Protein AF-0000000071791065 (afdb_homodimer)

InterPro domains:
  IPR002213 UDP-glucuronosyl/UDP-glucosyltransferase [PF00201] (3-484)
  IPR002213 UDP-glucuronosyl/UDP-glucosyltransferase [cd03784] (1-417)
  IPR035595 UDP-glycosyltransferase family, conserved site [PS00375] (321-364)
  IPR050271 UDP-glycosyltransferase [PTHR48043] (1-468)

Secondary structure (DSSP, 8-state):
-HHHHHHHHHTT---EEEEE-S-GGGTT----SS--EEEEEPPPHHHHHHHHHHHHHHHTTTT----HHHHHHHHHHHHHHHHHHHHHHHT-HHHHHHHHHH--S-EEEETTSSHHHHHHHHTT-S-EEEEESSSPPHHHHHHHTPPP-TTTS--TT-SS-S---HHHHHHHHHHHHHHHHHHHHHHHHHHHHHHHHH-TTSPPHHHHHHH-SEEEES--TTTSPP--B-TTEEE-TTTT----GGG-PPPHHHHHHHTSSSEEEEE--TTTS-GGGS-HHHHHHHHHHHHH-TTEEEEEE--STT--TTTT-TTEEEES---HHHHHH-TT--EEEE---HHHHHHHHHHT--EEE---STTHHHHHHHHHTTTSEEE--GGGGG-HHHHHHHHHHHHH-HHHHHHHHHHHHHHHT-SS-HHHHHHHHHHHHHHH---GGG--GGGGS-HHHHTTHHHHHHHHHHHHHHHHHHHHHHHHHHHHHHHHHH-/-HHHHHHHHHTT---EEEEE-S-GGGTT--S-SS--EEEEEPPPHHHHHHHHHHHHHHHTTTT----HHHHHHHHHHHHHHHHHHHHHHHT-HHHHHHHHHH--S-EEEETTSSHHHHHHHHTT-S-EEEEESSSPPHHHHHHHTPPP-TTTS--TT-SS-S---HHHHHHHHHHHHHHHHHHHHHHHHHHHHHHHHH-TTSPPHHHHHHH-SEEEES--TTTSPP--B-TTEEE-TTTT----GGG-PPPHHHHHHHTSSSEEEEE--TTTS-GGGS-HHHHHHHHHHHHH-TTEEEEEE--STT--TTTT-TTEEEES---HHHHHHSTT--EEEE---HHHHHHHHHHT--EEE---STTHHHHHHHHHTTTSEEE--GGGGG-HHHHHHHHHHHHH-HHHHHHHHHHHHHHHT-SS-HHHHHHHHHHHHHHH---GGG--GGGGS-HHHHTTHHHHHHHHHHHHHHHHHHHHHHHHHHHHHHHHHH-

Nearest PDB structures (foldseek):
  8wrk-assembly1_A  TM=6.556E-01  e=9.168E-13  Catharanthus roseus
  2o6l-assembly1_B  TM=8.664E-01  e=7.268E-10  Homo sapiens
  7cjx-assembly2_B  TM=8.505E-01  e=5.147E-09  Homo sapiens
  6llw-assembly1_A  TM=6.327E-01  e=4.400E-10  Fagopyrum esculentum
  6llw-assembly2_B  TM=6.056E-01  e=2.409E-10  Fagopyrum esculentum

Structure (mmCIF, N/CA/C/O backbone):
data_AF-0000000071791065-model_v1
#
loop_
_entity.id
_entity.type
_entity.pdbx_description
1 polymer UDP-glucuronosyltransferase
#
loop_
_atom_site.group_PDB
_atom_site.id
_atom_site.type_symbol
_atom_site.label_atom_id
_atom_site.label_alt_id
_atom_site.label_comp_id
_atom_site.label_asym_id
_atom_site.label_entity_id
_atom_site.label_seq_id
_atom_site.pdbx_PDB_ins_code
_atom_site.Cartn_x
_atom_site.Cartn_y
_atom_site.Cartn_z
_atom_site.occupancy
_atom_site.B_iso_or_equiv
_atom_site.auth_seq_id
_atom_site.auth_comp_id
_atom_site.auth_asym_id
_atom_site.auth_atom_id
_atom_site.pdbx_PDB_model_num
ATOM 1 N N . MET A 1 1 ? 12.648 -10.297 -15.711 1 89.94 1 MET A N 1
ATOM 2 C CA . MET A 1 1 ? 13.688 -9.289 -15.906 1 89.94 1 MET A CA 1
ATOM 3 C C . MET A 1 1 ? 13.828 -8.93 -17.375 1 89.94 1 MET A C 1
ATOM 5 O O . MET A 1 1 ? 14.062 -7.773 -17.719 1 89.94 1 MET A O 1
ATOM 9 N N . GLY A 1 2 ? 13.672 -9.977 -18.266 1 91.19 2 GLY A N 1
ATOM 10 C CA . GLY A 1 2 ? 13.75 -9.664 -19.672 1 91.19 2 GLY A CA 1
ATOM 11 C C . GLY A 1 2 ? 12.664 -8.711 -20.141 1 91.19 2 GLY A C 1
ATOM 12 O O . GLY A 1 2 ? 12.938 -7.754 -20.859 1 91.19 2 GLY A O 1
ATOM 13 N N . VAL A 1 3 ? 11.461 -8.906 -19.719 1 92 3 VAL A N 1
ATOM 14 C CA . VAL A 1 3 ? 10.328 -8.055 -20.078 1 92 3 VAL A CA 1
ATOM 15 C C . VAL A 1 3 ? 10.523 -6.66 -19.5 1 92 3 VAL A C 1
ATOM 17 O O . VAL A 1 3 ? 10.227 -5.66 -20.156 1 92 3 VAL A O 1
ATOM 20 N N . ILE A 1 4 ? 11.023 -6.543 -18.297 1 95.38 4 ILE A N 1
ATOM 21 C CA . ILE A 1 4 ? 11.312 -5.262 -17.656 1 95.38 4 ILE A CA 1
ATOM 22 C C . ILE A 1 4 ? 12.32 -4.488 -18.516 1 95.38 4 ILE A C 1
ATOM 24 O O . ILE A 1 4 ? 12.117 -3.311 -18.812 1 95.38 4 ILE A O 1
ATOM 28 N N . ALA A 1 5 ? 13.422 -5.211 -18.938 1 96.69 5 ALA A N 1
ATOM 29 C CA . ALA A 1 5 ? 14.445 -4.59 -19.766 1 96.69 5 ALA A CA 1
ATOM 30 C C . ALA A 1 5 ? 13.859 -4.078 -21.078 1 96.69 5 ALA A C 1
ATOM 32 O O . ALA A 1 5 ? 14.125 -2.945 -21.484 1 96.69 5 ALA A O 1
ATOM 33 N N . ASP A 1 6 ? 13.023 -4.84 -21.656 1 96.44 6 ASP A N 1
ATOM 34 C CA . ASP A 1 6 ? 12.453 -4.492 -22.953 1 96.44 6 ASP A CA 1
ATOM 35 C C . ASP A 1 6 ? 11.5 -3.301 -22.844 1 96.44 6 ASP A C 1
ATOM 37 O O . ASP A 1 6 ? 11.508 -2.412 -23.688 1 96.44 6 ASP A O 1
ATOM 41 N N . ILE A 1 7 ? 10.695 -3.295 -21.812 1 96.5 7 ILE A N 1
ATOM 42 C CA . ILE A 1 7 ? 9.742 -2.205 -21.609 1 96.5 7 ILE A CA 1
ATOM 43 C C . ILE A 1 7 ? 10.492 -0.894 -21.406 1 96.5 7 ILE A C 1
ATOM 45 O O . ILE A 1 7 ? 10.133 0.136 -21.984 1 96.5 7 ILE A O 1
ATOM 49 N N . LEU A 1 8 ? 11.523 -0.875 -20.594 1 98.12 8 LEU A N 1
ATOM 50 C CA . LEU A 1 8 ? 12.312 0.326 -20.344 1 98.12 8 LEU A CA 1
ATOM 51 C C . LEU A 1 8 ? 13.039 0.767 -21.609 1 98.12 8 LEU A C 1
ATOM 53 O O . LEU A 1 8 ? 13.172 1.965 -21.875 1 98.12 8 LEU A O 1
ATOM 57 N N . THR A 1 9 ? 13.531 -0.242 -22.406 1 98.12 9 THR A N 1
ATOM 58 C CA . THR A 1 9 ? 14.156 0.065 -23.688 1 98.12 9 THR A CA 1
ATOM 59 C C . THR A 1 9 ? 13.164 0.737 -24.641 1 98.12 9 THR A C 1
ATOM 61 O O . THR A 1 9 ? 13.484 1.746 -25.266 1 98.12 9 THR A O 1
ATOM 64 N N . GLU A 1 10 ? 12 0.172 -24.734 1 96.94 10 GLU A N 1
ATOM 65 C CA . GLU A 1 10 ? 10.945 0.72 -25.594 1 96.94 10 GLU A CA 1
ATOM 66 C C . GLU A 1 10 ? 10.562 2.131 -25.156 1 96.94 10 GLU A C 1
ATOM 68 O O . GLU A 1 10 ? 10.211 2.967 -25.984 1 96.94 10 GLU A O 1
ATOM 73 N N . ALA A 1 11 ? 10.625 2.416 -23.906 1 97.5 11 ALA A N 1
ATOM 74 C CA . ALA A 1 11 ? 10.281 3.725 -23.359 1 97.5 11 ALA A CA 1
ATOM 75 C C . ALA A 1 11 ? 11.375 4.746 -23.625 1 97.5 11 ALA A C 1
ATOM 77 O O . ALA A 1 11 ? 11.258 5.914 -23.25 1 97.5 11 ALA A O 1
ATOM 78 N N . GLY A 1 12 ? 12.5 4.359 -24.172 1 97.75 12 GLY A N 1
ATOM 79 C CA . GLY A 1 12 ? 13.516 5.289 -24.625 1 97.75 12 GLY A CA 1
ATOM 80 C C . GLY A 1 12 ? 14.734 5.34 -23.719 1 97.75 12 GLY A C 1
ATOM 81 O O . GLY A 1 12 ? 15.625 6.168 -23.906 1 97.75 12 GLY A O 1
ATOM 82 N N . HIS A 1 13 ? 14.828 4.434 -22.781 1 98.12 13 HIS A N 1
ATOM 83 C CA . HIS A 1 13 ? 15.953 4.441 -21.859 1 98.12 13 HIS A CA 1
ATOM 84 C C . HIS A 1 13 ? 17.125 3.641 -22.406 1 98.12 13 HIS A C 1
ATOM 86 O O . HIS A 1 13 ? 16.938 2.762 -23.25 1 98.12 13 HIS A O 1
ATOM 92 N N . ASP A 1 14 ? 18.375 3.982 -21.984 1 98.12 14 ASP A N 1
ATOM 93 C CA . ASP A 1 14 ? 19.578 3.205 -22.266 1 98.12 14 ASP A CA 1
ATOM 94 C C . ASP A 1 14 ? 19.734 2.061 -21.266 1 98.12 14 ASP A C 1
ATOM 96 O O . ASP A 1 14 ? 20.172 2.271 -20.141 1 98.12 14 ASP A O 1
ATOM 100 N N . VAL A 1 15 ? 19.406 0.822 -21.734 1 98.19 15 VAL A N 1
ATOM 101 C CA . VAL A 1 15 ? 19.297 -0.313 -20.828 1 98.19 15 VAL A CA 1
ATOM 102 C C . VAL A 1 15 ? 20.422 -1.305 -21.094 1 98.19 15 VAL A C 1
ATOM 104 O O . VAL A 1 15 ? 20.656 -1.682 -22.25 1 98.19 15 VAL A O 1
ATOM 107 N N . THR A 1 16 ? 21.156 -1.709 -20.078 1 97.94 16 THR A N 1
ATOM 108 C CA . THR A 1 16 ? 22.141 -2.787 -20.109 1 97.94 16 THR A CA 1
ATOM 109 C C . THR A 1 16 ? 21.703 -3.949 -19.234 1 97.94 16 THR A C 1
ATOM 111 O O . THR A 1 16 ? 21.312 -3.748 -18.078 1 97.94 16 THR A O 1
ATOM 114 N N . VAL A 1 17 ? 21.734 -5.172 -19.812 1 96.5 17 VAL A N 1
ATOM 115 C CA . VAL A 1 17 ? 21.359 -6.371 -19.062 1 96.5 17 VAL A CA 1
ATOM 116 C C . VAL A 1 17 ? 22.609 -7.191 -18.75 1 96.5 17 VAL A C 1
ATOM 118 O O . VAL A 1 17 ? 23.359 -7.574 -19.641 1 96.5 17 VAL A O 1
ATOM 121 N N . LEU A 1 18 ? 22.875 -7.332 -17.469 1 95.94 18 LEU A N 1
ATOM 122 C CA . LEU A 1 18 ? 23.875 -8.297 -17.031 1 95.94 18 LEU A CA 1
ATOM 123 C C . LEU A 1 18 ? 23.234 -9.664 -16.781 1 95.94 18 LEU A C 1
ATOM 125 O O . LEU A 1 18 ? 22.359 -9.797 -15.93 1 95.94 18 LEU A O 1
ATOM 129 N N . MET A 1 19 ? 23.719 -10.664 -17.531 1 92.62 19 MET A N 1
ATOM 130 C CA . MET A 1 19 ? 23.078 -11.977 -17.5 1 92.62 19 MET A CA 1
ATOM 131 C C . MET A 1 19 ? 24.078 -13.07 -17.172 1 92.62 19 MET A C 1
ATOM 133 O O . MET A 1 19 ? 24.656 -13.695 -18.062 1 92.62 19 MET A O 1
ATOM 137 N N . PRO A 1 20 ? 24.234 -13.32 -15.867 1 89.56 20 PRO A N 1
ATOM 138 C CA . PRO A 1 20 ? 25.031 -14.5 -15.508 1 89.56 20 PRO A CA 1
ATOM 139 C C . PRO A 1 20 ? 24.391 -15.805 -15.969 1 89.56 20 PRO A C 1
ATOM 141 O O . PRO A 1 20 ? 23.203 -16.031 -15.719 1 89.56 20 PRO A O 1
ATOM 144 N N . LEU A 1 21 ? 25.125 -16.625 -16.609 1 86.06 21 LEU A N 1
ATOM 145 C CA . LEU A 1 21 ? 24.609 -17.906 -17.078 1 86.06 21 LEU A CA 1
ATOM 146 C C . LEU A 1 21 ? 24.688 -18.953 -15.984 1 86.06 21 LEU A C 1
ATOM 148 O O . LEU A 1 21 ? 25.781 -19.312 -15.531 1 86.06 21 LEU A O 1
ATOM 152 N N . MET A 1 22 ? 23.594 -19.266 -15.469 1 82.25 22 MET A N 1
ATOM 153 C CA . MET A 1 22 ? 23.547 -20.281 -14.414 1 82.25 22 MET A CA 1
ATOM 154 C C . MET A 1 22 ? 23.234 -21.656 -14.984 1 82.25 22 MET A C 1
ATOM 156 O O . MET A 1 22 ? 23.797 -22.656 -14.555 1 82.25 22 MET A O 1
ATOM 160 N N . ASP A 1 23 ? 22.297 -21.641 -15.883 1 76.75 23 ASP A N 1
ATOM 161 C CA . ASP A 1 23 ? 21.859 -22.859 -16.562 1 76.75 23 ASP A CA 1
ATOM 162 C C . ASP A 1 23 ? 22.078 -22.766 -18.062 1 76.75 23 ASP A C 1
ATOM 164 O O . ASP A 1 23 ? 21.359 -22.016 -18.75 1 76.75 23 ASP A O 1
ATOM 168 N N . MET A 1 24 ? 22.938 -23.531 -18.547 1 73.5 24 MET A N 1
ATOM 169 C CA . MET A 1 24 ? 23.328 -23.453 -19.953 1 73.5 24 MET A CA 1
ATOM 170 C C . MET A 1 24 ? 22.188 -23.906 -20.859 1 73.5 24 MET A C 1
ATOM 172 O O . MET A 1 24 ? 22.109 -23.484 -22.016 1 73.5 24 MET A O 1
ATOM 176 N N . ASP A 1 25 ? 21.266 -24.625 -20.281 1 68 25 ASP A N 1
ATOM 177 C CA . ASP A 1 25 ? 20.125 -25.109 -21.078 1 68 25 ASP A CA 1
ATOM 178 C C . ASP A 1 25 ? 19.109 -24 -21.297 1 68 25 ASP A C 1
ATOM 180 O O . ASP A 1 25 ? 18.25 -24.109 -22.172 1 68 25 ASP A O 1
ATOM 184 N N . GLU A 1 26 ? 19.297 -22.906 -20.516 1 69.31 26 GLU A N 1
ATOM 185 C CA . GLU A 1 26 ? 18.281 -21.859 -20.562 1 69.31 26 GLU A CA 1
ATOM 186 C C . GLU A 1 26 ? 18.844 -20.562 -21.141 1 69.31 26 GLU A C 1
ATOM 188 O O . GLU A 1 26 ? 18.234 -19.516 -21.031 1 69.31 26 GLU A O 1
ATOM 193 N N . VAL A 1 27 ? 19.969 -20.672 -21.719 1 68.75 27 VAL A N 1
ATOM 194 C CA . VAL A 1 27 ? 20.688 -19.484 -22.188 1 68.75 27 VAL A CA 1
ATOM 195 C C . VAL A 1 27 ? 19.828 -18.75 -23.234 1 68.75 27 VAL A C 1
ATOM 197 O O . VAL A 1 27 ? 19.828 -17.516 -23.281 1 68.75 27 VAL A O 1
ATOM 200 N N . ASN A 1 28 ? 19.062 -19.391 -23.953 1 64.56 28 ASN A N 1
ATOM 201 C CA . ASN A 1 28 ? 18.312 -18.766 -25.047 1 64.56 28 ASN A CA 1
ATOM 202 C C . ASN A 1 28 ? 16.875 -18.469 -24.625 1 64.56 28 ASN A C 1
ATOM 204 O O . ASN A 1 28 ? 16.062 -18.047 -25.453 1 64.56 28 ASN A O 1
ATOM 208 N N . ARG A 1 29 ? 16.625 -18.578 -23.406 1 67.69 29 ARG A N 1
ATOM 209 C CA . ARG A 1 29 ? 15.258 -18.375 -22.938 1 67.69 29 ARG A CA 1
ATOM 210 C C . ARG A 1 29 ? 15.18 -17.141 -22.031 1 67.69 29 ARG A C 1
ATOM 212 O O . ARG A 1 29 ? 14.781 -17.234 -20.875 1 67.69 29 ARG A O 1
ATOM 219 N N . THR A 1 30 ? 15.602 -16.016 -22.391 1 65.81 30 THR A N 1
ATOM 220 C CA . THR A 1 30 ? 15.75 -14.836 -21.547 1 65.81 30 THR A CA 1
ATOM 221 C C . THR A 1 30 ? 14.516 -13.945 -21.641 1 65.81 30 THR A C 1
ATOM 223 O O . THR A 1 30 ? 14.305 -13.086 -20.781 1 65.81 30 THR A O 1
ATOM 226 N N . GLY A 1 31 ? 13.625 -14.117 -22.359 1 73.44 31 GLY A N 1
ATOM 227 C CA . GLY A 1 31 ? 12.461 -13.273 -22.578 1 73.44 31 GLY A CA 1
ATOM 228 C C . GLY A 1 31 ? 12.812 -11.922 -23.156 1 73.44 31 GLY A C 1
ATOM 229 O O . GLY A 1 31 ? 11.93 -11.109 -23.453 1 73.44 31 GLY A O 1
ATOM 230 N N . VAL A 1 32 ? 14.172 -11.648 -23.375 1 84.88 32 VAL A N 1
ATOM 231 C CA . VAL A 1 32 ? 14.602 -10.367 -23.922 1 84.88 32 VAL A CA 1
ATOM 232 C C . VAL A 1 32 ? 14.422 -10.367 -25.438 1 84.88 32 VAL A C 1
ATOM 234 O O . VAL A 1 32 ? 14.883 -11.281 -26.125 1 84.88 32 VAL A O 1
ATOM 237 N N . LYS A 1 33 ? 13.781 -9.312 -25.938 1 86.06 33 LYS A N 1
ATOM 238 C CA . LYS A 1 33 ? 13.492 -9.266 -27.359 1 86.06 33 LYS A CA 1
ATOM 239 C C . LYS A 1 33 ? 14.016 -7.969 -27.984 1 86.06 33 LYS A C 1
ATOM 241 O O . LYS A 1 33 ? 14.453 -7.957 -29.141 1 86.06 33 LYS A O 1
ATOM 246 N N . LEU A 1 34 ? 13.992 -6.906 -27.188 1 90.94 34 LEU A N 1
ATOM 247 C CA . LEU A 1 34 ? 14.242 -5.582 -27.75 1 90.94 34 LEU A CA 1
ATOM 248 C C . LEU A 1 34 ? 15.594 -5.047 -27.281 1 90.94 34 LEU A C 1
ATOM 250 O O . LEU A 1 34 ? 16.297 -4.371 -28.031 1 90.94 34 LEU A O 1
ATOM 254 N N . THR A 1 35 ? 15.953 -5.348 -26.047 1 93.56 35 THR A N 1
ATOM 255 C CA . THR A 1 35 ? 17.188 -4.836 -25.469 1 93.56 35 THR A CA 1
ATOM 256 C C . THR A 1 35 ? 18.406 -5.488 -26.125 1 93.56 35 THR A C 1
ATOM 258 O O . THR A 1 35 ? 18.484 -6.715 -26.219 1 93.56 35 THR A O 1
ATOM 261 N N . THR A 1 36 ? 19.359 -4.668 -26.5 1 93.5 36 THR A N 1
ATOM 262 C CA . THR A 1 36 ? 20.469 -5.199 -27.297 1 93.5 36 THR A CA 1
ATOM 263 C C . THR A 1 36 ? 21.75 -5.262 -26.469 1 93.5 36 THR A C 1
ATOM 265 O O . THR A 1 36 ? 22.625 -6.082 -26.75 1 93.5 36 THR A O 1
ATOM 268 N N . LYS A 1 37 ? 21.922 -4.348 -25.578 1 95.62 37 LYS A N 1
ATOM 269 C CA . LYS A 1 37 ? 23.125 -4.355 -24.75 1 95.62 37 LYS A CA 1
ATOM 270 C C . LYS A 1 37 ? 23.031 -5.434 -23.672 1 95.62 37 LYS A C 1
ATOM 272 O O . LYS A 1 37 ? 22.641 -5.156 -22.531 1 95.62 37 LYS A O 1
ATOM 277 N N . ILE A 1 38 ? 23.438 -6.633 -24.047 1 94.56 38 ILE A N 1
ATOM 278 C CA . ILE A 1 38 ? 23.406 -7.77 -23.125 1 94.56 38 ILE A CA 1
ATOM 279 C C . ILE A 1 38 ? 24.828 -8.258 -22.859 1 94.56 38 ILE A C 1
ATOM 281 O O . ILE A 1 38 ? 25.562 -8.57 -23.781 1 94.56 38 ILE A O 1
ATOM 285 N N . ILE A 1 39 ? 25.188 -8.258 -21.625 1 95.06 39 ILE A N 1
ATOM 286 C CA . ILE A 1 39 ? 26.469 -8.797 -21.188 1 95.06 39 ILE A CA 1
ATOM 287 C C . ILE A 1 39 ? 26.266 -10.172 -20.562 1 95.06 39 ILE A C 1
ATOM 289 O O . ILE A 1 39 ? 25.797 -10.281 -19.438 1 95.06 39 ILE A O 1
ATOM 293 N N . ARG A 1 40 ? 26.672 -11.211 -21.266 1 92.75 40 ARG A N 1
ATOM 294 C CA . ARG A 1 40 ? 26.594 -12.57 -20.75 1 92.75 40 ARG A CA 1
ATOM 295 C C . ARG A 1 40 ? 27.875 -12.977 -20.047 1 92.75 40 ARG A C 1
ATOM 297 O O . ARG A 1 40 ? 28.969 -12.695 -20.547 1 92.75 40 ARG A O 1
ATOM 304 N N . THR A 1 41 ? 27.734 -13.453 -18.891 1 92.62 41 THR A N 1
ATOM 305 C CA . THR A 1 41 ? 28.906 -13.938 -18.172 1 92.62 41 THR A CA 1
ATOM 306 C C . THR A 1 41 ? 28.875 -15.461 -18.047 1 92.62 41 THR A C 1
ATOM 308 O O . THR A 1 41 ? 27.797 -16.047 -17.891 1 92.62 41 THR A O 1
ATOM 311 N N . PRO A 1 42 ? 30.016 -16.062 -18.094 1 89.69 42 PRO A N 1
ATOM 312 C CA . PRO A 1 42 ? 30.062 -17.531 -18.094 1 89.69 42 PRO A CA 1
ATOM 313 C C . PRO A 1 42 ? 29.672 -18.125 -16.75 1 89.69 42 PRO A C 1
ATOM 315 O O . PRO A 1 42 ? 29.781 -17.469 -15.719 1 89.69 42 PRO A O 1
ATOM 318 N N . GLN A 1 43 ? 29.25 -19.297 -16.906 1 91 43 GLN A N 1
ATOM 319 C CA . GLN A 1 43 ? 28.938 -20.094 -15.711 1 91 43 GLN A CA 1
ATOM 320 C C . GLN A 1 43 ? 30.219 -20.5 -14.977 1 91 43 GLN A C 1
ATOM 322 O O . GLN A 1 43 ? 31.172 -20.969 -15.586 1 91 43 GLN A O 1
ATOM 327 N N . ASP A 1 44 ? 30.219 -20.219 -13.641 1 92.12 44 ASP A N 1
ATOM 328 C CA . ASP A 1 44 ? 31.328 -20.719 -12.844 1 92.12 44 ASP A CA 1
ATOM 329 C C . ASP A 1 44 ? 31.406 -22.234 -12.875 1 92.12 44 ASP A C 1
ATOM 331 O O . ASP A 1 44 ? 30.375 -22.922 -12.805 1 92.12 44 ASP A O 1
ATOM 335 N N . PRO A 1 45 ? 32.625 -22.812 -12.984 1 88.88 45 PRO A N 1
ATOM 336 C CA . PRO A 1 45 ? 32.781 -24.266 -13.039 1 88.88 45 PRO A CA 1
ATOM 337 C C . PRO A 1 45 ? 32.156 -24.969 -11.828 1 88.88 45 PRO A C 1
ATOM 339 O O . PRO A 1 45 ? 31.641 -26.078 -11.953 1 88.88 45 PRO A O 1
ATOM 342 N N . ARG A 1 46 ? 32.312 -24.453 -10.719 1 90.38 46 ARG A N 1
ATOM 343 C CA . ARG A 1 46 ? 31.719 -25.047 -9.523 1 90.38 46 ARG A CA 1
ATOM 344 C C . ARG A 1 46 ? 30.203 -25.188 -9.656 1 90.38 46 ARG A C 1
ATOM 346 O O . ARG A 1 46 ? 29.609 -26.125 -9.141 1 90.38 46 ARG A O 1
ATOM 353 N N . VAL A 1 47 ? 29.5 -24.125 -10.344 1 88.81 47 VAL A N 1
ATOM 354 C CA . VAL A 1 47 ? 28.062 -24.078 -10.547 1 88.81 47 VAL A CA 1
ATOM 355 C C . VAL A 1 47 ? 27.641 -25.172 -11.523 1 88.81 47 VAL A C 1
ATOM 357 O O . VAL A 1 47 ? 26.609 -25.828 -11.336 1 88.81 47 VAL A O 1
ATOM 360 N N . GLU A 1 48 ? 28.406 -25.438 -12.508 1 83.19 48 GLU A N 1
ATOM 361 C CA . GLU A 1 48 ? 28.125 -26.469 -13.492 1 83.19 48 GLU A CA 1
ATOM 362 C C . GLU A 1 48 ? 28.016 -27.844 -12.82 1 83.19 48 GLU A C 1
ATOM 364 O O . GLU A 1 48 ? 27.172 -28.656 -13.188 1 83.19 48 GLU A O 1
ATOM 369 N N . GLU A 1 49 ? 28.859 -28.109 -11.953 1 79.38 49 GLU A N 1
ATOM 370 C CA . GLU A 1 49 ? 28.875 -29.375 -11.242 1 79.38 49 GLU A CA 1
ATOM 371 C C . GLU A 1 49 ? 27.609 -29.562 -10.422 1 79.38 49 GLU A C 1
ATOM 373 O O . GLU A 1 49 ? 27.016 -30.656 -10.406 1 79.38 49 GLU A O 1
ATOM 378 N N . TRP A 1 50 ? 27.188 -28.484 -9.797 1 78.94 50 TRP A N 1
ATOM 379 C CA . TRP A 1 50 ? 26 -28.562 -8.953 1 78.94 50 TRP A CA 1
ATOM 380 C C . TRP A 1 50 ? 24.734 -28.734 -9.789 1 78.94 50 TRP A C 1
ATOM 382 O O . TRP A 1 50 ? 23.781 -29.391 -9.359 1 78.94 50 TRP A O 1
ATOM 392 N N . MET A 1 51 ? 24.641 -28.172 -10.961 1 76.31 51 MET A N 1
ATOM 393 C CA . MET A 1 51 ? 23.453 -28.156 -11.812 1 76.31 51 MET A CA 1
ATOM 394 C C . MET A 1 51 ? 23.219 -29.531 -12.438 1 76.31 51 MET A C 1
ATOM 396 O O . MET A 1 51 ? 22.094 -29.859 -12.82 1 76.31 51 MET A O 1
ATOM 400 N N . LYS A 1 52 ? 24.219 -30.359 -12.539 1 69.88 52 LYS A N 1
ATOM 401 C CA . LYS A 1 52 ? 24.047 -31.719 -13.039 1 69.88 52 LYS A CA 1
ATOM 402 C C . LYS A 1 52 ? 23.078 -32.5 -12.172 1 69.88 52 LYS A C 1
ATOM 404 O O . LYS A 1 52 ? 22.312 -33.344 -12.68 1 69.88 52 LYS A O 1
ATOM 409 N N . TYR A 1 53 ? 22.938 -32.125 -11.008 1 67.94 53 TYR A N 1
ATOM 410 C CA . TYR A 1 53 ? 22.031 -32.812 -10.086 1 67.94 53 TYR A CA 1
ATOM 411 C C . TYR A 1 53 ? 20.594 -32.312 -10.281 1 67.94 53 TYR A C 1
ATOM 413 O O . TYR A 1 53 ? 19.641 -33.062 -10.055 1 67.94 53 TYR A O 1
ATOM 421 N N . LYS A 1 54 ? 20.422 -31.203 -10.781 1 66.88 54 LYS A N 1
ATOM 422 C CA . LYS A 1 54 ? 19.109 -30.594 -10.992 1 66.88 54 LYS A CA 1
ATOM 423 C C . LYS A 1 54 ? 18.266 -31.406 -11.977 1 66.88 54 LYS A C 1
ATOM 425 O O . LYS A 1 54 ? 17.094 -31.641 -11.742 1 66.88 54 LYS A O 1
ATOM 430 N N . SER A 1 55 ? 18.797 -31.859 -13.008 1 62.19 55 SER A N 1
ATOM 431 C CA . SER A 1 55 ? 18.078 -32.594 -14.047 1 62.19 55 SER A CA 1
ATOM 432 C C . SER A 1 55 ? 17.453 -33.875 -13.492 1 62.19 55 SER A C 1
ATOM 434 O O . SER A 1 55 ? 16.328 -34.219 -13.852 1 62.19 55 SER A O 1
ATOM 436 N N . SER A 1 56 ? 18.203 -34.438 -12.625 1 64.88 56 SER A N 1
ATOM 437 C CA . SER A 1 56 ? 17.688 -35.688 -12.023 1 64.88 56 SER A CA 1
ATOM 438 C C . SER A 1 56 ? 16.484 -35.375 -11.133 1 64.88 56 SER A C 1
ATOM 440 O O . SER A 1 56 ? 15.492 -36.125 -11.156 1 64.88 56 SER A O 1
ATOM 442 N N . TRP A 1 57 ? 16.531 -34.312 -10.531 1 67.31 57 TRP A N 1
ATOM 443 C CA . TRP A 1 57 ? 15.445 -33.938 -9.625 1 67.31 57 TRP A CA 1
ATOM 444 C C . TRP A 1 57 ? 14.18 -33.594 -10.406 1 67.31 57 TRP A C 1
ATOM 446 O O . TRP A 1 57 ? 13.086 -34.031 -10.062 1 67.31 57 TRP A O 1
ATOM 456 N N . LEU A 1 58 ? 14.305 -32.938 -11.461 1 66.12 58 LEU A N 1
ATOM 457 C CA . LEU A 1 58 ? 13.172 -32.469 -12.258 1 66.12 58 LEU A CA 1
ATOM 458 C C . LEU A 1 58 ? 12.422 -33.656 -12.859 1 66.12 58 LEU A C 1
ATOM 460 O O . LEU A 1 58 ? 11.195 -33.625 -12.969 1 66.12 58 LEU A O 1
ATOM 464 N N . SER A 1 59 ? 13.156 -34.688 -13.109 1 64.44 59 SER A N 1
ATOM 465 C CA . SER A 1 59 ? 12.531 -35.844 -13.727 1 64.44 59 SER A CA 1
ATOM 466 C C . SER A 1 59 ? 11.703 -36.625 -12.719 1 64.44 59 SER A C 1
ATOM 468 O O . SER A 1 59 ? 10.812 -37.406 -13.094 1 64.44 59 SER A O 1
ATOM 470 N N . HIS A 1 60 ? 11.945 -36.312 -11.453 1 67.88 60 HIS A N 1
ATOM 471 C CA . HIS A 1 60 ? 11.242 -37.125 -10.453 1 67.88 60 HIS A CA 1
ATOM 472 C C . HIS A 1 60 ? 10.188 -36.281 -9.727 1 67.88 60 HIS A C 1
ATOM 474 O O . HIS A 1 60 ? 9.633 -36.719 -8.711 1 67.88 60 HIS A O 1
ATOM 480 N N . MET A 1 61 ? 9.906 -35.188 -10.281 1 71.62 61 MET A N 1
ATOM 481 C CA . MET A 1 61 ? 9.008 -34.25 -9.609 1 71.62 61 MET A CA 1
ATOM 482 C C . MET A 1 61 ? 7.617 -34.875 -9.453 1 71.62 61 MET A C 1
ATOM 484 O O . MET A 1 61 ? 6.938 -34.625 -8.453 1 71.62 61 MET A O 1
ATOM 488 N N . TRP A 1 62 ? 7.199 -35.688 -10.398 1 75.62 62 TRP A N 1
ATOM 489 C CA . TRP A 1 62 ? 5.867 -36.312 -10.359 1 75.62 62 TRP A CA 1
ATOM 490 C C . TRP A 1 62 ? 5.766 -37.312 -9.234 1 75.62 62 TRP A C 1
ATOM 492 O O . TRP A 1 62 ? 4.672 -37.594 -8.734 1 75.62 62 TRP A O 1
ATOM 502 N N . THR A 1 63 ? 6.965 -37.844 -8.938 1 69.25 63 THR A N 1
ATOM 503 C CA . THR A 1 63 ? 6.895 -38.969 -8.008 1 69.25 63 THR A CA 1
ATOM 504 C C . THR A 1 63 ? 7.586 -38.625 -6.691 1 69.25 63 THR A C 1
ATOM 506 O O . THR A 1 63 ? 7.449 -39.344 -5.707 1 69.25 63 THR A O 1
ATOM 509 N N . MET A 1 64 ? 8.328 -37.656 -6.824 1 61.75 64 MET A N 1
ATOM 510 C CA . MET A 1 64 ? 9.219 -37.438 -5.691 1 61.75 64 MET A CA 1
ATOM 511 C C . MET A 1 64 ? 8.516 -36.656 -4.582 1 61.75 64 MET A C 1
ATOM 513 O O . MET A 1 64 ? 7.844 -35.656 -4.848 1 61.75 64 MET A O 1
ATOM 517 N N . GLN A 1 65 ? 8.398 -37.312 -3.465 1 62.88 65 GLN A N 1
ATOM 518 C CA . GLN A 1 65 ? 8.25 -36.594 -2.195 1 62.88 65 GLN A CA 1
ATOM 519 C C . GLN A 1 65 ? 9.609 -36.406 -1.518 1 62.88 65 GLN A C 1
ATOM 521 O O . GLN A 1 65 ? 10.094 -37.312 -0.824 1 62.88 65 GLN A O 1
ATOM 526 N N . PRO A 1 66 ? 10.188 -35.25 -1.98 1 62.19 66 PRO A N 1
ATOM 527 C CA . PRO A 1 66 ? 11.562 -35.156 -1.47 1 62.19 66 PRO A CA 1
ATOM 528 C C . PRO A 1 66 ? 11.633 -35.281 0.052 1 62.19 66 PRO A C 1
ATOM 530 O O . PRO A 1 66 ? 10.727 -34.812 0.749 1 62.19 66 PRO A O 1
ATOM 533 N N . SER A 1 67 ? 12.617 -36.094 0.52 1 68.12 67 SER A N 1
ATOM 534 C CA . SER A 1 67 ? 12.938 -36.125 1.945 1 68.12 67 SER A CA 1
ATOM 535 C C . SER A 1 67 ? 13.453 -34.75 2.408 1 68.12 67 SER A C 1
ATOM 537 O O . SER A 1 67 ? 13.891 -33.938 1.594 1 68.12 67 SER A O 1
ATOM 539 N N . VAL A 1 68 ? 13.281 -34.469 3.604 1 74.56 68 VAL A N 1
ATOM 540 C CA . VAL A 1 68 ? 13.781 -33.25 4.211 1 74.56 68 VAL A CA 1
ATOM 541 C C . VAL A 1 68 ? 15.281 -33.094 3.941 1 74.56 68 VAL A C 1
ATOM 543 O O . VAL A 1 68 ? 15.766 -32 3.656 1 74.56 68 VAL A O 1
ATOM 546 N N . PHE A 1 69 ? 15.93 -34.219 3.953 1 76.19 69 PHE A N 1
ATOM 547 C CA . PHE A 1 69 ? 17.359 -34.219 3.729 1 76.19 69 PHE A CA 1
ATOM 548 C C . PHE A 1 69 ? 17.688 -33.812 2.295 1 76.19 69 PHE A C 1
ATOM 550 O O . PHE A 1 69 ? 18.609 -33.031 2.059 1 76.19 69 PHE A O 1
ATOM 557 N N . ALA A 1 70 ? 16.984 -34.312 1.379 1 74.31 70 ALA A N 1
ATOM 558 C CA . ALA A 1 70 ? 17.188 -33.969 -0.026 1 74.31 70 ALA A CA 1
ATOM 559 C C . ALA A 1 70 ? 16.906 -32.5 -0.27 1 74.31 70 ALA A C 1
ATOM 561 O O . ALA A 1 70 ? 17.625 -31.844 -1.026 1 74.31 70 ALA A O 1
ATOM 562 N N . LEU A 1 71 ? 15.938 -32.062 0.4 1 75.88 71 LEU A N 1
ATOM 563 C CA . LEU A 1 71 ? 15.586 -30.656 0.267 1 75.88 71 LEU A CA 1
ATOM 564 C C . LEU A 1 71 ? 16.672 -29.766 0.854 1 75.88 71 LEU A C 1
ATOM 566 O O . LEU A 1 71 ? 17.016 -28.734 0.275 1 75.88 71 LEU A O 1
ATOM 570 N N . MET A 1 72 ? 17.188 -30.203 1.936 1 82.06 72 MET A N 1
ATOM 571 C CA . MET A 1 72 ? 18.25 -29.438 2.578 1 82.06 72 MET A CA 1
ATOM 572 C C . MET A 1 72 ? 19.5 -29.406 1.711 1 82.06 72 MET A C 1
ATOM 574 O O . MET A 1 72 ? 20.172 -28.391 1.607 1 82.06 72 MET A O 1
ATOM 578 N N . LYS A 1 73 ? 19.828 -30.531 1.12 1 81.81 73 LYS A N 1
ATOM 579 C CA . LYS A 1 73 ? 20.984 -30.609 0.242 1 81.81 73 LYS A CA 1
ATOM 580 C C . LYS A 1 73 ? 20.797 -29.734 -0.991 1 81.81 73 LYS A C 1
ATOM 582 O O . LYS A 1 73 ? 21.75 -29.078 -1.441 1 81.81 73 LYS A O 1
ATOM 587 N N . MET A 1 74 ? 19.703 -29.797 -1.49 1 80.38 74 MET A N 1
ATOM 588 C CA . MET A 1 74 ? 19.391 -28.938 -2.631 1 80.38 74 MET A CA 1
ATOM 589 C C . MET A 1 74 ? 19.531 -27.469 -2.266 1 80.38 74 MET A C 1
ATOM 591 O O . MET A 1 74 ? 20.094 -26.688 -3.037 1 80.38 74 MET A O 1
ATOM 595 N N . ALA A 1 75 ? 19.016 -27.156 -1.129 1 84.88 75 ALA A N 1
ATOM 596 C CA . ALA A 1 75 ? 19.109 -25.781 -0.647 1 84.88 75 ALA A CA 1
ATOM 597 C C . ALA A 1 75 ? 20.562 -25.359 -0.487 1 84.88 75 ALA A C 1
ATOM 599 O O . ALA A 1 75 ? 20.938 -24.234 -0.862 1 84.88 75 ALA A O 1
ATOM 600 N N . GLN A 1 76 ? 21.328 -26.203 0.061 1 88.12 76 GLN A N 1
ATOM 601 C CA . GLN A 1 76 ? 22.75 -25.922 0.254 1 88.12 76 GLN A CA 1
ATOM 602 C C . GLN A 1 76 ? 23.469 -25.75 -1.084 1 88.12 76 GLN A C 1
ATOM 604 O O . GLN A 1 76 ? 24.297 -24.859 -1.247 1 88.12 76 GLN A O 1
ATOM 609 N N . ASN A 1 77 ? 23.188 -26.672 -1.998 1 87.19 77 ASN A N 1
ATOM 610 C CA . ASN A 1 77 ? 23.781 -26.578 -3.324 1 87.19 77 ASN A CA 1
ATOM 611 C C . ASN A 1 77 ? 23.453 -25.266 -4.008 1 87.19 77 ASN A C 1
ATOM 613 O O . ASN A 1 77 ? 24.312 -24.656 -4.652 1 87.19 77 ASN A O 1
ATOM 617 N N . MET A 1 78 ? 22.266 -24.922 -3.883 1 88.19 78 MET A N 1
ATOM 618 C CA . MET A 1 78 ? 21.828 -23.656 -4.473 1 88.19 78 MET A CA 1
ATOM 619 C C . MET A 1 78 ? 22.578 -22.484 -3.846 1 88.19 78 MET A C 1
ATOM 621 O O . MET A 1 78 ? 23.047 -21.578 -4.551 1 88.19 78 MET A O 1
ATOM 625 N N . THR A 1 79 ? 22.625 -22.469 -2.514 1 93 79 THR A N 1
ATOM 626 C CA . THR A 1 79 ? 23.344 -21.438 -1.784 1 93 79 THR A CA 1
ATOM 627 C C . THR A 1 79 ? 24.781 -21.328 -2.256 1 93 79 THR A C 1
ATOM 629 O O . THR A 1 79 ? 25.281 -20.234 -2.537 1 93 79 THR A O 1
ATOM 632 N N . ASP A 1 80 ? 25.406 -22.5 -2.385 1 93.12 80 ASP A N 1
ATOM 633 C CA . ASP A 1 80 ? 26.812 -22.547 -2.816 1 93.12 80 ASP A CA 1
ATOM 634 C C . ASP A 1 80 ? 26.953 -22.062 -4.258 1 93.12 80 ASP A C 1
ATOM 636 O O . ASP A 1 80 ? 27.922 -21.375 -4.594 1 93.12 80 ASP A O 1
ATOM 640 N N . ALA A 1 81 ? 26.031 -22.453 -5.074 1 92 81 ALA A N 1
ATOM 641 C CA . ALA A 1 81 ? 26.062 -22.047 -6.477 1 92 81 ALA A CA 1
ATOM 642 C C . ALA A 1 81 ? 25.969 -20.531 -6.625 1 92 81 ALA A C 1
ATOM 644 O O . ALA A 1 81 ? 26.719 -19.938 -7.383 1 92 81 ALA A O 1
ATOM 645 N N . PHE A 1 82 ? 25.062 -19.938 -5.883 1 94.44 82 PHE A N 1
ATOM 646 C CA . PHE A 1 82 ? 24.875 -18.484 -5.973 1 94.44 82 PHE A CA 1
ATOM 647 C C . PHE A 1 82 ? 26.094 -17.75 -5.441 1 94.44 82 PHE A C 1
ATOM 649 O O . PHE A 1 82 ? 26.516 -16.734 -6.016 1 94.44 82 PHE A O 1
ATOM 656 N N . ALA A 1 83 ? 26.641 -18.25 -4.363 1 96.12 83 ALA A N 1
ATOM 657 C CA . ALA A 1 83 ? 27.844 -17.641 -3.799 1 96.12 83 ALA A CA 1
ATOM 658 C C . ALA A 1 83 ? 29.016 -17.719 -4.773 1 96.12 83 ALA A C 1
ATOM 660 O O . ALA A 1 83 ? 29.734 -16.734 -4.957 1 96.12 83 ALA A O 1
ATOM 661 N N . ALA A 1 84 ? 29.172 -18.875 -5.383 1 95.75 84 ALA A N 1
ATOM 662 C CA . ALA A 1 84 ? 30.281 -19.078 -6.324 1 95.75 84 ALA A CA 1
ATOM 663 C C . ALA A 1 84 ? 30.125 -18.172 -7.543 1 95.75 84 ALA A C 1
ATOM 665 O O . ALA A 1 84 ? 31.094 -17.578 -8 1 95.75 84 ALA A O 1
ATOM 666 N N . GLN A 1 85 ? 28.938 -18.156 -8.07 1 95.69 85 GLN A N 1
ATOM 667 C CA . GLN A 1 85 ? 28.688 -17.297 -9.227 1 95.69 85 GLN A CA 1
ATOM 668 C C . GLN A 1 85 ? 28.906 -15.828 -8.891 1 95.69 85 GLN A C 1
ATOM 670 O O . GLN A 1 85 ? 29.453 -15.07 -9.703 1 95.69 85 GLN A O 1
ATOM 675 N N . CYS A 1 86 ? 28.453 -15.406 -7.719 1 97.19 86 CYS A N 1
ATOM 676 C CA . CYS A 1 86 ? 28.672 -14.031 -7.262 1 97.19 86 CYS A CA 1
ATOM 677 C C . CYS A 1 86 ? 30.156 -13.719 -7.184 1 97.19 86 CYS A C 1
ATOM 679 O O . CYS A 1 86 ? 30.594 -12.656 -7.645 1 97.19 86 CYS A O 1
ATOM 681 N N . GLU A 1 87 ? 30.906 -14.625 -6.609 1 97.69 87 GLU A N 1
ATOM 682 C CA . GLU A 1 87 ? 32.344 -14.453 -6.512 1 97.69 87 GLU A CA 1
ATOM 683 C C . GLU A 1 87 ? 32.969 -14.273 -7.891 1 97.69 87 GLU A C 1
ATOM 685 O O . GLU A 1 87 ? 33.812 -13.383 -8.086 1 97.69 87 GLU A O 1
ATOM 690 N N . ALA A 1 88 ? 32.562 -15.102 -8.805 1 96.56 88 ALA A N 1
ATOM 691 C CA . ALA A 1 88 ? 33.094 -15.031 -10.164 1 96.56 88 ALA A CA 1
ATOM 692 C C . ALA A 1 88 ? 32.812 -13.672 -10.797 1 96.56 88 ALA A C 1
ATOM 694 O O . ALA A 1 88 ? 33.656 -13.117 -11.508 1 96.56 88 ALA A O 1
ATOM 695 N N . LEU A 1 89 ? 31.656 -13.141 -10.578 1 96.88 89 LEU A N 1
ATOM 696 C CA . LEU A 1 89 ? 31.266 -11.867 -11.164 1 96.88 89 LEU A CA 1
ATOM 697 C C . LEU A 1 89 ? 32.094 -10.719 -10.586 1 96.88 89 LEU A C 1
ATOM 699 O O . LEU A 1 89 ? 32.656 -9.922 -11.328 1 96.88 89 LEU A O 1
ATOM 703 N N . ILE A 1 90 ? 32.219 -10.602 -9.258 1 97.62 90 ILE A N 1
ATOM 704 C CA . ILE A 1 90 ? 32.75 -9.414 -8.617 1 97.62 90 ILE A CA 1
ATOM 705 C C . ILE A 1 90 ? 34.281 -9.453 -8.688 1 97.62 90 ILE A C 1
ATOM 707 O O . ILE A 1 90 ? 34.969 -8.438 -8.484 1 97.62 90 ILE A O 1
ATOM 711 N N . THR A 1 91 ? 34.875 -10.641 -8.945 1 97.06 91 THR A N 1
ATOM 712 C CA . THR A 1 91 ? 36.312 -10.734 -9.047 1 97.06 91 THR A CA 1
ATOM 713 C C . THR A 1 91 ? 36.781 -10.531 -10.492 1 97.06 91 THR A C 1
ATOM 715 O O . THR A 1 91 ? 37.969 -10.477 -10.766 1 97.06 91 THR A O 1
ATOM 718 N N . ASP A 1 92 ? 35.844 -10.508 -11.414 1 97 92 ASP A N 1
ATOM 719 C CA . ASP A 1 92 ? 36.156 -10.094 -12.781 1 97 92 ASP A CA 1
ATOM 720 C C . ASP A 1 92 ? 36.344 -8.586 -12.875 1 97 92 ASP A C 1
ATOM 722 O O . ASP A 1 92 ? 35.406 -7.867 -13.234 1 97 92 ASP A O 1
ATOM 726 N N . ASP A 1 93 ? 37.531 -8.125 -12.734 1 96.88 93 ASP A N 1
ATOM 727 C CA . ASP A 1 93 ? 37.812 -6.699 -12.625 1 96.88 93 ASP A CA 1
ATOM 728 C C . ASP A 1 93 ? 37.469 -5.977 -13.938 1 96.88 93 ASP A C 1
ATOM 730 O O . ASP A 1 93 ? 37.062 -4.82 -13.922 1 96.88 93 ASP A O 1
ATOM 734 N N . ALA A 1 94 ? 37.719 -6.652 -15.008 1 97.19 94 ALA A N 1
ATOM 735 C CA . ALA A 1 94 ? 37.406 -6.047 -16.297 1 97.19 94 ALA A CA 1
ATOM 736 C C . ALA A 1 94 ? 35.906 -5.793 -16.438 1 97.19 94 ALA A C 1
ATOM 738 O O . ALA A 1 94 ? 35.5 -4.727 -16.906 1 97.19 94 ALA A O 1
ATOM 739 N N . LEU A 1 95 ? 35.125 -6.738 -16.094 1 97.19 95 LEU A N 1
ATOM 740 C CA . LEU A 1 95 ? 33.688 -6.602 -16.125 1 97.19 95 LEU A CA 1
ATOM 741 C C . LEU A 1 95 ? 33.219 -5.477 -15.211 1 97.19 95 LEU A C 1
ATOM 743 O O . LEU A 1 95 ? 32.438 -4.625 -15.617 1 97.19 95 LEU A O 1
ATOM 747 N N . MET A 1 96 ? 33.719 -5.465 -13.992 1 97.69 96 MET A N 1
ATOM 748 C CA . MET A 1 96 ? 33.312 -4.477 -13.008 1 97.69 96 MET A CA 1
ATOM 749 C C . MET A 1 96 ? 33.688 -3.066 -13.453 1 97.69 96 MET A C 1
ATOM 751 O O . MET A 1 96 ? 32.906 -2.125 -13.25 1 97.69 96 MET A O 1
ATOM 755 N N . LYS A 1 97 ? 34.844 -2.934 -14.062 1 97.75 97 LYS A N 1
ATOM 756 C CA . LYS A 1 97 ? 35.25 -1.635 -14.586 1 97.75 97 LYS A CA 1
ATOM 757 C C . LYS A 1 97 ? 34.344 -1.179 -15.719 1 97.75 97 LYS A C 1
ATOM 759 O O . LYS A 1 97 ? 33.938 -0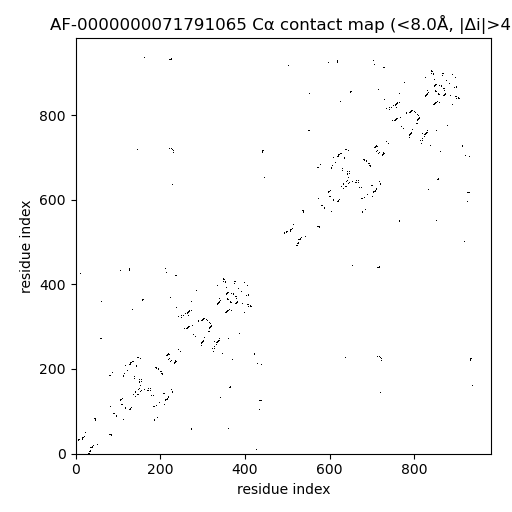.013 -15.773 1 97.75 97 LYS A O 1
ATOM 764 N N . LYS A 1 98 ? 34.031 -2.113 -16.578 1 97.44 98 LYS A N 1
ATOM 765 C CA . LYS A 1 98 ? 33.125 -1.815 -17.688 1 97.44 98 LYS A CA 1
ATOM 766 C C . LYS A 1 98 ? 31.797 -1.314 -17.172 1 97.44 98 LYS A C 1
ATOM 768 O O . LYS A 1 98 ? 31.25 -0.34 -17.688 1 97.44 98 LYS A O 1
ATOM 773 N N . LEU A 1 99 ? 31.25 -1.944 -16.172 1 97.94 99 LEU A N 1
ATOM 774 C CA . LEU A 1 99 ? 29.984 -1.559 -15.578 1 97.94 99 LEU A CA 1
ATOM 775 C C . LEU A 1 99 ? 30.078 -0.2 -14.891 1 97.94 99 LEU A C 1
ATOM 777 O O . LEU A 1 99 ? 29.188 0.632 -15.008 1 97.94 99 LEU A O 1
ATOM 781 N N . ALA A 1 100 ? 31.156 0.045 -14.203 1 97.81 100 ALA A N 1
ATOM 782 C CA . ALA A 1 100 ? 31.359 1.312 -13.508 1 97.81 100 ALA A CA 1
ATOM 783 C C . ALA A 1 100 ? 31.438 2.475 -14.5 1 97.81 100 ALA A C 1
ATOM 785 O O . ALA A 1 100 ? 30.938 3.566 -14.211 1 97.81 100 ALA A O 1
ATOM 786 N N . ASP A 1 101 ? 32 2.264 -15.602 1 97.38 101 ASP A N 1
ATOM 787 C CA . ASP A 1 101 ? 32.25 3.303 -16.594 1 97.38 101 ASP A CA 1
ATOM 788 C C . ASP A 1 101 ? 30.938 3.754 -17.25 1 97.38 101 ASP A C 1
ATOM 790 O O . ASP A 1 101 ? 30.859 4.852 -17.797 1 97.38 101 ASP A O 1
ATOM 794 N N . GLU A 1 102 ? 29.891 2.934 -17.156 1 96.75 102 GLU A N 1
ATOM 795 C CA . GLU A 1 102 ? 28.609 3.264 -17.781 1 96.75 102 GLU A CA 1
ATOM 796 C C . GLU A 1 102 ? 27.906 4.383 -17.016 1 96.75 102 GLU A C 1
ATOM 798 O O . GLU A 1 102 ? 27.078 5.102 -17.594 1 96.75 102 GLU A O 1
ATOM 803 N N . LYS A 1 103 ? 28.141 4.48 -15.703 1 97.56 103 LYS A N 1
ATOM 804 C CA . LYS A 1 103 ? 27.547 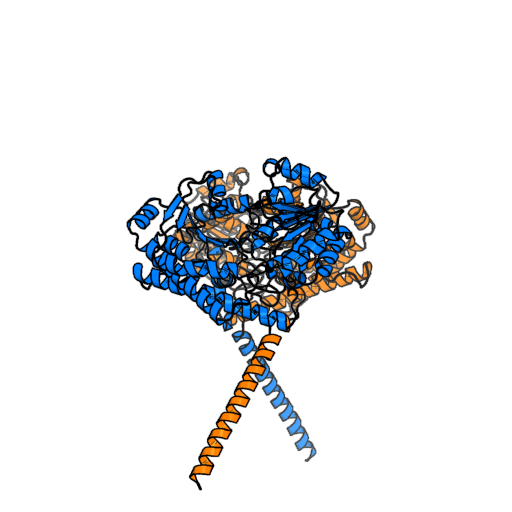5.496 -14.844 1 97.56 103 LYS A CA 1
ATOM 805 C C . LYS A 1 103 ? 26.031 5.41 -14.859 1 97.56 103 LYS A C 1
ATOM 807 O O . LYS A 1 103 ? 25.344 6.406 -15.117 1 97.56 103 LYS A O 1
ATOM 812 N N . PHE A 1 104 ? 25.5 4.277 -14.484 1 98.31 104 PHE A N 1
ATOM 813 C CA . PHE A 1 104 ? 24.062 4.012 -14.461 1 98.31 104 PHE A CA 1
ATOM 814 C C . PHE A 1 104 ? 23.359 4.922 -13.461 1 98.31 104 PHE A C 1
ATOM 816 O O . PHE A 1 104 ? 23.922 5.25 -12.414 1 98.31 104 PHE A O 1
ATOM 823 N N . ASP A 1 105 ? 22.125 5.359 -13.805 1 98.19 105 ASP A N 1
ATOM 824 C CA . ASP A 1 105 ? 21.312 6.137 -12.883 1 98.19 105 ASP A CA 1
ATOM 825 C C . ASP A 1 105 ? 20.594 5.227 -11.891 1 98.19 105 ASP A C 1
ATOM 827 O O . ASP A 1 105 ? 20.328 5.629 -10.758 1 98.19 105 ASP A O 1
ATOM 831 N N . VAL A 1 106 ? 20.234 4.059 -12.375 1 98.31 106 VAL A N 1
ATOM 832 C CA . VAL A 1 106 ? 19.484 3.119 -11.547 1 98.31 106 VAL A CA 1
ATOM 833 C C . VAL A 1 106 ? 19.891 1.688 -11.891 1 98.31 106 VAL A C 1
ATOM 835 O O . VAL A 1 106 ? 20.188 1.377 -13.047 1 98.31 106 VAL A O 1
ATOM 838 N N . GLY A 1 107 ? 20.031 0.854 -10.852 1 98.56 107 GLY A N 1
ATOM 839 C CA . GLY A 1 107 ? 20.203 -0.582 -11.008 1 98.56 107 GLY A CA 1
ATOM 840 C C . GLY A 1 107 ? 19 -1.377 -10.555 1 98.56 107 GLY A C 1
ATOM 841 O O . GLY A 1 107 ? 18.406 -1.077 -9.516 1 98.56 107 GLY A O 1
ATOM 842 N N . ILE A 1 108 ? 18.578 -2.348 -11.352 1 98.5 108 ILE A N 1
ATOM 843 C CA . ILE A 1 108 ? 17.469 -3.232 -11.008 1 98.5 108 ILE A CA 1
ATOM 844 C C . ILE A 1 108 ? 17.969 -4.664 -10.867 1 98.5 108 ILE A C 1
ATOM 846 O O . ILE A 1 108 ? 18.656 -5.18 -11.758 1 98.5 108 ILE A O 1
ATOM 850 N N . ALA A 1 109 ? 17.703 -5.266 -9.727 1 97.81 109 ALA A N 1
ATOM 851 C CA . ALA A 1 109 ? 18.203 -6.621 -9.492 1 97.81 109 ALA A CA 1
ATOM 852 C C . ALA A 1 109 ? 17.125 -7.484 -8.82 1 97.81 109 ALA A C 1
ATOM 854 O O . ALA A 1 109 ? 16.297 -6.977 -8.062 1 97.81 109 ALA A O 1
ATOM 855 N N . GLU A 1 110 ? 17.172 -8.734 -9.117 1 94.69 110 GLU A N 1
ATOM 856 C CA . GLU A 1 110 ? 16.234 -9.68 -8.5 1 94.69 110 GLU A CA 1
ATOM 857 C C . GLU A 1 110 ? 16.672 -10.031 -7.078 1 94.69 110 GLU A C 1
ATOM 859 O O . GLU A 1 110 ? 17.844 -10.305 -6.832 1 94.69 110 GLU A O 1
ATOM 864 N N . ALA A 1 111 ? 15.727 -10.062 -6.195 1 94.31 111 ALA A N 1
ATOM 865 C CA . ALA A 1 111 ? 16.016 -10.305 -4.785 1 94.31 111 ALA A CA 1
ATOM 866 C C . ALA A 1 111 ? 15.953 -11.789 -4.461 1 94.31 111 ALA A C 1
ATOM 868 O O . ALA A 1 111 ? 15.891 -12.18 -3.291 1 94.31 111 ALA A O 1
ATOM 869 N N . PHE A 1 112 ? 15.969 -12.641 -5.43 1 91.5 112 PHE A N 1
ATOM 870 C CA . PHE A 1 112 ? 16.156 -14.062 -5.211 1 91.5 112 PHE A CA 1
ATOM 871 C C . PHE A 1 112 ? 17.578 -14.367 -4.766 1 91.5 112 PHE A C 1
ATOM 873 O O . PHE A 1 112 ? 17.828 -15.336 -4.043 1 91.5 112 PHE A O 1
ATOM 880 N N . SER A 1 113 ? 18.453 -13.602 -5.195 1 93.94 113 SER A N 1
ATOM 881 C CA . SER A 1 113 ? 19.844 -13.492 -4.789 1 93.94 113 SER A CA 1
ATOM 882 C C . SER A 1 113 ? 20.234 -12.047 -4.492 1 93.94 113 SER A C 1
ATOM 884 O O . SER A 1 113 ? 19.672 -11.117 -5.074 1 93.94 113 SER A O 1
ATOM 886 N N . ILE A 1 114 ? 21.188 -11.914 -3.553 1 97.56 114 ILE A N 1
ATOM 887 C CA . ILE A 1 114 ? 21.469 -10.555 -3.104 1 97.56 114 ILE A CA 1
ATOM 888 C C . ILE A 1 114 ? 22.672 -10.008 -3.863 1 97.56 114 ILE A C 1
ATOM 890 O O . ILE A 1 114 ? 23.016 -8.828 -3.74 1 97.56 114 ILE A O 1
ATOM 894 N N . CYS A 1 115 ? 23.281 -10.852 -4.723 1 97.75 115 CYS A N 1
ATOM 895 C CA . CYS A 1 115 ? 24.5 -10.477 -5.418 1 97.75 115 CYS A CA 1
ATOM 896 C C . CYS A 1 115 ? 24.281 -9.258 -6.305 1 97.75 115 CYS A C 1
ATOM 898 O O . CYS A 1 115 ? 25.109 -8.344 -6.34 1 97.75 115 CYS A O 1
ATOM 900 N N . GLY A 1 116 ? 23.156 -9.242 -7.062 1 97.94 116 GLY A N 1
ATOM 901 C CA . GLY A 1 116 ? 22.859 -8.109 -7.922 1 97.94 116 GLY A CA 1
ATOM 902 C C . GLY A 1 116 ? 22.812 -6.789 -7.172 1 97.94 116 GLY A C 1
ATOM 903 O O . GLY A 1 116 ? 23.406 -5.801 -7.605 1 97.94 116 GLY A O 1
ATOM 904 N N . LEU A 1 117 ? 22.125 -6.711 -6.031 1 98.5 117 LEU A N 1
ATOM 905 C CA . LEU A 1 117 ? 22.062 -5.508 -5.211 1 98.5 117 LEU A CA 1
ATOM 906 C C . LEU A 1 117 ? 23.438 -5.156 -4.648 1 98.5 117 LEU A C 1
ATOM 908 O O . LEU A 1 117 ? 23.766 -3.98 -4.488 1 98.5 117 LEU A O 1
ATOM 912 N N . GLY A 1 118 ? 24.188 -6.223 -4.324 1 98.62 118 GLY A N 1
ATOM 913 C CA . GLY A 1 118 ? 25.562 -5.996 -3.891 1 98.62 118 GLY A CA 1
ATOM 914 C C . GLY A 1 118 ? 26.406 -5.301 -4.941 1 98.62 118 GLY A C 1
ATOM 915 O O . GLY A 1 118 ? 27.156 -4.375 -4.625 1 98.62 118 GLY A O 1
ATOM 916 N N . ILE A 1 119 ? 26.297 -5.754 -6.152 1 98.5 119 ILE A N 1
ATOM 917 C CA . ILE A 1 119 ? 27.047 -5.168 -7.254 1 98.5 119 ILE A CA 1
ATOM 918 C C . ILE A 1 119 ? 26.625 -3.711 -7.449 1 98.5 119 ILE A C 1
ATOM 920 O O . ILE A 1 119 ? 27.469 -2.834 -7.641 1 98.5 119 ILE A O 1
ATOM 924 N N . ILE A 1 120 ? 25.328 -3.453 -7.402 1 98.56 120 ILE A N 1
ATOM 925 C CA . ILE A 1 120 ? 24.797 -2.096 -7.523 1 98.56 120 ILE A CA 1
ATOM 926 C C . ILE A 1 120 ? 25.422 -1.205 -6.453 1 98.56 120 ILE A C 1
ATOM 928 O O . ILE A 1 120 ? 25.844 -0.079 -6.738 1 98.56 120 ILE A O 1
ATOM 932 N N . GLU A 1 121 ? 25.484 -1.682 -5.23 1 98.31 121 GLU A N 1
ATOM 933 C CA . GLU A 1 121 ? 26.094 -0.955 -4.121 1 98.31 121 GLU A CA 1
ATOM 934 C C . GLU A 1 121 ? 27.578 -0.736 -4.363 1 98.31 121 GLU A C 1
ATOM 936 O O . GLU A 1 121 ? 28.094 0.362 -4.145 1 98.31 121 GLU A O 1
ATOM 941 N N . ALA A 1 122 ? 28.297 -1.793 -4.789 1 98.19 122 ALA A N 1
ATOM 942 C CA . ALA A 1 122 ? 29.734 -1.729 -5.02 1 98.19 122 ALA A CA 1
ATOM 943 C C . ALA A 1 122 ? 30.078 -0.705 -6.102 1 98.19 122 ALA A C 1
ATOM 945 O O . ALA A 1 122 ? 31.109 -0.031 -6.023 1 98.19 122 ALA A O 1
ATOM 946 N N . LEU A 1 123 ? 29.234 -0.586 -7.098 1 98.12 123 LEU A N 1
ATOM 947 C CA . LEU A 1 123 ? 29.453 0.322 -8.219 1 98.12 123 LEU A CA 1
ATOM 948 C C . LEU A 1 123 ? 29 1.735 -7.871 1 98.12 123 LEU A C 1
ATOM 950 O O . LEU A 1 123 ? 29.172 2.66 -8.672 1 98.12 123 LEU A O 1
ATOM 954 N N . LYS A 1 124 ? 28.344 1.909 -6.742 1 97.31 124 LYS A N 1
ATOM 955 C CA . LYS A 1 124 ? 27.859 3.193 -6.246 1 97.31 124 LYS A CA 1
ATOM 956 C C . LYS A 1 124 ? 26.812 3.783 -7.184 1 97.31 124 LYS A C 1
ATOM 958 O O . LYS A 1 124 ? 26.828 4.98 -7.473 1 97.31 124 LYS A O 1
ATOM 963 N N . ILE A 1 125 ? 26.047 2.875 -7.727 1 98.25 125 ILE A N 1
ATOM 964 C CA . ILE A 1 125 ? 24.891 3.352 -8.492 1 98.25 125 ILE A CA 1
ATOM 965 C C . ILE A 1 125 ? 23.922 4.082 -7.57 1 98.25 125 ILE A C 1
ATOM 967 O O . ILE A 1 125 ? 23.562 3.57 -6.508 1 98.25 125 ILE A O 1
ATOM 971 N N . PRO A 1 126 ? 23.438 5.293 -7.941 1 97.31 126 PRO A N 1
ATOM 972 C CA . PRO A 1 126 ? 22.719 6.184 -7.027 1 97.31 126 PRO A CA 1
ATOM 973 C C . PRO A 1 126 ? 21.406 5.582 -6.531 1 97.31 126 PRO A C 1
ATOM 975 O O . PRO A 1 126 ? 20.922 5.949 -5.461 1 97.31 126 PRO A O 1
ATOM 978 N N . SER A 1 127 ? 20.844 4.711 -7.371 1 97.94 127 SER A N 1
ATOM 979 C CA . SER A 1 127 ? 19.547 4.152 -7.027 1 97.94 127 SER A CA 1
ATOM 980 C C . SER A 1 127 ? 19.469 2.666 -7.367 1 97.94 127 SER A C 1
ATOM 982 O O . SER A 1 127 ? 20.109 2.213 -8.32 1 97.94 127 SER A O 1
ATOM 984 N N . SER A 1 128 ? 18.75 1.947 -6.5 1 98.5 128 SER A N 1
ATOM 985 C CA . SER A 1 128 ? 18.531 0.525 -6.746 1 98.5 128 SER A CA 1
ATOM 986 C C . SER A 1 128 ? 17.047 0.168 -6.633 1 98.5 128 SER A C 1
ATOM 988 O O . SER A 1 128 ? 16.312 0.815 -5.895 1 98.5 128 SER A O 1
ATOM 990 N N . ILE A 1 129 ? 16.625 -0.778 -7.383 1 98.69 129 ILE A N 1
ATOM 991 C CA . ILE A 1 129 ? 15.289 -1.356 -7.316 1 98.69 129 ILE A CA 1
ATOM 992 C C . ILE A 1 129 ? 15.391 -2.875 -7.195 1 98.69 129 ILE A C 1
ATOM 994 O O . ILE A 1 129 ? 16.094 -3.521 -7.973 1 98.69 129 ILE A O 1
ATOM 998 N N . ALA A 1 130 ? 14.82 -3.379 -6.137 1 98.31 130 ALA A N 1
ATOM 999 C CA . ALA A 1 130 ? 14.734 -4.828 -5.984 1 98.31 130 ALA A CA 1
ATOM 1000 C C . ALA A 1 130 ? 13.477 -5.379 -6.66 1 98.31 130 ALA A C 1
ATOM 1002 O O . ALA A 1 130 ? 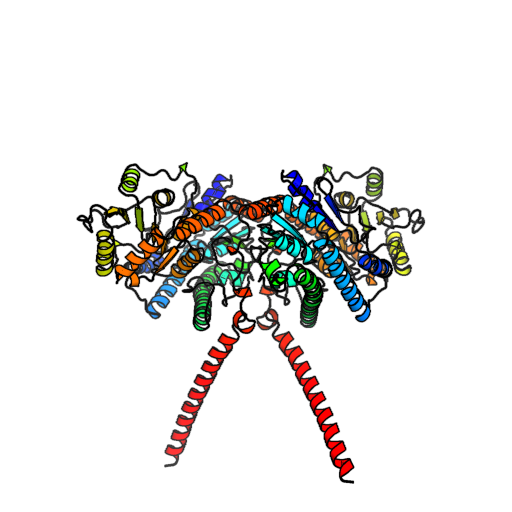12.414 -4.766 -6.598 1 98.31 130 ALA A O 1
ATOM 1003 N N . THR A 1 131 ? 13.672 -6.488 -7.344 1 96.44 131 THR A N 1
ATOM 1004 C CA . THR A 1 131 ? 12.523 -7.137 -7.965 1 96.44 131 THR A CA 1
ATOM 1005 C C . THR A 1 131 ? 12.461 -8.609 -7.582 1 96.44 131 THR A C 1
ATOM 1007 O O . THR A 1 131 ? 13.438 -9.172 -7.082 1 96.44 131 THR A O 1
ATOM 1010 N N . PHE A 1 132 ? 11.297 -9.117 -7.723 1 90.56 132 PHE A N 1
ATOM 1011 C CA . PHE A 1 132 ? 11.141 -10.555 -7.562 1 90.56 132 PHE A CA 1
ATOM 1012 C C . PHE A 1 132 ? 10.055 -11.086 -8.5 1 90.56 132 PHE A C 1
ATOM 1014 O O . PHE A 1 132 ? 8.945 -10.562 -8.531 1 90.56 132 PHE A O 1
ATOM 1021 N N . SER A 1 133 ? 10.398 -12.125 -9.234 1 86.81 133 SER A N 1
ATOM 1022 C CA . SER A 1 133 ? 9.508 -12.656 -10.258 1 86.81 133 SER A CA 1
ATOM 1023 C C . SER A 1 133 ? 8.414 -13.523 -9.641 1 86.81 133 SER A C 1
ATOM 1025 O O . SER A 1 133 ? 7.426 -13.844 -10.305 1 86.81 133 SER A O 1
ATOM 1027 N N . GLY A 1 134 ? 8.57 -13.938 -8.453 1 86.5 134 GLY A N 1
ATOM 1028 C CA . GLY A 1 134 ? 7.531 -14.68 -7.754 1 86.5 134 GLY A CA 1
ATOM 1029 C C . GLY A 1 134 ? 6.656 -13.805 -6.879 1 86.5 134 GLY A C 1
ATOM 1030 O O . GLY A 1 134 ? 6.57 -12.594 -7.094 1 86.5 134 GLY A O 1
ATOM 1031 N N . VAL A 1 135 ? 5.941 -14.508 -6.043 1 85.12 135 VAL A N 1
ATOM 1032 C CA . VAL A 1 135 ? 5.121 -13.766 -5.094 1 85.12 135 VAL A CA 1
ATOM 1033 C C . VAL A 1 135 ? 6.016 -13.062 -4.078 1 85.12 135 VAL A C 1
ATOM 1035 O O . VAL A 1 135 ? 7.105 -13.547 -3.76 1 85.12 135 VAL A O 1
ATOM 1038 N N . HIS A 1 136 ? 5.59 -11.938 -3.627 1 86.5 136 HIS A N 1
ATOM 1039 C CA . HIS A 1 136 ? 6.355 -11.102 -2.711 1 86.5 136 HIS A CA 1
ATOM 1040 C C . HIS A 1 136 ? 6.91 -11.922 -1.551 1 86.5 136 HIS A C 1
ATOM 1042 O O . HIS A 1 136 ? 6.156 -12.594 -0.846 1 86.5 136 HIS A O 1
ATOM 1048 N N . MET A 1 137 ? 8.219 -11.93 -1.338 1 91.56 137 MET A N 1
ATOM 1049 C CA . MET A 1 137 ? 8.898 -12.773 -0.361 1 91.56 137 MET A CA 1
ATOM 1050 C C . MET A 1 137 ? 8.859 -12.141 1.026 1 91.56 137 MET A C 1
ATOM 1052 O O . MET A 1 137 ? 9.078 -10.938 1.17 1 91.56 137 MET A O 1
ATOM 1056 N N . ASP A 1 138 ? 8.734 -13 2.008 1 93.62 138 ASP A N 1
ATOM 1057 C CA . ASP A 1 138 ? 8.625 -12.523 3.385 1 93.62 138 ASP A CA 1
ATOM 1058 C C . ASP A 1 138 ? 9.945 -11.922 3.865 1 93.62 138 ASP A C 1
ATOM 1060 O O . ASP A 1 138 ? 9.945 -10.969 4.652 1 93.62 138 ASP A O 1
ATOM 1064 N N . ILE A 1 139 ? 11.055 -12.484 3.379 1 95.31 139 ILE A N 1
ATOM 1065 C CA . ILE A 1 139 ? 12.352 -11.984 3.818 1 95.31 139 ILE A CA 1
ATOM 1066 C C . ILE A 1 139 ? 12.555 -10.562 3.291 1 95.31 139 ILE A C 1
ATOM 1068 O O . ILE A 1 139 ? 13.172 -9.734 3.959 1 95.31 139 ILE A O 1
ATOM 1072 N N . VAL A 1 140 ? 12.062 -10.305 2.098 1 96.19 140 VAL A N 1
ATOM 1073 C CA . VAL A 1 140 ? 12.117 -8.953 1.552 1 96.19 140 VAL A CA 1
ATOM 1074 C C . VAL A 1 140 ? 11.211 -8.031 2.369 1 96.19 140 VAL A C 1
ATOM 1076 O O . VAL A 1 140 ? 11.617 -6.938 2.762 1 96.19 140 VAL A O 1
ATOM 1079 N N . SER A 1 141 ? 9.984 -8.516 2.684 1 95.69 141 SER A N 1
ATOM 1080 C CA . SER A 1 141 ? 9.07 -7.758 3.527 1 95.69 141 SER A CA 1
ATOM 1081 C C . SER A 1 141 ? 9.727 -7.375 4.852 1 95.69 141 SER A C 1
ATOM 1083 O O . SER A 1 141 ? 9.695 -6.211 5.254 1 95.69 141 SER A O 1
ATOM 1085 N N . LYS A 1 142 ? 10.281 -8.344 5.441 1 95.62 142 LYS A N 1
ATOM 1086 C CA . LYS A 1 142 ? 10.938 -8.117 6.727 1 95.62 142 LYS A CA 1
ATOM 1087 C C . LYS A 1 142 ? 12.047 -7.074 6.605 1 95.62 142 LYS A C 1
ATOM 1089 O O . LYS A 1 142 ? 12.156 -6.18 7.445 1 95.62 142 LYS A O 1
ATOM 1094 N N . SER A 1 143 ? 12.82 -7.184 5.578 1 96.88 143 SER A N 1
ATOM 1095 C CA . SER A 1 143 ? 13.984 -6.32 5.406 1 96.88 143 SER A CA 1
ATOM 1096 C C . SER A 1 143 ? 13.57 -4.875 5.156 1 96.88 143 SER A C 1
ATOM 1098 O O . SER A 1 143 ? 14.258 -3.943 5.582 1 96.88 143 SER A O 1
ATOM 1100 N N . ILE A 1 144 ? 12.477 -4.66 4.5 1 97.12 144 ILE A N 1
ATOM 1101 C CA . ILE A 1 144 ? 12.086 -3.289 4.176 1 97.12 144 ILE A CA 1
ATOM 1102 C C . ILE A 1 144 ? 11.094 -2.775 5.215 1 97.12 144 ILE A C 1
ATOM 1104 O O . ILE A 1 144 ? 10.602 -1.649 5.109 1 97.12 144 ILE A O 1
ATOM 1108 N N . GLY A 1 145 ? 10.727 -3.588 6.141 1 95.88 145 GLY A N 1
ATOM 1109 C CA . GLY A 1 145 ? 9.875 -3.17 7.246 1 95.88 145 GLY A CA 1
ATOM 1110 C C . GLY A 1 145 ? 8.398 -3.393 6.984 1 95.88 145 GLY A C 1
ATOM 1111 O O . GLY A 1 145 ? 7.547 -2.809 7.66 1 95.88 145 GLY A O 1
ATOM 1112 N N . GLU A 1 146 ? 8.031 -4.137 6.016 1 95.5 146 GLU A N 1
ATOM 1113 C CA . GLU A 1 146 ? 6.648 -4.512 5.738 1 95.5 146 GLU A CA 1
ATOM 1114 C C . GLU A 1 146 ? 6.168 -5.602 6.691 1 95.5 146 GLU A C 1
ATOM 1116 O O . GLU A 1 146 ? 6.883 -6.578 6.93 1 95.5 146 GLU A O 1
ATOM 1121 N N . PRO A 1 147 ? 4.965 -5.426 7.211 1 94.19 147 PRO A N 1
ATOM 1122 C CA . PRO A 1 147 ? 4.492 -6.441 8.156 1 94.19 147 PRO A CA 1
ATOM 1123 C C . PRO A 1 147 ? 4.281 -7.805 7.504 1 94.19 147 PRO A C 1
ATOM 1125 O O . PRO A 1 147 ? 3.807 -7.883 6.367 1 94.19 147 PRO A O 1
ATOM 1128 N N . ILE A 1 148 ? 4.68 -8.836 8.211 1 94.25 148 ILE A N 1
ATOM 1129 C CA . ILE A 1 148 ? 4.379 -10.219 7.871 1 94.25 148 ILE A CA 1
ATOM 1130 C C . ILE A 1 148 ? 3.225 -10.727 8.734 1 94.25 148 ILE A C 1
ATOM 1132 O O . ILE A 1 148 ? 3.289 -10.672 9.961 1 94.25 148 ILE A O 1
ATOM 1136 N N . VAL A 1 149 ? 2.135 -11.164 8.125 1 95.31 149 VAL A N 1
ATOM 1137 C CA . VAL A 1 149 ? 0.94 -11.57 8.852 1 95.31 149 VAL A CA 1
ATOM 1138 C C . VAL A 1 149 ? 0.563 -13 8.469 1 95.31 149 VAL A C 1
ATOM 1140 O O . VAL A 1 149 ? -0.382 -13.219 7.707 1 95.31 149 VAL A O 1
ATOM 1143 N N . PRO A 1 150 ? 1.107 -13.898 9.117 1 96.12 150 PRO A N 1
ATOM 1144 C CA . PRO A 1 150 ? 0.923 -15.305 8.734 1 96.12 150 PRO A CA 1
ATOM 1145 C C . PRO A 1 150 ? -0.478 -15.82 9.055 1 96.12 150 PRO A C 1
ATOM 1147 O O . PRO A 1 150 ? -0.843 -16.922 8.633 1 96.12 150 PRO A O 1
ATOM 1150 N N . SER A 1 151 ? -1.23 -15.078 9.836 1 97.12 151 SER A N 1
ATOM 1151 C CA . SER A 1 151 ? -2.539 -15.555 10.266 1 97.12 151 SER A CA 1
ATOM 1152 C C . SER A 1 151 ? -3.514 -15.641 9.102 1 97.12 151 SER A C 1
ATOM 1154 O O . SER A 1 151 ? -4.484 -16.391 9.148 1 97.12 151 SER A O 1
ATOM 1156 N N . TYR A 1 152 ? -3.281 -14.828 8.039 1 97.12 152 TYR A N 1
ATOM 1157 C CA . TYR A 1 152 ? -4.258 -14.883 6.953 1 97.12 152 TYR A CA 1
ATOM 1158 C C . TYR A 1 152 ? -3.582 -14.688 5.602 1 97.12 152 TYR A C 1
ATOM 1160 O O . TYR A 1 152 ? -4.223 -14.812 4.555 1 97.12 152 TYR A O 1
ATOM 1168 N N . VAL A 1 153 ? -2.311 -14.344 5.59 1 97.06 153 VAL A N 1
ATOM 1169 C CA . VAL A 1 153 ? -1.577 -14.195 4.336 1 97.06 153 VAL A CA 1
ATOM 1170 C C . VAL A 1 153 ? -0.762 -15.461 4.07 1 97.06 153 VAL A C 1
ATOM 1172 O O . VAL A 1 153 ? 0.166 -15.781 4.816 1 97.06 153 VAL A O 1
ATOM 1175 N N . PRO A 1 154 ? -1.072 -16.109 2.998 1 96.31 154 PRO A N 1
ATOM 1176 C CA . PRO A 1 154 ? -0.295 -17.312 2.686 1 96.31 154 PRO A CA 1
ATOM 1177 C C . PRO A 1 154 ? 1.146 -17 2.293 1 96.31 154 PRO A C 1
ATOM 1179 O O . PRO A 1 154 ? 1.391 -16.062 1.526 1 96.31 154 PRO A O 1
ATOM 1182 N N . GLY A 1 155 ? 2.02 -17.75 2.875 1 93.62 155 GLY A N 1
ATOM 1183 C CA . GLY A 1 155 ? 3.416 -17.625 2.486 1 93.62 155 GLY A CA 1
ATOM 1184 C C . GLY A 1 155 ? 3.691 -18.125 1.079 1 93.62 155 GLY A C 1
ATOM 1185 O O . GLY A 1 155 ? 2.768 -18.516 0.362 1 93.62 155 GLY A O 1
ATOM 1186 N N . HIS A 1 156 ? 4.879 -18.062 0.664 1 88.44 156 HIS A N 1
ATOM 1187 C CA . HIS A 1 156 ? 5.27 -18.359 -0.71 1 88.44 156 HIS A CA 1
ATOM 1188 C C . HIS A 1 156 ? 5.008 -19.812 -1.063 1 88.44 156 HIS A C 1
ATOM 1190 O O . HIS A 1 156 ? 4.723 -20.141 -2.221 1 88.44 156 HIS A O 1
ATOM 1196 N N . MET A 1 157 ? 5.078 -20.703 -0.116 1 88.06 157 MET A N 1
ATOM 1197 C CA . MET A 1 157 ? 4.867 -22.125 -0.366 1 88.06 157 MET A CA 1
ATOM 1198 C C . MET A 1 157 ? 3.664 -22.641 0.417 1 88.06 157 MET A C 1
ATOM 1200 O O . MET A 1 157 ? 3.652 -23.797 0.855 1 88.06 157 MET A O 1
ATOM 1204 N N . ALA A 1 158 ? 2.809 -21.719 0.637 1 91 158 ALA A N 1
ATOM 1205 C CA . ALA A 1 158 ? 1.642 -22.094 1.432 1 91 158 ALA A CA 1
ATOM 1206 C C . ALA A 1 158 ? 0.772 -23.109 0.691 1 91 158 ALA A C 1
ATOM 1208 O O . ALA A 1 158 ? 0.632 -23.031 -0.533 1 91 158 ALA A O 1
ATOM 1209 N N . THR A 1 159 ? 0.167 -24 1.449 1 88.94 159 THR A N 1
ATOM 1210 C CA . THR A 1 159 ? -0.69 -25.016 0.867 1 88.94 159 THR A CA 1
ATOM 1211 C C . THR A 1 159 ? -2.16 -24.625 0.976 1 88.94 159 THR A C 1
ATOM 1213 O O . THR A 1 159 ? -3.025 -25.25 0.37 1 88.94 159 THR A O 1
ATOM 1216 N N . LYS A 1 160 ? -2.393 -23.625 1.769 1 92.69 160 LYS A N 1
ATOM 1217 C CA . LYS A 1 160 ? -3.756 -23.141 1.943 1 92.69 160 LYS A CA 1
ATOM 1218 C C . LYS A 1 160 ? -3.857 -21.656 1.597 1 92.69 160 LYS A C 1
ATOM 1220 O O . LYS A 1 160 ? -2.844 -20.953 1.519 1 92.69 160 LYS A O 1
ATOM 1225 N N . GLY A 1 161 ? -5.09 -21.25 1.326 1 94.94 161 GLY A N 1
ATOM 1226 C CA . GLY A 1 161 ? -5.359 -19.844 1.066 1 94.94 161 GLY A CA 1
ATOM 1227 C C . GLY A 1 161 ? -5.434 -19 2.33 1 94.94 161 GLY A C 1
ATOM 1228 O O . GLY A 1 161 ? -4.738 -19.281 3.307 1 94.94 161 GLY A O 1
ATOM 1229 N N . ASP A 1 162 ? -6.184 -17.984 2.295 1 96.25 162 ASP A N 1
ATOM 1230 C CA . ASP A 1 162 ? -6.223 -17 3.379 1 96.25 162 ASP A CA 1
ATOM 1231 C C . ASP A 1 162 ? -7.188 -17.438 4.48 1 96.25 162 ASP A C 1
ATOM 1233 O O . ASP A 1 162 ? -7.254 -16.812 5.535 1 96.25 162 ASP A O 1
ATOM 1237 N N . ARG A 1 163 ? -7.969 -18.438 4.227 1 96.25 163 ARG A N 1
ATOM 1238 C CA . ARG A 1 163 ? -8.828 -19.016 5.258 1 96.25 163 ARG A CA 1
ATOM 1239 C C . ARG A 1 163 ? -8.172 -20.234 5.891 1 96.25 163 ARG A C 1
ATOM 1241 O O . ARG A 1 163 ? -8.211 -21.328 5.324 1 96.25 163 ARG A O 1
ATOM 1248 N N . MET A 1 164 ? -7.645 -20.047 7.031 1 97 164 MET A N 1
ATOM 1249 C CA . MET A 1 164 ? -6.805 -21.078 7.645 1 97 164 MET A CA 1
ATOM 1250 C C . MET A 1 164 ? -7.336 -21.469 9.016 1 97 164 MET A C 1
ATOM 1252 O O . MET A 1 164 ? -7.734 -20.594 9.805 1 97 164 MET A O 1
ATOM 1256 N N . ASN A 1 165 ? -7.363 -22.734 9.289 1 96.06 165 ASN A N 1
ATOM 1257 C CA . ASN A 1 165 ? -7.609 -23.203 10.656 1 96.06 165 ASN A CA 1
ATOM 1258 C C . ASN A 1 165 ? -6.324 -23.203 11.477 1 96.06 165 ASN A C 1
ATOM 1260 O O . ASN A 1 165 ? -5.293 -22.703 11.031 1 96.06 165 ASN A O 1
ATOM 1264 N N . LEU A 1 166 ? -6.371 -23.719 12.688 1 96.06 166 LEU A N 1
ATOM 1265 C CA . LEU A 1 166 ? -5.242 -23.656 13.609 1 96.06 166 LEU A CA 1
ATOM 1266 C C . LEU A 1 166 ? -4.02 -24.359 13.016 1 96.06 166 LEU A C 1
ATOM 1268 O O . LEU A 1 166 ? -2.922 -23.797 13.008 1 96.06 166 LEU A O 1
ATOM 1272 N N . ILE A 1 167 ? -4.191 -25.531 12.492 1 95.62 167 ILE A N 1
ATOM 1273 C CA . ILE A 1 167 ? -3.096 -26.312 11.938 1 95.62 167 ILE A CA 1
ATOM 1274 C C . ILE A 1 167 ? -2.562 -25.641 10.672 1 95.62 167 ILE A C 1
ATOM 1276 O O . ILE A 1 167 ? -1.35 -25.594 10.453 1 95.62 167 ILE A O 1
ATOM 1280 N N . ASP A 1 168 ? -3.475 -25.109 9.82 1 96.25 168 ASP A N 1
ATOM 1281 C CA . ASP A 1 168 ? -3.076 -24.391 8.609 1 96.25 168 ASP A CA 1
ATOM 1282 C C . ASP A 1 168 ? -2.18 -23.203 8.938 1 96.25 168 ASP A C 1
ATOM 1284 O O . ASP A 1 168 ? -1.173 -22.969 8.266 1 96.25 168 ASP A O 1
ATOM 1288 N N . ARG A 1 169 ? -2.588 -22.438 9.945 1 97.06 169 ARG A N 1
ATOM 1289 C CA . ARG A 1 169 ? -1.807 -21.281 10.352 1 97.06 169 ARG A CA 1
ATOM 1290 C C . ARG A 1 169 ? -0.431 -21.688 10.867 1 97.06 169 ARG A C 1
ATOM 1292 O O . ARG A 1 169 ? 0.567 -21.016 10.586 1 97.06 169 ARG A O 1
ATOM 1299 N N . LEU A 1 170 ? -0.423 -22.766 11.695 1 95.69 170 LEU A N 1
ATOM 1300 C CA . LEU A 1 170 ? 0.855 -23.281 12.18 1 95.69 170 LEU A CA 1
ATOM 1301 C C . LEU A 1 170 ? 1.773 -23.641 11.016 1 95.69 170 LEU A C 1
ATOM 1303 O O . LEU A 1 170 ? 2.959 -23.297 11.031 1 95.69 170 LEU A O 1
ATOM 1307 N N . MET A 1 171 ? 1.245 -24.344 9.984 1 95 171 MET A N 1
ATOM 1308 C CA . MET A 1 171 ? 2.021 -24.734 8.812 1 95 171 MET A CA 1
ATOM 1309 C C . MET A 1 171 ? 2.475 -23.5 8.023 1 95 171 MET A C 1
ATOM 1311 O O . MET A 1 171 ? 3.582 -23.484 7.488 1 95 171 MET A O 1
ATOM 1315 N N . ASN A 1 172 ? 1.59 -22.5 7.977 1 96.25 172 ASN A N 1
ATOM 1316 C CA . ASN A 1 172 ? 1.948 -21.266 7.281 1 96.25 172 ASN A CA 1
ATOM 1317 C C . ASN A 1 172 ? 3.104 -20.547 7.977 1 96.25 172 ASN A C 1
ATOM 1319 O O . ASN A 1 172 ? 4.012 -20.047 7.312 1 96.25 172 ASN A O 1
ATOM 1323 N N . VAL A 1 173 ? 3.07 -20.516 9.273 1 95.5 173 VAL A N 1
ATOM 1324 C CA . VAL A 1 173 ? 4.16 -19.922 10.047 1 95.5 173 VAL A CA 1
ATOM 1325 C C . VAL A 1 173 ? 5.453 -20.688 9.789 1 95.5 173 VAL A C 1
ATOM 1327 O O . VAL A 1 173 ? 6.504 -20.078 9.555 1 95.5 173 VAL A O 1
ATOM 1330 N N . ALA A 1 174 ? 5.352 -22 9.828 1 92.94 174 ALA A N 1
ATOM 1331 C CA . ALA A 1 174 ? 6.523 -22.828 9.57 1 92.94 174 ALA A CA 1
ATOM 1332 C C . ALA A 1 174 ? 7.102 -22.562 8.188 1 92.94 174 ALA A C 1
ATOM 1334 O O . ALA A 1 174 ? 8.32 -22.469 8.023 1 92.94 174 ALA A O 1
ATOM 1335 N N . ASP A 1 175 ? 6.223 -22.453 7.215 1 91.62 175 ASP A N 1
ATOM 1336 C CA . ASP A 1 175 ? 6.633 -22.141 5.848 1 91.62 175 ASP A CA 1
ATOM 1337 C C . ASP A 1 175 ? 7.383 -20.812 5.789 1 91.62 175 ASP A C 1
ATOM 1339 O O . ASP A 1 175 ? 8.438 -20.703 5.152 1 91.62 175 ASP A O 1
ATOM 1343 N N . MET A 1 176 ? 6.867 -19.844 6.418 1 93.44 176 MET A N 1
ATOM 1344 C CA . MET A 1 176 ? 7.457 -18.516 6.391 1 93.44 176 MET A CA 1
ATOM 1345 C C . MET A 1 176 ? 8.812 -18.5 7.09 1 93.44 176 MET A C 1
ATOM 1347 O O . MET A 1 176 ? 9.758 -17.875 6.609 1 93.44 176 MET A O 1
ATOM 1351 N N . VAL A 1 177 ? 8.898 -19.188 8.195 1 93 177 VAL A N 1
ATOM 1352 C CA . VAL A 1 177 ? 10.141 -19.25 8.961 1 93 177 VAL A CA 1
ATOM 1353 C C . VAL A 1 177 ? 11.203 -19.984 8.156 1 93 177 VAL A C 1
ATOM 1355 O O . VAL A 1 177 ? 12.344 -19.516 8.047 1 93 177 VAL A O 1
ATOM 1358 N N . LEU A 1 178 ? 10.867 -21.094 7.586 1 90.5 178 LEU A N 1
ATOM 1359 C CA . LEU A 1 178 ? 11.805 -21.891 6.805 1 90.5 178 LEU A CA 1
ATOM 1360 C C . LEU A 1 178 ? 12.227 -21.156 5.543 1 90.5 178 LEU A C 1
ATOM 1362 O O . LEU A 1 178 ? 13.391 -21.234 5.133 1 90.5 178 LEU A O 1
ATOM 1366 N N . GLY A 1 179 ? 11.234 -20.5 4.914 1 90 179 GLY A N 1
ATOM 1367 C CA . GLY A 1 179 ? 11.578 -19.688 3.754 1 90 179 GLY A CA 1
ATOM 1368 C C . GLY A 1 179 ? 12.562 -18.578 4.07 1 90 179 GLY A C 1
ATOM 1369 O O . GLY A 1 179 ? 13.523 -18.359 3.328 1 90 179 GLY A O 1
ATOM 1370 N N . GLN A 1 180 ? 12.328 -17.938 5.125 1 92.94 180 GLN A N 1
ATOM 1371 C CA . GLN A 1 180 ? 13.227 -16.859 5.547 1 92.94 180 GLN A CA 1
ATOM 1372 C C . GLN A 1 180 ? 14.617 -17.406 5.855 1 92.94 180 GLN A C 1
ATOM 1374 O O . GLN A 1 180 ? 15.625 -16.766 5.559 1 92.94 180 GLN A O 1
ATOM 1379 N N . LYS A 1 181 ? 14.664 -18.562 6.496 1 92.06 181 LYS A N 1
ATOM 1380 C CA . LYS A 1 181 ? 15.953 -19.172 6.805 1 92.06 181 LYS A CA 1
ATOM 1381 C C . LYS A 1 181 ? 16.703 -19.547 5.531 1 92.06 181 LYS A C 1
ATOM 1383 O O . LYS A 1 181 ? 17.891 -19.266 5.395 1 92.06 181 LYS A O 1
ATOM 1388 N N . PHE A 1 182 ? 16.047 -20.156 4.609 1 90.88 182 PHE A N 1
ATOM 1389 C CA . PHE A 1 182 ? 16.656 -20.594 3.357 1 90.88 182 PHE A CA 1
ATOM 1390 C C . PHE A 1 182 ? 17.219 -19.406 2.594 1 90.88 182 PHE A C 1
ATOM 1392 O O . PHE A 1 182 ? 18.406 -19.391 2.268 1 90.88 182 PHE A O 1
ATOM 1399 N N . PHE A 1 183 ? 16.422 -18.422 2.307 1 92.88 183 PHE A N 1
ATOM 1400 C CA . PHE A 1 183 ? 16.875 -17.266 1.548 1 92.88 183 PHE A CA 1
ATOM 1401 C C . PHE A 1 183 ? 17.875 -16.453 2.359 1 92.88 183 PHE A C 1
ATOM 1403 O O . PHE A 1 183 ? 18.828 -15.898 1.806 1 92.88 183 PHE A O 1
ATOM 1410 N N . GLY A 1 184 ? 17.609 -16.375 3.66 1 95.38 184 GLY A N 1
ATOM 1411 C CA . GLY A 1 184 ? 18.562 -15.703 4.527 1 95.38 184 GLY A CA 1
ATOM 1412 C C . GLY A 1 184 ? 19.969 -16.297 4.453 1 95.38 184 GLY A C 1
ATOM 1413 O O . GLY A 1 184 ? 20.953 -15.562 4.348 1 95.38 184 GLY A O 1
ATOM 1414 N N . ASP A 1 185 ? 20.078 -17.641 4.457 1 95.44 185 ASP A N 1
ATOM 1415 C CA . ASP A 1 185 ? 21.359 -18.312 4.359 1 95.44 185 ASP A CA 1
ATOM 1416 C C . ASP A 1 185 ? 22.047 -18.016 3.023 1 95.44 185 ASP A C 1
ATOM 1418 O O . ASP A 1 185 ? 23.25 -17.797 2.975 1 95.44 185 ASP A O 1
ATOM 1422 N N . THR A 1 186 ? 21.281 -18.016 1.997 1 95.75 186 THR A N 1
ATOM 1423 C CA . THR A 1 186 ? 21.828 -17.703 0.678 1 95.75 186 THR A CA 1
ATOM 1424 C C . THR A 1 186 ? 22.375 -16.281 0.644 1 95.75 186 THR A C 1
ATOM 1426 O O . THR A 1 186 ? 23.484 -16.047 0.164 1 95.75 186 THR A O 1
ATOM 1429 N N . PHE A 1 187 ? 21.594 -15.328 1.184 1 97.88 187 PHE A N 1
ATOM 1430 C CA . PHE A 1 187 ? 22 -13.938 1.205 1 97.88 187 PHE A CA 1
ATOM 1431 C C . PHE A 1 187 ? 23.281 -13.758 2.035 1 97.88 187 PHE A C 1
ATOM 1433 O O . PHE A 1 187 ? 24.188 -13.023 1.642 1 97.88 187 PHE A O 1
ATOM 1440 N N . ILE A 1 188 ? 23.312 -14.445 3.15 1 98 188 ILE A N 1
ATOM 1441 C CA . ILE A 1 188 ? 24.453 -14.328 4.059 1 98 188 ILE A CA 1
ATOM 1442 C C . ILE A 1 188 ? 25.719 -14.812 3.367 1 98 188 ILE A C 1
ATOM 1444 O O . ILE A 1 188 ? 26.781 -14.172 3.459 1 98 188 ILE A O 1
ATOM 1448 N N . GLU A 1 189 ? 25.641 -15.938 2.678 1 98 189 GLU A N 1
ATOM 1449 C CA . GLU A 1 189 ? 26.812 -16.469 1.982 1 98 189 GLU A CA 1
ATOM 1450 C C . GLU A 1 189 ? 27.281 -15.531 0.88 1 98 189 GLU A C 1
ATOM 1452 O O . GLU A 1 189 ? 28.484 -15.367 0.667 1 98 189 GLU A O 1
ATOM 1457 N N . GLU A 1 190 ? 26.375 -14.945 0.176 1 98.31 190 GLU A N 1
ATOM 1458 C CA . G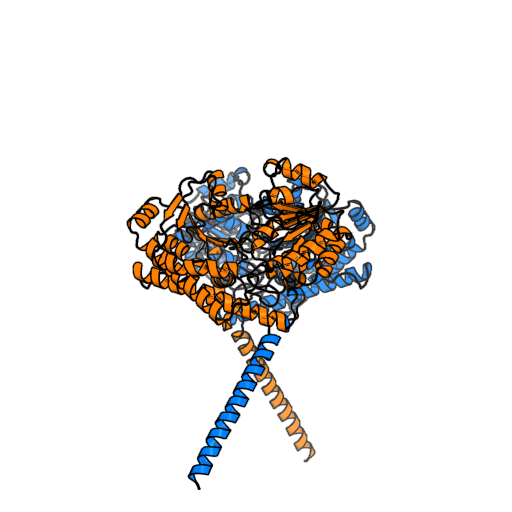LU A 1 190 ? 26.734 -13.977 -0.857 1 98.31 190 GLU A CA 1
ATOM 1459 C C . GLU A 1 190 ? 27.359 -12.727 -0.249 1 98.31 190 GLU A C 1
ATOM 1461 O O . GLU A 1 190 ? 28.297 -12.156 -0.814 1 98.31 190 GLU A O 1
ATOM 1466 N N . ILE A 1 191 ? 26.844 -12.266 0.921 1 98.62 191 ILE A N 1
ATOM 1467 C CA . ILE A 1 191 ? 27.406 -11.102 1.607 1 98.62 191 ILE A CA 1
ATOM 1468 C C . ILE A 1 191 ? 28.844 -11.398 2.043 1 98.62 191 ILE A C 1
ATOM 1470 O O . ILE A 1 191 ? 29.703 -10.516 2 1 98.62 191 ILE A O 1
ATOM 1474 N N . LYS A 1 192 ? 29.094 -12.648 2.486 1 98.44 192 LYS A N 1
ATOM 1475 C CA . LYS A 1 192 ? 30.453 -13.031 2.838 1 98.44 192 LYS A CA 1
ATOM 1476 C C . LYS A 1 192 ? 31.406 -12.828 1.657 1 98.44 192 LYS A C 1
ATOM 1478 O O . LYS A 1 192 ? 32.5 -12.32 1.823 1 98.44 192 LYS A O 1
ATOM 1483 N N . VAL A 1 193 ? 30.953 -13.266 0.513 1 98.12 193 VAL A N 1
ATOM 1484 C CA . VAL A 1 193 ? 31.734 -13.125 -0.712 1 98.12 193 VAL A CA 1
ATOM 1485 C C . VAL A 1 193 ? 31.984 -11.648 -0.999 1 98.12 193 VAL A C 1
ATOM 1487 O O . VAL A 1 193 ? 33.094 -11.242 -1.324 1 98.12 193 VAL A O 1
ATOM 1490 N N . LEU A 1 194 ? 30.984 -10.82 -0.869 1 98.62 194 LEU A N 1
ATOM 1491 C CA . LEU A 1 194 ? 31.078 -9.383 -1.105 1 98.62 194 LEU A CA 1
ATOM 1492 C C . LEU A 1 194 ? 32 -8.734 -0.095 1 98.62 194 LEU A C 1
ATOM 1494 O O . LEU A 1 194 ? 32.844 -7.891 -0.461 1 98.62 194 LEU A O 1
ATOM 1498 N N . ARG A 1 195 ? 31.906 -9.117 1.141 1 98.5 195 ARG A N 1
ATOM 1499 C CA . ARG A 1 195 ? 32.75 -8.555 2.195 1 98.5 195 ARG A CA 1
ATOM 1500 C C . ARG A 1 195 ? 34.188 -8.977 2.025 1 98.5 195 ARG A C 1
ATOM 1502 O O . ARG A 1 195 ? 35.125 -8.227 2.373 1 98.5 195 ARG A O 1
ATOM 1509 N N . ALA A 1 196 ? 34.438 -10.188 1.499 1 98.25 196 ALA A N 1
ATOM 1510 C CA . ALA A 1 196 ? 35.812 -10.633 1.216 1 98.25 196 ALA A CA 1
ATOM 1511 C C . ALA A 1 196 ? 36.5 -9.703 0.214 1 98.25 196 ALA A C 1
ATOM 1513 O O . ALA A 1 196 ? 37.688 -9.461 0.312 1 98.25 196 ALA A O 1
ATOM 1514 N N . LYS A 1 197 ? 35.75 -9.219 -0.717 1 97.94 197 LYS A N 1
ATOM 1515 C CA . LYS A 1 197 ? 36.344 -8.375 -1.758 1 97.94 197 LYS A CA 1
ATOM 1516 C C . LYS A 1 197 ? 36.312 -6.902 -1.347 1 97.94 197 LYS A C 1
ATOM 1518 O O . LYS A 1 197 ? 37.281 -6.18 -1.544 1 97.94 197 LYS A O 1
ATOM 1523 N N . TYR A 1 198 ? 35.281 -6.406 -0.741 1 97.75 198 TYR A N 1
ATOM 1524 C CA . TYR A 1 198 ? 35.062 -4.973 -0.58 1 97.75 198 TYR A CA 1
ATOM 1525 C C . TYR A 1 198 ? 35.219 -4.559 0.878 1 97.75 198 TYR A C 1
ATOM 1527 O O . TYR A 1 198 ? 35.125 -3.375 1.209 1 97.75 198 TYR A O 1
ATOM 1535 N N . GLY A 1 199 ? 35.375 -5.488 1.769 1 97.81 199 GLY A N 1
ATOM 1536 C CA . GLY A 1 199 ? 35.656 -5.168 3.162 1 97.81 199 GLY A CA 1
ATOM 1537 C C . GLY A 1 199 ? 34.531 -5.562 4.094 1 97.81 199 GLY A C 1
ATOM 1538 O O . GLY A 1 199 ? 33.375 -5.672 3.67 1 97.81 199 GLY A O 1
ATOM 1539 N N . GLN A 1 200 ? 34.844 -5.676 5.32 1 97.12 200 GLN A N 1
ATOM 1540 C CA . GLN A 1 200 ? 33.938 -6.18 6.344 1 97.12 200 GLN A CA 1
ATOM 1541 C C . GLN A 1 200 ? 32.812 -5.176 6.633 1 97.12 200 GLN A C 1
ATOM 1543 O O . GLN A 1 200 ? 31.797 -5.531 7.215 1 97.12 200 GLN A O 1
ATOM 1548 N N . ARG A 1 201 ? 33 -3.957 6.223 1 97 201 ARG A N 1
ATOM 1549 C CA . ARG A 1 201 ? 32 -2.924 6.492 1 97 201 ARG A CA 1
ATOM 1550 C C . ARG A 1 201 ? 30.953 -2.871 5.387 1 97 201 ARG A C 1
ATOM 1552 O O . ARG A 1 201 ? 30.016 -2.062 5.445 1 97 201 ARG A O 1
ATOM 1559 N N . PHE A 1 202 ? 31.109 -3.746 4.395 1 98.19 202 PHE A N 1
ATOM 1560 C CA . PHE A 1 202 ? 30.109 -3.822 3.348 1 98.19 202 PHE A CA 1
ATOM 1561 C C . PHE A 1 202 ? 28.734 -4.125 3.939 1 98.19 202 PHE A C 1
ATOM 1563 O O . PHE A 1 202 ? 28.609 -4.941 4.855 1 98.19 202 PHE A O 1
ATOM 1570 N N . LYS A 1 203 ? 27.703 -3.506 3.447 1 97.94 203 LYS A N 1
ATOM 1571 C CA . LYS A 1 203 ? 26.344 -3.576 3.963 1 97.94 203 LYS A CA 1
ATOM 1572 C C . LYS A 1 203 ? 25.844 -5.02 4.004 1 97.94 203 LYS A C 1
ATOM 1574 O O . LYS A 1 203 ? 26.234 -5.84 3.168 1 97.94 203 LYS A O 1
ATOM 1579 N N . ASP A 1 204 ? 25.031 -5.359 4.961 1 98 204 ASP A N 1
ATOM 1580 C CA . ASP A 1 204 ? 24.359 -6.652 4.977 1 98 204 ASP A CA 1
ATOM 1581 C C . ASP A 1 204 ? 23.141 -6.648 4.051 1 98 204 ASP A C 1
ATOM 1583 O O . ASP A 1 204 ? 22.781 -5.609 3.486 1 98 204 ASP A O 1
ATOM 1587 N N . TYR A 1 205 ? 22.516 -7.867 3.859 1 98.12 205 TYR A N 1
ATOM 1588 C CA . TYR A 1 205 ? 21.438 -7.977 2.885 1 98.12 205 TYR A CA 1
ATOM 1589 C C . TYR A 1 205 ? 20.219 -7.176 3.33 1 98.12 205 TYR A C 1
ATOM 1591 O O . TYR A 1 205 ? 19.469 -6.641 2.498 1 98.12 205 TYR A O 1
ATOM 1599 N N . GLU A 1 206 ? 19.953 -7.047 4.633 1 97.69 206 GLU A N 1
ATOM 1600 C CA . GLU A 1 206 ? 18.828 -6.277 5.141 1 97.69 206 GLU A CA 1
ATOM 1601 C C . GLU A 1 206 ? 18.953 -4.801 4.77 1 97.69 206 GLU A C 1
ATOM 1603 O O . GLU A 1 206 ? 17.969 -4.172 4.355 1 97.69 206 GLU A O 1
ATOM 1608 N N . GLU A 1 207 ? 20.125 -4.316 4.926 1 97.5 207 GLU A N 1
ATOM 1609 C CA . GLU A 1 207 ? 20.359 -2.914 4.598 1 97.5 207 GLU A CA 1
ATOM 1610 C C . GLU A 1 207 ? 20.281 -2.676 3.094 1 97.5 207 GLU A C 1
ATOM 1612 O O . GLU A 1 207 ? 19.766 -1.65 2.646 1 97.5 207 GLU A O 1
ATOM 1617 N N . LEU A 1 208 ? 20.875 -3.613 2.277 1 98.38 208 LEU A N 1
ATOM 1618 C CA . LEU A 1 208 ? 20.812 -3.486 0.825 1 98.38 208 LEU A CA 1
ATOM 1619 C C . LEU A 1 208 ? 19.359 -3.424 0.348 1 98.38 208 LEU A C 1
ATOM 1621 O O . LEU A 1 208 ? 19.016 -2.598 -0.502 1 98.38 208 LEU A O 1
ATOM 1625 N N . LEU A 1 209 ? 18.547 -4.281 0.904 1 98.06 209 LEU A N 1
ATOM 1626 C CA . LEU A 1 209 ? 17.125 -4.312 0.53 1 98.06 209 LEU A CA 1
ATOM 1627 C C . LEU A 1 209 ? 16.406 -3.061 1.024 1 98.06 209 LEU A C 1
ATOM 1629 O O . LEU A 1 209 ? 15.617 -2.465 0.291 1 98.06 209 LEU A O 1
ATOM 1633 N N . ALA A 1 210 ? 16.688 -2.623 2.232 1 97.31 210 ALA A N 1
ATOM 1634 C CA . ALA A 1 210 ? 16.062 -1.438 2.807 1 97.31 210 ALA A CA 1
ATOM 1635 C C . ALA A 1 210 ? 16.422 -0.183 2.02 1 97.31 210 ALA A C 1
ATOM 1637 O O . ALA A 1 210 ? 15.625 0.744 1.902 1 97.31 210 ALA A O 1
ATOM 1638 N N . ASP A 1 211 ? 17.594 -0.187 1.465 1 96.88 211 ASP A N 1
ATOM 1639 C CA . ASP A 1 211 ? 18.109 0.979 0.752 1 96.88 211 ASP A CA 1
ATOM 1640 C C . ASP A 1 211 ? 17.5 1.08 -0.645 1 96.88 211 ASP A C 1
ATOM 1642 O O . ASP A 1 211 ? 17.609 2.117 -1.304 1 96.88 211 ASP A O 1
ATOM 1646 N N . ALA A 1 212 ? 16.906 -0.037 -1.114 1 98.19 212 ALA A N 1
ATOM 1647 C CA . ALA A 1 212 ? 16.281 0.025 -2.43 1 98.19 212 ALA A CA 1
ATOM 1648 C C . ALA A 1 212 ? 15.195 1.104 -2.473 1 98.19 212 ALA A C 1
ATOM 1650 O O . ALA A 1 212 ? 14.438 1.271 -1.515 1 98.19 212 ALA A O 1
ATOM 1651 N N . SER A 1 213 ? 15.172 1.848 -3.596 1 98.38 213 SER A N 1
ATOM 1652 C CA . SER A 1 213 ? 14.148 2.875 -3.771 1 98.38 213 SER A CA 1
ATOM 1653 C C . SER A 1 213 ? 12.758 2.266 -3.83 1 98.38 213 SER A C 1
ATOM 1655 O O . SER A 1 213 ? 11.82 2.777 -3.213 1 98.38 213 SER A O 1
ATOM 1657 N N . TYR A 1 214 ? 12.664 1.227 -4.57 1 98.31 214 TYR A N 1
ATOM 1658 C CA . TYR A 1 214 ? 11.406 0.498 -4.695 1 98.31 214 TYR A CA 1
ATOM 1659 C C . TYR A 1 214 ? 11.648 -1.006 -4.727 1 98.31 214 TYR A C 1
ATOM 1661 O O . TYR A 1 214 ? 12.773 -1.456 -4.98 1 98.31 214 TYR A O 1
ATOM 1669 N N . VAL A 1 215 ? 10.641 -1.706 -4.359 1 97.88 215 VAL A N 1
ATOM 1670 C CA . VAL A 1 215 ? 10.562 -3.152 -4.535 1 97.88 215 VAL A CA 1
ATOM 1671 C C . VAL A 1 215 ? 9.43 -3.492 -5.5 1 97.88 215 VAL A C 1
ATOM 1673 O O . VAL A 1 215 ? 8.25 -3.289 -5.188 1 97.88 215 VAL A O 1
ATOM 1676 N N . PHE A 1 216 ? 9.828 -4.004 -6.688 1 97.31 216 PHE A N 1
ATOM 1677 C CA . PHE A 1 216 ? 8.836 -4.434 -7.664 1 97.31 216 PHE A CA 1
ATOM 1678 C C . PHE A 1 216 ? 8.422 -5.879 -7.418 1 97.31 216 PHE A C 1
ATOM 1680 O O . PHE A 1 216 ? 9.266 -6.773 -7.363 1 97.31 216 PHE A O 1
ATOM 1687 N N . THR A 1 217 ? 7.172 -6.059 -7.246 1 94.5 217 THR A N 1
ATOM 1688 C CA . THR A 1 217 ? 6.684 -7.414 -7.027 1 94.5 217 THR A CA 1
ATOM 1689 C C . THR A 1 217 ? 5.82 -7.875 -8.195 1 94.5 217 THR A C 1
ATOM 1691 O O . THR A 1 217 ? 5.199 -7.059 -8.875 1 94.5 217 THR A O 1
ATOM 1694 N N . ASN A 1 218 ? 5.844 -9.156 -8.406 1 93.38 218 ASN A N 1
ATOM 1695 C CA . ASN A 1 218 ? 5.027 -9.75 -9.461 1 93.38 218 ASN A CA 1
ATOM 1696 C C . ASN A 1 218 ? 3.607 -10.031 -8.984 1 93.38 218 ASN A C 1
ATOM 1698 O O . ASN A 1 218 ? 2.824 -10.672 -9.688 1 93.38 218 ASN A O 1
ATOM 1702 N N . SER A 1 219 ? 3.264 -9.562 -7.844 1 92.44 219 SER A N 1
ATOM 1703 C CA . SER A 1 219 ? 1.915 -9.703 -7.305 1 92.44 219 SER A CA 1
ATOM 1704 C C . SER A 1 219 ? 0.974 -8.656 -7.895 1 92.44 219 SER A C 1
ATOM 1706 O O . SER A 1 219 ? 1.383 -7.523 -8.156 1 92.44 219 SER A O 1
ATOM 1708 N N . ASN A 1 220 ? -0.198 -9.094 -8.18 1 94.94 220 ASN A N 1
ATOM 1709 C CA . ASN A 1 220 ? -1.262 -8.188 -8.609 1 94.94 220 ASN A CA 1
ATOM 1710 C C . ASN A 1 220 ? -2.314 -8.008 -7.52 1 94.94 220 ASN A C 1
ATOM 1712 O O . ASN A 1 220 ? -2.918 -8.984 -7.066 1 94.94 220 ASN A O 1
ATOM 1716 N N . PRO A 1 221 ? -2.576 -6.754 -7.176 1 94.94 221 PRO A N 1
ATOM 1717 C CA . PRO A 1 221 ? -3.486 -6.512 -6.051 1 94.94 221 PRO A CA 1
ATOM 1718 C C . PRO A 1 221 ? -4.879 -7.09 -6.285 1 94.94 221 PRO A C 1
ATOM 1720 O O . PRO A 1 221 ? -5.574 -7.441 -5.332 1 94.94 221 PRO A O 1
ATOM 1723 N N . TYR A 1 222 ? -5.367 -7.23 -7.48 1 97.06 222 TYR A N 1
ATOM 1724 C CA . TYR A 1 222 ? -6.719 -7.684 -7.777 1 97.06 222 TYR A CA 1
ATOM 1725 C C . TYR A 1 222 ? -6.758 -9.195 -7.965 1 97.06 222 TYR A C 1
ATOM 1727 O O . TYR A 1 222 ? -7.836 -9.781 -8.117 1 97.06 222 TYR A O 1
ATOM 1735 N N . LEU A 1 223 ? -5.609 -9.797 -7.969 1 96.56 223 LEU A N 1
ATOM 1736 C CA . LEU A 1 223 ? -5.52 -11.242 -8.141 1 96.56 223 LEU A CA 1
ATOM 1737 C C . LEU A 1 223 ? -5.016 -11.914 -6.871 1 96.56 223 LEU A C 1
ATOM 1739 O O . LEU A 1 223 ? -5.594 -12.906 -6.414 1 96.56 223 LEU A O 1
ATOM 1743 N N . ASP A 1 224 ? -3.998 -11.375 -6.281 1 95.94 224 ASP A N 1
ATOM 1744 C CA . ASP A 1 224 ? -3.332 -11.992 -5.137 1 95.94 224 ASP A CA 1
ATOM 1745 C C . ASP A 1 224 ? -4.082 -11.688 -3.84 1 95.94 224 ASP A C 1
ATOM 1747 O O . ASP A 1 224 ? -5.051 -10.93 -3.84 1 95.94 224 ASP A O 1
ATOM 1751 N N . TYR A 1 225 ? -3.656 -12.398 -2.744 1 96.12 225 TYR A N 1
ATOM 1752 C CA . TYR A 1 225 ? -4.23 -12.172 -1.425 1 96.12 225 TYR A CA 1
ATOM 1753 C C . TYR A 1 225 ? -3.865 -10.781 -0.906 1 96.12 225 TYR A C 1
ATOM 1755 O O . TYR A 1 225 ? -2.709 -10.367 -1.001 1 96.12 225 TYR A O 1
ATOM 1763 N N . PRO A 1 226 ? -4.93 -10.07 -0.423 1 95.88 226 PRO A N 1
ATOM 1764 C CA . PRO A 1 226 ? -4.586 -8.781 0.173 1 95.88 226 PRO A CA 1
ATOM 1765 C C . PRO A 1 226 ? -3.621 -8.914 1.35 1 95.88 226 PRO A C 1
ATOM 1767 O O . PRO A 1 226 ? -3.775 -9.812 2.182 1 95.88 226 PRO A O 1
ATOM 1770 N N . ARG A 1 227 ? -2.643 -8.102 1.354 1 94.94 227 ARG A N 1
ATOM 1771 C CA . ARG A 1 227 ? -1.656 -8.094 2.43 1 94.94 227 ARG A CA 1
ATOM 1772 C C . ARG A 1 227 ? -1.199 -6.668 2.734 1 94.94 227 ARG A C 1
ATOM 1774 O O . ARG A 1 227 ? -1.237 -5.797 1.861 1 94.94 227 ARG A O 1
ATOM 1781 N N . PRO A 1 228 ? -0.799 -6.438 3.969 1 95.19 228 PRO A N 1
ATOM 1782 C CA . PRO A 1 228 ? -0.245 -5.117 4.27 1 95.19 228 PRO A CA 1
ATOM 1783 C C . PRO A 1 228 ? 1.051 -4.836 3.512 1 95.19 228 PRO A C 1
ATOM 1785 O O . PRO A 1 228 ? 1.919 -5.707 3.422 1 95.19 228 PRO A O 1
ATOM 1788 N N . MET A 1 229 ? 1.13 -3.705 2.965 1 96 229 MET A N 1
ATOM 1789 C CA . MET A 1 229 ? 2.316 -3.316 2.209 1 96 229 MET A CA 1
ATOM 1790 C C . MET A 1 229 ? 2.711 -1.875 2.518 1 96 229 MET A C 1
ATOM 1792 O O . MET A 1 229 ? 1.971 -1.156 3.191 1 96 229 MET A O 1
ATOM 1796 N N . LEU A 1 230 ? 3.885 -1.497 2.121 1 96.94 230 LEU A N 1
ATOM 1797 C CA . LEU A 1 230 ? 4.348 -0.113 2.131 1 96.94 230 LEU A CA 1
ATOM 1798 C C . LEU A 1 230 ? 4.34 0.471 0.723 1 96.94 230 LEU A C 1
ATOM 1800 O O . LEU A 1 230 ? 4.328 -0.271 -0.262 1 96.94 230 LEU A O 1
ATOM 1804 N N . HIS A 1 231 ? 4.336 1.76 0.66 1 96.38 231 HIS A N 1
ATOM 1805 C CA . HIS A 1 231 ? 4.348 2.424 -0.639 1 96.38 231 HIS A CA 1
ATOM 1806 C C . HIS A 1 231 ? 5.648 2.154 -1.385 1 96.38 231 HIS A C 1
ATOM 1808 O O . HIS A 1 231 ? 5.742 2.396 -2.59 1 96.38 231 HIS A O 1
ATOM 1814 N N . LYS A 1 232 ? 6.617 1.622 -0.659 1 96.88 232 LYS A N 1
ATOM 1815 C CA . LYS A 1 232 ? 7.887 1.228 -1.259 1 96.88 232 LYS A CA 1
ATOM 1816 C C . LYS A 1 232 ? 7.703 0.06 -2.223 1 96.88 232 LYS A C 1
ATOM 1818 O O . LYS A 1 232 ? 8.484 -0.11 -3.158 1 96.88 232 LYS A O 1
ATOM 1823 N N . THR A 1 233 ? 6.734 -0.772 -2.035 1 97 233 THR A N 1
ATOM 1824 C CA . THR A 1 233 ? 6.461 -1.945 -2.857 1 97 233 THR A CA 1
ATOM 1825 C C . THR A 1 233 ? 5.484 -1.603 -3.98 1 97 233 THR A C 1
ATOM 1827 O O . THR A 1 233 ? 4.387 -1.102 -3.725 1 97 233 THR A O 1
ATOM 1830 N N . VAL A 1 234 ? 5.879 -1.842 -5.223 1 96.94 234 VAL A N 1
ATOM 1831 C CA . VAL A 1 234 ? 5.086 -1.529 -6.41 1 96.94 234 VAL A CA 1
ATOM 1832 C C . VAL A 1 234 ? 4.664 -2.82 -7.105 1 96.94 234 VAL A C 1
ATOM 1834 O O . VAL A 1 234 ? 5.512 -3.635 -7.48 1 96.94 234 VAL A O 1
ATOM 1837 N N . PRO A 1 235 ? 3.389 -3.059 -7.234 1 95.62 235 PRO A N 1
ATOM 1838 C CA . PRO A 1 235 ? 2.91 -4.301 -7.844 1 95.62 235 PRO A CA 1
ATOM 1839 C C . PRO A 1 235 ? 2.965 -4.27 -9.367 1 95.62 235 PRO A C 1
ATOM 1841 O O . PRO A 1 235 ? 2.281 -3.457 -10 1 95.62 235 PRO A O 1
ATOM 1844 N N . LEU A 1 236 ? 3.682 -5.195 -9.969 1 95.56 236 LEU A N 1
ATOM 1845 C CA . LEU A 1 236 ? 3.836 -5.258 -11.422 1 95.56 236 LEU A CA 1
ATOM 1846 C C . LEU A 1 236 ? 3.229 -6.539 -11.977 1 95.56 236 LEU A C 1
ATOM 1848 O O . LEU A 1 236 ? 3.586 -6.973 -13.078 1 95.56 236 LEU A O 1
ATOM 1852 N N . GLY A 1 237 ? 2.391 -7.148 -11.148 1 93.12 237 GLY A N 1
ATOM 1853 C CA . GLY A 1 237 ? 1.791 -8.398 -11.594 1 93.12 237 GLY A CA 1
ATOM 1854 C C . GLY A 1 237 ? 1.091 -8.289 -12.93 1 93.12 237 GLY A C 1
ATOM 1855 O O . GLY A 1 237 ? 0.286 -7.379 -13.141 1 93.12 237 GLY A O 1
ATOM 1856 N N . GLY A 1 238 ? 1.399 -9.258 -13.875 1 91.5 238 GLY A N 1
ATOM 1857 C CA . GLY A 1 238 ? 0.762 -9.289 -15.18 1 91.5 238 GLY A CA 1
ATOM 1858 C C . GLY A 1 238 ? 1.562 -8.578 -16.25 1 91.5 238 GLY A C 1
ATOM 1859 O O . GLY A 1 238 ? 1.161 -8.547 -17.422 1 91.5 238 GLY A O 1
ATOM 1860 N N . ILE A 1 239 ? 2.736 -8.086 -15.883 1 91.5 239 ILE A N 1
ATOM 1861 C CA . ILE A 1 239 ? 3.523 -7.273 -16.812 1 91.5 239 ILE A CA 1
ATOM 1862 C C . ILE A 1 239 ? 4 -8.133 -17.969 1 91.5 239 ILE A C 1
ATOM 1864 O O . ILE A 1 239 ? 4.266 -7.621 -19.062 1 91.5 239 ILE A O 1
ATOM 1868 N N . THR A 1 240 ? 4.078 -9.453 -17.812 1 87.62 240 THR A N 1
ATOM 1869 C CA . THR A 1 240 ? 4.59 -10.352 -18.828 1 87.62 240 THR A CA 1
ATOM 1870 C C . THR A 1 240 ? 3.459 -10.844 -19.734 1 87.62 240 THR A C 1
ATOM 1872 O O . THR A 1 240 ? 3.705 -11.516 -20.734 1 87.62 240 THR A O 1
ATOM 1875 N N . VAL A 1 241 ? 2.188 -10.586 -19.312 1 86.75 241 VAL A N 1
ATOM 1876 C CA . VAL A 1 241 ? 1.052 -11.133 -20.047 1 86.75 241 VAL A CA 1
ATOM 1877 C C . VAL A 1 241 ? 0.748 -10.25 -21.266 1 86.75 241 VAL A C 1
ATOM 1879 O O . VAL A 1 241 ? 0.592 -9.031 -21.141 1 86.75 241 VAL A O 1
ATOM 1882 N N . HIS A 1 242 ? 0.734 -10.75 -22.422 1 78.25 242 HIS A N 1
ATOM 1883 C CA . HIS A 1 242 ? 0.378 -10.055 -23.641 1 78.25 242 HIS A CA 1
ATOM 1884 C C . HIS A 1 242 ? -1.106 -10.211 -23.953 1 78.25 242 HIS A C 1
ATOM 1886 O O . HIS A 1 242 ? -1.575 -11.312 -24.219 1 78.25 242 HIS A O 1
ATOM 1892 N N . ILE A 1 243 ? -1.822 -9.062 -23.859 1 75.31 243 ILE A N 1
ATOM 1893 C CA . ILE A 1 243 ? -3.264 -9.148 -24.062 1 75.31 243 ILE A CA 1
ATOM 1894 C C . ILE A 1 243 ? -3.623 -8.625 -25.453 1 75.31 243 ILE A C 1
ATOM 1896 O O . ILE A 1 243 ? -4.777 -8.727 -25.875 1 75.31 243 ILE A O 1
ATOM 1900 N N . ASP A 1 244 ? -2.664 -8.219 -26.172 1 74.5 244 ASP A N 1
ATOM 1901 C CA . ASP A 1 244 ? -2.932 -7.688 -27.5 1 74.5 244 ASP A CA 1
ATOM 1902 C C . ASP A 1 244 ? -3.412 -8.789 -28.453 1 74.5 244 ASP A C 1
ATOM 1904 O O . ASP A 1 244 ? -2.691 -9.75 -28.703 1 74.5 244 ASP A O 1
ATOM 1908 N N . PRO A 1 245 ? -4.609 -8.547 -28.922 1 69.56 245 PRO A N 1
ATOM 1909 C CA . PRO A 1 245 ? -5.164 -9.555 -29.828 1 69.56 245 PRO A CA 1
ATOM 1910 C C . PRO A 1 245 ? -4.285 -9.805 -31.047 1 69.56 245 PRO A C 1
ATOM 1912 O O . PRO A 1 245 ? -4.234 -10.922 -31.562 1 69.56 245 PRO A O 1
ATOM 1915 N N . MET A 1 246 ? -3.633 -8.766 -31.438 1 68.19 246 MET A N 1
ATOM 1916 C CA . MET A 1 246 ? -2.812 -8.906 -32.656 1 68.19 246 MET A CA 1
ATOM 1917 C C . MET A 1 246 ? -1.637 -9.844 -32.375 1 68.19 246 MET A C 1
ATOM 1919 O O . MET A 1 246 ? -1.103 -10.445 -33.312 1 68.19 246 MET A O 1
ATOM 1923 N N . LYS A 1 247 ? -1.398 -10.031 -31.172 1 72.25 247 LYS A N 1
ATOM 1924 C CA . LYS A 1 247 ? -0.269 -10.891 -30.812 1 72.25 247 LYS A CA 1
ATOM 1925 C C . LYS A 1 247 ? -0.733 -12.305 -30.5 1 72.25 247 LYS A C 1
ATOM 1927 O O . LYS A 1 247 ? 0.085 -13.219 -30.375 1 72.25 247 LYS A O 1
ATOM 1932 N N . ASN A 1 248 ? -2.031 -12.414 -30.453 1 78.44 248 ASN A N 1
ATOM 1933 C CA . ASN A 1 248 ? -2.582 -13.719 -30.094 1 78.44 248 ASN A CA 1
ATOM 1934 C C . ASN A 1 248 ? -3.309 -14.359 -31.281 1 78.44 248 ASN A C 1
ATOM 1936 O O . ASN A 1 248 ? -4.371 -14.961 -31.094 1 78.44 248 ASN A O 1
ATOM 1940 N N . VAL A 1 249 ? -2.627 -14.328 -32.438 1 84.06 249 VAL A N 1
ATOM 1941 C CA . VAL A 1 249 ? -3.227 -14.938 -33.625 1 84.06 249 VAL A CA 1
ATOM 1942 C C . VAL A 1 249 ? -3.002 -16.453 -33.594 1 84.06 249 VAL A C 1
ATOM 1944 O O . VAL A 1 249 ? -1.876 -16.906 -33.406 1 84.06 249 VAL A O 1
ATOM 1947 N N . LEU A 1 250 ? -4.09 -17.156 -33.781 1 89.75 250 LEU A N 1
ATOM 1948 C CA . LEU A 1 250 ? -4.043 -18.609 -33.719 1 89.75 250 LEU A CA 1
ATOM 1949 C C . LEU A 1 250 ? -3.658 -19.188 -35.094 1 89.75 250 LEU A C 1
ATOM 1951 O O . LEU A 1 250 ? -4.328 -18.922 -36.094 1 89.75 250 LEU A O 1
ATOM 1955 N N . PRO A 1 251 ? -2.57 -19.938 -35.188 1 91.31 251 PRO A N 1
ATOM 1956 C CA . PRO A 1 251 ? -2.266 -20.641 -36.406 1 91.31 251 PRO A CA 1
ATOM 1957 C C . PRO A 1 251 ? -3.408 -21.547 -36.875 1 91.31 251 PRO A C 1
ATOM 1959 O O . PRO A 1 251 ? -4.207 -22 -36.062 1 91.31 251 PRO A O 1
ATOM 1962 N N . LYS A 1 252 ? -3.441 -21.844 -38.156 1 93.81 252 LYS A N 1
ATOM 1963 C CA . LYS A 1 252 ? -4.535 -22.562 -38.812 1 93.81 252 LYS A CA 1
ATOM 1964 C C . LYS A 1 252 ? -4.75 -23.938 -38.156 1 93.81 252 LYS A C 1
ATOM 1966 O O . LYS A 1 252 ? -5.891 -24.344 -37.938 1 93.81 252 LYS A O 1
ATOM 1971 N N . LYS A 1 253 ? -3.711 -24.547 -37.875 1 95.06 253 LYS A N 1
ATOM 1972 C CA . LYS A 1 253 ? -3.797 -25.875 -37.25 1 95.06 253 LYS A CA 1
ATOM 1973 C C . LYS A 1 253 ? -4.66 -25.844 -36 1 95.06 253 LYS A C 1
ATOM 1975 O O . LYS A 1 253 ? -5.562 -26.656 -35.812 1 95.06 253 LYS A O 1
ATOM 1980 N N . TRP A 1 254 ? -4.398 -24.953 -35.219 1 96.38 254 TRP A N 1
ATOM 1981 C CA . TRP A 1 254 ? -5.098 -24.844 -33.938 1 96.38 254 TRP A CA 1
ATOM 1982 C C . TRP A 1 254 ? -6.512 -24.312 -34.156 1 96.38 254 TRP A C 1
ATOM 1984 O O . TRP A 1 254 ? -7.434 -24.703 -33.406 1 96.38 254 TRP A O 1
ATOM 1994 N N . ASP A 1 255 ? -6.656 -23.406 -35.094 1 96 255 ASP A N 1
ATOM 1995 C CA . ASP A 1 255 ? -7.988 -22.922 -35.438 1 96 255 ASP A CA 1
ATOM 1996 C C . ASP A 1 255 ? -8.906 -24.078 -35.844 1 96 255 ASP A C 1
ATOM 1998 O O . ASP A 1 255 ? -10.047 -24.156 -35.375 1 96 255 ASP A O 1
ATOM 2002 N N . ASP A 1 256 ? -8.375 -24.969 -36.625 1 97 256 ASP A N 1
ATOM 2003 C CA . ASP A 1 256 ? -9.141 -26.141 -37.094 1 97 256 ASP A CA 1
ATOM 2004 C C . ASP A 1 256 ? -9.508 -27.047 -35.906 1 97 256 ASP A C 1
ATOM 2006 O O . ASP A 1 256 ? -10.641 -27.516 -35.844 1 97 256 ASP A O 1
ATOM 2010 N N . ILE A 1 257 ? -8.594 -27.203 -35.062 1 97.38 257 ILE A N 1
ATOM 2011 C CA . ILE A 1 257 ? -8.805 -28.078 -33.906 1 97.38 257 ILE A CA 1
ATOM 2012 C C . ILE A 1 257 ? -9.898 -27.5 -33 1 97.38 257 ILE A C 1
ATOM 2014 O O . ILE A 1 257 ? -10.766 -28.234 -32.531 1 97.38 257 ILE A O 1
ATOM 2018 N N . LEU A 1 258 ? -9.898 -26.219 -32.781 1 97.25 258 LEU A N 1
ATOM 2019 C CA . LEU A 1 258 ? -10.852 -25.562 -31.906 1 97.25 258 LEU A CA 1
ATOM 2020 C C . LEU A 1 258 ? -12.258 -25.609 -32.5 1 97.25 258 LEU A C 1
ATOM 2022 O O . LEU A 1 258 ? -13.242 -25.422 -31.781 1 97.25 258 LEU A O 1
ATOM 2026 N N . ASN A 1 259 ? -12.383 -25.906 -33.812 1 96.81 259 ASN A N 1
ATOM 2027 C CA . ASN A 1 259 ? -13.68 -25.938 -34.469 1 96.81 259 ASN A CA 1
ATOM 2028 C C . ASN A 1 259 ? -14.266 -27.344 -34.469 1 96.81 259 ASN A C 1
ATOM 2030 O O . ASN A 1 259 ? -15.406 -27.547 -34.875 1 96.81 259 ASN A O 1
ATOM 2034 N N . GLU A 1 260 ? -13.547 -28.281 -33.969 1 97.38 260 GLU A N 1
ATOM 2035 C CA . GLU A 1 260 ? -13.945 -29.672 -34.094 1 97.38 260 GLU A CA 1
ATOM 2036 C C . GLU A 1 260 ? -15.164 -29.969 -33.219 1 97.38 260 GLU A C 1
ATOM 2038 O O . GLU A 1 260 ? -16.031 -30.75 -33.625 1 97.38 260 GLU A O 1
ATOM 2043 N N . ARG A 1 261 ? -15.227 -29.438 -32.062 1 97.38 261 ARG A N 1
ATOM 2044 C CA . ARG A 1 261 ? -16.281 -29.703 -31.094 1 97.38 261 ARG A CA 1
ATOM 2045 C C . ARG A 1 261 ? -16.672 -28.438 -30.344 1 97.38 261 ARG A C 1
ATOM 2047 O O . ARG A 1 261 ? -15.992 -27.422 -30.453 1 97.38 261 ARG A O 1
ATOM 2054 N N . ASN A 1 262 ? -17.688 -28.562 -29.562 1 94.31 262 ASN A N 1
ATOM 2055 C CA . ASN A 1 262 ? -18.219 -27.375 -28.891 1 94.31 262 ASN A CA 1
ATOM 2056 C C . ASN A 1 262 ? -17.438 -27.062 -27.609 1 94.31 262 ASN A C 1
ATOM 2058 O O . ASN A 1 262 ? -17.453 -25.938 -27.125 1 94.31 262 ASN A O 1
ATOM 2062 N N . THR A 1 263 ? -16.891 -28.094 -27.047 1 96.69 263 THR A N 1
ATOM 2063 C CA . THR A 1 263 ? -16.078 -27.906 -25.844 1 96.69 263 THR A CA 1
ATOM 2064 C C . THR A 1 263 ? -14.625 -28.328 -26.109 1 96.69 263 THR A C 1
ATOM 2066 O O . THR A 1 263 ? -14.383 -29.328 -26.781 1 96.69 263 THR A O 1
ATOM 2069 N N . THR A 1 264 ? -13.727 -27.547 -25.703 1 98.19 264 THR A N 1
ATOM 2070 C CA . THR A 1 264 ? -12.305 -27.828 -25.875 1 98.19 264 THR A CA 1
ATOM 2071 C C . THR A 1 264 ? -11.547 -27.625 -24.562 1 98.19 264 THR A C 1
ATOM 2073 O O . THR A 1 264 ? -11.75 -26.625 -23.875 1 98.19 264 THR A O 1
ATOM 2076 N N . VAL A 1 265 ? -10.719 -28.578 -24.25 1 98.56 265 VAL A N 1
ATOM 2077 C CA . VAL A 1 265 ? -9.883 -28.547 -23.047 1 98.56 265 VAL A CA 1
ATOM 2078 C C . VAL A 1 265 ? -8.406 -28.547 -23.438 1 98.56 265 VAL A C 1
ATOM 2080 O O . VAL A 1 265 ? -7.973 -29.375 -24.25 1 98.56 265 VAL A O 1
ATOM 2083 N N . PHE A 1 266 ? -7.707 -27.578 -22.953 1 98.06 266 PHE A N 1
ATOM 2084 C CA . PHE A 1 266 ? -6.262 -27.531 -23.141 1 98.06 266 PHE A CA 1
ATOM 2085 C C . PHE A 1 266 ? -5.543 -28.078 -21.906 1 98.06 266 PHE A C 1
ATOM 2087 O O . PHE A 1 266 ? -5.773 -27.594 -20.797 1 98.06 266 PHE A O 1
ATOM 2094 N N . VAL A 1 267 ? -4.715 -29.094 -22.078 1 97.31 267 VAL A N 1
ATOM 2095 C CA . VAL A 1 267 ? -3.99 -29.75 -20.984 1 97.31 267 VAL A CA 1
ATOM 2096 C C . VAL A 1 267 ? -2.492 -29.484 -21.141 1 97.31 267 VAL A C 1
ATOM 2098 O O . VAL A 1 267 ? -1.87 -29.922 -22.109 1 97.31 267 VAL A O 1
ATOM 2101 N N . SER A 1 268 ? -1.975 -28.75 -20.203 1 95.38 268 SER A N 1
ATOM 2102 C CA . SER A 1 268 ? -0.542 -28.484 -20.188 1 95.38 268 SER A CA 1
ATOM 2103 C C . SER A 1 268 ? -0.022 -28.344 -18.75 1 95.38 268 SER A C 1
ATOM 2105 O O . SER A 1 268 ? -0.598 -27.609 -17.953 1 95.38 268 SER A O 1
ATOM 2107 N N . PHE A 1 269 ? 1.026 -28.984 -18.391 1 90.06 269 PHE A N 1
ATOM 2108 C CA . PHE A 1 269 ? 1.589 -28.922 -17.047 1 90.06 269 PHE A CA 1
ATOM 2109 C C . PHE A 1 269 ? 2.92 -28.188 -17.047 1 90.06 269 PHE A C 1
ATOM 2111 O O . PHE A 1 269 ? 3.789 -28.453 -16.219 1 90.06 269 PHE A O 1
ATOM 2118 N N . GLY A 1 270 ? 3.107 -27.297 -18 1 80.31 270 GLY A N 1
ATOM 2119 C CA . GLY A 1 270 ? 4.242 -26.391 -18.016 1 80.31 270 GLY A CA 1
ATOM 2120 C C . GLY A 1 270 ? 5.5 -27.016 -18.594 1 80.31 270 GLY A C 1
ATOM 2121 O O . GLY A 1 270 ? 5.445 -28.109 -19.172 1 80.31 270 GLY A O 1
ATOM 2122 N N . SER A 1 271 ? 6.598 -26.281 -18.453 1 71 271 SER A N 1
ATOM 2123 C CA . SER A 1 271 ? 7.859 -26.703 -19.062 1 71 271 SER A CA 1
ATOM 2124 C C . SER A 1 271 ? 8.672 -27.562 -18.109 1 71 271 SER A C 1
ATOM 2126 O O . SER A 1 271 ? 9.539 -28.328 -18.531 1 71 271 SER A O 1
ATOM 2128 N N . VAL A 1 272 ? 8.312 -27.375 -16.859 1 72.06 272 VAL A N 1
ATOM 2129 C CA . VAL A 1 272 ? 9.125 -28.078 -15.859 1 72.06 272 VAL A CA 1
ATOM 2130 C C . VAL A 1 272 ? 8.516 -29.469 -15.586 1 72.06 272 VAL A C 1
ATOM 2132 O O . VAL A 1 272 ? 9.18 -30.484 -15.773 1 72.0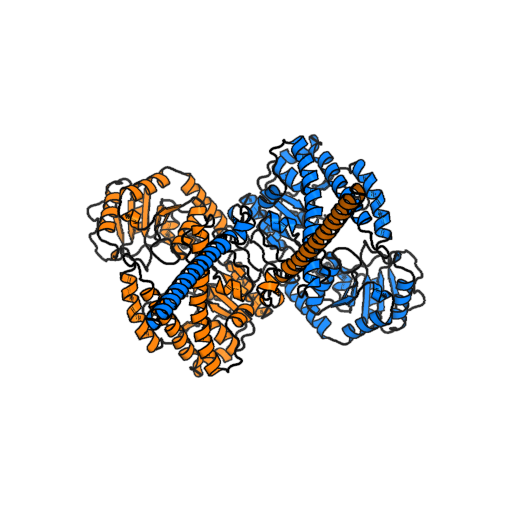6 272 VAL A O 1
ATOM 2135 N N . ALA A 1 273 ? 7.258 -29.469 -15.25 1 77.25 273 ALA A N 1
ATOM 2136 C CA . ALA A 1 273 ? 6.562 -30.75 -15.062 1 77.25 273 ALA A CA 1
ATOM 2137 C C . ALA A 1 273 ? 6.027 -31.281 -16.391 1 77.25 273 ALA A C 1
ATOM 2139 O O . ALA A 1 273 ? 4.82 -31.234 -16.641 1 77.25 273 ALA A O 1
ATOM 2140 N N . LYS A 1 274 ? 6.914 -31.938 -17.062 1 84.5 274 LYS A N 1
ATOM 2141 C CA . LYS A 1 274 ? 6.543 -32.438 -18.375 1 84.5 274 LYS A CA 1
ATOM 2142 C C . LYS A 1 274 ? 5.59 -33.625 -18.25 1 84.5 274 LYS A C 1
ATOM 2144 O O . LYS A 1 274 ? 5.762 -34.5 -17.391 1 84.5 274 LYS A O 1
ATOM 2149 N N . SER A 1 275 ? 4.621 -33.625 -19.141 1 89.44 275 SER A N 1
ATOM 2150 C CA . SER A 1 275 ? 3.621 -34.688 -19.141 1 89.44 275 SER A CA 1
ATOM 2151 C C . SER A 1 275 ? 4.25 -36.031 -19.438 1 89.44 275 SER A C 1
ATOM 2153 O O . SER A 1 275 ? 3.789 -37.062 -18.938 1 89.44 275 SER A O 1
ATOM 2155 N N . MET A 1 276 ? 5.316 -36 -20.219 1 88 276 MET A N 1
ATOM 2156 C CA . MET A 1 276 ? 5.93 -37.281 -20.625 1 88 276 MET A CA 1
ATOM 2157 C C . MET A 1 276 ? 6.496 -38.031 -19.406 1 88 276 MET A C 1
ATOM 2159 O O . MET A 1 276 ? 6.688 -39.219 -19.453 1 88 276 MET A O 1
ATOM 2163 N N . TYR A 1 277 ? 6.789 -37.25 -18.359 1 86.44 277 TYR A N 1
ATOM 2164 C CA . TYR A 1 277 ? 7.367 -37.875 -17.172 1 86.44 277 TYR A CA 1
ATOM 2165 C C . TYR A 1 277 ? 6.285 -38.281 -16.188 1 86.44 277 TYR A C 1
ATOM 2167 O O . TYR A 1 277 ? 6.574 -38.844 -15.133 1 86.44 277 TYR A O 1
ATOM 2175 N N . MET A 1 278 ? 5.047 -38 -16.531 1 89.44 278 MET A N 1
ATOM 2176 C CA . MET A 1 278 ? 3.924 -38.438 -15.688 1 89.44 278 MET A CA 1
ATOM 2177 C C . MET A 1 278 ? 3.883 -39.938 -15.555 1 89.44 278 MET A C 1
ATOM 2179 O O . MET A 1 278 ? 4.129 -40.656 -16.531 1 89.44 278 MET A O 1
ATOM 2183 N N . PRO A 1 279 ? 3.52 -40.375 -14.344 1 90 279 PRO A N 1
ATOM 2184 C CA . PRO A 1 279 ? 3.332 -41.812 -14.211 1 90 279 PRO A CA 1
ATOM 2185 C C . PRO A 1 279 ? 2.354 -42.375 -15.234 1 90 279 PRO A C 1
ATOM 2187 O O . PRO A 1 279 ? 1.354 -41.75 -15.562 1 90 279 PRO A O 1
ATOM 2190 N N . ASP A 1 280 ? 2.596 -43.594 -15.602 1 92.62 280 ASP A N 1
ATOM 2191 C CA . ASP A 1 280 ? 1.782 -44.25 -16.625 1 92.62 280 ASP A CA 1
ATOM 2192 C C . ASP A 1 280 ? 0.322 -44.344 -16.203 1 92.62 280 ASP A C 1
ATOM 2194 O O . ASP A 1 280 ? -0.586 -44.188 -17.016 1 92.62 280 ASP A O 1
ATOM 2198 N N . GLU A 1 281 ? 0.193 -44.594 -14.961 1 94.25 281 GLU A N 1
ATOM 2199 C CA . GLU A 1 281 ? -1.166 -44.688 -14.438 1 94.25 281 GLU A CA 1
ATOM 2200 C C . GLU A 1 281 ? -1.922 -43.375 -14.625 1 94.25 281 GLU A C 1
ATOM 2202 O O . GLU A 1 281 ? -3.102 -43.375 -14.977 1 94.25 281 GLU A O 1
ATOM 2207 N N . TYR A 1 282 ? -1.254 -42.312 -14.375 1 94.38 282 TYR A N 1
ATOM 2208 C CA . TYR A 1 282 ? -1.866 -41 -14.539 1 94.38 282 TYR A CA 1
ATOM 2209 C C . TYR A 1 282 ? -2.225 -40.719 -16 1 94.38 282 TYR A C 1
ATOM 2211 O O . TYR A 1 282 ? -3.318 -40.25 -16.297 1 94.38 282 TYR A O 1
ATOM 2219 N N . LYS A 1 283 ? -1.338 -41.062 -16.906 1 95.06 283 LYS A N 1
ATOM 2220 C CA . LYS A 1 283 ? -1.574 -40.875 -18.328 1 95.06 283 LYS A CA 1
ATOM 2221 C C . LYS A 1 283 ? -2.783 -41.688 -18.797 1 95.06 283 LYS A C 1
ATOM 2223 O O . LYS A 1 283 ? -3.643 -41.188 -19.516 1 95.06 283 LYS A O 1
ATOM 2228 N N . LYS A 1 284 ? -2.752 -42.906 -18.344 1 95.81 284 LYS A N 1
ATOM 2229 C CA . LYS A 1 284 ? -3.846 -43.812 -18.703 1 95.81 284 LYS A CA 1
ATOM 2230 C C . LYS A 1 284 ? -5.188 -43.281 -18.219 1 95.81 284 LYS A C 1
ATOM 2232 O O . LYS A 1 284 ? -6.184 -43.344 -18.953 1 95.81 284 LYS A O 1
ATOM 2237 N N . ASN A 1 285 ? -5.152 -42.812 -17.047 1 96.69 285 ASN A N 1
ATOM 2238 C CA . ASN A 1 285 ? -6.395 -42.312 -16.453 1 96.69 285 ASN A CA 1
ATOM 2239 C C . ASN A 1 285 ? -6.867 -41.031 -17.156 1 96.69 285 ASN A C 1
ATOM 2241 O O . ASN A 1 285 ? -8.07 -40.844 -17.312 1 96.69 285 ASN A O 1
ATOM 2245 N N . LEU A 1 286 ? -5.996 -40.188 -17.562 1 96.94 286 LEU A N 1
ATOM 2246 C CA . LEU A 1 286 ? -6.371 -39 -18.359 1 96.94 286 LEU A CA 1
ATOM 2247 C C . LEU A 1 286 ? -7.016 -39.438 -19.672 1 96.94 286 LEU A C 1
ATOM 2249 O O . LEU A 1 286 ? -8.039 -38.875 -20.078 1 96.94 286 LEU A O 1
ATOM 2253 N N . LEU A 1 287 ? -6.422 -40.438 -20.234 1 97.31 287 LEU A N 1
ATOM 2254 C CA . LEU A 1 287 ? -6.953 -40.938 -21.516 1 97.31 287 LEU A CA 1
ATOM 2255 C C . LEU A 1 287 ? -8.344 -41.531 -21.328 1 97.31 287 LEU A C 1
ATOM 2257 O O . LEU A 1 287 ? -9.203 -41.406 -22.203 1 97.31 287 LEU A O 1
ATOM 2261 N N . LYS A 1 288 ? -8.484 -42.156 -20.219 1 97.75 288 LYS A N 1
ATOM 2262 C CA . LYS A 1 288 ? -9.812 -42.688 -19.906 1 97.75 288 LYS A CA 1
ATOM 2263 C C . LYS A 1 288 ? -10.844 -41.562 -19.812 1 97.75 288 LYS A C 1
ATOM 2265 O O . LYS A 1 288 ? -11.977 -41.719 -20.266 1 97.75 288 LYS A O 1
ATOM 2270 N N . VAL A 1 289 ? -10.469 -40.469 -19.188 1 98.19 289 VAL A N 1
ATOM 2271 C CA . VAL A 1 289 ? -11.344 -39.312 -19.094 1 98.19 289 VAL A CA 1
ATOM 2272 C C . VAL A 1 289 ? -11.656 -38.812 -20.5 1 98.19 289 VAL A C 1
ATOM 2274 O O . VAL A 1 289 ? -12.82 -38.562 -20.828 1 98.19 289 VAL A O 1
ATOM 2277 N N . PHE A 1 290 ? -10.641 -38.688 -21.375 1 98.31 290 PHE A N 1
ATOM 2278 C CA . PHE A 1 290 ? -10.82 -38.188 -22.734 1 98.31 290 PHE A CA 1
ATOM 2279 C C . PHE A 1 290 ? -11.773 -39.094 -23.516 1 98.31 290 PHE A C 1
ATOM 2281 O O . PHE A 1 290 ? -12.648 -38.594 -24.234 1 98.31 290 PHE A O 1
ATOM 2288 N N . GLU A 1 291 ? -11.562 -40.312 -23.328 1 97.81 291 GLU A N 1
ATOM 2289 C CA . GLU A 1 291 ? -12.383 -41.312 -24.016 1 97.81 291 GLU A CA 1
ATOM 2290 C C . GLU A 1 291 ? -13.844 -41.219 -23.594 1 97.81 291 GLU A C 1
ATOM 2292 O O . GLU A 1 291 ? -14.75 -41.375 -24.406 1 97.81 291 GLU A O 1
ATOM 2297 N N . SER A 1 292 ? -14.023 -40.969 -22.406 1 97.69 292 SER A N 1
ATOM 2298 C CA . SER A 1 292 ? -15.367 -40.938 -21.844 1 97.69 292 SER A CA 1
ATOM 2299 C C . SER A 1 292 ? -16.109 -39.656 -22.234 1 97.69 292 SER A C 1
ATOM 2301 O O . SER A 1 292 ? -17.312 -39.531 -22 1 97.69 292 SER A O 1
ATOM 2303 N N . MET A 1 293 ? -15.422 -38.688 -22.906 1 97.81 293 MET A N 1
ATOM 2304 C CA . MET A 1 293 ? -16.031 -37.438 -23.297 1 97.81 293 MET A CA 1
ATOM 2305 C C . MET A 1 293 ? -15.797 -37.156 -24.781 1 97.81 293 MET A C 1
ATOM 2307 O O . MET A 1 293 ? -15.172 -36.156 -25.141 1 97.81 293 MET A O 1
ATOM 2311 N N . PRO A 1 294 ? -16.406 -37.938 -25.594 1 96.88 294 PRO A N 1
ATOM 2312 C CA . PRO A 1 294 ? -16.141 -37.844 -27.031 1 96.88 294 PRO A CA 1
ATOM 2313 C C . PRO A 1 294 ? -16.594 -36.5 -27.625 1 96.88 294 PRO A C 1
ATOM 2315 O O . PRO A 1 294 ? -16.156 -36.125 -28.719 1 96.88 294 PRO A O 1
ATOM 2318 N N . GLU A 1 295 ? -17.438 -35.812 -26.953 1 97.12 295 GLU A N 1
ATOM 2319 C CA . GLU A 1 295 ? -17.953 -34.531 -27.469 1 97.12 295 GLU A CA 1
ATOM 2320 C C . GLU A 1 295 ? -17.016 -33.375 -27.125 1 97.12 295 GLU A C 1
ATOM 2322 O O . GLU A 1 295 ? -17.297 -32.219 -27.469 1 97.12 295 GLU A O 1
ATOM 2327 N N . THR A 1 296 ? -15.922 -33.656 -26.469 1 98.25 296 THR A N 1
ATOM 2328 C CA . THR A 1 296 ? -14.953 -32.656 -26.062 1 98.25 296 THR A CA 1
ATOM 2329 C C . THR A 1 296 ? -13.617 -32.875 -26.766 1 98.25 296 THR A C 1
ATOM 2331 O O . THR A 1 296 ? -13.125 -34 -26.844 1 98.25 296 THR A O 1
ATOM 2334 N N . THR A 1 297 ? -13.094 -31.812 -27.312 1 98.56 297 THR A N 1
ATOM 2335 C CA . THR A 1 297 ? -11.742 -31.859 -27.859 1 98.56 297 THR A CA 1
ATOM 2336 C C . THR A 1 297 ? -10.703 -31.656 -26.766 1 98.56 297 THR A C 1
ATOM 2338 O O . THR A 1 297 ? -10.82 -30.734 -25.953 1 98.56 297 THR A O 1
ATOM 2341 N N . PHE A 1 298 ? -9.734 -32.531 -26.734 1 98.44 298 PHE A N 1
ATOM 2342 C CA . PHE A 1 298 ? -8.641 -32.375 -25.781 1 98.44 298 PHE A CA 1
ATOM 2343 C C . PHE A 1 298 ? -7.328 -32.094 -26.516 1 98.44 298 PHE A C 1
ATOM 2345 O O . PHE A 1 298 ? -6.883 -32.875 -27.344 1 98.44 298 PHE A O 1
ATOM 2352 N N . ILE A 1 299 ? -6.797 -30.938 -26.234 1 97.94 299 ILE A N 1
ATOM 2353 C CA . ILE A 1 299 ? -5.438 -30.609 -26.656 1 97.94 299 ILE A CA 1
ATOM 2354 C C . ILE A 1 299 ? -4.469 -30.875 -25.5 1 97.94 299 ILE A C 1
ATOM 2356 O O . ILE A 1 299 ? -4.543 -30.234 -24.453 1 97.94 299 ILE A O 1
ATOM 2360 N N . TRP A 1 300 ? -3.59 -31.812 -25.688 1 97.38 300 TRP A N 1
ATOM 2361 C CA . TRP A 1 300 ? -2.689 -32.219 -24.609 1 97.38 300 TRP A CA 1
ATOM 2362 C C . TRP A 1 300 ? -1.233 -32 -25.016 1 97.38 300 TRP A C 1
ATOM 2364 O O . TRP A 1 300 ? -0.727 -32.688 -25.906 1 97.38 300 TRP A O 1
ATOM 2374 N N . LYS A 1 301 ? -0.59 -30.984 -24.391 1 96.06 301 LYS A N 1
ATOM 2375 C CA . LYS A 1 301 ? 0.845 -30.812 -24.594 1 96.06 301 LYS A CA 1
ATOM 2376 C C . LYS A 1 301 ? 1.627 -31.984 -24.031 1 96.06 301 LYS A C 1
ATOM 2378 O O . LYS A 1 301 ? 1.71 -32.156 -22.812 1 96.06 301 LYS A O 1
ATOM 2383 N N . TYR A 1 302 ? 2.176 -32.75 -24.859 1 94.06 302 TYR A N 1
ATOM 2384 C CA . TYR A 1 302 ? 2.932 -33.969 -24.547 1 94.06 302 TYR A CA 1
ATOM 2385 C C . TYR A 1 302 ? 4.305 -33.938 -25.203 1 94.06 302 TYR A C 1
ATOM 2387 O O . TYR A 1 302 ? 4.418 -34.031 -26.422 1 94.06 302 TYR A O 1
ATOM 2395 N N . GLU A 1 303 ? 5.395 -33.875 -24.469 1 89.75 303 GLU A N 1
ATOM 2396 C CA . GLU A 1 303 ? 6.727 -33.469 -24.938 1 89.75 303 GLU A CA 1
ATOM 2397 C C . GLU A 1 303 ? 7.457 -34.656 -25.562 1 89.75 303 GLU A C 1
ATOM 2399 O O . GLU A 1 303 ? 8.688 -34.656 -25.641 1 89.75 303 GLU A O 1
ATOM 2404 N N . GLU A 1 304 ? 6.754 -35.656 -25.969 1 90.38 304 GLU A N 1
ATOM 2405 C CA . GLU A 1 304 ? 7.336 -36.75 -26.734 1 90.38 304 GLU A CA 1
ATOM 2406 C C . GLU A 1 304 ? 6.926 -36.688 -28.203 1 90.38 304 GLU A C 1
ATOM 2408 O O . GLU A 1 304 ? 5.77 -36.938 -28.547 1 90.38 304 GLU A O 1
ATOM 2413 N N . GLU A 1 305 ? 7.945 -36.375 -28.953 1 90.19 305 GLU A N 1
ATOM 2414 C CA . GLU A 1 305 ? 7.684 -36.25 -30.391 1 90.19 305 GLU A CA 1
ATOM 2415 C C . GLU A 1 305 ? 7.195 -37.562 -30.984 1 90.19 305 GLU A C 1
ATOM 2417 O O . GLU A 1 305 ? 7.777 -38.625 -30.719 1 90.19 305 GLU A O 1
ATOM 2422 N N . GLY A 1 306 ? 6.164 -37.531 -31.734 1 89.06 306 GLY A N 1
ATOM 2423 C CA . GLY A 1 306 ? 5.668 -38.688 -32.469 1 89.06 306 GLY A CA 1
ATOM 2424 C C . GLY A 1 306 ? 4.945 -39.688 -31.578 1 89.06 306 GLY A C 1
ATOM 2425 O O . GLY A 1 306 ? 4.672 -40.812 -32 1 89.06 306 GLY A O 1
ATOM 2426 N N . SER A 1 307 ? 4.676 -39.25 -30.406 1 92 307 SER A N 1
ATOM 2427 C CA . SER A 1 307 ? 4.004 -40.156 -29.5 1 92 307 SER A CA 1
ATOM 2428 C C . SER A 1 307 ? 2.676 -40.625 -30.078 1 92 307 SER A C 1
ATOM 2430 O O . SER A 1 307 ? 1.95 -39.875 -30.703 1 92 307 SER A O 1
ATOM 2432 N N . LYS A 1 308 ? 2.359 -41.906 -29.797 1 91.88 308 LYS A N 1
ATOM 2433 C CA . LYS A 1 308 ? 1.093 -42.469 -30.234 1 91.88 308 LYS A CA 1
ATOM 2434 C C . LYS A 1 308 ? 0.098 -42.562 -29.078 1 91.88 308 LYS A C 1
ATOM 2436 O O . LYS A 1 308 ? -0.951 -43.188 -29.219 1 91.88 308 LYS A O 1
ATOM 2441 N N . LEU A 1 309 ? 0.536 -41.969 -28.078 1 91.62 309 LEU A N 1
ATOM 2442 C CA . LEU A 1 309 ? -0.347 -41.938 -26.906 1 91.62 309 LEU A CA 1
ATOM 2443 C C . LEU A 1 309 ? -1.706 -41.344 -27.266 1 91.62 309 LEU A C 1
ATOM 2445 O O . LEU A 1 309 ? -1.785 -40.219 -27.766 1 91.62 309 LEU A O 1
ATOM 2449 N N . GLY A 1 310 ? -2.811 -42.156 -27.141 1 90.88 310 GLY A N 1
ATOM 2450 C CA . GLY A 1 310 ? -4.16 -41.688 -27.391 1 90.88 310 GLY A CA 1
ATOM 2451 C C . GLY A 1 310 ? -4.504 -41.625 -28.859 1 90.88 310 GLY A C 1
ATOM 2452 O O . GLY A 1 310 ? -5.516 -41 -29.25 1 90.88 310 GLY A O 1
ATOM 2453 N N . ALA A 1 311 ? -3.721 -42.062 -29.703 1 92.19 311 ALA A N 1
ATOM 2454 C CA . ALA A 1 311 ? -3.926 -42 -31.141 1 92.19 311 ALA A CA 1
ATOM 2455 C C . ALA A 1 311 ? -5.258 -42.625 -31.547 1 92.19 311 ALA A C 1
ATOM 2457 O O . ALA A 1 311 ? -5.848 -42.25 -32.562 1 92.19 311 ALA A O 1
ATOM 2458 N N . HIS A 1 312 ? -5.758 -43.531 -30.797 1 94 312 HIS A N 1
ATOM 2459 C CA . HIS A 1 312 ? -7.008 -44.219 -31.094 1 94 312 HIS A CA 1
ATOM 2460 C C . HIS A 1 312 ? -8.211 -43.312 -30.797 1 94 312 HIS A C 1
ATOM 2462 O O . HIS A 1 312 ? -9.336 -43.656 -31.188 1 94 312 HIS A O 1
ATOM 2468 N N . LEU A 1 313 ? -8.008 -42.25 -30.109 1 96.62 313 LEU A N 1
ATOM 2469 C CA . LEU A 1 313 ? -9.086 -41.344 -29.766 1 96.62 313 LEU A CA 1
ATOM 2470 C C . LEU A 1 313 ? -9.148 -40.188 -30.766 1 96.62 313 LEU A C 1
ATOM 2472 O O . LEU A 1 313 ? -8.18 -39.438 -30.906 1 96.62 313 LEU A O 1
ATOM 2476 N N . LYS A 1 314 ? -10.219 -39.906 -31.344 1 96.19 314 LYS A N 1
ATOM 2477 C CA . LYS A 1 314 ? -10.391 -38.875 -32.375 1 96.19 314 LYS A CA 1
ATOM 2478 C C . LYS A 1 314 ? -10.43 -37.469 -31.766 1 96.19 314 LYS A C 1
ATOM 2480 O O . LYS A 1 314 ? -10.188 -36.5 -32.469 1 96.19 314 LYS A O 1
ATOM 2485 N N . ASN A 1 315 ? -10.758 -37.438 -30.516 1 98.12 315 ASN A N 1
ATOM 2486 C CA . ASN A 1 315 ? -10.93 -36.125 -29.906 1 98.12 315 ASN A CA 1
ATOM 2487 C C . ASN A 1 315 ? -9.688 -35.688 -29.141 1 98.12 315 ASN A C 1
ATOM 2489 O O . ASN A 1 315 ? -9.734 -34.781 -28.328 1 98.12 315 ASN A O 1
ATOM 2493 N N . VAL A 1 316 ? -8.547 -36.406 -29.281 1 97.94 316 VAL A N 1
ATOM 2494 C CA . VAL A 1 316 ? -7.32 -36.062 -28.562 1 97.94 316 VAL A CA 1
ATOM 2495 C C . VAL A 1 316 ? -6.25 -35.625 -29.562 1 97.94 316 VAL A C 1
ATOM 2497 O O . VAL A 1 316 ? -5.973 -36.312 -30.547 1 97.94 316 VAL A O 1
ATOM 2500 N N . HIS A 1 317 ? -5.723 -34.5 -29.312 1 96.69 317 HIS A N 1
ATOM 2501 C CA . HIS A 1 317 ? -4.621 -33.938 -30.109 1 96.69 317 HIS A CA 1
ATOM 2502 C C . HIS A 1 317 ? -3.379 -33.75 -29.25 1 96.69 317 HIS A C 1
ATOM 2504 O O . HIS A 1 317 ? -3.375 -32.875 -28.359 1 96.69 317 HIS A O 1
ATOM 2510 N N . LEU A 1 318 ? -2.332 -34.438 -29.531 1 95.94 318 LEU A N 1
ATOM 2511 C CA . LEU A 1 318 ? -1.062 -34.281 -28.828 1 95.94 318 LEU A CA 1
ATOM 2512 C C . LEU A 1 318 ? -0.133 -33.344 -29.594 1 95.94 318 LEU A C 1
ATOM 2514 O O . LEU A 1 318 ? -0.134 -33.344 -30.828 1 95.94 318 LEU A O 1
ATOM 2518 N N . SER A 1 319 ? 0.563 -32.594 -28.859 1 93.94 319 SER A N 1
ATOM 2519 C CA . SER A 1 319 ? 1.595 -31.734 -29.438 1 93.94 319 SER A CA 1
ATOM 2520 C C . SER A 1 319 ? 2.707 -31.453 -28.438 1 93.94 319 SER A C 1
ATOM 2522 O O . SER A 1 319 ? 2.455 -31.359 -27.234 1 93.94 319 SER A O 1
ATOM 2524 N N . THR A 1 320 ? 3.945 -31.312 -28.969 1 93.56 320 THR A N 1
ATOM 2525 C CA . THR A 1 320 ? 5.078 -31.016 -28.094 1 93.56 320 THR A CA 1
ATOM 2526 C C . THR A 1 320 ? 5.117 -29.531 -27.75 1 93.56 320 THR A C 1
ATOM 2528 O O . THR A 1 320 ? 5.816 -29.141 -26.812 1 93.56 320 THR A O 1
ATOM 2531 N N . TRP A 1 321 ? 4.441 -28.812 -28.516 1 90.75 321 TRP A N 1
ATOM 2532 C CA . TRP A 1 321 ? 4.348 -27.375 -28.297 1 90.75 321 TRP A CA 1
ATOM 2533 C C . TRP A 1 321 ? 2.953 -26.875 -28.641 1 90.75 321 TRP A C 1
ATOM 2535 O O . TRP A 1 321 ? 2.283 -27.422 -29.531 1 90.75 321 TRP A O 1
ATOM 2545 N N . ALA A 1 322 ? 2.439 -25.891 -27.953 1 92.06 322 ALA A N 1
ATOM 2546 C CA . ALA A 1 322 ? 1.178 -25.219 -28.25 1 92.06 322 ALA A CA 1
ATOM 2547 C C . ALA A 1 322 ? 1.277 -23.719 -27.969 1 92.06 322 ALA A C 1
ATOM 2549 O O . ALA A 1 322 ? 2 -23.297 -27.062 1 92.06 322 ALA A O 1
ATOM 2550 N N . PRO A 1 323 ? 0.645 -22.906 -28.75 1 91.44 323 PRO A N 1
ATOM 2551 C CA . PRO A 1 323 ? 0.573 -21.469 -28.453 1 91.44 323 PRO A CA 1
ATOM 2552 C C . PRO A 1 323 ? -0.37 -21.156 -27.297 1 91.44 323 PRO A C 1
ATOM 2554 O O . PRO A 1 323 ? -1.48 -20.672 -27.516 1 91.44 323 PRO A O 1
ATOM 2557 N N . GLN A 1 324 ? 0.09 -21.359 -26.141 1 90.75 324 GLN A N 1
ATOM 2558 C CA . GLN A 1 324 ? -0.726 -21.297 -24.922 1 90.75 324 GLN A CA 1
ATOM 2559 C C . GLN A 1 324 ? -1.501 -20 -24.844 1 90.75 324 GLN A C 1
ATOM 2561 O O . GLN A 1 324 ? -2.719 -20 -24.641 1 90.75 324 GLN A O 1
ATOM 2566 N N . ASN A 1 325 ? -0.856 -18.859 -24.984 1 89.5 325 ASN A N 1
ATOM 2567 C CA . ASN A 1 325 ? -1.522 -17.562 -24.859 1 89.5 325 ASN A CA 1
ATOM 2568 C C . ASN A 1 325 ? -2.631 -17.391 -25.891 1 89.5 325 ASN A C 1
ATOM 2570 O O . ASN A 1 325 ? -3.721 -16.922 -25.578 1 89.5 325 ASN A O 1
ATOM 2574 N N . ALA A 1 326 ? -2.289 -17.797 -27.078 1 91.31 326 ALA A N 1
ATOM 2575 C CA . ALA A 1 326 ? -3.281 -17.688 -28.141 1 91.31 326 ALA A CA 1
ATOM 2576 C C . ALA A 1 326 ? -4.473 -18.609 -27.891 1 91.31 326 ALA A C 1
ATOM 2578 O O . ALA A 1 326 ? -5.617 -18.234 -28.141 1 91.31 326 ALA A O 1
ATOM 2579 N N . LEU A 1 327 ? -4.211 -19.766 -27.453 1 93.94 327 LEU A N 1
ATOM 2580 C CA . LEU A 1 327 ? -5.281 -20.703 -27.125 1 93.94 327 LEU A CA 1
ATOM 2581 C C . LEU A 1 327 ? -6.141 -20.156 -25.984 1 93.94 327 LEU A C 1
ATOM 2583 O O . LEU A 1 327 ? -7.371 -20.172 -26.078 1 93.94 327 LEU A O 1
ATOM 2587 N N . LEU A 1 328 ? -5.477 -19.641 -25 1 93.31 328 LEU A N 1
ATOM 2588 C CA . LEU A 1 328 ? -6.188 -19.109 -23.844 1 93.31 328 LEU A CA 1
ATOM 2589 C C . LEU A 1 328 ? -7.027 -17.891 -24.219 1 93.31 328 LEU A C 1
ATOM 2591 O O . LEU A 1 328 ? -8.078 -17.641 -23.625 1 93.31 328 LEU A O 1
ATOM 2595 N N . ALA A 1 329 ? -6.562 -17.172 -25.172 1 91.94 329 ALA A N 1
ATOM 2596 C CA . ALA A 1 329 ? -7.25 -15.953 -25.578 1 91.94 329 ALA A CA 1
ATOM 2597 C C . ALA A 1 329 ? -8.461 -16.266 -26.453 1 91.94 329 ALA A C 1
ATOM 2599 O O . ALA A 1 329 ? -9.312 -15.406 -26.688 1 91.94 329 ALA A O 1
ATOM 2600 N N . ASP A 1 330 ? -8.555 -17.469 -26.984 1 93.88 330 ASP A N 1
ATOM 2601 C CA . ASP A 1 330 ? -9.625 -17.828 -27.906 1 93.88 330 ASP A CA 1
ATOM 2602 C C . ASP A 1 330 ? -10.906 -18.188 -27.156 1 93.88 330 ASP A C 1
ATOM 2604 O O . ASP A 1 330 ? -10.891 -19.016 -26.25 1 93.88 330 ASP A O 1
ATOM 2608 N N . PRO A 1 331 ? -12 -17.594 -27.578 1 92.62 331 PRO A N 1
ATOM 2609 C CA . PRO A 1 331 ? -13.25 -17.844 -26.859 1 92.62 331 PRO A CA 1
ATOM 2610 C C . PRO A 1 331 ? -13.727 -19.281 -26.984 1 92.62 331 PRO A C 1
ATOM 2612 O O . PRO A 1 331 ? -14.555 -19.734 -26.188 1 92.62 331 PRO A O 1
ATOM 2615 N N . ARG A 1 332 ? -13.266 -20.062 -27.906 1 95.81 332 ARG A N 1
ATOM 2616 C CA . ARG A 1 332 ? -13.711 -21.438 -28.109 1 95.81 332 ARG A CA 1
ATOM 2617 C C . ARG A 1 332 ? -13.055 -22.391 -27.125 1 95.81 332 ARG A C 1
ATOM 2619 O O . ARG A 1 332 ? -13.492 -23.531 -26.969 1 95.81 332 ARG A O 1
ATOM 2626 N N . LEU A 1 333 ? -11.891 -21.906 -26.469 1 96.88 333 LEU A N 1
ATOM 2627 C CA . LEU A 1 333 ? -11.32 -22.719 -25.391 1 96.88 333 LEU A CA 1
ATOM 2628 C C . LEU A 1 333 ? -12.188 -22.656 -24.141 1 96.88 333 LEU A C 1
ATOM 2630 O O . LEU A 1 333 ? -12.5 -21.578 -23.641 1 96.88 333 LEU A O 1
ATOM 2634 N N . THR A 1 334 ? -12.484 -23.844 -23.609 1 97.25 334 THR A N 1
ATOM 2635 C CA . THR A 1 334 ? -13.445 -23.906 -22.516 1 97.25 334 THR A CA 1
ATOM 2636 C C . THR A 1 334 ? -12.734 -23.969 -21.156 1 97.25 334 THR A C 1
ATOM 2638 O O . THR A 1 334 ? -13.148 -23.312 -20.203 1 97.25 334 THR A O 1
ATOM 2641 N N . VAL A 1 335 ? -11.758 -24.797 -21.094 1 98 335 VAL A N 1
ATOM 2642 C CA . VAL A 1 335 ? -11.094 -25.031 -19.812 1 98 335 VAL A CA 1
ATOM 2643 C C . VAL A 1 335 ? -9.602 -25.266 -20.031 1 98 335 VAL A C 1
ATOM 2645 O O . VAL A 1 335 ? -9.203 -25.844 -21.062 1 98 335 VAL A O 1
ATOM 2648 N N . PHE A 1 336 ? -8.812 -24.797 -19.172 1 98.06 336 PHE A N 1
ATOM 2649 C CA . PHE A 1 336 ? -7.379 -25.078 -19.141 1 98.06 336 PHE A CA 1
ATOM 2650 C C . PHE A 1 336 ? -7.02 -25.953 -17.953 1 98.06 336 PHE A C 1
ATOM 2652 O O . PHE A 1 336 ? -7.293 -25.594 -16.797 1 98.06 336 PHE A O 1
ATOM 2659 N N . ILE A 1 337 ? -6.445 -27.094 -18.156 1 97.25 337 ILE A N 1
ATOM 2660 C CA . ILE A 1 337 ? -5.879 -27.938 -17.109 1 97.25 337 ILE A CA 1
ATOM 2661 C C . ILE A 1 337 ? -4.379 -27.688 -16.984 1 97.25 337 ILE A C 1
ATOM 2663 O O . ILE A 1 337 ? -3.631 -27.875 -17.953 1 97.25 337 ILE A O 1
ATOM 2667 N N . THR A 1 338 ? -3.936 -27.234 -15.836 1 95.81 338 THR A N 1
ATOM 2668 C CA . THR A 1 338 ? -2.537 -26.844 -15.68 1 95.81 338 THR A CA 1
ATOM 2669 C C . THR A 1 338 ? -2.061 -27.109 -14.25 1 95.81 338 THR A C 1
ATOM 2671 O O . THR A 1 338 ? -2.863 -27.406 -13.367 1 95.81 338 THR A O 1
ATOM 2674 N N . HIS A 1 339 ? -0.784 -27.141 -14.078 1 93.56 339 HIS A N 1
ATOM 2675 C CA . HIS A 1 339 ? -0.212 -27.344 -12.75 1 93.56 339 HIS A CA 1
ATOM 2676 C C . HIS A 1 339 ? -0.309 -26.078 -11.906 1 93.56 339 HIS A C 1
ATOM 2678 O O . HIS A 1 339 ? -0.132 -26.141 -10.688 1 93.56 339 HIS A O 1
ATOM 2684 N N . GLY A 1 340 ? -0.535 -24.922 -12.523 1 92.31 340 GLY A N 1
ATOM 2685 C CA . GLY A 1 340 ? -0.803 -23.719 -11.75 1 92.31 340 GLY A CA 1
ATOM 2686 C C . GLY A 1 340 ? 0.455 -22.953 -11.375 1 92.31 340 GLY A C 1
ATOM 2687 O O . GLY A 1 340 ? 0.545 -22.391 -10.281 1 92.31 340 GLY A O 1
ATOM 2688 N N . GLY A 1 341 ? 1.484 -22.953 -12.227 1 90.44 341 GLY A N 1
ATOM 2689 C CA . GLY A 1 341 ? 2.607 -22.047 -12.031 1 90.44 341 GLY A CA 1
ATOM 2690 C C . GLY A 1 341 ? 2.205 -20.594 -12.031 1 90.44 341 GLY A C 1
ATOM 2691 O O . GLY A 1 341 ? 1.12 -20.234 -12.508 1 90.44 341 GLY A O 1
ATOM 2692 N N . LEU A 1 342 ? 3.016 -19.75 -11.492 1 88.75 342 LEU A N 1
ATOM 2693 C CA . LEU A 1 342 ? 2.674 -18.328 -11.383 1 88.75 342 LEU A CA 1
ATOM 2694 C C . LEU A 1 342 ? 2.439 -17.719 -12.758 1 88.75 342 LEU A C 1
ATOM 2696 O O . LEU A 1 342 ? 1.505 -16.938 -12.945 1 88.75 342 LEU A O 1
ATOM 2700 N N . GLY A 1 343 ? 3.295 -18.062 -13.719 1 87.5 343 GLY A N 1
ATOM 2701 C CA . GLY A 1 343 ? 3.107 -17.578 -15.078 1 87.5 343 GLY A CA 1
ATOM 2702 C C . GLY A 1 343 ? 1.781 -17.984 -15.688 1 87.5 343 GLY A C 1
ATOM 2703 O O . GLY A 1 343 ? 1.044 -17.156 -16.203 1 87.5 343 GLY A O 1
ATOM 2704 N N . SER A 1 344 ? 1.468 -19.266 -15.562 1 89.56 344 SER A N 1
ATOM 2705 C CA . SER A 1 344 ? 0.234 -19.797 -16.141 1 89.56 344 SER A CA 1
ATOM 2706 C C . SER A 1 344 ? -0.992 -19.219 -15.438 1 89.56 344 SER A C 1
ATOM 2708 O O . SER A 1 344 ? -1.984 -18.891 -16.094 1 89.56 344 SER A O 1
ATOM 2710 N N . THR A 1 345 ? -0.913 -19.156 -14.148 1 92.88 345 THR A N 1
ATOM 2711 C CA . THR A 1 345 ? -2.055 -18.641 -13.406 1 92.88 345 THR A CA 1
ATOM 2712 C C . THR A 1 345 ? -2.293 -17.172 -13.727 1 92.88 345 THR A C 1
ATOM 2714 O O . THR A 1 345 ? -3.439 -16.719 -13.812 1 92.88 345 THR A O 1
ATOM 2717 N N . THR A 1 346 ? -1.231 -16.422 -13.852 1 93.06 346 THR A N 1
ATOM 2718 C CA . THR A 1 346 ? -1.355 -15.016 -14.203 1 93.06 346 THR A CA 1
ATOM 2719 C C . THR A 1 346 ? -1.947 -14.859 -15.602 1 93.06 346 THR A C 1
ATOM 2721 O O . THR A 1 346 ? -2.832 -14.031 -15.82 1 93.06 346 THR A O 1
ATOM 2724 N N . GLU A 1 347 ? -1.467 -15.672 -16.531 1 91.69 347 GLU A N 1
ATOM 2725 C CA . GLU A 1 347 ? -2 -15.656 -17.891 1 91.69 347 GLU A CA 1
ATOM 2726 C C . GLU A 1 347 ? -3.479 -16.031 -17.906 1 91.69 347 GLU A C 1
ATOM 2728 O O . GLU A 1 347 ? -4.289 -15.359 -18.547 1 91.69 347 GLU A O 1
ATOM 2733 N N . LEU A 1 348 ? -3.721 -17.094 -17.234 1 93.44 348 LEU A N 1
ATOM 2734 C CA . LEU A 1 348 ? -5.094 -17.578 -17.125 1 93.44 348 LEU A CA 1
ATOM 2735 C C . LEU A 1 348 ? -6.008 -16.484 -16.562 1 93.44 348 LEU A C 1
ATOM 2737 O O . LEU A 1 348 ? -7.117 -16.281 -17.062 1 93.44 348 LEU A O 1
ATOM 2741 N N . ALA A 1 349 ? -5.574 -15.836 -15.555 1 96.19 349 ALA A N 1
ATOM 2742 C CA . ALA A 1 349 ? -6.367 -14.789 -14.914 1 96.19 349 ALA A CA 1
ATOM 2743 C C . ALA A 1 349 ? -6.625 -13.625 -15.875 1 96.19 349 ALA A C 1
ATOM 2745 O O . ALA A 1 349 ? -7.742 -13.117 -15.961 1 96.19 349 ALA A O 1
ATOM 2746 N N . HIS A 1 350 ? -5.652 -13.234 -16.609 1 95.38 350 HIS A N 1
ATOM 2747 C CA . HIS A 1 350 ? -5.754 -12.094 -17.516 1 95.38 350 HIS A CA 1
ATOM 2748 C C . HIS A 1 350 ? -6.59 -12.445 -18.75 1 95.38 350 HIS A C 1
ATOM 2750 O O . HIS A 1 350 ? -7.207 -11.57 -19.359 1 95.38 350 HIS A O 1
ATOM 2756 N N . LEU A 1 351 ? -6.574 -13.688 -19.094 1 94.44 351 LEU A N 1
ATOM 2757 C CA . LEU A 1 351 ? -7.234 -14.07 -20.344 1 94.44 351 LEU A CA 1
ATOM 2758 C C . LEU A 1 351 ? -8.641 -14.602 -20.062 1 94.44 351 LEU A C 1
ATOM 2760 O O . LEU A 1 351 ? -9.422 -14.805 -21 1 94.44 351 LEU A O 1
ATOM 2764 N N . GLY A 1 352 ? -9.023 -14.852 -18.844 1 95.69 352 GLY A N 1
ATOM 2765 C CA . GLY A 1 352 ? -10.391 -15.062 -18.406 1 95.69 352 GLY A CA 1
ATOM 2766 C C . GLY A 1 352 ? -10.914 -16.453 -18.75 1 95.69 352 GLY A C 1
ATOM 2767 O O . GLY A 1 352 ? -12.047 -16.594 -19.219 1 95.69 352 GLY A O 1
ATOM 2768 N N . LYS A 1 353 ? -10.109 -17.453 -18.531 1 95.56 353 LYS A N 1
ATOM 2769 C CA . LYS A 1 353 ? -10.508 -18.828 -18.812 1 95.56 353 LYS A CA 1
ATOM 2770 C C . LYS A 1 353 ? -10.641 -19.641 -17.516 1 95.56 353 LYS A C 1
ATOM 2772 O O . LYS A 1 353 ? -9.828 -19.5 -16.609 1 95.56 353 LYS A O 1
ATOM 2777 N N . PRO A 1 354 ? -11.719 -20.422 -17.438 1 97.75 354 PRO A N 1
ATOM 2778 C CA . PRO A 1 354 ? -11.773 -21.359 -16.312 1 97.75 354 PRO A CA 1
ATOM 2779 C C . PRO A 1 354 ? -10.625 -22.375 -16.328 1 97.75 354 PRO A C 1
ATOM 2781 O O . PRO A 1 354 ? -10.023 -22.609 -17.391 1 97.75 354 PRO A O 1
ATOM 2784 N N . ALA A 1 355 ? -10.359 -22.938 -15.141 1 98.38 355 ALA A N 1
ATOM 2785 C CA . ALA A 1 355 ? -9.219 -23.844 -15.117 1 98.38 355 ALA A CA 1
ATOM 2786 C C . ALA A 1 355 ? -9.398 -24.938 -14.055 1 98.38 355 ALA A C 1
ATOM 2788 O O . ALA A 1 355 ? -10.148 -24.75 -13.094 1 98.38 355 ALA A O 1
ATOM 2789 N N . ILE A 1 356 ? -8.883 -26.047 -14.305 1 98.25 356 ILE A N 1
ATOM 2790 C CA . ILE A 1 356 ? -8.586 -27.062 -13.305 1 98.25 356 ILE A CA 1
ATOM 2791 C C . ILE A 1 356 ? -7.09 -27.062 -12.984 1 98.25 356 ILE A C 1
ATOM 2793 O O . ILE A 1 356 ? -6.262 -27.312 -13.859 1 98.25 356 ILE A O 1
ATOM 2797 N N . LEU A 1 357 ? -6.805 -26.734 -11.75 1 97.31 357 LEU A N 1
ATOM 2798 C CA . LEU A 1 357 ? -5.414 -26.594 -11.336 1 97.31 357 LEU A CA 1
ATOM 2799 C C . LEU A 1 357 ? -4.957 -27.797 -10.523 1 97.31 357 LEU A C 1
ATOM 2801 O O . LEU A 1 357 ? -5.59 -28.172 -9.531 1 97.31 357 LEU A O 1
ATOM 2805 N N . MET A 1 358 ? -3.881 -28.391 -10.969 1 95.12 358 MET A N 1
ATOM 2806 C CA . MET A 1 358 ? -3.299 -29.547 -10.289 1 95.12 358 MET A CA 1
ATOM 2807 C C . MET A 1 358 ? -1.831 -29.297 -9.953 1 95.12 358 MET A C 1
ATOM 2809 O O . MET A 1 358 ? -0.941 -29.781 -10.648 1 95.12 358 MET A O 1
ATOM 2813 N N . PRO A 1 359 ? -1.636 -28.609 -8.805 1 93.12 359 PRO A N 1
ATOM 2814 C CA . PRO A 1 359 ? -0.253 -28.297 -8.43 1 93.12 359 PRO A CA 1
ATOM 2815 C C . PRO A 1 359 ? 0.592 -29.562 -8.227 1 93.12 359 PRO A C 1
ATOM 2817 O O . PRO A 1 359 ? 0.098 -30.562 -7.703 1 93.12 359 PRO A O 1
ATOM 2820 N N . ILE A 1 360 ? 1.849 -29.438 -8.617 1 87.75 360 ILE A N 1
ATOM 2821 C CA . ILE A 1 360 ? 2.746 -30.578 -8.547 1 87.75 360 ILE A CA 1
ATOM 2822 C C . ILE A 1 360 ? 3.857 -30.312 -7.539 1 87.75 360 ILE A C 1
ATOM 2824 O O . ILE A 1 360 ? 4.266 -31.203 -6.797 1 87.75 360 ILE A O 1
ATOM 2828 N N . PHE A 1 361 ? 4.375 -29.078 -7.508 1 80.69 361 PHE A N 1
ATOM 2829 C CA . PHE A 1 361 ? 5.477 -28.781 -6.598 1 80.69 361 PHE A CA 1
ATOM 2830 C C . PHE A 1 361 ? 5.535 -27.297 -6.285 1 80.69 361 PHE A C 1
ATOM 2832 O O . PHE A 1 361 ? 4.836 -26.5 -6.914 1 80.69 361 PHE A O 1
ATOM 2839 N N . ALA A 1 362 ? 6.266 -26.953 -5.227 1 80.88 362 ALA A N 1
ATOM 2840 C CA . ALA A 1 362 ? 6.699 -25.609 -4.867 1 80.88 362 ALA A CA 1
ATOM 2841 C C . ALA A 1 362 ? 5.504 -24.688 -4.621 1 80.88 362 ALA A C 1
ATOM 2843 O O . ALA A 1 362 ? 4.648 -24.984 -3.785 1 80.88 362 ALA A O 1
ATOM 2844 N N . ASP A 1 363 ? 5.496 -23.5 -5.34 1 87.94 363 ASP A N 1
ATOM 2845 C CA . ASP A 1 363 ? 4.539 -22.453 -5.039 1 87.94 363 ASP A CA 1
ATOM 2846 C C . ASP A 1 363 ? 3.229 -22.672 -5.793 1 87.94 363 ASP A C 1
ATOM 2848 O O . ASP A 1 363 ? 2.303 -21.859 -5.684 1 87.94 363 ASP A O 1
ATOM 2852 N N . GLN A 1 364 ? 3.104 -23.781 -6.43 1 92 364 GLN A N 1
ATOM 2853 C CA . GLN A 1 364 ? 1.977 -23.984 -7.336 1 92 364 GLN A CA 1
ATOM 2854 C C . GLN A 1 364 ? 0.667 -24.109 -6.562 1 92 364 GLN A C 1
ATOM 2856 O O . GLN A 1 364 ? -0.376 -23.641 -7.02 1 92 364 GLN A O 1
ATOM 2861 N N . THR A 1 365 ? 0.748 -24.734 -5.395 1 93.5 365 THR A N 1
ATOM 2862 C CA . THR A 1 365 ? -0.471 -24.859 -4.605 1 93.5 365 THR A CA 1
ATOM 2863 C C . THR A 1 365 ? -0.993 -23.5 -4.18 1 93.5 365 THR A C 1
ATOM 2865 O O . THR A 1 365 ? -2.195 -23.234 -4.25 1 93.5 365 THR A O 1
ATOM 2868 N N . ARG A 1 366 ? -0.119 -22.656 -3.729 1 95.06 366 ARG A N 1
ATOM 2869 C CA . ARG A 1 366 ? -0.508 -21.297 -3.354 1 95.06 366 ARG A CA 1
ATOM 2870 C C . ARG A 1 366 ? -1.146 -20.562 -4.531 1 95.06 366 ARG A C 1
ATOM 2872 O O . ARG A 1 366 ? -2.188 -19.922 -4.375 1 95.06 366 ARG A O 1
ATOM 2879 N N . ASN A 1 367 ? -0.511 -20.672 -5.691 1 95.38 367 ASN A N 1
ATOM 2880 C CA . ASN A 1 367 ? -0.999 -20 -6.898 1 95.38 367 ASN A CA 1
ATOM 2881 C C . ASN A 1 367 ? -2.373 -20.531 -7.305 1 95.38 367 ASN A C 1
ATOM 2883 O O . ASN A 1 367 ? -3.246 -19.75 -7.699 1 95.38 367 ASN A O 1
ATOM 2887 N N . ALA A 1 368 ? -2.475 -21.828 -7.227 1 96.19 368 ALA A N 1
ATOM 2888 C CA . ALA A 1 368 ? -3.736 -22.469 -7.59 1 96.19 368 ALA A CA 1
ATOM 2889 C C . ALA A 1 368 ? -4.879 -21.984 -6.703 1 96.19 368 ALA A C 1
ATOM 2891 O O . ALA A 1 368 ? -5.941 -21.594 -7.199 1 96.19 368 ALA A O 1
ATOM 2892 N N . ASN A 1 369 ? -4.625 -21.969 -5.438 1 96.31 369 ASN A N 1
ATOM 2893 C CA . ASN A 1 369 ? -5.641 -21.5 -4.5 1 96.31 369 ASN A CA 1
ATOM 2894 C C . ASN A 1 369 ? -5.945 -20.016 -4.695 1 96.31 369 ASN A C 1
ATOM 2896 O O . ASN A 1 369 ? -7.09 -19.594 -4.535 1 96.31 369 ASN A O 1
ATOM 2900 N N . MET A 1 370 ? -4.957 -19.266 -4.977 1 95.88 370 MET A N 1
ATOM 2901 C CA . MET A 1 370 ? -5.117 -17.828 -5.238 1 95.88 370 MET A CA 1
ATOM 2902 C C . MET A 1 370 ? -6.086 -17.594 -6.395 1 95.88 370 MET A C 1
ATOM 2904 O O . MET A 1 370 ? -7.012 -16.797 -6.281 1 95.88 370 MET A O 1
ATOM 2908 N N . LEU A 1 371 ? -5.895 -18.328 -7.473 1 96.12 371 LEU A N 1
ATOM 2909 C CA . LEU A 1 371 ? -6.766 -18.156 -8.633 1 96.12 371 LEU A CA 1
ATOM 2910 C C . LEU A 1 371 ? -8.164 -18.672 -8.336 1 96.12 371 LEU A C 1
ATOM 2912 O O . LEU A 1 371 ? -9.156 -18.031 -8.68 1 96.12 371 LEU A O 1
ATOM 2916 N N . ALA A 1 372 ? -8.242 -19.812 -7.723 1 96.44 372 ALA A N 1
ATOM 2917 C CA . ALA A 1 372 ? -9.523 -20.484 -7.469 1 96.44 372 ALA A CA 1
ATOM 2918 C C . ALA A 1 372 ? -10.406 -19.641 -6.559 1 96.44 372 ALA A C 1
ATOM 2920 O O . ALA A 1 372 ? -11.633 -19.688 -6.656 1 96.44 372 ALA A O 1
ATOM 2921 N N . LYS A 1 373 ? -9.828 -18.859 -5.75 1 95.88 373 LYS A N 1
ATOM 2922 C CA . LYS A 1 373 ? -10.586 -18.031 -4.809 1 95.88 373 LYS A CA 1
ATOM 2923 C C . LYS A 1 373 ? -11.492 -17.062 -5.543 1 95.88 373 LYS A C 1
ATOM 2925 O O . LYS A 1 373 ? -12.484 -16.578 -4.984 1 95.88 373 LYS A O 1
ATOM 2930 N N . HIS A 1 374 ? -11.227 -16.781 -6.754 1 96.94 374 HIS A N 1
ATOM 2931 C CA . HIS A 1 374 ? -12 -15.82 -7.527 1 96.94 374 HIS A CA 1
ATOM 2932 C C . HIS A 1 374 ? -13.148 -16.5 -8.273 1 96.94 374 HIS A C 1
ATOM 2934 O O . HIS A 1 374 ? -13.898 -15.844 -8.992 1 96.94 374 HIS A O 1
ATOM 2940 N N . GLY A 1 375 ? -13.242 -17.812 -8.211 1 96.81 375 GLY A N 1
ATOM 2941 C CA . GLY A 1 375 ? -14.453 -18.516 -8.617 1 96.81 375 GLY A CA 1
ATOM 2942 C C . GLY A 1 375 ? -14.344 -19.141 -9.992 1 96.81 375 GLY A C 1
ATOM 2943 O O . GLY A 1 375 ? -15.281 -19.797 -10.461 1 96.81 375 GLY A O 1
ATOM 2944 N N . GLY A 1 376 ? -13.172 -18.984 -10.656 1 96.38 376 GLY A N 1
ATOM 2945 C CA . GLY A 1 376 ? -13.047 -19.484 -12.008 1 96.38 376 GLY A CA 1
ATOM 2946 C C . GLY A 1 376 ? -12.273 -20.781 -12.102 1 96.38 376 GLY A C 1
ATOM 2947 O O . GLY A 1 376 ? -12.023 -21.297 -13.195 1 96.38 376 GLY A O 1
ATOM 2948 N N . GLY A 1 377 ? -11.891 -21.359 -10.984 1 96.94 377 GLY A N 1
ATOM 2949 C CA . GLY A 1 377 ? -11.039 -22.531 -11.047 1 96.94 377 GLY A CA 1
ATOM 2950 C C . GLY A 1 377 ? -11.352 -23.562 -9.969 1 96.94 377 GLY A C 1
ATOM 2951 O O . GLY A 1 377 ? -11.984 -23.234 -8.961 1 96.94 377 GLY A O 1
ATOM 2952 N N . ILE A 1 378 ? -10.984 -24.812 -10.266 1 98.19 378 ILE A N 1
ATOM 2953 C CA . ILE A 1 378 ? -11.047 -25.922 -9.32 1 98.19 378 ILE A CA 1
ATOM 2954 C C . ILE A 1 378 ? -9.641 -26.438 -9.031 1 98.19 378 ILE A C 1
ATOM 2956 O O . ILE A 1 378 ? -8.852 -26.656 -9.953 1 98.19 378 ILE A O 1
ATOM 2960 N N . VAL A 1 379 ? -9.32 -26.578 -7.758 1 97.69 379 VAL A N 1
ATOM 2961 C CA . VAL A 1 379 ? -8.008 -27.094 -7.375 1 97.69 379 VAL A CA 1
ATOM 2962 C C . VAL A 1 379 ? -8.109 -28.562 -7 1 97.69 379 VAL A C 1
ATOM 2964 O O . VAL A 1 379 ? -8.938 -28.938 -6.168 1 97.69 379 VAL A O 1
ATOM 2967 N N . LEU A 1 380 ? -7.316 -29.359 -7.641 1 96.75 380 LEU A N 1
ATOM 2968 C CA . LEU A 1 380 ? -7.199 -30.781 -7.34 1 96.75 380 LEU A CA 1
ATOM 2969 C C . LEU A 1 380 ? -5.762 -31.141 -6.969 1 96.75 380 LEU A C 1
ATOM 2971 O O . LEU A 1 380 ? -4.816 -30.5 -7.426 1 96.75 380 LEU A O 1
ATOM 2975 N N . THR A 1 381 ? -5.652 -32.125 -6.105 1 92.19 381 THR A N 1
ATOM 2976 C CA . THR A 1 381 ? -4.312 -32.625 -5.863 1 92.19 381 THR A CA 1
ATOM 2977 C C . THR A 1 381 ? -3.844 -33.5 -7.039 1 92.19 381 THR A C 1
ATOM 2979 O O . THR A 1 381 ? -4.66 -33.969 -7.824 1 92.19 381 THR A O 1
ATOM 2982 N N . LYS A 1 382 ? -2.6 -33.625 -7.141 1 88.88 382 LYS A N 1
ATOM 2983 C CA . LYS A 1 382 ? -2.082 -34.469 -8.219 1 88.88 382 LYS A CA 1
ATOM 2984 C C . LYS A 1 382 ? -2.59 -35.906 -8.102 1 88.88 382 LYS A C 1
ATOM 2986 O O . LYS A 1 382 ? -2.691 -36.625 -9.102 1 88.88 382 LYS A O 1
ATOM 2991 N N . PHE A 1 383 ? -3.014 -36.312 -7 1 90.94 383 PHE A N 1
ATOM 2992 C CA . PHE A 1 383 ? -3.5 -37.656 -6.75 1 90.94 383 PHE A CA 1
ATOM 2993 C C . PHE A 1 383 ? -4.887 -37.844 -7.348 1 90.94 383 PHE A C 1
ATOM 2995 O O . PHE A 1 383 ? -5.355 -38.969 -7.484 1 90.94 383 PHE A O 1
ATOM 3002 N N . ALA A 1 384 ? -5.473 -36.75 -7.633 1 92.19 384 ALA A N 1
ATOM 3003 C CA . ALA A 1 384 ? -6.754 -36.875 -8.32 1 92.19 384 ALA A CA 1
ATOM 3004 C C . ALA A 1 384 ? -6.605 -37.594 -9.648 1 92.19 384 ALA A C 1
ATOM 3006 O O . ALA A 1 384 ? -7.562 -38.188 -10.148 1 92.19 384 ALA A O 1
ATOM 3007 N N . LEU A 1 385 ? -5.43 -37.625 -10.172 1 93.38 385 LEU A N 1
ATOM 3008 C CA . LEU A 1 385 ? -5.148 -38.25 -11.445 1 93.38 385 LEU A CA 1
ATOM 3009 C C . LEU A 1 385 ? -5.215 -39.781 -11.312 1 93.38 385 LEU A C 1
ATOM 3011 O O . LEU A 1 385 ? -5.27 -40.5 -12.32 1 93.38 385 LEU A O 1
ATOM 3015 N N . GLU A 1 386 ? -5.25 -40.25 -10.109 1 93.94 386 GLU A N 1
ATOM 3016 C CA . GLU A 1 386 ? -5.375 -41.688 -9.883 1 93.94 386 GLU A CA 1
ATOM 3017 C C . GLU A 1 386 ? -6.805 -42.156 -10.117 1 93.94 386 GLU A C 1
ATOM 3019 O O . GLU A 1 386 ? -7.051 -43.344 -10.281 1 93.94 386 GLU A O 1
ATOM 3024 N N . ASN A 1 387 ? -7.664 -41.25 -10.109 1 96.06 387 ASN A N 1
ATOM 3025 C CA . ASN A 1 387 ? -9.078 -41.531 -10.289 1 96.06 387 ASN A CA 1
ATOM 3026 C C . ASN A 1 387 ? -9.688 -40.719 -11.422 1 96.06 387 ASN A C 1
ATOM 3028 O O . ASN A 1 387 ? -10.094 -39.562 -11.203 1 96.06 387 ASN A O 1
ATOM 3032 N N . PRO A 1 388 ? -9.945 -41.344 -12.523 1 96.81 388 PRO A N 1
ATOM 3033 C CA . PRO A 1 388 ? -10.453 -40.625 -13.688 1 96.81 388 PRO A CA 1
ATOM 3034 C C . PRO A 1 388 ? -11.781 -39.906 -13.406 1 96.81 388 PRO A C 1
ATOM 3036 O O . PRO A 1 388 ? -12.062 -38.844 -13.969 1 96.81 388 PRO A O 1
ATOM 3039 N N . GLN A 1 389 ? -12.578 -40.406 -12.477 1 97.69 389 GLN A N 1
ATOM 3040 C CA . GLN A 1 389 ? -13.898 -39.844 -12.195 1 97.69 389 GLN A CA 1
ATOM 3041 C C . GLN A 1 389 ? -13.781 -38.469 -11.586 1 97.69 389 GLN A C 1
ATOM 3043 O O . GLN A 1 389 ? -14.625 -37.594 -11.836 1 97.69 389 GLN A O 1
ATOM 3048 N N . ILE A 1 390 ? -12.797 -38.219 -10.836 1 98 390 ILE A N 1
ATOM 3049 C CA . ILE A 1 390 ? -12.602 -36.938 -10.18 1 98 390 ILE A CA 1
ATOM 3050 C C . ILE A 1 390 ? -12.375 -35.844 -11.227 1 98 390 ILE A C 1
ATOM 3052 O O . ILE A 1 390 ? -12.969 -34.781 -11.156 1 98 390 ILE A O 1
ATOM 3056 N N . ILE A 1 391 ? -11.531 -36.156 -12.156 1 97.75 391 ILE A N 1
ATOM 3057 C CA . ILE A 1 391 ? -11.219 -35.188 -13.211 1 97.75 391 ILE A CA 1
ATOM 3058 C C . ILE A 1 391 ? -12.445 -34.969 -14.086 1 97.75 391 ILE A C 1
ATOM 3060 O O . ILE A 1 391 ? -12.758 -33.812 -14.43 1 97.75 391 ILE A O 1
ATOM 3064 N N . LYS A 1 392 ? -13.086 -36.094 -14.43 1 98.19 392 LYS A N 1
ATOM 3065 C CA . LYS A 1 392 ? -14.297 -36 -15.25 1 98.19 392 LYS A CA 1
ATOM 3066 C C . LYS A 1 392 ? -15.352 -35.156 -14.562 1 98.19 392 LYS A C 1
ATOM 3068 O O . LYS A 1 392 ? -15.977 -34.281 -15.203 1 98.19 392 LYS A O 1
ATOM 3073 N N . ASP A 1 393 ? -15.555 -35.344 -13.266 1 98.31 393 ASP A N 1
ATOM 3074 C CA . ASP A 1 393 ? -16.531 -34.562 -12.5 1 98.31 393 ASP A CA 1
ATOM 3075 C C . ASP A 1 393 ? -16.172 -33.094 -12.469 1 98.31 393 ASP A C 1
ATOM 3077 O O . ASP A 1 393 ? -17.062 -32.219 -12.555 1 98.31 393 ASP A O 1
ATOM 3081 N N . ALA A 1 394 ? -14.914 -32.781 -12.297 1 98.38 394 ALA A N 1
ATOM 3082 C CA . ALA A 1 394 ? -14.461 -31.391 -12.281 1 98.38 394 ALA A CA 1
ATOM 3083 C C . ALA A 1 394 ? -14.742 -30.719 -13.617 1 98.38 394 ALA A C 1
ATOM 3085 O O . ALA A 1 394 ? -15.219 -29.578 -13.656 1 98.38 394 ALA A O 1
ATOM 3086 N N . LEU A 1 395 ? -14.461 -31.422 -14.703 1 98.31 395 LEU A N 1
ATOM 3087 C CA . LEU A 1 395 ? -14.727 -30.875 -16.031 1 98.31 395 LEU A CA 1
ATOM 3088 C C . LEU A 1 395 ? -16.219 -30.625 -16.234 1 98.31 395 LEU A C 1
ATOM 3090 O O . LEU A 1 395 ? -16.609 -29.547 -16.672 1 98.31 395 LEU A O 1
ATOM 3094 N N . LYS A 1 396 ? -16.9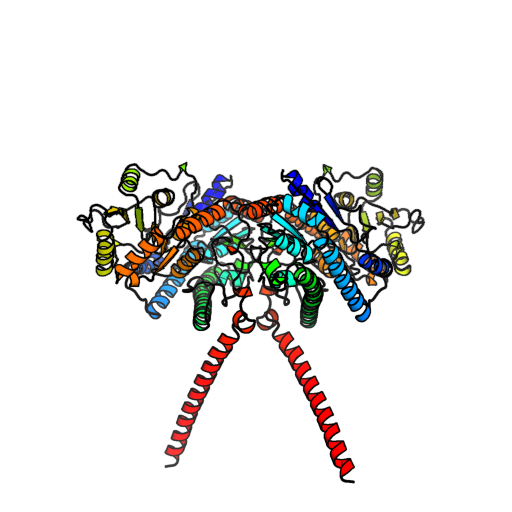84 -31.547 -15.867 1 98.06 396 LYS A N 1
ATOM 3095 C CA . LYS A 1 396 ? -18.438 -31.422 -16.016 1 98.06 396 LYS A CA 1
ATOM 3096 C C . LYS A 1 396 ? -18.969 -30.25 -15.203 1 98.06 396 LYS A C 1
ATOM 3098 O O . LYS A 1 396 ? -19.891 -29.547 -15.641 1 98.06 396 LYS A O 1
ATOM 3103 N N . LYS A 1 397 ? -18.469 -30.188 -14.039 1 98.12 397 LYS A N 1
ATOM 3104 C CA . LYS A 1 397 ? -18.891 -29.078 -13.188 1 98.12 397 LYS A CA 1
ATOM 3105 C C . LYS A 1 397 ? -18.641 -27.734 -13.867 1 98.12 397 LYS A C 1
ATOM 3107 O O . LYS A 1 397 ? -19.516 -26.875 -13.898 1 98.12 397 LYS A O 1
ATOM 3112 N N . ILE A 1 398 ? -17.469 -27.531 -14.406 1 97.94 398 ILE A N 1
ATOM 3113 C CA . ILE A 1 398 ? -17.109 -26.281 -15.062 1 97.94 398 ILE A CA 1
ATOM 3114 C C . ILE A 1 398 ? -17.969 -26.094 -16.312 1 97.94 398 ILE A C 1
ATOM 3116 O O . ILE A 1 398 ? -18.422 -24.984 -16.609 1 97.94 398 ILE A O 1
ATOM 3120 N N . PHE A 1 399 ? -18.234 -27.219 -17.031 1 97.25 399 PHE A N 1
ATOM 3121 C CA . PHE A 1 399 ? -19.031 -27.156 -18.266 1 97.25 399 PHE A CA 1
ATOM 3122 C C . PHE A 1 399 ? -20.453 -26.703 -17.953 1 97.25 399 PHE A C 1
ATOM 3124 O O . PHE A 1 399 ? -21.062 -25.969 -18.734 1 97.25 399 PHE A O 1
ATOM 3131 N N . ASN A 1 400 ? -20.938 -27.094 -16.797 1 96.88 400 ASN A N 1
ATOM 3132 C CA . ASN A 1 400 ? -22.359 -26.938 -16.547 1 96.88 400 ASN A CA 1
ATOM 3133 C C . ASN A 1 400 ? -22.641 -25.719 -15.672 1 96.88 400 ASN A C 1
ATOM 3135 O O . ASN A 1 400 ? -23.781 -25.266 -15.578 1 96.88 400 ASN A O 1
ATOM 3139 N N . ASP A 1 401 ? -21.719 -25.297 -15 1 97.69 401 ASP A N 1
ATOM 3140 C CA . ASP A 1 401 ? -21.891 -24.141 -14.125 1 97.69 401 ASP A CA 1
ATOM 3141 C C . ASP A 1 401 ? -21.281 -22.891 -14.75 1 97.69 401 ASP A C 1
ATOM 3143 O O . ASP A 1 401 ? -20.078 -22.656 -14.656 1 97.69 401 ASP A O 1
ATOM 3147 N N . LYS A 1 402 ? -22.109 -22.047 -15.195 1 97 402 LYS A N 1
ATOM 3148 C CA . LYS A 1 402 ? -21.703 -20.859 -15.945 1 97 402 LYS A CA 1
ATOM 3149 C C . LYS A 1 402 ? -20.969 -19.875 -15.039 1 97 402 LYS A C 1
ATOM 3151 O O . LYS A 1 402 ? -20.312 -18.938 -15.531 1 97 402 LYS A O 1
ATOM 3156 N N . THR A 1 403 ? -21.094 -20.016 -13.734 1 97.75 403 THR A N 1
ATOM 3157 C CA . THR A 1 403 ? -20.453 -19.078 -12.82 1 97.75 403 THR A CA 1
ATOM 3158 C C . THR A 1 403 ? -18.938 -19.141 -12.945 1 97.75 403 THR A C 1
ATOM 3160 O O . THR A 1 403 ? -18.25 -18.156 -12.711 1 97.75 403 THR A O 1
ATOM 3163 N N . PHE A 1 404 ? -18.422 -20.297 -13.352 1 97.94 404 PHE A N 1
ATOM 3164 C CA . PHE A 1 404 ? -16.984 -20.406 -13.523 1 97.94 404 PHE A CA 1
ATOM 3165 C C . PHE A 1 404 ? -16.484 -19.484 -14.625 1 97.94 404 PHE A C 1
ATOM 3167 O O . PHE A 1 404 ? -15.547 -18.719 -14.43 1 97.94 404 PHE A O 1
ATOM 3174 N N . SER A 1 405 ? -17.156 -19.562 -15.75 1 97.44 405 SER A N 1
ATOM 3175 C CA . SER A 1 405 ? -16.75 -18.734 -16.891 1 97.44 405 SER A CA 1
ATOM 3176 C C . SER A 1 405 ? -17.031 -17.25 -16.609 1 97.44 405 SER A C 1
ATOM 3178 O O . SER A 1 405 ? -16.25 -16.391 -17 1 97.44 405 SER A O 1
ATOM 3180 N N . GLN A 1 406 ? -18.125 -16.938 -15.961 1 97.69 406 GLN A N 1
ATOM 3181 C CA . GLN A 1 406 ? -18.484 -15.562 -15.648 1 97.69 406 GLN A CA 1
ATOM 3182 C C . GLN A 1 406 ? -17.484 -14.938 -14.688 1 97.69 406 GLN A C 1
ATOM 3184 O O . GLN A 1 406 ? -17.062 -13.797 -14.875 1 97.69 406 GLN A O 1
ATOM 3189 N N . ASN A 1 407 ? -17.094 -15.672 -13.688 1 97.62 407 ASN A N 1
ATOM 3190 C CA . ASN A 1 407 ? -16.109 -15.18 -12.719 1 97.62 407 ASN A CA 1
ATOM 3191 C C . ASN A 1 407 ? -14.742 -14.984 -13.359 1 97.62 407 ASN A C 1
ATOM 3193 O O . ASN A 1 407 ? -14.062 -13.992 -13.086 1 97.62 407 ASN A O 1
ATOM 3197 N N . ALA A 1 408 ? -14.359 -15.945 -14.164 1 97.88 408 ALA A N 1
ATOM 3198 C CA . ALA A 1 408 ? -13.078 -15.82 -14.859 1 97.88 408 ALA A CA 1
ATOM 3199 C C . ALA A 1 408 ? -13.047 -14.586 -15.75 1 97.88 408 ALA A C 1
ATOM 3201 O O . ALA A 1 408 ? -12.062 -13.852 -15.766 1 97.88 408 ALA A O 1
ATOM 3202 N N . LYS A 1 409 ? -14.102 -14.375 -16.422 1 97.19 409 LYS A N 1
ATOM 3203 C CA . LYS A 1 409 ? -14.195 -13.219 -17.312 1 97.19 409 LYS A CA 1
ATOM 3204 C C . LYS A 1 409 ? -14.156 -11.914 -16.531 1 97.19 409 LYS A C 1
ATOM 3206 O O . LYS A 1 409 ? -13.477 -10.961 -16.922 1 97.19 409 LYS A O 1
ATOM 3211 N N . ARG A 1 410 ? -14.906 -11.852 -15.469 1 97 410 ARG A N 1
ATOM 3212 C CA . ARG A 1 410 ? -14.922 -10.648 -14.641 1 97 410 ARG A CA 1
ATOM 3213 C C . ARG A 1 410 ? -13.523 -10.328 -14.117 1 97 410 ARG A C 1
ATOM 3215 O O . ARG A 1 410 ? -13.094 -9.18 -14.156 1 97 410 ARG A O 1
ATOM 3222 N N . LEU A 1 411 ? -12.867 -11.359 -13.625 1 97.5 411 LEU A N 1
ATOM 3223 C CA . LEU A 1 411 ? -11.508 -11.164 -13.141 1 97.5 411 LEU A CA 1
ATOM 3224 C C . LEU A 1 411 ? -10.602 -10.656 -14.25 1 97.5 411 LEU A C 1
ATOM 3226 O O . LEU A 1 411 ? -9.805 -9.742 -14.039 1 97.5 411 LEU A O 1
ATOM 3230 N N . SER A 1 412 ? -10.719 -11.258 -15.375 1 96.69 412 SER A N 1
ATOM 3231 C CA . SER A 1 412 ? -9.938 -10.836 -16.531 1 96.69 412 SER A CA 1
ATOM 3232 C C . SER A 1 412 ? -10.18 -9.367 -16.859 1 96.69 412 SER A C 1
ATOM 3234 O O . SER A 1 412 ? -9.227 -8.609 -17.078 1 96.69 412 SER A O 1
ATOM 3236 N N . GLU A 1 413 ? -11.414 -8.953 -16.891 1 96.75 413 GLU A N 1
ATOM 3237 C CA . GLU A 1 413 ? -11.75 -7.559 -17.156 1 96.75 413 GLU A CA 1
ATOM 3238 C C . GLU A 1 413 ? -11.141 -6.629 -16.109 1 96.75 413 GLU A C 1
ATOM 3240 O O . GLU A 1 413 ? -10.656 -5.547 -16.453 1 96.75 413 GLU A O 1
ATOM 3245 N N . MET A 1 414 ? -11.172 -6.98 -14.891 1 97 414 MET A N 1
ATOM 3246 C CA . MET A 1 414 ? -10.57 -6.188 -13.82 1 97 414 MET A CA 1
ATOM 3247 C C . MET A 1 414 ? -9.07 -6.027 -14.039 1 97 414 MET A C 1
ATOM 3249 O O . MET A 1 414 ? -8.539 -4.922 -13.953 1 97 414 MET A O 1
ATOM 3253 N N . LEU A 1 415 ? -8.422 -7.168 -14.352 1 96.62 415 LEU A N 1
ATOM 3254 C CA . LEU A 1 415 ? -6.969 -7.176 -14.484 1 96.62 415 LEU A CA 1
ATOM 3255 C C . LEU A 1 415 ? -6.535 -6.395 -15.727 1 96.62 415 LEU A C 1
ATOM 3257 O O . LEU A 1 415 ? -5.477 -5.766 -15.727 1 96.62 415 LEU A O 1
ATOM 3261 N N . ARG A 1 416 ? -7.367 -6.398 -16.719 1 94.69 416 ARG A N 1
ATOM 3262 C CA . ARG A 1 416 ? -7.035 -5.738 -17.984 1 94.69 416 ARG A CA 1
ATOM 3263 C C . ARG A 1 416 ? -7.383 -4.254 -17.922 1 94.69 416 ARG A C 1
ATOM 3265 O O . ARG A 1 416 ? -6.957 -3.48 -18.797 1 94.69 416 ARG A O 1
ATOM 3272 N N . ASN A 1 417 ? -8.18 -3.883 -16.953 1 95.12 417 ASN A N 1
ATOM 3273 C CA . ASN A 1 417 ? -8.633 -2.5 -16.859 1 95.12 417 ASN A CA 1
ATOM 3274 C C . ASN A 1 417 ? -8.227 -1.864 -15.531 1 95.12 417 ASN A C 1
ATOM 3276 O O . ASN A 1 417 ? -8.938 -1.021 -14.992 1 95.12 417 ASN A O 1
ATOM 3280 N N . GLN A 1 418 ? -7.121 -2.309 -15.016 1 95.94 418 GLN A N 1
ATOM 3281 C CA . GLN A 1 418 ? -6.648 -1.756 -13.758 1 95.94 418 GLN A CA 1
ATOM 3282 C C . GLN A 1 418 ? -6.48 -0.241 -13.844 1 95.94 418 GLN A C 1
ATOM 3284 O O . GLN A 1 418 ? -6.25 0.3 -14.93 1 95.94 418 GLN A O 1
ATOM 3289 N N . PRO A 1 419 ? -6.566 0.484 -12.688 1 97.19 419 PRO A N 1
ATOM 3290 C CA . PRO A 1 419 ? -6.5 1.947 -12.727 1 97.19 419 PRO A CA 1
ATOM 3291 C C . PRO A 1 419 ? -5.219 2.465 -13.375 1 97.19 419 PRO A C 1
ATOM 3293 O O . PRO A 1 419 ? -5.266 3.406 -14.172 1 97.19 419 PRO A O 1
ATOM 3296 N N . ILE A 1 420 ? -4.09 1.872 -13 1 96.56 420 ILE A N 1
ATOM 3297 C CA . ILE A 1 420 ? -2.812 2.219 -13.609 1 96.56 420 ILE A CA 1
ATOM 3298 C C . ILE A 1 420 ? -2.199 0.98 -14.258 1 96.56 420 ILE A C 1
ATOM 3300 O O . ILE A 1 420 ? -2.035 -0.054 -13.609 1 96.56 420 ILE A O 1
ATOM 3304 N N . ASN A 1 421 ? -1.885 1.123 -15.508 1 93.06 421 ASN A N 1
ATOM 3305 C CA . ASN A 1 421 ? -1.296 -0.009 -16.219 1 93.06 421 ASN A CA 1
ATOM 3306 C C . ASN A 1 421 ? 0.072 -0.376 -15.648 1 93.06 421 ASN A C 1
ATOM 3308 O O . ASN A 1 421 ? 0.828 0.5 -15.227 1 93.06 421 ASN A O 1
ATOM 3312 N N . THR A 1 422 ? 0.42 -1.641 -15.719 1 94.69 422 THR A N 1
ATOM 3313 C CA . THR A 1 422 ? 1.626 -2.154 -15.086 1 94.69 422 THR A CA 1
ATOM 3314 C C . THR A 1 422 ? 2.875 -1.598 -15.758 1 94.69 422 THR A C 1
ATOM 3316 O O . THR A 1 422 ? 3.881 -1.333 -15.094 1 94.69 422 THR A O 1
ATOM 3319 N N . GLU A 1 423 ? 2.859 -1.473 -17.062 1 95.69 423 GLU A N 1
ATOM 3320 C CA . GLU A 1 423 ? 3.992 -0.892 -17.766 1 95.69 423 GLU A CA 1
ATOM 3321 C C . GLU A 1 423 ? 4.246 0.545 -17.328 1 95.69 423 GLU A C 1
ATOM 3323 O O . GLU A 1 423 ? 5.395 0.946 -17.125 1 95.69 423 GLU A O 1
ATOM 3328 N N . GLU A 1 424 ? 3.104 1.246 -17.234 1 96.56 424 GLU A N 1
ATOM 3329 C CA . GLU A 1 424 ? 3.201 2.621 -16.75 1 96.56 424 GLU A CA 1
ATOM 3330 C C . GLU A 1 424 ? 3.822 2.68 -15.367 1 96.56 424 GLU A C 1
ATOM 3332 O O . GLU A 1 424 ? 4.656 3.545 -15.086 1 96.56 424 GLU A O 1
ATOM 3337 N N . LEU A 1 425 ? 3.408 1.794 -14.477 1 97.56 425 LEU A N 1
ATOM 3338 C CA . LEU A 1 425 ? 3.984 1.728 -13.133 1 97.56 425 LEU A CA 1
ATOM 3339 C C . LEU A 1 425 ? 5.492 1.504 -13.203 1 97.56 425 LEU A C 1
ATOM 3341 O O . LEU A 1 425 ? 6.262 2.23 -12.57 1 97.56 425 LEU A O 1
ATOM 3345 N N . LEU A 1 426 ? 5.891 0.479 -13.953 1 98.06 426 LEU A N 1
ATOM 3346 C CA . LEU A 1 426 ? 7.309 0.153 -14.086 1 98.06 426 LEU A CA 1
ATOM 3347 C C . LEU A 1 426 ? 8.109 1.371 -14.539 1 98.06 426 LEU A C 1
ATOM 3349 O O . LEU A 1 426 ? 9.109 1.727 -13.914 1 98.06 426 LEU A O 1
ATOM 3353 N N . ILE A 1 427 ? 7.664 2.049 -15.609 1 98.44 427 ILE A N 1
ATOM 3354 C CA . ILE A 1 427 ? 8.398 3.148 -16.219 1 98.44 427 ILE A CA 1
ATOM 3355 C C . ILE A 1 427 ? 8.469 4.328 -15.25 1 98.44 427 ILE A C 1
ATOM 3357 O O . ILE A 1 427 ? 9.555 4.824 -14.945 1 98.44 427 ILE A O 1
ATOM 3361 N N . ARG A 1 428 ? 7.359 4.73 -14.711 1 98.44 428 ARG A N 1
ATOM 3362 C CA . ARG A 1 428 ? 7.281 5.957 -13.922 1 98.44 428 ARG A CA 1
ATOM 3363 C C . ARG A 1 428 ? 8.016 5.805 -12.594 1 98.44 428 ARG A C 1
ATOM 3365 O O . ARG A 1 428 ? 8.688 6.734 -12.141 1 98.44 428 ARG A O 1
ATOM 3372 N N . TYR A 1 429 ? 7.891 4.668 -11.969 1 98.56 429 TYR A N 1
ATOM 3373 C CA . TYR A 1 429 ? 8.586 4.469 -10.703 1 98.56 429 TYR A CA 1
ATOM 3374 C C . TYR A 1 429 ? 10.086 4.316 -10.922 1 98.56 429 TYR A C 1
ATOM 3376 O O . TYR A 1 429 ? 10.891 4.758 -10.102 1 98.56 429 TYR A O 1
ATOM 3384 N N . SER A 1 430 ? 10.469 3.668 -12.031 1 98.69 430 SER A N 1
ATOM 3385 C CA . SER A 1 430 ? 11.883 3.594 -12.367 1 98.69 430 SER A CA 1
ATOM 3386 C C . SER A 1 430 ? 12.469 4.98 -12.625 1 98.69 430 SER A C 1
ATOM 3388 O O . SER A 1 430 ? 13.562 5.293 -12.164 1 98.69 430 SER A O 1
ATOM 3390 N N . GLU A 1 431 ? 11.75 5.816 -13.352 1 98.62 431 GLU A N 1
ATOM 3391 C CA . GLU A 1 431 ? 12.195 7.172 -13.648 1 98.62 431 GLU A CA 1
ATOM 3392 C C . GLU A 1 431 ? 12.312 8 -12.375 1 98.62 431 GLU A C 1
ATOM 3394 O O . GLU A 1 431 ? 13.25 8.789 -12.219 1 98.62 431 GLU A O 1
ATOM 3399 N N . PHE A 1 432 ? 11.328 7.828 -11.516 1 98.56 432 PHE A N 1
ATOM 3400 C CA . PHE A 1 432 ? 11.367 8.547 -10.242 1 98.56 432 PHE A CA 1
ATOM 3401 C C . PHE A 1 432 ? 12.586 8.133 -9.43 1 98.56 432 PHE A C 1
ATOM 3403 O O . PHE A 1 432 ? 13.266 8.984 -8.852 1 98.56 432 PHE A O 1
ATOM 3410 N N . ALA A 1 433 ? 12.844 6.832 -9.367 1 98.38 433 ALA A N 1
ATOM 3411 C CA . ALA A 1 433 ? 14.023 6.328 -8.672 1 98.38 433 ALA A CA 1
ATOM 3412 C C . ALA A 1 433 ? 15.305 6.867 -9.297 1 98.38 433 ALA A C 1
ATOM 3414 O O . ALA A 1 433 ? 16.25 7.215 -8.586 1 98.38 433 ALA A O 1
ATOM 3415 N N . ALA A 1 434 ? 15.352 6.914 -10.594 1 98.12 434 ALA A N 1
ATOM 3416 C CA . ALA A 1 434 ? 16.531 7.434 -11.297 1 98.12 434 ALA A CA 1
ATOM 3417 C C . ALA A 1 434 ? 16.766 8.898 -10.961 1 98.12 434 ALA A C 1
ATOM 3419 O O . ALA A 1 434 ? 17.906 9.336 -10.789 1 98.12 434 ALA A O 1
ATOM 3420 N N . LYS A 1 435 ? 15.695 9.609 -10.836 1 97.62 435 LYS A N 1
ATOM 3421 C CA . LYS A 1 435 ? 15.781 11.055 -10.625 1 97.62 435 LYS A CA 1
ATOM 3422 C C . LYS A 1 435 ? 16.156 11.383 -9.188 1 97.62 435 LYS A C 1
ATOM 3424 O O . LYS A 1 435 ? 16.953 12.289 -8.938 1 97.62 435 LYS A O 1
ATOM 3429 N N . PHE A 1 436 ? 15.625 10.656 -8.188 1 97.44 436 PHE A N 1
ATOM 3430 C CA . PHE A 1 436 ? 15.727 11.125 -6.812 1 97.44 436 PHE A CA 1
ATOM 3431 C C . PHE A 1 436 ? 16.594 10.195 -5.98 1 97.44 436 PHE A C 1
ATOM 3433 O O . PHE A 1 436 ? 16.906 10.492 -4.828 1 97.44 436 PHE A O 1
ATOM 3440 N N . GLY A 1 437 ? 17.016 9.008 -6.566 1 96.75 437 GLY A N 1
ATOM 3441 C CA . GLY A 1 437 ? 17.906 8.109 -5.855 1 96.75 437 GLY A CA 1
ATOM 3442 C C . GLY A 1 437 ? 17.219 7.352 -4.734 1 96.75 437 GLY A C 1
ATOM 3443 O O . GLY A 1 437 ? 16.094 6.875 -4.898 1 96.75 437 GLY A O 1
ATOM 3444 N N . ARG A 1 438 ? 17.922 7.172 -3.674 1 94.38 438 ARG A N 1
ATOM 3445 C CA . ARG A 1 438 ? 17.344 6.52 -2.504 1 94.38 438 ARG A CA 1
ATOM 3446 C C . ARG A 1 438 ? 16.219 7.359 -1.91 1 94.38 438 ARG A C 1
ATOM 3448 O O . ARG A 1 438 ? 16.25 8.594 -1.976 1 94.38 438 ARG A O 1
ATOM 3455 N N . LEU A 1 439 ? 15.25 6.742 -1.369 1 96.56 439 LEU A N 1
ATOM 3456 C CA . LEU A 1 439 ? 14.055 7.402 -0.857 1 96.56 439 LEU A CA 1
ATOM 3457 C C . LEU A 1 439 ? 13.844 7.082 0.62 1 96.56 439 LEU A C 1
ATOM 3459 O O . LEU A 1 439 ? 12.945 6.316 0.974 1 96.56 439 LEU A O 1
ATOM 3463 N N . PRO A 1 440 ? 14.562 7.742 1.445 1 93 440 PRO A N 1
ATOM 3464 C CA . PRO A 1 440 ? 14.391 7.488 2.877 1 93 440 PRO A CA 1
ATOM 3465 C C . PRO A 1 440 ? 12.969 7.773 3.361 1 93 440 PRO A C 1
ATOM 3467 O O . PRO A 1 440 ? 12.555 7.254 4.398 1 93 440 PRO A O 1
ATOM 3470 N N . ASN A 1 441 ? 12.164 8.531 2.582 1 93.56 441 ASN A N 1
ATOM 3471 C CA . ASN A 1 441 ? 10.773 8.859 2.891 1 93.56 441 ASN A CA 1
ATOM 3472 C C . ASN A 1 441 ? 9.914 7.602 3.014 1 93.56 441 ASN A C 1
ATOM 3474 O O . ASN A 1 441 ? 8.906 7.602 3.721 1 93.56 441 ASN A O 1
ATOM 3478 N N . LEU A 1 442 ? 10.367 6.566 2.344 1 96.56 442 LEU A N 1
ATOM 3479 C CA . LEU A 1 442 ? 9.539 5.367 2.264 1 96.56 442 LEU A CA 1
ATOM 3480 C C . LEU A 1 442 ? 10.039 4.297 3.225 1 96.56 442 LEU A C 1
ATOM 3482 O O . LEU A 1 442 ? 9.516 3.182 3.25 1 96.56 442 LEU A O 1
ATOM 3486 N N . ASP A 1 443 ? 11.125 4.621 4.02 1 95.25 443 ASP A N 1
ATOM 3487 C CA . ASP A 1 443 ? 11.711 3.678 4.969 1 95.25 443 ASP A CA 1
ATOM 3488 C C . ASP A 1 443 ? 11.07 3.814 6.344 1 95.25 443 ASP A C 1
ATOM 3490 O O . ASP A 1 443 ? 11.258 4.824 7.027 1 95.25 443 ASP A O 1
ATOM 3494 N N . PRO A 1 444 ? 10.266 2.832 6.801 1 96.69 444 PRO A N 1
ATOM 3495 C CA . PRO A 1 444 ? 9.609 2.939 8.109 1 96.69 444 PRO A CA 1
ATOM 3496 C C . PRO A 1 444 ? 10.594 2.771 9.266 1 96.69 444 PRO A C 1
ATOM 3498 O O . PRO A 1 444 ? 11.492 1.936 9.203 1 96.69 444 PRO A O 1
ATOM 3501 N N . TYR A 1 445 ? 10.391 3.549 10.328 1 96.12 445 TYR A N 1
ATOM 3502 C CA . TYR A 1 445 ? 11.281 3.459 11.477 1 96.12 445 TYR A CA 1
ATOM 3503 C C . TYR A 1 445 ? 11.102 2.131 12.203 1 96.12 445 TYR A C 1
ATOM 3505 O O . TYR A 1 445 ? 11.961 1.725 12.984 1 96.12 445 TYR A O 1
ATOM 3513 N N . GLY A 1 446 ? 10 1.481 11.953 1 95.06 446 GLY A N 1
ATOM 3514 C CA . GLY A 1 446 ? 9.711 0.2 12.578 1 95.06 446 GLY A CA 1
ATOM 3515 C C . GLY A 1 446 ? 10.812 -0.823 12.375 1 95.06 446 GLY A C 1
ATOM 3516 O O . GLY A 1 446 ? 11.016 -1.705 13.211 1 95.06 446 GLY A O 1
ATOM 3517 N N . ARG A 1 447 ? 11.57 -0.717 11.344 1 93.81 447 ARG A N 1
ATOM 3518 C CA . ARG A 1 447 ? 12.641 -1.655 11.016 1 93.81 447 ARG A CA 1
ATOM 3519 C C . ARG A 1 447 ? 13.734 -1.643 12.086 1 93.81 447 ARG A C 1
ATOM 3521 O O . ARG A 1 447 ? 14.516 -2.59 12.188 1 93.81 447 ARG A O 1
ATOM 3528 N N . HIS A 1 448 ? 13.789 -0.559 12.812 1 94.56 448 HIS A N 1
ATOM 3529 C CA . HIS A 1 448 ? 14.883 -0.375 13.766 1 94.56 448 HIS A CA 1
ATOM 3530 C C . HIS A 1 448 ? 14.453 -0.766 15.18 1 94.56 448 HIS A C 1
ATOM 3532 O O . HIS A 1 448 ? 15.258 -0.734 16.109 1 94.56 448 HIS A O 1
ATOM 3538 N N . LEU A 1 449 ? 13.266 -1.089 15.297 1 96.56 449 LEU A N 1
ATOM 3539 C CA . LEU A 1 449 ? 12.75 -1.415 16.625 1 96.56 449 LEU A CA 1
ATOM 3540 C C . LEU A 1 449 ? 13 -2.883 16.953 1 96.56 449 LEU A C 1
ATOM 3542 O O . LEU A 1 449 ? 12.977 -3.738 16.062 1 96.56 449 LEU A O 1
ATOM 3546 N N . SER A 1 450 ? 13.242 -3.141 18.203 1 95.38 450 SER A N 1
ATOM 3547 C CA . SER A 1 450 ? 13.281 -4.523 18.672 1 95.38 450 SER A CA 1
ATOM 3548 C C . SER A 1 450 ? 11.891 -5.152 18.641 1 95.38 450 SER A C 1
ATOM 3550 O O . SER A 1 450 ? 10.883 -4.445 18.547 1 95.38 450 SER A O 1
ATOM 3552 N N . PHE A 1 451 ? 11.922 -6.457 18.672 1 92.94 451 PHE A N 1
ATOM 3553 C CA . PHE A 1 451 ? 10.664 -7.191 18.719 1 92.94 451 PHE A CA 1
ATOM 3554 C C . PHE A 1 451 ? 9.797 -6.715 19.875 1 92.94 451 PHE A C 1
ATOM 3556 O O . PHE A 1 451 ? 8.586 -6.523 19.719 1 92.94 451 PHE A O 1
ATOM 3563 N N . ILE A 1 452 ? 10.359 -6.438 20.953 1 95 452 ILE A N 1
ATOM 3564 C CA . ILE A 1 452 ? 9.68 -6.023 22.188 1 95 452 ILE A CA 1
ATOM 3565 C C . ILE A 1 452 ? 9.062 -4.641 21.984 1 95 452 ILE A C 1
ATOM 3567 O O . ILE A 1 452 ? 7.906 -4.414 22.359 1 95 452 ILE A O 1
ATOM 3571 N N . GLU A 1 453 ? 9.805 -3.725 21.344 1 96.5 453 GLU A N 1
ATOM 3572 C CA . GLU A 1 453 ? 9.32 -2.367 21.094 1 96.5 453 GLU A CA 1
ATOM 3573 C C . GLU A 1 453 ? 8.25 -2.344 20.016 1 96.5 453 GLU A C 1
ATOM 3575 O O . GLU A 1 453 ? 7.242 -1.647 20.141 1 96.5 453 GLU A O 1
ATOM 3580 N N . TYR A 1 454 ? 8.531 -3.164 19.031 1 95.06 454 TYR A N 1
ATOM 3581 C CA . TYR A 1 454 ? 7.637 -3.162 17.875 1 95.06 454 TYR A CA 1
ATOM 3582 C C . TYR A 1 454 ? 6.234 -3.605 18.266 1 95.06 454 TYR A C 1
ATOM 3584 O O . TYR A 1 454 ? 5.246 -2.979 17.875 1 95.06 454 TYR A O 1
ATOM 3592 N N . PHE A 1 455 ? 6.121 -4.594 19.109 1 92.88 455 PHE A N 1
ATOM 3593 C CA . PHE A 1 455 ? 4.82 -5.145 19.469 1 92.88 455 PHE A CA 1
ATOM 3594 C C . PHE A 1 455 ? 4.359 -4.605 20.812 1 92.88 455 PHE A C 1
ATOM 3596 O O . PHE A 1 455 ? 3.41 -5.125 21.406 1 92.88 455 PHE A O 1
ATOM 3603 N N . LEU A 1 456 ? 5.02 -3.607 21.359 1 95.75 456 LEU A N 1
ATOM 3604 C CA . LEU A 1 456 ? 4.633 -2.855 22.547 1 95.75 456 LEU A CA 1
ATOM 3605 C C . LEU A 1 456 ? 4.594 -3.762 23.781 1 95.75 456 LEU A C 1
ATOM 3607 O O . LEU A 1 456 ? 3.742 -3.59 24.656 1 95.75 456 LEU A O 1
ATOM 3611 N N . ILE A 1 457 ? 5.379 -4.797 23.734 1 93.81 457 ILE A N 1
ATOM 3612 C CA . ILE A 1 457 ? 5.418 -5.715 24.875 1 93.81 457 ILE A CA 1
ATOM 3613 C C . ILE A 1 457 ? 5.918 -4.977 26.125 1 93.81 457 ILE A C 1
ATOM 3615 O O . ILE A 1 457 ? 5.434 -5.219 27.219 1 93.81 457 ILE A O 1
ATOM 3619 N N . ASP A 1 458 ? 6.91 -4.102 25.938 1 94.75 458 ASP A N 1
ATOM 3620 C CA . ASP A 1 458 ? 7.414 -3.289 27.031 1 94.75 458 ASP A CA 1
ATOM 3621 C C . ASP A 1 458 ? 6.301 -2.438 27.641 1 94.75 458 ASP A C 1
ATOM 3623 O O . ASP A 1 458 ? 6.191 -2.324 28.859 1 94.75 458 ASP A O 1
ATOM 3627 N N . ILE A 1 459 ? 5.418 -1.894 26.797 1 93.62 459 ILE A N 1
ATOM 3628 C CA . ILE A 1 459 ? 4.305 -1.077 27.266 1 93.62 459 ILE A CA 1
ATOM 3629 C C . ILE A 1 459 ? 3.311 -1.949 28.031 1 93.62 459 ILE A C 1
ATOM 3631 O O . ILE A 1 459 ? 2.826 -1.562 29.094 1 93.62 459 ILE A O 1
ATOM 3635 N N . PHE A 1 460 ? 2.992 -3.115 27.484 1 92.69 460 PHE A N 1
ATOM 3636 C CA . PHE A 1 460 ? 2.072 -4.031 28.156 1 92.69 460 PHE A CA 1
ATOM 3637 C C . PHE A 1 460 ? 2.613 -4.445 29.516 1 92.69 460 PHE A C 1
ATOM 3639 O O . PHE A 1 460 ? 1.858 -4.562 30.484 1 92.69 460 PHE A O 1
ATOM 3646 N N . LEU A 1 461 ? 3.828 -4.691 29.562 1 93.31 461 LEU A N 1
ATOM 3647 C CA . LEU A 1 461 ? 4.457 -5.094 30.828 1 93.31 461 LEU A CA 1
ATOM 3648 C C . LEU A 1 461 ? 4.387 -3.971 31.859 1 93.31 461 LEU A C 1
ATOM 3650 O O . LEU A 1 461 ? 4.078 -4.211 33.031 1 93.31 461 LEU A O 1
ATOM 3654 N N . VAL A 1 462 ? 4.656 -2.783 31.406 1 93.19 462 VAL A N 1
ATOM 3655 C CA . VAL A 1 462 ? 4.633 -1.636 32.312 1 93.19 462 VAL A CA 1
ATOM 3656 C C . VAL A 1 462 ? 3.209 -1.389 32.781 1 93.19 462 VAL A C 1
ATOM 3658 O O . VAL A 1 462 ? 2.971 -1.268 34 1 93.19 462 VAL A O 1
ATOM 3661 N N . VAL A 1 463 ? 2.285 -1.32 31.875 1 92.94 463 VAL A N 1
ATOM 3662 C CA . VAL A 1 463 ? 0.891 -1.071 32.219 1 92.94 463 VAL A CA 1
ATOM 3663 C C . VAL A 1 463 ? 0.354 -2.229 33.062 1 92.94 463 VAL A C 1
ATOM 3665 O O . VAL A 1 463 ? -0.355 -2.012 34.062 1 92.94 463 VAL A O 1
ATOM 3668 N N . GLY A 1 464 ? 0.673 -3.424 32.656 1 93.19 464 GLY A N 1
ATOM 3669 C CA . GLY A 1 464 ? 0.266 -4.59 33.438 1 93.19 464 GLY A CA 1
ATOM 3670 C C . GLY A 1 464 ? 0.786 -4.578 34.844 1 93.19 464 GLY A C 1
ATOM 3671 O O . GLY A 1 464 ? 0.051 -4.902 35.781 1 93.19 464 GLY A O 1
ATOM 3672 N N . SER A 1 465 ? 2.01 -4.219 35.031 1 93.75 465 SER A N 1
ATOM 3673 C CA . SER A 1 465 ? 2.609 -4.152 36.344 1 93.75 465 SER A CA 1
ATOM 3674 C C . SER A 1 465 ? 1.915 -3.109 37.219 1 93.75 465 SER A C 1
ATOM 3676 O O . SER A 1 465 ? 1.724 -3.32 38.406 1 93.75 465 SER A O 1
ATOM 3678 N N . ILE A 1 466 ? 1.574 -2.041 36.625 1 93.56 466 ILE A N 1
ATOM 3679 C CA . ILE A 1 466 ? 0.872 -0.988 37.344 1 93.56 466 ILE A CA 1
ATOM 3680 C C . ILE A 1 466 ? -0.507 -1.487 37.75 1 93.56 466 ILE A C 1
ATOM 3682 O O . ILE A 1 466 ? -0.929 -1.268 38.906 1 93.56 466 ILE A O 1
ATOM 3686 N N . VAL A 1 467 ? -1.11 -2.119 36.844 1 93.06 467 VAL A N 1
ATOM 3687 C CA . VAL A 1 467 ? -2.438 -2.652 37.156 1 93.06 467 VAL A CA 1
ATOM 3688 C C . VAL A 1 467 ? -2.344 -3.666 38.281 1 93.06 467 VAL A C 1
ATOM 3690 O O . VAL A 1 467 ? -3.158 -3.645 39.219 1 93.06 467 VAL A O 1
ATOM 3693 N N . VAL A 1 468 ? -1.393 -4.508 38.219 1 94.31 468 VAL A N 1
ATOM 3694 C CA . VAL A 1 468 ? -1.204 -5.527 39.25 1 94.31 468 VAL A CA 1
ATOM 3695 C C . VAL A 1 468 ? -0.892 -4.855 40.594 1 94.31 468 VAL A C 1
ATOM 3697 O O . VAL A 1 468 ? -1.407 -5.27 41.625 1 94.31 468 VAL A O 1
ATOM 3700 N N . LEU A 1 469 ? -0.087 -3.857 40.594 1 95.25 469 LEU A N 1
ATOM 3701 C CA . LEU A 1 469 ? 0.277 -3.131 41.812 1 95.25 469 LEU A CA 1
ATOM 3702 C C . LEU A 1 469 ? -0.942 -2.447 42.406 1 95.25 469 LEU A C 1
ATOM 3704 O O . LEU A 1 469 ? -1.146 -2.5 43.625 1 95.25 469 LEU A O 1
ATOM 3708 N N . VAL A 1 470 ? -1.684 -1.805 41.562 1 94.38 470 VAL A N 1
ATOM 3709 C CA . VAL A 1 470 ? -2.887 -1.125 42.031 1 94.38 470 VAL A CA 1
ATOM 3710 C C . VAL A 1 470 ? -3.865 -2.145 42.625 1 94.38 470 VAL A C 1
ATOM 3712 O O . VAL A 1 470 ? -4.469 -1.908 43.656 1 94.38 470 VAL A O 1
ATOM 3715 N N . ALA A 1 471 ? -4.027 -3.217 41.938 1 94.81 471 ALA A N 1
ATOM 3716 C CA . ALA A 1 471 ? -4.906 -4.281 42.406 1 94.81 471 ALA A CA 1
ATOM 3717 C C . ALA A 1 471 ? -4.406 -4.84 43.75 1 94.81 471 ALA A C 1
ATOM 3719 O O . ALA A 1 471 ? -5.199 -5.121 44.625 1 94.81 471 ALA A O 1
ATOM 3720 N N . PHE A 1 472 ? -3.162 -4.996 43.844 1 95.44 472 PHE A N 1
ATOM 3721 C CA . PHE A 1 472 ? -2.551 -5.5 45.062 1 95.44 472 PHE A CA 1
ATOM 3722 C C . PHE A 1 472 ? -2.787 -4.539 46.219 1 95.44 472 PHE A C 1
ATOM 3724 O O . PHE A 1 472 ? -3.15 -4.961 47.344 1 95.44 472 PHE A O 1
ATOM 3731 N N . ILE A 1 473 ? -2.588 -3.338 45.969 1 95.56 473 ILE A N 1
ATOM 3732 C CA . ILE A 1 473 ? -2.791 -2.312 46.969 1 95.56 473 ILE A CA 1
ATOM 3733 C C . ILE A 1 473 ? -4.262 -2.279 47.375 1 95.56 473 ILE A C 1
ATOM 3735 O O . ILE A 1 473 ? -4.578 -2.207 48.562 1 95.56 473 ILE A O 1
ATOM 3739 N N . ALA A 1 474 ? -5.098 -2.258 46.406 1 94.81 474 ALA A N 1
ATOM 3740 C CA . ALA A 1 474 ? -6.531 -2.289 46.688 1 94.81 474 ALA A CA 1
ATOM 3741 C C . ALA A 1 474 ? -6.902 -3.506 47.531 1 94.81 474 ALA A C 1
ATOM 3743 O O . ALA A 1 474 ? -7.691 -3.398 48.469 1 94.81 474 ALA A O 1
ATOM 3744 N N . PHE A 1 475 ? -6.348 -4.605 47.156 1 94.31 475 PHE A N 1
ATOM 3745 C CA . PHE A 1 475 ? -6.594 -5.84 47.906 1 94.31 475 PHE A CA 1
ATOM 3746 C C . PHE A 1 475 ? -6.121 -5.715 49.344 1 94.31 475 PHE A C 1
ATOM 3748 O O . PHE A 1 475 ? -6.809 -6.148 50.25 1 94.31 475 PHE A O 1
ATOM 3755 N N . LYS A 1 476 ? -5.035 -5.148 49.531 1 93.94 476 LYS A N 1
ATOM 3756 C CA . LYS A 1 476 ? -4.488 -4.957 50.875 1 93.94 476 LYS A CA 1
ATOM 3757 C C . LYS A 1 476 ? -5.352 -4.004 51.688 1 93.94 476 LYS A C 1
ATOM 3759 O O . LYS A 1 476 ? -5.551 -4.211 52.906 1 93.94 476 LYS A O 1
ATOM 3764 N N . ILE A 1 477 ? -5.832 -3.008 51.031 1 94.12 477 ILE A N 1
ATOM 3765 C CA . ILE A 1 477 ? -6.684 -2.031 51.719 1 94.12 477 ILE A CA 1
ATOM 3766 C C . ILE A 1 477 ? -8 -2.684 52.094 1 94.12 477 ILE A C 1
ATOM 3768 O O . ILE A 1 477 ? -8.469 -2.516 53.25 1 94.12 477 ILE A O 1
ATOM 3772 N N . ILE A 1 478 ? -8.57 -3.402 51.219 1 93.62 478 ILE A N 1
ATOM 3773 C CA . ILE A 1 478 ? -9.828 -4.094 51.469 1 93.62 478 ILE A CA 1
ATOM 3774 C C . ILE A 1 478 ? -9.633 -5.113 52.594 1 93.62 478 ILE A C 1
ATOM 3776 O O . ILE A 1 478 ? -10.477 -5.227 53.5 1 93.62 478 ILE A O 1
ATOM 3780 N N . ARG A 1 479 ? -8.562 -5.801 52.5 1 92.44 479 ARG A N 1
ATOM 3781 C CA . ARG A 1 479 ? -8.258 -6.797 53.531 1 92.44 479 ARG A CA 1
ATOM 3782 C C . ARG A 1 479 ? -8.078 -6.145 54.906 1 92.44 479 ARG A C 1
ATOM 3784 O O . ARG A 1 479 ? -8.523 -6.676 55.906 1 92.44 479 ARG A O 1
ATOM 3791 N N . ARG A 1 480 ? -7.477 -5.008 54.938 1 91.69 480 ARG A N 1
ATOM 3792 C CA . ARG A 1 480 ? -7.262 -4.277 56.188 1 91.69 480 ARG A CA 1
ATOM 3793 C C . ARG A 1 480 ? -8.578 -3.758 56.75 1 91.69 480 ARG A C 1
ATOM 3795 O O . ARG A 1 480 ? -8.781 -3.752 57.938 1 91.69 480 ARG A O 1
ATOM 3802 N N . CYS A 1 481 ? -9.445 -3.354 55.906 1 90.5 481 CYS A N 1
ATOM 3803 C CA . CYS A 1 481 ? -10.75 -2.855 56.312 1 90.5 481 CYS A CA 1
ATOM 3804 C C . CYS A 1 481 ? -11.609 -3.982 56.906 1 90.5 481 CYS A C 1
ATOM 3806 O O . CYS A 1 481 ? -12.328 -3.789 57.875 1 90.5 481 CYS A O 1
ATOM 3808 N N . PHE A 1 482 ? -11.508 -5.129 56.312 1 89.12 482 PHE A N 1
ATOM 3809 C CA . PHE A 1 482 ? -12.273 -6.273 56.781 1 89.12 482 PHE A CA 1
ATOM 3810 C C . PHE A 1 482 ? -11.664 -6.84 58.062 1 89.12 482 PHE A C 1
ATOM 3812 O O . PHE A 1 482 ? -12.383 -7.375 58.906 1 89.12 482 PHE A O 1
ATOM 3819 N N . THR A 1 483 ? -10.43 -6.73 58.281 1 84.25 483 THR A N 1
ATOM 3820 C CA . THR A 1 483 ? -9.797 -7.203 59.531 1 84.25 483 THR A CA 1
ATOM 3821 C C . THR A 1 483 ? -10.102 -6.262 60.688 1 84.25 483 THR A C 1
ATOM 3823 O O . THR A 1 483 ? -10.273 -6.707 61.812 1 84.25 483 THR A O 1
ATOM 3826 N N . VAL A 1 484 ? -10.266 -5.059 60.531 1 80.31 484 VAL A N 1
ATOM 3827 C CA . VAL A 1 484 ? -10.586 -4.078 61.562 1 80.31 484 VAL A CA 1
ATOM 3828 C C . VAL A 1 484 ? -12.031 -4.254 62 1 80.31 484 VAL A C 1
ATOM 3830 O O . VAL A 1 484 ? -12.328 -4.176 63.188 1 80.31 484 VAL A O 1
ATOM 3833 N N . GLU A 1 485 ? -12.906 -4.535 61.188 1 74.19 485 GLU A N 1
ATOM 3834 C CA . GLU A 1 485 ? -14.297 -4.758 61.562 1 74.19 485 GLU A CA 1
ATOM 3835 C C . GLU A 1 485 ? -14.461 -6.043 62.344 1 74.19 485 GLU A C 1
ATOM 3837 O O . GLU A 1 485 ? -15.273 -6.102 63.281 1 74.19 485 GLU A O 1
ATOM 3842 N N . ALA A 1 486 ? -13.719 -6.977 62 1 68.44 486 ALA A N 1
ATOM 3843 C CA . ALA A 1 486 ? -13.805 -8.234 62.75 1 68.44 486 ALA A CA 1
ATOM 3844 C C . ALA A 1 486 ? -13.266 -8.07 64.188 1 68.44 486 ALA A C 1
ATOM 3846 O O . ALA A 1 486 ? -13.797 -8.664 65.125 1 68.44 486 ALA A O 1
ATOM 3847 N N . LYS A 1 487 ? -12.43 -7.305 64.5 1 73.5 487 LYS A N 1
ATOM 3848 C CA . LYS A 1 487 ? -11.883 -7.059 65.875 1 73.5 487 LYS A CA 1
ATOM 3849 C C . LYS A 1 487 ? -12.805 -6.148 66.625 1 73.5 487 LYS A C 1
ATOM 3851 O O . LYS A 1 487 ? -12.945 -6.324 67.875 1 73.5 487 LYS A O 1
ATOM 3856 N N . SER A 1 488 ? -13.43 -5.258 66.062 1 73.38 488 SER A N 1
ATOM 3857 C CA . SER A 1 488 ? -14.336 -4.359 66.812 1 73.38 488 SER A CA 1
ATOM 3858 C C . SER A 1 488 ? -15.594 -5.09 67.25 1 73.38 488 SER A C 1
ATOM 3860 O O . SER A 1 488 ? -16.219 -4.695 68.25 1 73.38 488 SER A O 1
ATOM 3862 N N . LYS A 1 489 ? -15.969 -6.047 66.625 1 68.25 489 LYS A N 1
ATOM 3863 C CA . LYS A 1 489 ? -17.125 -6.816 67.062 1 68.25 489 LYS A CA 1
ATOM 3864 C C . LYS A 1 489 ? -16.766 -7.758 68.188 1 68.25 489 LYS A C 1
ATOM 3866 O O . LYS A 1 489 ? -17.656 -8.203 68.938 1 68.25 489 LYS A O 1
ATOM 3871 N N . THR A 1 490 ? -15.656 -8.109 68.312 1 68.94 490 THR A N 1
ATOM 3872 C CA . THR A 1 490 ? -15.273 -8.984 69.438 1 68.94 490 THR A CA 1
ATOM 3873 C C . THR A 1 490 ? -14.977 -8.18 70.688 1 68.94 490 THR A C 1
ATOM 3875 O O . THR A 1 490 ? -14.875 -8.742 71.75 1 68.94 490 THR A O 1
ATOM 3878 N N . ASP A 1 491 ? -14.906 -6.953 70.688 1 55.62 491 ASP A N 1
ATOM 3879 C CA . ASP A 1 491 ? -14.836 -6.172 71.938 1 55.62 491 ASP A CA 1
ATOM 3880 C C . ASP A 1 491 ? -16.234 -5.727 72.375 1 55.62 491 ASP A C 1
ATOM 3882 O O . ASP A 1 491 ? -16.516 -5.668 73.562 1 55.62 491 ASP A O 1
ATOM 3886 N N . MET B 1 1 ? -13.43 17.625 -0.428 1 90.06 1 MET B N 1
ATOM 3887 C CA . MET B 1 1 ? -14.547 17.078 -1.195 1 90.06 1 MET B CA 1
ATOM 3888 C C . MET B 1 1 ? -14.883 17.984 -2.373 1 90.06 1 MET B C 1
ATOM 3890 O O . MET B 1 1 ? -15.227 17.516 -3.455 1 90.06 1 MET B O 1
ATOM 3894 N N . GLY B 1 2 ? -14.781 19.344 -2.123 1 91.12 2 GLY B N 1
ATOM 3895 C CA . GLY B 1 2 ? -15.039 20.234 -3.238 1 91.12 2 GLY B CA 1
ATOM 3896 C C . GLY B 1 2 ? -14.07 20.047 -4.391 1 91.12 2 GLY B C 1
ATOM 3897 O O . GLY B 1 2 ? -14.484 20 -5.551 1 91.12 2 GLY B O 1
ATOM 3898 N N . VAL B 1 3 ? -12.812 19.922 -4.125 1 91.94 3 VAL B N 1
ATOM 3899 C CA . VAL B 1 3 ? -11.781 19.734 -5.141 1 91.94 3 VAL B CA 1
ATOM 3900 C C . VAL B 1 3 ? -11.992 18.391 -5.844 1 91.94 3 VAL B C 1
ATOM 3902 O O . VAL B 1 3 ? -11.836 18.281 -7.062 1 91.94 3 VAL B O 1
ATOM 3905 N N . ILE B 1 4 ? -12.352 17.344 -5.125 1 95.44 4 ILE B N 1
ATOM 3906 C CA . ILE B 1 4 ? -12.641 16.031 -5.695 1 95.44 4 ILE B CA 1
ATOM 3907 C C . ILE B 1 4 ? -13.789 16.156 -6.699 1 95.44 4 ILE B C 1
ATOM 3909 O O . ILE B 1 4 ? -13.688 15.664 -7.824 1 95.44 4 ILE B O 1
ATOM 3913 N N . ALA B 1 5 ? -14.883 16.875 -6.27 1 96.69 5 ALA B N 1
ATOM 3914 C CA . ALA B 1 5 ? -16.031 17.078 -7.141 1 96.69 5 ALA B CA 1
ATOM 3915 C C . ALA B 1 5 ? -15.633 17.797 -8.422 1 96.69 5 ALA B C 1
ATOM 3917 O O . ALA B 1 5 ? -16.016 17.391 -9.523 1 96.69 5 ALA B O 1
ATOM 3918 N N . ASP B 1 6 ? -14.82 18.781 -8.289 1 96.44 6 ASP B N 1
ATOM 3919 C CA . ASP B 1 6 ? -14.43 19.594 -9.438 1 96.44 6 ASP B CA 1
ATOM 3920 C C . ASP B 1 6 ? -13.547 18.812 -10.398 1 96.44 6 ASP B C 1
ATOM 3922 O O . ASP B 1 6 ? -13.703 18.906 -11.617 1 96.44 6 ASP B O 1
ATOM 3926 N N . ILE B 1 7 ? -12.633 18.047 -9.859 1 96.44 7 ILE B N 1
ATOM 3927 C CA . ILE B 1 7 ? -11.727 17.281 -10.703 1 96.44 7 ILE B CA 1
ATOM 3928 C C . ILE B 1 7 ? -12.516 16.234 -11.492 1 96.44 7 ILE B C 1
ATOM 3930 O O . ILE B 1 7 ? -12.289 16.062 -12.695 1 96.44 7 ILE B O 1
ATOM 3934 N N . LEU B 1 8 ? -13.445 15.547 -10.883 1 98.12 8 LEU B N 1
ATOM 3935 C CA . LEU B 1 8 ? -14.266 14.555 -11.57 1 98.12 8 LEU B CA 1
ATOM 3936 C C . LEU B 1 8 ? -15.164 15.219 -12.609 1 98.12 8 LEU B C 1
ATOM 3938 O O . LEU B 1 8 ? -15.398 14.656 -13.68 1 98.12 8 LEU B O 1
ATOM 3942 N N . THR B 1 9 ? -15.688 16.438 -12.258 1 98.12 9 THR B N 1
ATOM 3943 C CA . THR B 1 9 ? -16.484 17.203 -13.219 1 98.12 9 THR B CA 1
ATOM 3944 C C . THR B 1 9 ? -15.641 17.562 -14.445 1 98.12 9 THR B C 1
ATOM 3946 O O . THR B 1 9 ? -16.094 17.406 -15.578 1 98.12 9 THR B O 1
ATOM 3949 N N . GLU B 1 10 ? -14.461 18.062 -14.195 1 96.88 10 GLU B N 1
ATOM 3950 C CA . GLU B 1 10 ? -13.555 18.438 -15.281 1 96.88 10 GLU B CA 1
ATOM 3951 C C . GLU B 1 10 ? -13.203 17.234 -16.141 1 96.88 10 GLU B C 1
ATOM 3953 O O . GLU B 1 10 ? -12.992 17.375 -17.359 1 96.88 10 GLU B O 1
ATOM 3958 N N . ALA B 1 11 ? -13.141 16.078 -15.586 1 97.5 11 ALA B N 1
ATOM 3959 C CA . ALA B 1 11 ? -12.805 14.852 -16.297 1 97.5 11 ALA B CA 1
ATOM 3960 C C . ALA B 1 11 ? -13.992 14.359 -17.125 1 97.5 11 ALA B C 1
ATOM 3962 O O . ALA B 1 11 ? -13.891 13.336 -17.812 1 97.5 11 ALA B O 1
ATOM 3963 N N . GLY B 1 12 ? -15.141 14.969 -17.047 1 97.75 12 GLY B N 1
ATOM 3964 C CA . GLY B 1 12 ? -16.266 14.672 -17.922 1 97.75 12 GLY B CA 1
ATOM 3965 C C . GLY B 1 12 ? -17.359 13.867 -17.25 1 97.75 12 GLY B C 1
ATOM 3966 O O . GLY B 1 12 ? -18.312 13.445 -17.906 1 97.75 12 GLY B O 1
ATOM 3967 N N . HIS B 1 13 ? -17.281 13.711 -15.961 1 98.12 13 HIS B N 1
ATOM 3968 C CA . HIS B 1 13 ? -18.297 12.93 -15.258 1 98.12 13 HIS B CA 1
ATOM 3969 C C . HIS B 1 13 ? -19.469 13.797 -14.836 1 98.12 13 HIS B C 1
ATOM 3971 O O . HIS B 1 13 ? -19.328 15.016 -14.703 1 98.12 13 HIS B O 1
ATOM 3977 N N . ASP B 1 14 ? -20.672 13.188 -14.688 1 98.12 14 ASP B N 1
ATOM 3978 C CA . ASP B 1 14 ? -21.859 13.828 -14.109 1 98.12 14 ASP B CA 1
ATOM 3979 C C . ASP B 1 14 ? -21.828 13.766 -12.586 1 98.12 14 ASP B C 1
ATOM 3981 O O . ASP B 1 14 ? -22.141 12.727 -12 1 98.12 14 ASP B O 1
ATOM 3985 N N . VAL B 1 15 ? -21.5 14.93 -11.953 1 98.19 15 VAL B N 1
ATOM 3986 C CA . VAL B 1 15 ? -21.219 14.938 -10.523 1 98.19 15 VAL B CA 1
ATOM 3987 C C . VAL B 1 15 ? -22.312 15.711 -9.781 1 98.19 15 VAL B C 1
ATOM 3989 O O . VAL B 1 15 ? -22.656 16.828 -10.172 1 98.19 15 VAL B O 1
ATOM 3992 N N . THR B 1 16 ? -22.891 15.125 -8.75 1 97.94 16 THR B N 1
ATOM 3993 C CA . THR B 1 16 ? -23.797 15.773 -7.812 1 97.94 16 THR B CA 1
ATOM 3994 C C . THR B 1 16 ? -23.188 15.852 -6.418 1 97.94 16 THR B C 1
ATOM 3996 O O . THR B 1 16 ? -22.672 14.852 -5.906 1 97.94 16 THR B O 1
ATOM 3999 N N . VAL B 1 17 ? -23.219 17.062 -5.836 1 96.5 17 VAL B N 1
ATOM 4000 C CA . VAL B 1 17 ? -22.672 17.266 -4.492 1 96.5 17 VAL B CA 1
ATOM 4001 C C . VAL B 1 17 ? -23.828 17.469 -3.504 1 96.5 17 VAL B C 1
ATOM 4003 O O . VAL B 1 17 ? -24.656 18.359 -3.676 1 96.5 17 VAL B O 1
ATOM 4006 N N . LEU B 1 18 ? -23.938 16.562 -2.572 1 95.94 18 LEU B N 1
ATOM 4007 C CA . LEU B 1 18 ? -24.812 16.766 -1.427 1 95.94 18 LEU B CA 1
ATOM 4008 C C . LEU B 1 18 ? -24.062 17.469 -0.294 1 95.94 18 LEU B C 1
ATOM 4010 O O . LEU B 1 18 ? -23.094 16.938 0.234 1 95.94 18 LEU B O 1
ATOM 4014 N N . MET B 1 19 ? -24.562 18.641 0.078 1 92.69 19 MET B N 1
ATOM 4015 C CA . MET B 1 19 ? -23.844 19.484 1.031 1 92.69 19 MET B CA 1
ATOM 4016 C C . MET B 1 19 ? -24.75 19.859 2.211 1 92.69 19 MET B C 1
ATOM 4018 O O . MET B 1 19 ? -25.375 20.906 2.209 1 92.69 19 MET B O 1
ATOM 4022 N N . PRO B 1 20 ? -24.719 19 3.236 1 89.44 20 PRO B N 1
ATOM 4023 C CA . PRO B 1 20 ? -25.391 19.422 4.465 1 89.44 20 PRO B CA 1
ATOM 4024 C C . PRO B 1 20 ? -24.75 20.641 5.113 1 89.44 20 PRO B C 1
ATOM 4026 O O . PRO B 1 20 ? -23.531 20.656 5.297 1 89.44 20 PRO B O 1
ATOM 4029 N N . LEU B 1 21 ? -25.5 21.609 5.434 1 86 21 LEU B N 1
ATOM 4030 C CA . LEU B 1 21 ? -24.984 22.812 6.07 1 86 21 LEU B CA 1
ATOM 4031 C C . LEU B 1 21 ? -24.875 22.625 7.582 1 86 21 LEU B C 1
ATOM 4033 O O . LEU B 1 21 ? -25.875 22.406 8.258 1 86 21 LEU B O 1
ATOM 4037 N N . MET B 1 22 ? -23.703 22.484 8.016 1 82.06 22 MET B N 1
ATOM 4038 C CA . MET B 1 22 ? -23.469 22.312 9.445 1 82.06 22 MET B CA 1
ATOM 4039 C C . MET B 1 22 ? -23.156 23.641 10.117 1 82.06 22 MET B C 1
ATOM 4041 O O . MET B 1 22 ? -23.609 23.891 11.234 1 82.06 22 MET B O 1
ATOM 4045 N N . ASP B 1 23 ? -22.359 24.406 9.438 1 76.38 23 ASP B N 1
ATOM 4046 C CA . ASP B 1 23 ? -21.953 25.719 9.914 1 76.38 23 ASP B CA 1
ATOM 4047 C C . ASP B 1 23 ? -22.359 26.812 8.922 1 76.38 23 ASP B C 1
ATOM 4049 O O . ASP B 1 23 ? -21.781 26.922 7.84 1 76.38 23 ASP B O 1
ATOM 4053 N N . MET B 1 24 ? -23.219 27.609 9.336 1 72.94 24 MET B N 1
ATOM 4054 C CA . MET B 1 24 ? -23.797 28.625 8.453 1 72.94 24 MET B CA 1
ATOM 4055 C C . MET B 1 24 ? -22.75 29.688 8.109 1 72.94 24 MET B C 1
ATOM 4057 O O . MET B 1 24 ? -22.859 30.344 7.07 1 72.94 24 MET B O 1
ATOM 4061 N N . ASP B 1 25 ? -21.734 29.797 8.93 1 67.81 25 ASP B N 1
ATOM 4062 C CA . ASP B 1 25 ? -20.688 30.781 8.672 1 67.81 25 ASP B CA 1
ATOM 4063 C C . ASP B 1 25 ? -19.766 30.312 7.547 1 67.81 25 ASP B C 1
ATOM 4065 O O . ASP B 1 25 ? -19.031 31.125 6.977 1 67.81 25 ASP B O 1
ATOM 4069 N N . GLU B 1 26 ? -19.922 29.031 7.211 1 68.88 26 GLU B N 1
ATOM 4070 C CA . GLU B 1 26 ? -18.984 28.469 6.242 1 68.88 26 GLU B CA 1
ATOM 4071 C C . GLU B 1 26 ? -19.688 28.062 4.957 1 68.88 26 GLU B C 1
ATOM 4073 O O . GLU B 1 26 ? -19.125 27.344 4.129 1 68.88 26 GLU B O 1
ATOM 4078 N N . VAL B 1 27 ? -20.891 28.5 4.824 1 68.19 27 VAL B N 1
ATOM 4079 C CA . VAL B 1 27 ? -21.703 28.062 3.707 1 68.19 27 VAL B CA 1
ATOM 4080 C C . VAL B 1 27 ? -21.062 28.469 2.389 1 68.19 27 VAL B C 1
ATOM 4082 O O . VAL B 1 27 ? -21.125 27.734 1.403 1 68.19 27 VAL B O 1
ATOM 4085 N N . ASN B 1 28 ? -20.406 29.547 2.352 1 64.19 28 ASN B N 1
ATOM 4086 C CA . ASN B 1 28 ? -19.844 30.031 1.098 1 64.19 28 ASN B CA 1
ATOM 4087 C C . ASN B 1 28 ? -18.375 29.656 0.95 1 64.19 28 ASN B C 1
ATOM 4089 O O . ASN B 1 28 ? -17.719 30.062 -0.009 1 64.19 28 ASN B O 1
ATOM 4093 N N . ARG B 1 29 ? -17.922 28.984 1.759 1 67 29 ARG B N 1
ATOM 4094 C CA . ARG B 1 29 ? -16.516 28.578 1.719 1 67 29 ARG B CA 1
ATOM 4095 C C . ARG B 1 29 ? -16.391 27.125 1.275 1 67 29 ARG B C 1
ATOM 4097 O O . ARG B 1 29 ? -15.883 26.281 2.025 1 67 29 ARG B O 1
ATOM 4104 N N . THR B 1 30 ? -16.984 26.984 0.079 1 66.62 30 THR B N 1
ATOM 4105 C CA . THR B 1 30 ? -16.891 25.641 -0.456 1 66.62 30 THR B CA 1
ATOM 4106 C C . THR B 1 30 ? -15.719 25.516 -1.438 1 66.62 30 THR B C 1
ATOM 4108 O O . THR B 1 30 ? -15.266 26.531 -1.989 1 66.62 30 THR B O 1
ATOM 4111 N N . GLY B 1 31 ? -14.898 24.531 -1.374 1 72.88 31 GLY B N 1
ATOM 4112 C CA . GLY B 1 31 ? -13.828 24.266 -2.326 1 72.88 31 GLY B CA 1
ATOM 4113 C C . GLY B 1 31 ? -14.336 23.938 -3.715 1 72.88 31 GLY B C 1
ATOM 4114 O O . GLY B 1 31 ? -13.539 23.672 -4.625 1 72.88 31 GLY B O 1
ATOM 4115 N N . VAL B 1 32 ? -15.742 24.219 -3.916 1 84.25 32 VAL B N 1
ATOM 4116 C CA . VAL B 1 32 ? -16.297 23.828 -5.203 1 84.25 32 VAL B CA 1
ATOM 4117 C C . VAL B 1 32 ? -16.297 25.016 -6.156 1 84.25 32 VAL B C 1
ATOM 4119 O O . VAL B 1 32 ? -16.797 26.094 -5.812 1 84.25 32 VAL B O 1
ATOM 4122 N N . LYS B 1 33 ? -15.812 24.844 -7.367 1 86.06 33 LYS B N 1
ATOM 4123 C CA . LYS B 1 33 ? -15.703 25.938 -8.328 1 86.06 33 LYS B CA 1
ATOM 4124 C C . LYS B 1 33 ? -16.375 25.578 -9.656 1 86.06 33 LYS B C 1
ATOM 4126 O O . LYS B 1 33 ? -16.938 26.438 -10.32 1 86.06 33 LYS B O 1
ATOM 4131 N N . LEU B 1 34 ? -16.312 24.312 -10 1 90.94 34 LEU B N 1
ATOM 4132 C CA . LEU B 1 34 ? -16.719 23.891 -11.344 1 90.94 34 LEU B CA 1
ATOM 4133 C C . LEU B 1 34 ? -18.031 23.125 -11.305 1 90.94 34 LEU B C 1
ATOM 4135 O O . LEU B 1 34 ? -18.859 23.25 -12.203 1 90.94 34 LEU B O 1
ATOM 4139 N N . THR B 1 35 ? -18.219 22.328 -10.266 1 93.56 35 THR B N 1
ATOM 4140 C CA . THR B 1 35 ? -19.422 21.5 -10.156 1 93.56 35 THR B CA 1
ATOM 4141 C C . THR B 1 35 ? -20.656 22.344 -9.914 1 93.56 35 THR B C 1
ATOM 4143 O O . THR B 1 35 ? -20.672 23.172 -9 1 93.56 35 THR B O 1
ATOM 4146 N N . THR B 1 36 ? -21.688 22.062 -10.656 1 93.44 36 THR B N 1
ATOM 4147 C CA . THR B 1 36 ? -22.844 22.953 -10.602 1 93.44 36 THR B CA 1
ATOM 4148 C C . THR B 1 36 ? -24.016 22.297 -9.891 1 93.44 36 THR B C 1
ATOM 4150 O O . THR B 1 36 ? -24.875 22.969 -9.32 1 93.44 36 THR B O 1
ATOM 4153 N N . LYS B 1 37 ? -24.125 21.016 -10.031 1 95.62 37 LYS B N 1
ATOM 4154 C CA . LYS B 1 37 ? -25.219 20.312 -9.359 1 95.62 37 LYS B CA 1
ATOM 4155 C C . LYS B 1 37 ? -24.938 20.156 -7.863 1 95.62 37 LYS B C 1
ATOM 4157 O O . LYS B 1 37 ? -24.438 19.125 -7.422 1 95.62 37 LYS B O 1
ATOM 4162 N N . ILE B 1 38 ? -25.328 21.172 -7.117 1 94.44 38 ILE B N 1
ATOM 4163 C CA . ILE B 1 38 ? -25.109 21.188 -5.676 1 94.44 38 ILE B CA 1
ATOM 4164 C C . ILE B 1 38 ? -26.453 21.203 -4.953 1 94.44 38 ILE B C 1
ATOM 4166 O O . ILE B 1 38 ? -27.281 22.078 -5.199 1 94.44 38 ILE B O 1
ATOM 4170 N N . ILE B 1 39 ? -26.672 20.219 -4.145 1 95.06 39 ILE B N 1
ATOM 4171 C CA . ILE B 1 39 ? -27.859 20.156 -3.299 1 95.06 39 ILE B CA 1
ATOM 4172 C C . ILE B 1 39 ? -27.5 20.547 -1.868 1 95.06 39 ILE B C 1
ATOM 4174 O O . ILE B 1 39 ? -26.875 19.766 -1.144 1 95.06 39 ILE B O 1
ATOM 4178 N N . ARG B 1 40 ? -27.922 21.719 -1.446 1 92.69 40 ARG B N 1
ATOM 4179 C CA . ARG B 1 40 ? -27.703 22.188 -0.083 1 92.69 40 ARG B CA 1
ATOM 4180 C C . ARG B 1 40 ? -28.875 21.812 0.823 1 92.69 40 ARG B C 1
ATOM 4182 O O . ARG B 1 40 ? -30.031 21.953 0.435 1 92.69 40 ARG B O 1
ATOM 4189 N N . THR B 1 41 ? -28.547 21.219 1.897 1 92.56 41 THR B N 1
ATOM 4190 C CA . THR B 1 41 ? -29.594 20.891 2.865 1 92.56 41 THR B CA 1
ATOM 4191 C C . THR B 1 41 ? -29.453 21.766 4.117 1 92.56 41 THR B C 1
ATOM 4193 O O . THR B 1 41 ? -28.344 22.078 4.543 1 92.56 41 THR B O 1
ATOM 4196 N N . PRO B 1 42 ? -30.562 22.125 4.676 1 89.69 42 PRO B N 1
ATOM 4197 C CA . PRO B 1 42 ? -30.516 23.047 5.816 1 89.69 42 PRO B CA 1
ATOM 4198 C C . PRO B 1 42 ? -29.938 22.406 7.07 1 89.69 42 PRO B C 1
ATOM 4200 O O . PRO B 1 42 ? -29.969 21.172 7.215 1 89.69 42 PRO B O 1
ATOM 4203 N N . GLN B 1 43 ? -29.453 23.266 7.855 1 91 43 GLN B N 1
ATOM 4204 C CA . GLN B 1 43 ? -28.969 22.859 9.164 1 91 43 GLN B CA 1
ATOM 4205 C C . GLN B 1 43 ? -30.125 22.469 10.086 1 91 43 GLN B C 1
ATOM 4207 O O . GLN B 1 43 ? -31.109 23.188 10.188 1 91 43 GLN B O 1
ATOM 4212 N N . ASP B 1 44 ? -29.984 21.281 10.695 1 92.12 44 ASP B N 1
ATOM 4213 C CA . ASP B 1 44 ? -30.969 20.906 11.711 1 92.12 44 ASP B CA 1
ATOM 4214 C C . ASP B 1 44 ? -30.953 21.891 12.875 1 92.12 44 ASP B C 1
ATOM 4216 O O . ASP B 1 44 ? -29.891 22.328 13.32 1 92.12 44 ASP B O 1
ATOM 4220 N N . PRO B 1 45 ? -32.156 22.266 13.398 1 88.81 45 PRO B N 1
ATOM 4221 C CA . PRO B 1 45 ? -32.219 23.219 14.5 1 88.81 45 PRO B CA 1
ATOM 4222 C C . PRO B 1 45 ? -31.422 22.781 15.727 1 88.81 45 PRO B C 1
ATOM 4224 O O . PRO B 1 45 ? -30.875 23.609 16.453 1 88.81 45 PRO B O 1
ATOM 4227 N N . ARG B 1 46 ? -31.469 21.594 16.047 1 90.31 46 ARG B N 1
ATOM 4228 C CA . ARG B 1 46 ? -30.719 21.078 17.188 1 90.31 46 ARG B CA 1
ATOM 4229 C C . ARG B 1 46 ? -29.219 21.344 17.031 1 90.31 46 ARG B C 1
ATOM 4231 O O . ARG B 1 46 ? -28.516 21.594 18.016 1 90.31 46 ARG B O 1
ATOM 4238 N N . VAL B 1 47 ? -28.672 21.234 15.703 1 88.69 47 VAL B N 1
ATOM 4239 C CA . VAL B 1 47 ? -27.266 21.438 15.367 1 88.69 47 VAL B CA 1
ATOM 4240 C C . VAL B 1 47 ? -26.906 22.922 15.547 1 88.69 47 VAL B C 1
ATOM 4242 O O . VAL B 1 47 ? -25.828 23.25 16.047 1 88.69 47 VAL B O 1
ATOM 4245 N N . GLU B 1 48 ? -27.766 23.797 15.211 1 83.19 48 GLU B N 1
ATOM 4246 C CA . GLU B 1 48 ? -27.562 25.219 15.359 1 83.19 48 GLU B CA 1
ATOM 4247 C C . GLU B 1 48 ? -27.297 25.594 16.812 1 83.19 48 GLU B C 1
ATOM 4249 O O . GLU B 1 48 ? -26.453 26.453 17.109 1 83.19 48 GLU B O 1
ATOM 4254 N N . GLU B 1 49 ? -27.984 25.062 17.672 1 79.31 49 GLU B N 1
ATOM 4255 C CA . GLU B 1 49 ? -27.844 25.328 19.094 1 79.31 49 GLU B CA 1
ATOM 4256 C C . GLU B 1 49 ? -26.484 24.891 19.609 1 79.31 49 GLU B C 1
ATOM 4258 O O . GLU B 1 49 ? -25.844 25.609 20.375 1 79.31 49 GLU B O 1
ATOM 4263 N N . TRP B 1 50 ? -26.047 23.734 19.125 1 78.69 50 TRP B N 1
ATOM 4264 C CA . TRP B 1 50 ? -24.766 23.203 19.562 1 78.69 50 TRP B CA 1
ATOM 4265 C C . TRP B 1 50 ? -23.609 24.031 19.016 1 78.69 50 TRP B C 1
ATOM 4267 O O . TRP B 1 50 ? -22.578 24.172 19.672 1 78.69 50 TRP B O 1
ATOM 4277 N N . MET B 1 51 ? -23.703 24.562 17.828 1 76.12 51 MET B N 1
ATOM 4278 C CA . MET B 1 51 ? -22.625 25.281 17.141 1 76.12 51 MET B CA 1
ATOM 4279 C C . MET B 1 51 ? -22.406 26.656 17.766 1 76.12 51 MET B C 1
ATOM 4281 O O . MET B 1 51 ? -21.312 27.219 17.641 1 76.12 51 MET B O 1
ATOM 4285 N N . LYS B 1 52 ? -23.375 27.219 18.422 1 69.5 52 LYS B N 1
ATOM 4286 C CA . LYS B 1 52 ? -23.203 28.484 19.109 1 69.5 52 LYS B CA 1
ATOM 4287 C C . LYS B 1 52 ? -22.094 28.406 20.141 1 69.5 52 LYS B C 1
ATOM 4289 O O . LYS B 1 52 ? -21.359 29.375 20.359 1 69.5 52 LYS B O 1
ATOM 4294 N N . TYR B 1 53 ? -21.828 27.281 20.594 1 67.75 53 TYR B N 1
ATOM 4295 C CA . TYR B 1 53 ? -20.781 27.078 21.594 1 67.75 53 TYR B CA 1
ATOM 4296 C C . TYR B 1 53 ? -19.406 26.984 20.938 1 67.75 53 TYR B C 1
ATOM 4298 O O . TYR B 1 53 ? -18.391 27.312 21.562 1 67.75 53 TYR B O 1
ATOM 4306 N N . LYS B 1 54 ? -19.359 26.688 19.734 1 66.69 54 LYS B N 1
ATOM 4307 C CA . LYS B 1 54 ? -18.109 26.516 19 1 66.69 54 LYS B CA 1
ATOM 4308 C C . LYS B 1 54 ? -17.328 27.828 18.922 1 66.69 54 LYS B C 1
ATOM 4310 O O . LYS B 1 54 ? -16.109 27.844 19.109 1 66.69 54 LYS B O 1
ATOM 4315 N N . SER B 1 55 ? -17.938 28.891 18.688 1 61.94 55 SER B N 1
ATOM 4316 C CA . SER B 1 55 ? -17.281 30.188 18.516 1 61.94 55 SER B CA 1
ATOM 4317 C C . SER B 1 55 ? -16.516 30.578 19.766 1 61.94 55 SER B C 1
ATOM 4319 O O . SER B 1 55 ? -15.414 31.125 19.688 1 61.94 55 SER B O 1
ATOM 4321 N N . SER B 1 56 ? -17.125 30.25 20.828 1 64.62 56 SER B N 1
ATOM 4322 C CA . SER B 1 56 ? -16.469 30.578 22.094 1 64.62 56 SER B CA 1
ATOM 4323 C C . SER B 1 56 ? -15.203 29.766 22.281 1 64.62 56 SER B C 1
ATOM 4325 O O . SER B 1 56 ? -14.18 30.281 22.734 1 64.62 56 SER B O 1
ATOM 4327 N N . TRP B 1 57 ? -15.242 28.641 21.828 1 67.06 57 TRP B N 1
ATOM 4328 C CA . TRP B 1 57 ? -14.094 27.75 21.969 1 67.06 57 TRP B CA 1
ATOM 4329 C C . TRP B 1 57 ? -12.953 28.188 21.062 1 67.06 57 TRP B C 1
ATOM 4331 O O . TRP B 1 57 ? -11.797 28.234 21.484 1 67.06 57 TRP B O 1
ATOM 4341 N N . LEU B 1 58 ? -13.234 28.578 19.922 1 66.12 58 LEU B N 1
ATOM 4342 C CA . LEU B 1 58 ? -12.227 28.969 18.938 1 66.12 58 LEU B CA 1
ATOM 4343 C C . LEU B 1 58 ? -11.469 30.203 19.391 1 66.12 58 LEU B C 1
ATOM 4345 O O . LEU B 1 58 ? -10.266 30.328 19.156 1 66.12 58 LEU B O 1
ATOM 4349 N N . SER B 1 59 ? -12.156 31.016 20.109 1 64.44 59 SER B N 1
ATOM 4350 C CA . SER B 1 59 ? -11.523 32.25 20.562 1 64.44 59 SER B CA 1
ATOM 4351 C C . SER B 1 59 ? -10.539 31.984 21.688 1 64.44 59 SER B C 1
ATOM 4353 O O . SER B 1 59 ? -9.641 32.812 21.953 1 64.44 59 SER B O 1
ATOM 4355 N N . HIS B 1 60 ? -10.664 30.797 22.25 1 68 60 HIS B N 1
ATOM 4356 C CA . HIS B 1 60 ? -9.812 30.547 23.406 1 68 60 HIS B CA 1
ATOM 4357 C C . HIS B 1 60 ? -8.734 29.531 23.094 1 68 60 HIS B C 1
ATOM 4359 O O . HIS B 1 60 ? -8.031 29.047 23.984 1 68 60 HIS B O 1
ATOM 4365 N N . MET B 1 61 ? -8.578 29.281 21.859 1 72.12 61 MET B N 1
ATOM 4366 C CA . MET B 1 61 ? -7.66 28.219 21.453 1 72.12 61 MET B CA 1
ATOM 4367 C C . MET B 1 61 ? -6.227 28.562 21.844 1 72.12 61 MET B C 1
ATOM 4369 O O . MET B 1 61 ? -5.453 27.672 22.188 1 72.12 61 MET B O 1
ATOM 4373 N N . TRP B 1 62 ? -5.863 29.844 21.859 1 75.88 62 TRP B N 1
ATOM 4374 C CA . TRP B 1 62 ? -4.508 30.266 22.188 1 75.88 62 TRP B CA 1
ATOM 4375 C C . TRP B 1 62 ? -4.215 30.047 23.672 1 75.88 62 TRP B C 1
ATOM 4377 O O . TRP B 1 62 ? -3.055 29.906 24.062 1 75.88 62 TRP B O 1
ATOM 4387 N N . THR B 1 63 ? -5.348 30.062 24.391 1 69.81 63 THR B N 1
ATOM 4388 C CA . THR B 1 63 ? -5.109 30.047 25.828 1 69.81 63 THR B CA 1
ATOM 4389 C C . THR B 1 63 ? -5.668 28.766 26.453 1 69.81 63 THR B C 1
ATOM 4391 O O . THR B 1 63 ? -5.402 28.484 27.625 1 69.81 63 THR B O 1
ATOM 4394 N N . MET B 1 64 ? -6.441 28.203 25.688 1 62.22 64 MET B N 1
ATOM 4395 C CA . MET B 1 64 ? -7.223 27.141 26.297 1 62.22 64 MET B CA 1
ATOM 4396 C C . MET B 1 64 ? -6.398 25.859 26.422 1 62.22 64 MET B C 1
ATOM 4398 O O . MET B 1 64 ? -5.738 25.453 25.453 1 62.22 64 MET B O 1
ATOM 4402 N N . GLN B 1 65 ? -6.199 25.453 27.609 1 63.03 65 GLN B N 1
ATOM 4403 C CA . GLN B 1 65 ? -5.926 24.062 27.922 1 63.03 65 GLN B CA 1
ATOM 4404 C C . GLN B 1 65 ? -7.195 23.328 28.359 1 63.03 65 GLN B C 1
ATOM 4406 O O . GLN B 1 65 ? -7.551 23.328 29.547 1 63.03 65 GLN B O 1
ATOM 4411 N N . PRO B 1 66 ? -7.887 22.922 27.234 1 62.44 66 PRO B N 1
ATOM 4412 C CA . PRO B 1 66 ? -9.188 22.391 27.656 1 62.44 66 PRO B CA 1
ATOM 4413 C C . PRO B 1 66 ? -9.062 21.266 28.672 1 62.44 66 PRO B C 1
ATOM 4415 O O . PRO B 1 66 ? -8.109 20.484 28.641 1 62.44 66 PRO B O 1
ATOM 4418 N N . SER B 1 67 ? -9.953 21.344 29.703 1 69.19 67 SER B N 1
ATOM 4419 C CA . SER B 1 67 ? -10.086 20.219 30.641 1 69.19 67 SER B CA 1
ATOM 4420 C C . SER B 1 67 ? -10.625 18.984 29.938 1 69.19 67 SER B C 1
ATOM 4422 O O . SER B 1 67 ? -11.203 19.078 28.844 1 69.19 67 SER B O 1
ATOM 4424 N N . VAL B 1 68 ? -10.328 17.875 30.422 1 75.12 68 VAL B N 1
ATOM 4425 C CA . VAL B 1 68 ? -10.812 16.609 29.906 1 75.12 68 VAL B CA 1
ATOM 4426 C C . VAL B 1 68 ? -12.336 16.641 29.812 1 75.12 68 VAL B C 1
ATOM 4428 O O . VAL B 1 68 ? -12.914 16.141 28.844 1 75.12 68 VAL B O 1
ATOM 4431 N N . PHE B 1 69 ? -12.914 17.297 30.766 1 76.12 69 PHE B N 1
ATOM 4432 C CA . PHE B 1 69 ? -14.367 17.375 30.781 1 76.12 69 PHE B CA 1
ATOM 4433 C C . PHE B 1 69 ? -14.883 18.203 29.609 1 76.12 69 PHE B C 1
ATOM 4435 O O . PHE B 1 69 ? -15.875 17.844 28.984 1 76.12 69 PHE B O 1
ATOM 4442 N N . ALA B 1 70 ? -14.273 19.281 29.375 1 74.56 70 ALA B N 1
ATOM 4443 C CA . ALA B 1 70 ? -14.664 20.141 28.25 1 74.56 70 ALA B CA 1
ATOM 4444 C C . ALA B 1 70 ? -14.5 19.422 26.922 1 74.56 70 ALA B C 1
ATOM 4446 O O . ALA B 1 70 ? -15.336 19.547 26.031 1 74.56 70 ALA B O 1
ATOM 4447 N N . LEU B 1 71 ? -13.484 18.688 26.875 1 76.12 71 LEU B N 1
ATOM 4448 C CA . LEU B 1 71 ? -13.227 17.938 25.656 1 76.12 71 LEU B CA 1
ATOM 4449 C C . LEU B 1 71 ? -14.281 16.859 25.453 1 76.12 71 LEU B C 1
ATOM 4451 O O . LEU B 1 71 ? -14.742 16.641 24.344 1 76.12 71 LEU B O 1
ATOM 4455 N N . MET B 1 72 ? -14.625 16.25 26.531 1 82.44 72 MET B N 1
ATOM 4456 C CA . MET B 1 72 ? -15.641 15.203 26.469 1 82.44 72 MET B CA 1
ATOM 4457 C C . MET B 1 72 ? -16.984 15.789 26.062 1 82.44 72 MET B C 1
ATOM 4459 O O . MET B 1 72 ? -17.719 15.18 25.281 1 82.44 72 MET B O 1
ATOM 4463 N N . LYS B 1 73 ? -17.328 16.938 26.609 1 81.94 73 LYS B N 1
ATOM 4464 C CA . LYS B 1 73 ? -18.578 17.578 26.266 1 81.94 73 LYS B CA 1
ATOM 4465 C C . LYS B 1 73 ? -18.594 18 24.797 1 81.94 73 LYS B C 1
ATOM 4467 O O . LYS B 1 73 ? -19.625 17.875 24.109 1 81.94 73 LYS B O 1
ATOM 4472 N N . MET B 1 74 ? -17.562 18.5 24.391 1 80.44 74 MET B N 1
ATOM 4473 C CA . MET B 1 74 ? -17.438 18.859 22.984 1 80.44 74 MET B CA 1
ATOM 4474 C C . MET B 1 74 ? -17.625 17.641 22.094 1 80.44 74 MET B C 1
ATOM 4476 O O . MET B 1 74 ? -18.312 17.719 21.062 1 80.44 74 MET B O 1
ATOM 4480 N N . ALA B 1 75 ? -16.984 16.609 22.484 1 85.06 75 ALA B N 1
ATOM 4481 C CA . ALA B 1 75 ? -17.094 15.359 21.734 1 85.06 75 ALA B CA 1
ATOM 4482 C C . ALA B 1 75 ? -18.531 14.875 21.672 1 85.06 75 ALA B C 1
ATOM 4484 O O . ALA B 1 75 ? -19.016 14.445 20.625 1 85.06 75 ALA B O 1
ATOM 4485 N N . GLN B 1 76 ? -19.188 14.938 22.766 1 88.19 76 GLN B N 1
ATOM 4486 C CA . GLN B 1 76 ? -20.578 14.516 22.828 1 88.19 76 GLN B CA 1
ATOM 4487 C C . GLN B 1 76 ? -21.453 15.406 21.953 1 88.19 76 GLN B C 1
ATOM 4489 O O . GLN B 1 76 ? -22.344 14.914 21.266 1 88.19 76 GLN B O 1
ATOM 4494 N N . ASN B 1 77 ? -21.25 16.703 22.062 1 87.25 77 ASN B N 1
ATOM 4495 C CA . ASN B 1 77 ? -22.016 17.641 21.25 1 87.25 77 ASN B CA 1
ATOM 4496 C C . ASN B 1 77 ? -21.828 17.359 19.766 1 87.25 77 ASN B C 1
ATOM 4498 O O . ASN B 1 77 ? -22.797 17.438 19 1 87.25 77 ASN B O 1
ATOM 4502 N N . MET B 1 78 ? -20.656 17.125 19.422 1 88.25 78 MET B N 1
ATOM 4503 C CA . MET B 1 78 ? -20.375 16.812 18.031 1 88.25 78 MET B CA 1
ATOM 4504 C C . MET B 1 78 ? -21.094 15.547 17.594 1 88.25 78 MET B C 1
ATOM 4506 O O . MET B 1 78 ? -21.688 15.5 16.516 1 88.25 78 MET B O 1
ATOM 4510 N N . THR B 1 79 ? -20.984 14.508 18.422 1 93.06 79 THR B N 1
ATOM 4511 C CA . THR B 1 79 ? -21.656 13.25 18.141 1 93.06 79 THR B CA 1
ATOM 4512 C C . THR B 1 79 ? -23.156 13.461 17.953 1 93.06 79 THR B C 1
ATOM 4514 O O . THR B 1 79 ? -23.734 12.961 16.984 1 93.06 79 THR B O 1
ATOM 4517 N N . ASP B 1 80 ? -23.734 14.25 18.859 1 93.19 80 ASP B N 1
ATOM 4518 C CA . ASP B 1 80 ? -25.156 14.531 18.781 1 93.19 80 ASP B CA 1
ATOM 4519 C C . ASP B 1 80 ? -25.5 15.336 17.531 1 93.19 80 ASP B C 1
ATOM 4521 O O . ASP B 1 80 ? -26.547 15.109 16.922 1 93.19 80 ASP B O 1
ATOM 4525 N N . ALA B 1 81 ? -24.672 16.266 17.234 1 91.94 81 ALA B N 1
ATOM 4526 C CA . ALA B 1 81 ? -24.891 17.109 16.047 1 91.94 81 ALA B CA 1
ATOM 4527 C C . ALA B 1 81 ? -24.906 16.281 14.773 1 91.94 81 ALA B C 1
ATOM 4529 O O . ALA B 1 81 ? -25.781 16.438 13.93 1 91.94 81 ALA B O 1
ATOM 4530 N N . PHE B 1 82 ? -23.953 15.375 14.656 1 94.38 82 PHE B N 1
ATOM 4531 C CA . PHE B 1 82 ? -23.859 14.547 13.461 1 94.38 82 PHE B CA 1
ATOM 4532 C C . PHE B 1 82 ? -25.047 13.602 13.359 1 94.38 82 PHE B C 1
ATOM 4534 O O . PHE B 1 82 ? -25.594 13.391 12.273 1 94.38 82 PHE B O 1
ATOM 4541 N N . ALA B 1 83 ? -25.438 13.047 14.492 1 96.12 83 ALA B N 1
ATOM 4542 C CA . ALA B 1 83 ? -26.594 12.156 14.508 1 96.12 83 ALA B CA 1
ATOM 4543 C C . ALA B 1 83 ? -27.859 12.891 14.102 1 96.12 83 ALA B C 1
ATOM 4545 O O . ALA B 1 83 ? -28.656 12.375 13.32 1 96.12 83 ALA B O 1
ATOM 4546 N N . ALA B 1 84 ? -28.031 14.086 14.648 1 95.75 84 ALA B N 1
ATOM 4547 C CA . ALA B 1 84 ? -29.219 14.883 14.359 1 95.75 84 ALA B CA 1
ATOM 4548 C C . ALA B 1 84 ? -29.266 15.273 12.883 1 95.75 84 ALA B C 1
ATOM 4550 O O . ALA B 1 84 ? -30.328 15.195 12.25 1 95.75 84 ALA B O 1
ATOM 4551 N N . GLN B 1 85 ? -28.156 15.742 12.398 1 95.69 85 GLN B N 1
ATOM 4552 C CA . GLN B 1 85 ? -28.094 16.109 10.984 1 95.69 85 GLN B CA 1
ATOM 4553 C C . GLN B 1 85 ? -28.375 14.914 10.086 1 95.69 85 GLN B C 1
ATOM 4555 O O . GLN B 1 85 ? -29.047 15.039 9.062 1 95.69 85 GLN B O 1
ATOM 4560 N N . CYS B 1 86 ? -27.797 13.758 10.422 1 97.12 86 CYS B N 1
ATOM 4561 C CA . CYS B 1 86 ? -28.047 12.531 9.672 1 97.12 86 CYS B CA 1
ATOM 4562 C C . CYS B 1 86 ? -29.531 12.188 9.648 1 97.12 86 CYS B C 1
ATOM 4564 O O . CYS B 1 86 ? -30.078 11.859 8.602 1 97.12 86 CYS B O 1
ATOM 4566 N N . GLU B 1 87 ? -30.141 12.266 10.805 1 97.69 87 GLU B N 1
ATOM 4567 C CA . GLU B 1 87 ? -31.562 12 10.914 1 97.69 87 GLU B CA 1
ATOM 4568 C C . GLU B 1 87 ? -32.375 12.914 9.992 1 97.69 87 GLU B C 1
ATOM 4570 O O . GLU B 1 87 ? -33.281 12.461 9.281 1 97.69 87 GLU B O 1
ATOM 4575 N N . ALA B 1 88 ? -32.031 14.18 10.016 1 96.5 88 ALA B N 1
ATOM 4576 C CA . ALA B 1 88 ? -32.719 15.156 9.188 1 96.5 88 ALA B CA 1
ATOM 4577 C C . ALA B 1 88 ? -32.594 14.812 7.707 1 96.5 88 ALA B C 1
ATOM 4579 O O . ALA B 1 88 ? -33.562 14.969 6.945 1 96.5 88 ALA B O 1
ATOM 4580 N N . LEU B 1 89 ? -31.469 14.375 7.289 1 96.81 89 LEU B N 1
ATOM 4581 C CA . LEU B 1 89 ? -31.219 14.047 5.887 1 96.81 89 LEU B CA 1
ATOM 4582 C C . LEU B 1 89 ? -32.031 12.828 5.457 1 96.81 89 LEU B C 1
ATOM 4584 O O . LEU B 1 89 ? -32.75 12.875 4.449 1 96.81 89 LEU B O 1
ATOM 4588 N N . ILE B 1 90 ? -32 11.719 6.203 1 97.62 90 ILE B N 1
ATOM 4589 C CA . ILE B 1 90 ? -32.531 10.445 5.75 1 97.62 90 ILE B CA 1
ATOM 4590 C C . ILE B 1 90 ? -34.062 10.438 5.922 1 97.62 90 ILE B C 1
ATOM 4592 O O . ILE B 1 90 ? -34.75 9.602 5.344 1 97.62 90 ILE B O 1
ATOM 4596 N N . THR B 1 91 ? -34.594 11.352 6.754 1 97 91 THR B N 1
ATOM 4597 C CA . THR B 1 91 ? -36.031 11.406 6.945 1 97 91 THR B CA 1
ATOM 4598 C C . THR B 1 91 ? -36.656 12.375 5.949 1 97 91 THR B C 1
ATOM 4600 O O . THR B 1 91 ? -37.875 12.484 5.883 1 97 91 THR B O 1
ATOM 4603 N N . ASP B 1 92 ? -35.875 13.125 5.242 1 97 92 ASP B N 1
ATOM 4604 C CA . ASP B 1 92 ? -36.375 13.914 4.117 1 97 92 ASP B CA 1
ATOM 4605 C C . ASP B 1 92 ? -36.656 13.023 2.906 1 97 92 ASP B C 1
ATOM 4607 O O . ASP B 1 92 ? -35.812 12.898 2.014 1 97 92 ASP B O 1
ATOM 4611 N N . ASP B 1 93 ? -37.844 12.562 2.789 1 96.88 93 ASP B N 1
ATOM 4612 C CA . ASP B 1 93 ? -38.188 11.562 1.783 1 96.88 93 ASP B CA 1
ATOM 4613 C C . ASP B 1 93 ? -38.062 12.141 0.374 1 96.88 93 ASP B C 1
ATOM 4615 O O . ASP B 1 93 ? -37.719 11.422 -0.568 1 96.88 93 ASP B O 1
ATOM 4619 N N . ALA B 1 94 ? -38.406 13.375 0.26 1 97.12 94 ALA B N 1
ATOM 4620 C CA . ALA B 1 94 ? -38.281 14.016 -1.048 1 97.12 94 ALA B CA 1
ATOM 4621 C C . ALA B 1 94 ? -36.812 14.047 -1.517 1 97.12 94 ALA B C 1
ATOM 4623 O O . ALA B 1 94 ? -36.531 13.766 -2.682 1 97.12 94 ALA B O 1
ATOM 4624 N N . LEU B 1 95 ? -35.969 14.414 -0.664 1 97.12 95 LEU B N 1
ATOM 4625 C CA . LEU B 1 95 ? -34.531 14.438 -0.972 1 97.12 95 LEU B CA 1
ATOM 4626 C C . LEU B 1 95 ? -34.031 13.047 -1.328 1 97.12 95 LEU B C 1
ATOM 4628 O O . LEU B 1 95 ? -33.344 12.867 -2.338 1 97.12 95 LEU B O 1
ATOM 4632 N N . MET B 1 96 ? -34.375 12.07 -0.527 1 97.62 96 MET B N 1
ATOM 4633 C CA . MET B 1 96 ? -33.906 10.703 -0.727 1 97.62 96 MET B CA 1
ATOM 4634 C C . MET B 1 96 ? -34.406 10.141 -2.055 1 97.62 96 MET B C 1
ATOM 4636 O O . MET B 1 96 ? -33.688 9.43 -2.748 1 97.62 96 MET B O 1
ATOM 4640 N N . LYS B 1 97 ? -35.656 10.461 -2.385 1 97.69 97 LYS B N 1
ATOM 4641 C CA . LYS B 1 97 ? -36.188 10.023 -3.664 1 97.69 97 LYS B CA 1
ATOM 4642 C C . LYS B 1 97 ? -35.469 10.672 -4.832 1 97.69 97 LYS B C 1
ATOM 4644 O O . LYS B 1 97 ? -35.125 10 -5.816 1 97.69 97 LYS B O 1
ATOM 4649 N N . LYS B 1 98 ? -35.219 11.945 -4.688 1 97.38 98 LYS B N 1
ATOM 4650 C CA . LYS B 1 98 ? -34.469 12.664 -5.715 1 97.38 98 LYS B CA 1
ATOM 4651 C C . LYS B 1 98 ? -33.094 12.023 -5.945 1 97.38 98 LYS B C 1
ATOM 4653 O O . LYS B 1 98 ? -32.656 11.844 -7.09 1 97.38 98 LYS B O 1
ATOM 4658 N N . LEU B 1 99 ? -32.406 11.68 -4.914 1 97.88 99 LEU B N 1
ATOM 4659 C CA . LEU B 1 99 ? -31.094 11.047 -5.004 1 97.88 99 LEU B CA 1
ATOM 4660 C C . LEU B 1 99 ? -31.188 9.656 -5.617 1 97.88 99 LEU B C 1
ATOM 4662 O O . LEU B 1 99 ? -30.359 9.273 -6.445 1 97.88 99 LEU B O 1
ATOM 4666 N N . ALA B 1 100 ? -32.188 8.906 -5.246 1 97.75 100 ALA B N 1
ATOM 4667 C CA . ALA B 1 100 ? -32.375 7.559 -5.77 1 97.75 100 ALA B CA 1
ATOM 4668 C C . ALA B 1 100 ? -32.656 7.59 -7.273 1 97.75 100 ALA B C 1
ATOM 4670 O O . ALA B 1 100 ? -32.188 6.707 -8 1 97.75 100 ALA B O 1
ATOM 4671 N N . ASP B 1 101 ? -33.344 8.547 -7.723 1 97.31 101 ASP B N 1
ATOM 4672 C CA . ASP B 1 101 ? -33.75 8.648 -9.117 1 97.31 101 ASP B CA 1
ATOM 4673 C C . ASP B 1 101 ? -32.562 8.938 -10.031 1 97.31 101 ASP B C 1
ATOM 4675 O O . ASP B 1 101 ? -32.625 8.688 -11.234 1 97.31 101 ASP B O 1
ATOM 4679 N N . GLU B 1 102 ? -31.469 9.445 -9.477 1 96.69 102 GLU B N 1
ATOM 4680 C CA . GLU B 1 102 ? -30.297 9.789 -10.273 1 96.69 102 GLU B CA 1
ATOM 4681 C C . GLU B 1 102 ? -29.562 8.539 -10.75 1 96.69 102 GLU B C 1
ATOM 4683 O O . GLU B 1 102 ? -28.859 8.578 -11.758 1 96.69 102 GLU B O 1
ATOM 4688 N N . LYS B 1 103 ? -29.656 7.441 -9.977 1 97.5 103 LYS B N 1
ATOM 4689 C CA . LYS B 1 103 ? -29.016 6.168 -10.305 1 97.5 103 LYS B CA 1
ATOM 4690 C C . LYS B 1 103 ? -27.5 6.324 -10.445 1 97.5 103 LYS B C 1
ATOM 4692 O O . LYS B 1 103 ? -26.922 5.934 -11.453 1 97.5 103 LYS B O 1
ATOM 4697 N N . PHE B 1 104 ? -26.875 6.773 -9.391 1 98.25 104 PHE B N 1
ATOM 4698 C CA . PHE B 1 104 ? -25.422 7.004 -9.344 1 98.25 104 PHE B CA 1
ATOM 4699 C C . PHE B 1 104 ? -24.672 5.695 -9.516 1 98.25 104 PHE B C 1
ATOM 4701 O O . PHE B 1 104 ? -25.109 4.648 -9.039 1 98.25 104 PHE B O 1
ATOM 4708 N N . ASP B 1 105 ? -23.516 5.758 -10.211 1 98.19 105 ASP B N 1
ATOM 4709 C CA . ASP B 1 105 ? -22.625 4.605 -10.344 1 98.19 105 ASP B CA 1
ATOM 4710 C C . ASP B 1 105 ? -21.734 4.449 -9.117 1 98.19 105 ASP B C 1
ATOM 4712 O O . ASP B 1 105 ? -21.359 3.334 -8.758 1 98.19 105 ASP B O 1
ATOM 4716 N N . VAL B 1 106 ? -21.391 5.578 -8.547 1 98.31 106 VAL B N 1
ATOM 4717 C CA . VAL B 1 106 ? -20.484 5.57 -7.398 1 98.31 106 VAL B CA 1
ATOM 4718 C C . VAL B 1 106 ? -20.844 6.711 -6.449 1 98.31 106 VAL B C 1
ATOM 4720 O O . VAL B 1 106 ? -21.25 7.789 -6.891 1 98.31 106 VAL B O 1
ATOM 4723 N N . GLY B 1 107 ? -20.812 6.426 -5.145 1 98.62 107 GLY B N 1
ATOM 4724 C CA . GLY B 1 107 ? -20.906 7.441 -4.109 1 98.62 107 GLY B CA 1
ATOM 4725 C C . GLY B 1 107 ? -19.609 7.656 -3.355 1 98.62 107 GLY B C 1
ATOM 4726 O O . GLY B 1 107 ? -18.922 6.695 -3.012 1 98.62 107 GLY B O 1
ATOM 4727 N N . ILE B 1 108 ? -19.234 8.906 -3.15 1 98.5 108 ILE B N 1
ATOM 4728 C CA . ILE B 1 108 ? -18.047 9.258 -2.385 1 98.5 108 ILE B CA 1
ATOM 4729 C C . ILE B 1 108 ? -18.453 10.023 -1.126 1 98.5 108 ILE B C 1
ATOM 4731 O O . ILE B 1 108 ? -19.203 11 -1.198 1 98.5 108 ILE B O 1
ATOM 4735 N N . ALA B 1 109 ? -18 9.547 0.007 1 97.88 109 ALA B N 1
ATOM 4736 C CA . ALA B 1 109 ? -18.391 10.188 1.262 1 97.88 109 ALA B CA 1
ATOM 4737 C C . ALA B 1 109 ? -17.203 10.273 2.215 1 97.88 109 ALA B C 1
ATOM 4739 O O . ALA B 1 109 ? -16.312 9.414 2.195 1 97.88 109 ALA B O 1
ATOM 4740 N N . GLU B 1 110 ? -17.188 11.281 3.01 1 94.81 110 GLU B N 1
ATOM 4741 C CA . GLU B 1 110 ? -16.141 11.453 4.012 1 94.81 110 GLU B CA 1
ATOM 4742 C C . GLU B 1 110 ? -16.375 10.539 5.215 1 94.81 110 GLU B C 1
ATOM 4744 O O . GLU B 1 110 ? -17.5 10.43 5.707 1 94.81 110 GLU B O 1
ATOM 4749 N N . ALA B 1 111 ? -15.328 9.945 5.691 1 94.44 111 ALA B N 1
ATOM 4750 C CA . ALA B 1 111 ? -15.43 8.984 6.785 1 94.44 111 ALA B CA 1
ATOM 4751 C C . ALA B 1 111 ? -15.234 9.672 8.133 1 94.44 111 ALA B C 1
ATOM 4753 O O . ALA B 1 111 ? -15 9.008 9.148 1 94.44 111 ALA B O 1
ATOM 4754 N N . PHE B 1 112 ? -15.312 10.953 8.188 1 91.56 112 PHE B N 1
ATOM 4755 C CA . PHE B 1 112 ? -15.383 11.664 9.461 1 91.56 112 PHE B CA 1
ATOM 4756 C C . PHE B 1 112 ? -16.719 11.414 10.148 1 91.56 112 PHE B C 1
ATOM 4758 O O . PHE B 1 112 ? -16.812 11.453 11.375 1 91.56 112 PHE B O 1
ATOM 4765 N N . SER B 1 113 ? -17.688 11.227 9.406 1 94.12 113 SER B N 1
ATOM 4766 C CA . SER B 1 113 ? -19.031 10.75 9.75 1 94.12 113 SER B CA 1
ATOM 4767 C C . SER B 1 113 ? -19.453 9.594 8.852 1 94.12 113 SER B C 1
ATOM 4769 O O . SER B 1 113 ? -19.016 9.5 7.707 1 94.12 113 SER B O 1
ATOM 4771 N N . ILE B 1 114 ? -20.312 8.727 9.43 1 97.62 114 ILE B N 1
ATOM 4772 C CA . ILE B 1 114 ? -20.625 7.512 8.68 1 97.62 114 ILE B CA 1
ATOM 4773 C C . ILE B 1 114 ? -21.938 7.688 7.934 1 97.62 114 ILE B C 1
ATOM 4775 O O . ILE B 1 114 ? -22.328 6.824 7.141 1 97.62 114 ILE B O 1
ATOM 4779 N N . CYS B 1 115 ? -22.578 8.852 8.125 1 97.75 115 CYS B N 1
ATOM 4780 C CA . CYS B 1 115 ? -23.906 9.086 7.555 1 97.75 115 CYS B CA 1
ATOM 4781 C C . CYS B 1 115 ? -23.859 9.023 6.031 1 97.75 115 CYS B C 1
ATOM 4783 O O . CYS B 1 115 ? -24.734 8.438 5.406 1 97.75 115 CYS B O 1
ATOM 4785 N N . GLY B 1 116 ? -22.844 9.672 5.418 1 97.94 116 GLY B N 1
ATOM 4786 C CA . GLY B 1 116 ? -22.719 9.641 3.969 1 97.94 116 GLY B CA 1
ATOM 4787 C C . GLY B 1 116 ? -22.656 8.234 3.404 1 97.94 116 GLY B C 1
ATOM 4788 O O . GLY B 1 116 ? -23.359 7.91 2.447 1 97.94 116 GLY B O 1
ATOM 4789 N N . LEU B 1 117 ? -21.844 7.332 3.965 1 98.5 117 LEU B N 1
ATOM 4790 C CA . LEU B 1 117 ? -21.766 5.941 3.533 1 98.5 117 LEU B CA 1
ATOM 4791 C C . LEU B 1 117 ? -23.078 5.211 3.777 1 98.5 117 LEU B C 1
ATOM 4793 O O . LEU B 1 117 ? -23.453 4.328 3.004 1 98.5 117 LEU B O 1
ATOM 4797 N N . GLY B 1 118 ? -23.719 5.578 4.898 1 98.62 118 GLY B N 1
ATOM 4798 C CA . GLY B 1 118 ? -25.031 5.023 5.156 1 98.62 118 GLY B CA 1
ATOM 4799 C C . GLY B 1 118 ? -26.047 5.352 4.07 1 98.62 118 GLY B C 1
ATOM 4800 O O . GLY B 1 118 ? -26.812 4.484 3.639 1 98.62 118 GLY B O 1
ATOM 4801 N N . ILE B 1 119 ? -26.047 6.586 3.662 1 98.5 119 ILE B N 1
ATOM 4802 C CA . ILE B 1 119 ? -26.969 7.027 2.615 1 98.5 119 ILE B CA 1
ATOM 4803 C C . ILE B 1 119 ? -26.656 6.289 1.314 1 98.5 119 ILE B C 1
ATOM 4805 O O . ILE B 1 119 ? -27.562 5.836 0.621 1 98.5 119 ILE B O 1
ATOM 4809 N N . ILE B 1 120 ? -25.375 6.16 0.982 1 98.56 120 ILE B N 1
ATOM 4810 C CA . ILE B 1 120 ? -24.953 5.43 -0.211 1 98.56 120 ILE B CA 1
ATOM 4811 C C . ILE B 1 120 ? -25.5 4.004 -0.161 1 98.56 120 ILE B C 1
ATOM 4813 O O . ILE B 1 120 ? -26.016 3.492 -1.159 1 98.56 120 ILE B O 1
ATOM 4817 N N . GLU B 1 121 ? -25.359 3.355 0.976 1 98.31 121 GLU B N 1
ATOM 4818 C CA . GLU B 1 121 ? -25.875 2.002 1.174 1 98.31 121 GLU B CA 1
ATOM 4819 C C . GLU B 1 121 ? -27.391 1.966 1.038 1 98.31 121 GLU B C 1
ATOM 4821 O O . GLU B 1 121 ? -27.953 1.076 0.385 1 98.31 121 GLU B O 1
ATOM 4826 N N . ALA B 1 122 ? -28.109 2.928 1.679 1 98.19 122 ALA B N 1
ATOM 4827 C CA . ALA B 1 122 ? -29.562 2.982 1.663 1 98.19 122 ALA B CA 1
ATOM 4828 C C . ALA B 1 122 ? -30.094 3.154 0.242 1 98.19 122 ALA B C 1
ATOM 4830 O O . ALA B 1 122 ? -31.141 2.611 -0.108 1 98.19 122 ALA B O 1
ATOM 4831 N N . LEU B 1 123 ? -29.391 3.906 -0.573 1 98.12 123 LEU B N 1
ATOM 4832 C CA . LEU B 1 123 ? -29.797 4.191 -1.945 1 98.12 123 LEU B CA 1
ATOM 4833 C C . LEU B 1 123 ? -29.375 3.057 -2.879 1 98.12 123 LEU B C 1
ATOM 4835 O O . LEU B 1 123 ? -29.703 3.084 -4.07 1 98.12 123 LEU B O 1
ATOM 4839 N N . LYS B 1 124 ? -28.609 2.105 -2.395 1 97.25 124 LYS B N 1
ATOM 4840 C CA . LYS B 1 124 ? -28.141 0.939 -3.141 1 97.25 124 LYS B CA 1
ATOM 4841 C C . LYS B 1 124 ? -27.25 1.353 -4.309 1 97.25 124 LYS B C 1
ATOM 4843 O O . LYS B 1 124 ? -27.375 0.815 -5.41 1 97.25 124 LYS B O 1
ATOM 4848 N N . ILE B 1 125 ? -26.516 2.391 -4.043 1 98.25 125 ILE B N 1
ATOM 4849 C CA . ILE B 1 125 ? -25.5 2.75 -5.027 1 98.25 125 ILE B CA 1
ATOM 4850 C C . ILE B 1 125 ? -24.469 1.629 -5.137 1 98.25 125 ILE B C 1
ATOM 4852 O O . ILE B 1 125 ? -23.953 1.147 -4.121 1 98.25 125 ILE B O 1
ATOM 4856 N N . PRO B 1 126 ? -24.094 1.175 -6.363 1 97.25 126 PRO B N 1
ATOM 4857 C CA . PRO B 1 126 ? -23.328 -0.052 -6.57 1 97.25 126 PRO B CA 1
ATOM 4858 C C . PRO B 1 126 ? -21.922 0.022 -5.957 1 97.25 126 PRO B C 1
ATOM 4860 O O . PRO B 1 126 ? -21.328 -1.011 -5.641 1 97.25 126 PRO B O 1
ATOM 4863 N N . SER B 1 127 ? -21.422 1.245 -5.871 1 97.94 127 SER B N 1
ATOM 4864 C CA . SER B 1 127 ? -20.047 1.408 -5.383 1 97.94 127 SER B CA 1
ATOM 4865 C C . SER B 1 127 ? -19.938 2.613 -4.457 1 97.94 127 SER B C 1
ATOM 4867 O O . SER B 1 127 ? -20.656 3.604 -4.625 1 97.94 127 SER B O 1
ATOM 4869 N N . SER B 1 128 ? -19.078 2.445 -3.449 1 98.5 128 SER B N 1
ATOM 4870 C CA . SER B 1 128 ? -18.812 3.543 -2.525 1 98.5 128 SER B CA 1
ATOM 4871 C C . SER B 1 128 ? -17.312 3.764 -2.355 1 98.5 128 SER B C 1
ATOM 4873 O O . SER B 1 128 ? -16.516 2.828 -2.488 1 98.5 128 SER B O 1
ATOM 4875 N N . ILE B 1 129 ? -16.922 4.953 -2.137 1 98.69 129 ILE B N 1
ATOM 4876 C CA . ILE B 1 129 ? -15.555 5.344 -1.811 1 98.69 129 ILE B CA 1
ATOM 4877 C C . ILE B 1 129 ? -15.547 6.199 -0.546 1 98.69 129 ILE B C 1
ATOM 4879 O O . ILE B 1 129 ? -16.297 7.172 -0.443 1 98.69 129 ILE B O 1
ATOM 4883 N N . ALA B 1 130 ? -14.828 5.734 0.431 1 98.38 130 ALA B N 1
ATOM 4884 C CA . ALA B 1 130 ? -14.641 6.531 1.642 1 98.38 130 ALA B CA 1
ATOM 4885 C C . ALA B 1 130 ? -13.445 7.477 1.498 1 98.38 130 ALA B C 1
ATOM 4887 O O . ALA B 1 130 ? -12.414 7.102 0.938 1 98.38 130 ALA B O 1
ATOM 4888 N N . THR B 1 131 ? -13.656 8.688 1.958 1 96.5 131 THR B N 1
ATOM 4889 C CA . THR B 1 131 ? -12.555 9.648 1.937 1 96.5 131 THR B CA 1
ATOM 4890 C C . THR B 1 131 ? -12.359 10.281 3.312 1 96.5 131 THR B C 1
ATOM 4892 O O . THR B 1 131 ? -13.234 10.18 4.176 1 96.5 131 THR B O 1
ATOM 4895 N N . PHE B 1 132 ? -11.195 10.773 3.484 1 90.69 132 PHE B N 1
ATOM 4896 C CA . PHE B 1 132 ? -10.938 11.57 4.676 1 90.69 132 PHE B CA 1
ATOM 4897 C C . PHE B 1 132 ? -9.945 12.688 4.371 1 90.69 132 PHE B C 1
ATOM 4899 O O . PHE B 1 132 ? -8.875 12.445 3.809 1 90.69 132 PHE B O 1
ATOM 4906 N N . SER B 1 133 ? -10.312 13.891 4.75 1 87.06 133 SER B N 1
ATOM 4907 C CA . SER B 1 133 ? -9.516 15.07 4.414 1 87.06 133 SER B CA 1
ATOM 4908 C C . SER B 1 133 ? -8.312 15.203 5.332 1 87.06 133 SER B C 1
ATOM 4910 O O . SER B 1 133 ? -7.387 15.969 5.043 1 87.06 133 SER B O 1
ATOM 4912 N N . GLY B 1 134 ? -8.289 14.523 6.41 1 86.81 134 GLY B N 1
ATOM 4913 C CA . GLY B 1 134 ? -7.137 14.508 7.293 1 86.81 134 GLY B CA 1
ATOM 4914 C C . GLY B 1 134 ? -6.211 13.336 7.051 1 86.81 134 GLY B C 1
ATOM 4915 O O . GLY B 1 134 ? -6.227 12.742 5.973 1 86.81 134 GLY B O 1
ATOM 4916 N N . VAL B 1 135 ? -5.359 13.164 8.031 1 85.56 135 VAL B N 1
ATOM 4917 C CA . VAL B 1 135 ? -4.469 12.016 7.934 1 85.56 135 VAL B CA 1
ATOM 4918 C C . VAL B 1 135 ? -5.266 10.727 8.125 1 85.56 135 VAL B C 1
ATOM 4920 O O . VAL B 1 135 ? -6.281 10.719 8.82 1 85.56 135 VAL B O 1
ATOM 4923 N N . HIS B 1 136 ? -4.832 9.695 7.484 1 87 136 HIS B N 1
ATOM 4924 C CA . HIS B 1 136 ? -5.52 8.406 7.496 1 87 136 HIS B CA 1
ATOM 4925 C C . HIS B 1 136 ? -5.891 7.992 8.914 1 87 136 HIS B C 1
ATOM 4927 O O . HIS B 1 136 ? -5.027 7.93 9.797 1 87 136 HIS B O 1
ATOM 4933 N N . MET B 1 137 ? -7.164 7.738 9.211 1 91.69 137 MET B N 1
ATOM 4934 C CA . MET B 1 137 ? -7.68 7.48 10.555 1 91.69 137 MET B CA 1
ATOM 4935 C C . MET B 1 137 ? -7.516 6.012 10.922 1 91.69 137 MET B C 1
ATOM 4937 O O . MET B 1 137 ? -7.793 5.129 10.109 1 91.69 137 MET B O 1
ATOM 4941 N N . ASP B 1 138 ? -7.223 5.797 12.188 1 93.81 138 ASP B N 1
ATOM 4942 C CA . ASP B 1 138 ? -6.98 4.438 12.664 1 93.81 138 ASP B CA 1
ATOM 4943 C C . ASP B 1 138 ? -8.266 3.613 12.656 1 93.81 138 ASP B C 1
ATOM 4945 O O . ASP B 1 138 ? -8.234 2.406 12.414 1 93.81 138 ASP B O 1
ATOM 4949 N N . ILE B 1 139 ? -9.391 4.301 12.93 1 95.31 139 ILE B N 1
ATOM 4950 C CA . ILE B 1 139 ? -10.648 3.568 12.969 1 95.31 139 ILE B CA 1
ATOM 4951 C C . ILE B 1 139 ? -11 3.068 11.57 1 95.31 139 ILE B C 1
ATOM 4953 O O . ILE B 1 139 ? -11.586 1.993 11.414 1 95.31 139 ILE B O 1
ATOM 4957 N N . VAL B 1 140 ? -10.68 3.854 10.57 1 96.25 140 VAL B N 1
ATOM 4958 C CA . VAL B 1 140 ? -10.867 3.418 9.188 1 96.25 140 VAL B CA 1
ATOM 4959 C C . VAL B 1 140 ? -9.93 2.256 8.875 1 96.25 140 VAL B C 1
ATOM 4961 O O . VAL B 1 140 ? -10.352 1.236 8.328 1 96.25 140 VAL B O 1
ATOM 4964 N N . SER B 1 141 ? -8.648 2.393 9.297 1 95.81 141 SER B N 1
ATOM 4965 C CA . SER B 1 141 ? -7.684 1.31 9.133 1 95.81 141 SER B CA 1
ATOM 4966 C C . SER B 1 141 ? -8.203 0.009 9.734 1 95.81 141 SER B C 1
ATOM 4968 O O . SER B 1 141 ? -8.188 -1.035 9.078 1 95.81 141 SER B O 1
ATOM 4970 N N . LYS B 1 142 ? -8.625 0.135 10.922 1 95.75 142 LYS B N 1
ATOM 4971 C CA . LYS B 1 142 ? -9.133 -1.04 11.625 1 95.75 142 LYS B CA 1
ATOM 4972 C C . LYS B 1 142 ? -10.312 -1.663 10.875 1 95.75 142 LYS B C 1
ATOM 4974 O O . LYS B 1 142 ? -10.375 -2.883 10.719 1 95.75 142 LYS B O 1
ATOM 4979 N N . SER B 1 143 ? -11.195 -0.844 10.414 1 96.94 143 SER B N 1
ATOM 4980 C CA . SER B 1 143 ? -12.422 -1.318 9.773 1 96.94 143 SER B CA 1
ATOM 4981 C C . SER B 1 143 ? -12.125 -2.014 8.453 1 96.94 143 SER B C 1
ATOM 4983 O O . SER B 1 143 ? -12.805 -2.969 8.078 1 96.94 143 SER B O 1
ATOM 4985 N N . ILE B 1 144 ? -11.141 -1.583 7.742 1 97.12 144 ILE B N 1
ATOM 4986 C CA . ILE B 1 144 ? -10.875 -2.176 6.438 1 97.12 144 ILE B CA 1
ATOM 4987 C C . ILE B 1 144 ? -9.789 -3.246 6.562 1 97.12 144 ILE B C 1
ATOM 4989 O O . ILE B 1 144 ? -9.391 -3.854 5.57 1 97.12 144 ILE B O 1
ATOM 4993 N N . GLY B 1 145 ? -9.25 -3.422 7.719 1 95.94 145 GLY B N 1
ATOM 4994 C CA . GLY B 1 145 ? -8.305 -4.492 7.98 1 95.94 145 GLY B CA 1
ATOM 4995 C C . GLY B 1 145 ? -6.859 -4.066 7.805 1 95.94 145 GLY B C 1
ATOM 4996 O O . GLY B 1 145 ? -5.969 -4.906 7.664 1 95.94 145 GLY B O 1
ATOM 4997 N N . GLU B 1 146 ? -6.562 -2.822 7.742 1 95.62 146 GLU B N 1
ATOM 4998 C CA . GLU B 1 146 ? -5.203 -2.295 7.691 1 95.62 146 GLU B CA 1
ATOM 4999 C C . GLU B 1 146 ? -4.547 -2.318 9.07 1 95.62 146 GLU B C 1
ATOM 5001 O O . GLU B 1 146 ? -5.172 -1.938 10.062 1 95.62 146 GLU B O 1
ATOM 5006 N N . PRO B 1 147 ? -3.297 -2.75 9.102 1 94.19 147 PRO B N 1
ATOM 5007 C CA . PRO B 1 147 ? -2.65 -2.818 10.414 1 94.19 147 PRO B CA 1
ATOM 5008 C C . PRO B 1 147 ? -2.447 -1.441 11.047 1 94.19 147 PRO B C 1
ATOM 5010 O O . PRO B 1 147 ? -2.117 -0.481 10.344 1 94.19 147 PRO B O 1
ATOM 5013 N N . ILE B 1 148 ? -2.697 -1.371 12.328 1 94.38 148 ILE B N 1
ATOM 5014 C CA . ILE B 1 148 ? -2.361 -0.217 13.156 1 94.38 148 ILE B CA 1
ATOM 5015 C C . ILE B 1 148 ? -1.081 -0.499 13.938 1 94.38 148 ILE B C 1
ATOM 5017 O O . ILE B 1 148 ? -0.996 -1.493 14.664 1 94.38 148 ILE B O 1
ATOM 5021 N N . VAL B 1 149 ? -0.05 0.303 13.766 1 95.31 149 VAL B N 1
ATOM 5022 C CA . VAL B 1 149 ? 1.247 0.064 14.391 1 95.31 149 VAL B CA 1
ATOM 5023 C C . VAL B 1 149 ? 1.657 1.282 15.211 1 95.31 149 VAL B C 1
ATOM 5025 O O . VAL B 1 149 ? 2.521 2.059 14.797 1 95.31 149 VAL B O 1
ATOM 5028 N N . PRO B 1 150 ? 1.25 1.318 16.375 1 96.12 150 PRO B N 1
ATOM 5029 C CA . PRO B 1 150 ? 1.467 2.508 17.203 1 96.12 150 PRO B CA 1
ATOM 5030 C C . PRO B 1 150 ? 2.922 2.668 17.641 1 96.12 150 PRO B C 1
ATOM 5032 O O . PRO B 1 150 ? 3.297 3.709 18.188 1 96.12 150 PRO B O 1
ATOM 5035 N N . SER B 1 151 ? 3.719 1.645 17.453 1 97.12 151 SER B N 1
ATOM 5036 C CA . SER B 1 151 ? 5.098 1.686 17.938 1 97.12 151 SER B CA 1
ATOM 5037 C C . SER B 1 151 ? 5.926 2.701 17.156 1 97.12 151 SER B C 1
ATOM 5039 O O . SER B 1 151 ? 6.941 3.193 17.641 1 97.12 151 SER B O 1
ATOM 5041 N N . TYR B 1 152 ? 5.516 3.006 15.891 1 97.06 152 TYR B N 1
ATOM 5042 C CA . TYR B 1 152 ? 6.355 3.936 15.141 1 97.06 152 TYR B CA 1
ATOM 5043 C C . TYR B 1 152 ? 5.512 4.816 14.234 1 97.06 152 TYR B C 1
ATOM 5045 O O . TYR B 1 152 ? 6.027 5.746 13.602 1 97.06 152 TYR B O 1
ATOM 5053 N N . VAL B 1 153 ? 4.227 4.535 14.117 1 97.06 153 VAL B N 1
ATOM 5054 C CA . VAL B 1 153 ? 3.34 5.379 13.32 1 97.06 153 VAL B CA 1
ATOM 5055 C C . VAL B 1 153 ? 2.576 6.336 14.234 1 97.06 153 VAL B C 1
ATOM 5057 O O . VAL B 1 153 ? 1.768 5.902 15.062 1 97.06 153 VAL B O 1
ATOM 5060 N N . PRO B 1 154 ? 2.795 7.59 14.031 1 96.38 154 PRO B N 1
ATOM 5061 C CA . PRO B 1 154 ? 2.061 8.547 14.867 1 96.38 154 PRO B CA 1
ATOM 5062 C C . PRO B 1 154 ? 0.566 8.57 14.555 1 96.38 154 PRO B C 1
ATOM 5064 O O . PRO B 1 154 ? 0.175 8.562 13.391 1 96.38 154 PRO B O 1
ATOM 5067 N N . GLY B 1 155 ? -0.183 8.555 15.617 1 93.69 155 GLY B N 1
ATOM 5068 C CA . GLY B 1 155 ? -1.62 8.703 15.453 1 93.69 155 GLY B CA 1
ATOM 5069 C C . GLY B 1 155 ? -2.029 10.086 15 1 93.69 155 GLY B C 1
ATOM 5070 O O . GLY B 1 155 ? -1.177 10.945 14.758 1 93.69 155 GLY B O 1
ATOM 5071 N N . HIS B 1 156 ? -3.266 10.312 14.852 1 88.56 156 HIS B N 1
ATOM 5072 C CA . HIS B 1 156 ? -3.803 11.539 14.273 1 88.56 156 HIS B CA 1
ATOM 5073 C C . HIS B 1 156 ? -3.488 12.75 15.156 1 88.56 156 HIS B C 1
ATOM 5075 O O . HIS B 1 156 ? -3.326 13.859 14.656 1 88.56 156 HIS B O 1
ATOM 5081 N N . MET B 1 157 ? -3.398 12.57 16.438 1 88 157 MET B N 1
ATOM 5082 C CA . MET B 1 157 ? -3.129 13.672 17.359 1 88 157 MET B CA 1
ATOM 5083 C C . MET B 1 157 ? -1.809 13.461 18.094 1 88 157 MET B C 1
ATOM 5085 O O . MET B 1 157 ? -1.664 13.852 19.25 1 88 157 MET B O 1
ATOM 5089 N N . ALA B 1 158 ? -0.99 12.742 17.406 1 90.94 158 ALA B N 1
ATOM 5090 C CA . ALA B 1 158 ? 0.288 12.422 18.047 1 90.94 158 ALA B CA 1
ATOM 5091 C C . ALA B 1 158 ? 1.121 13.688 18.25 1 90.94 158 ALA B C 1
ATOM 5093 O O . ALA B 1 158 ? 1.108 14.594 17.422 1 90.94 158 ALA B O 1
ATOM 5094 N N . THR B 1 159 ? 1.864 13.695 19.344 1 88.81 159 THR B N 1
ATOM 5095 C CA . THR B 1 159 ? 2.703 14.844 19.672 1 88.81 159 THR B CA 1
ATOM 5096 C C . THR B 1 159 ? 4.148 14.594 19.25 1 88.81 159 THR B C 1
ATOM 5098 O O . THR B 1 159 ? 4.965 15.516 19.25 1 88.81 159 THR B O 1
ATOM 5101 N N . LYS B 1 160 ? 4.422 13.359 18.938 1 92.69 160 LYS B N 1
ATOM 5102 C CA . LYS B 1 160 ? 5.766 13 18.5 1 92.69 160 LYS B CA 1
ATOM 5103 C C . LYS B 1 160 ? 5.738 12.336 17.125 1 92.69 160 LYS B C 1
ATOM 5105 O O . LYS B 1 160 ? 4.68 11.906 16.656 1 92.69 160 LYS B O 1
ATOM 5110 N N . GLY B 1 161 ? 6.895 12.352 16.5 1 95 161 GLY B N 1
ATOM 5111 C CA . GLY B 1 161 ? 7.047 11.688 15.211 1 95 161 GLY B CA 1
ATOM 5112 C C . GLY B 1 161 ? 7.215 10.18 15.336 1 95 161 GLY B C 1
ATOM 5113 O O . GLY B 1 161 ? 6.648 9.562 16.234 1 95 161 GLY B O 1
ATOM 5114 N N . ASP B 1 162 ? 7.891 9.609 14.43 1 96.31 162 ASP B N 1
ATOM 5115 C CA . ASP B 1 162 ? 7.992 8.156 14.336 1 96.31 162 ASP B CA 1
ATOM 5116 C C . ASP B 1 162 ? 9.109 7.629 15.234 1 96.31 162 ASP B C 1
ATOM 5118 O O . ASP B 1 162 ? 9.281 6.414 15.383 1 96.31 162 ASP B O 1
ATOM 5122 N N . ARG B 1 163 ? 9.922 8.484 15.766 1 96.25 163 ARG B N 1
ATOM 5123 C CA . ARG B 1 163 ? 10.93 8.094 16.75 1 96.25 163 ARG B CA 1
ATOM 5124 C C . ARG B 1 163 ? 10.438 8.344 18.172 1 96.25 163 ARG B C 1
ATOM 5126 O O . ARG B 1 163 ? 10.516 9.461 18.672 1 96.25 163 ARG B O 1
ATOM 5133 N N . MET B 1 164 ? 10.023 7.312 18.781 1 97 164 MET B N 1
ATOM 5134 C CA . MET B 1 164 ? 9.328 7.441 20.062 1 97 164 MET B CA 1
ATOM 5135 C C . MET B 1 164 ? 10.039 6.656 21.141 1 97 164 MET B C 1
ATOM 5137 O O . MET B 1 164 ? 10.477 5.527 20.922 1 97 164 MET B O 1
ATOM 5141 N N . ASN B 1 165 ? 10.172 7.25 22.297 1 96 165 ASN B N 1
ATOM 5142 C CA . ASN B 1 165 ? 10.609 6.496 23.469 1 96 165 ASN B CA 1
ATOM 5143 C C . ASN B 1 165 ? 9.438 5.789 24.156 1 96 165 ASN B C 1
ATOM 5145 O O . ASN B 1 165 ? 8.328 5.766 23.609 1 96 165 ASN B O 1
ATOM 5149 N N . LEU B 1 166 ? 9.656 5.176 25.297 1 96 166 LEU B N 1
ATOM 5150 C CA . LEU B 1 166 ? 8.641 4.363 25.953 1 96 166 LEU B CA 1
ATOM 5151 C C . LEU B 1 166 ? 7.402 5.191 26.281 1 96 166 LEU B C 1
ATOM 5153 O O . LEU B 1 166 ? 6.281 4.781 25.969 1 96 166 LEU B O 1
ATOM 5157 N N . ILE B 1 167 ? 7.578 6.348 26.844 1 95.56 167 ILE B N 1
ATOM 5158 C CA . ILE B 1 167 ? 6.473 7.211 27.234 1 95.56 167 ILE B CA 1
ATOM 5159 C C . ILE B 1 167 ? 5.754 7.734 26 1 95.56 167 ILE B C 1
ATOM 5161 O O . ILE B 1 167 ? 4.523 7.809 25.969 1 95.56 167 ILE B O 1
ATOM 5165 N N . ASP B 1 168 ? 6.527 8.109 24.953 1 96.19 168 ASP B N 1
ATOM 5166 C CA . ASP B 1 168 ? 5.941 8.586 23.703 1 96.19 168 ASP B CA 1
ATOM 5167 C C . ASP B 1 168 ? 5.023 7.527 23.094 1 96.19 168 ASP B C 1
ATOM 5169 O O . ASP B 1 168 ? 3.93 7.848 22.609 1 96.19 168 ASP B O 1
ATOM 5173 N N . ARG B 1 169 ? 5.5 6.289 23.078 1 97 169 ARG B N 1
ATOM 5174 C CA . ARG B 1 169 ? 4.707 5.199 22.516 1 97 169 ARG B CA 1
ATOM 5175 C C . ARG B 1 169 ? 3.432 4.984 23.328 1 97 169 ARG B C 1
ATOM 5177 O O . ARG B 1 169 ? 2.367 4.723 22.766 1 97 169 ARG B O 1
ATOM 5184 N N . LEU B 1 170 ? 3.588 5.02 24.672 1 95.62 170 LEU B N 1
ATOM 5185 C CA . LEU B 1 170 ? 2.412 4.891 25.531 1 95.62 170 LEU B CA 1
ATOM 5186 C C . LEU B 1 170 ? 1.382 5.969 25.203 1 95.62 170 LEU B C 1
ATOM 5188 O O . LEU B 1 170 ? 0.188 5.68 25.094 1 95.62 170 LEU B O 1
ATOM 5192 N N . MET B 1 171 ? 1.826 7.234 25.031 1 95 171 MET B N 1
ATOM 5193 C CA . MET B 1 171 ? 0.937 8.344 24.703 1 95 171 MET B CA 1
ATOM 5194 C C . MET B 1 171 ? 0.32 8.164 23.312 1 95 171 MET B C 1
ATOM 5196 O O . MET B 1 171 ? -0.844 8.5 23.094 1 95 171 MET B O 1
ATOM 5200 N N . ASN B 1 172 ? 1.13 7.613 22.406 1 96.19 172 ASN B N 1
ATOM 5201 C CA . ASN B 1 172 ? 0.618 7.355 21.062 1 96.19 172 ASN B CA 1
ATOM 5202 C C . ASN B 1 172 ? -0.484 6.301 21.078 1 96.19 172 ASN B C 1
ATOM 5204 O O . ASN B 1 172 ? -1.495 6.441 20.391 1 96.19 172 ASN B O 1
ATOM 5208 N N . VAL B 1 173 ? -0.294 5.262 21.844 1 95.56 173 VAL B N 1
ATOM 5209 C CA . VAL B 1 173 ? -1.312 4.227 22 1 95.56 173 VAL B CA 1
ATOM 5210 C C . VAL B 1 173 ? -2.582 4.836 22.594 1 95.56 173 VAL B C 1
ATOM 5212 O O . VAL B 1 173 ? -3.688 4.57 22.109 1 95.56 173 VAL B O 1
ATOM 5215 N N . ALA B 1 174 ? -2.404 5.645 23.625 1 93 174 ALA B N 1
ATOM 5216 C CA . ALA B 1 174 ? -3.549 6.301 24.25 1 93 174 ALA B CA 1
ATOM 5217 C C . ALA B 1 174 ? -4.305 7.164 23.25 1 93 174 ALA B C 1
ATOM 5219 O O . ALA B 1 174 ? -5.539 7.168 23.219 1 93 174 ALA B O 1
ATOM 5220 N N . ASP B 1 175 ? -3.562 7.902 22.453 1 91.75 175 ASP B N 1
ATOM 5221 C CA . ASP B 1 175 ? -4.152 8.734 21.422 1 91.75 175 ASP B CA 1
ATOM 5222 C C . ASP B 1 175 ? -4.977 7.902 20.438 1 91.75 175 ASP B C 1
ATOM 5224 O O . ASP B 1 175 ? -6.102 8.266 20.094 1 91.75 175 ASP B O 1
ATOM 5228 N N . MET B 1 176 ? -4.445 6.84 20.031 1 93.5 176 MET B N 1
ATOM 5229 C CA . MET B 1 176 ? -5.109 5.984 19.047 1 93.5 176 MET B CA 1
ATOM 5230 C C . MET B 1 176 ? -6.363 5.352 19.625 1 93.5 176 MET B C 1
ATOM 5232 O O . MET B 1 176 ? -7.398 5.277 18.969 1 93.5 176 MET B O 1
ATOM 5236 N N . VAL B 1 177 ? -6.277 4.922 20.859 1 93.12 177 VAL B N 1
ATOM 5237 C CA . VAL B 1 177 ? -7.414 4.293 21.531 1 93.12 177 VAL B CA 1
ATOM 5238 C C . VAL B 1 177 ? -8.523 5.32 21.734 1 93.12 177 VAL B C 1
ATOM 5240 O O . VAL B 1 177 ? -9.695 5.043 21.438 1 93.12 177 VAL B O 1
ATOM 5243 N N . LEU B 1 178 ? -8.188 6.48 22.188 1 90.69 178 LEU B N 1
ATOM 5244 C CA . LEU B 1 178 ? -9.172 7.531 22.438 1 90.69 178 LEU B CA 1
ATOM 5245 C C . LEU B 1 178 ? -9.789 8.016 21.141 1 90.69 178 LEU B C 1
ATOM 5247 O O . LEU B 1 178 ? -10.984 8.312 21.078 1 90.69 178 LEU B O 1
ATOM 5251 N N . GLY B 1 179 ? -8.922 8.148 20.109 1 90.25 179 GLY B N 1
ATOM 5252 C CA . GLY B 1 179 ? -9.445 8.516 18.812 1 90.25 179 GLY B CA 1
ATOM 5253 C C . GLY B 1 179 ? -10.445 7.516 18.266 1 90.25 179 GLY B C 1
ATOM 5254 O O . GLY B 1 179 ? -11.508 7.898 17.75 1 90.25 179 GLY B O 1
ATOM 5255 N N . GLN B 1 180 ? -10.125 6.305 18.391 1 93.06 180 GLN B N 1
ATOM 5256 C CA . GLN B 1 180 ? -11.031 5.254 17.938 1 93.06 180 GLN B CA 1
ATOM 5257 C C . GLN B 1 180 ? -12.336 5.273 18.719 1 93.06 180 GLN B C 1
ATOM 5259 O O . GLN B 1 180 ? -13.406 5.035 18.156 1 93.06 180 GLN B O 1
ATOM 5264 N N . LYS B 1 181 ? -12.234 5.496 20.016 1 92.19 181 LYS B N 1
ATOM 5265 C CA . LYS B 1 181 ? -13.438 5.566 20.844 1 92.19 181 LYS B CA 1
ATOM 5266 C C . LYS B 1 181 ? -14.32 6.746 20.422 1 92.19 181 LYS B C 1
ATOM 5268 O O . LYS B 1 181 ? -15.531 6.594 20.266 1 92.19 181 LYS B O 1
ATOM 5273 N N . PHE B 1 182 ? -13.75 7.891 20.25 1 90.88 182 PHE B N 1
ATOM 5274 C CA . PHE B 1 182 ? -14.484 9.094 19.875 1 90.88 182 PHE B CA 1
ATOM 5275 C C . PHE B 1 182 ? -15.211 8.891 18.547 1 90.88 182 PHE B C 1
ATOM 5277 O O . PHE B 1 182 ? -16.422 9.062 18.469 1 90.88 182 PHE B O 1
ATOM 5284 N N . PHE B 1 183 ? -14.508 8.539 17.516 1 93.12 183 PHE B N 1
ATOM 5285 C CA . PHE B 1 183 ? -15.117 8.367 16.203 1 93.12 183 PHE B CA 1
ATOM 5286 C C . PHE B 1 183 ? -16.047 7.168 16.188 1 93.12 183 PHE B C 1
ATOM 5288 O O . PHE B 1 183 ? -17.094 7.195 15.531 1 93.12 183 PHE B O 1
ATOM 5295 N N . GLY B 1 184 ? -15.633 6.129 16.906 1 95.5 184 GLY B N 1
ATOM 5296 C CA . GLY B 1 184 ? -16.516 4.98 17.047 1 95.5 184 GLY B CA 1
ATOM 5297 C C . GLY B 1 184 ? -17.859 5.332 17.625 1 95.5 184 GLY B C 1
ATOM 5298 O O . GLY B 1 184 ? -18.906 4.902 17.109 1 95.5 184 GLY B O 1
ATOM 5299 N N . ASP B 1 185 ? -17.906 6.168 18.688 1 95.44 185 ASP B N 1
ATOM 5300 C CA . ASP B 1 185 ? -19.156 6.602 19.312 1 95.44 185 ASP B CA 1
ATOM 5301 C C . ASP B 1 185 ? -20 7.41 18.328 1 95.44 185 ASP B C 1
ATOM 5303 O O . ASP B 1 185 ? -21.219 7.246 18.281 1 95.44 185 ASP B O 1
ATOM 5307 N N . THR B 1 186 ? -19.375 8.258 17.609 1 95.88 186 THR B N 1
ATOM 5308 C CA . THR B 1 186 ? -20.078 9.055 16.609 1 95.88 186 THR B CA 1
ATOM 5309 C C . THR B 1 186 ? -20.719 8.156 15.555 1 95.88 186 THR B C 1
ATOM 5311 O O . THR B 1 186 ? -21.891 8.328 15.219 1 95.88 186 THR B O 1
ATOM 5314 N N . PHE B 1 187 ? -19.938 7.184 15.055 1 97.94 187 PHE B N 1
ATOM 5315 C CA . PHE B 1 187 ? -20.422 6.266 14.031 1 97.94 187 PHE B CA 1
ATOM 5316 C C . PHE B 1 187 ? -21.594 5.445 14.562 1 97.94 187 PHE B C 1
ATOM 5318 O O . PHE B 1 187 ? -22.594 5.234 13.859 1 97.94 187 PHE B O 1
ATOM 5325 N N . ILE B 1 188 ? -21.469 5.004 15.789 1 98 188 ILE B N 1
ATOM 5326 C CA . ILE B 1 188 ? -22.5 4.16 16.406 1 98 188 ILE B CA 1
ATOM 5327 C C . ILE B 1 188 ? -23.812 4.934 16.5 1 98 188 ILE B C 1
ATOM 5329 O O . ILE B 1 188 ? -24.875 4.402 16.188 1 98 188 ILE B O 1
ATOM 5333 N N . GLU B 1 189 ? -23.734 6.18 16.938 1 98 189 GLU B N 1
ATOM 5334 C CA . GLU B 1 189 ? -24.938 6.992 17.062 1 98 189 GLU B CA 1
ATOM 5335 C C . GLU B 1 189 ? -25.594 7.227 15.711 1 98 189 GLU B C 1
ATOM 5337 O O . GLU B 1 189 ? -26.828 7.227 15.602 1 98 189 GLU B O 1
ATOM 5342 N N . GLU B 1 190 ? -24.812 7.461 14.711 1 98.31 190 GLU B N 1
ATOM 5343 C CA . GLU B 1 190 ? -25.359 7.637 13.367 1 98.31 190 GLU B CA 1
ATOM 5344 C C . GLU B 1 190 ? -25.984 6.344 12.852 1 98.31 190 GLU B C 1
ATOM 5346 O O . GLU B 1 190 ? -27.016 6.371 12.172 1 98.31 190 GLU B O 1
ATOM 5351 N N . ILE B 1 191 ? -25.359 5.168 13.148 1 98.62 191 ILE B N 1
ATOM 5352 C CA . ILE B 1 191 ? -25.906 3.875 12.742 1 98.62 191 ILE B CA 1
ATOM 5353 C C . ILE B 1 191 ? -27.25 3.645 13.422 1 98.62 191 ILE B C 1
ATOM 5355 O O . ILE B 1 191 ? -28.156 3.076 12.812 1 98.62 191 ILE B O 1
ATOM 5359 N N . LYS B 1 192 ? -27.375 4.07 14.688 1 98.38 192 LYS B N 1
ATOM 5360 C CA . LYS B 1 192 ? -28.656 3.963 15.375 1 98.38 192 LYS B CA 1
ATOM 5361 C C . LYS B 1 192 ? -29.75 4.699 14.602 1 98.38 192 LYS B C 1
ATOM 5363 O O . LYS B 1 192 ? -30.859 4.188 14.445 1 98.38 192 LYS B O 1
ATOM 5368 N N . VAL B 1 193 ? -29.406 5.887 14.18 1 98.12 193 VAL B N 1
ATOM 5369 C CA . VAL B 1 193 ? -30.344 6.699 13.398 1 98.12 193 VAL B CA 1
ATOM 5370 C C . VAL B 1 193 ? -30.703 5.98 12.102 1 98.12 193 VAL B C 1
ATOM 5372 O O . VAL B 1 193 ? -31.875 5.918 11.727 1 98.12 193 VAL B O 1
ATOM 5375 N N . LEU B 1 194 ? -29.75 5.418 11.422 1 98.56 194 LEU B N 1
ATOM 5376 C CA . LEU B 1 194 ? -29.969 4.691 10.172 1 98.56 194 LEU B CA 1
ATOM 5377 C C . LEU B 1 194 ? -30.812 3.445 10.406 1 98.56 194 LEU B C 1
ATOM 5379 O O . LEU B 1 194 ? -31.719 3.152 9.633 1 98.56 194 LEU B O 1
ATOM 5383 N N . ARG B 1 195 ? -30.531 2.736 11.469 1 98.5 195 ARG B N 1
ATOM 5384 C CA . ARG B 1 195 ? -31.266 1.516 11.781 1 98.5 195 ARG B CA 1
ATOM 5385 C C . ARG B 1 195 ? -32.688 1.83 12.188 1 98.5 195 ARG B C 1
ATOM 5387 O O . ARG B 1 195 ? -33.625 1.036 11.93 1 98.5 195 ARG B O 1
ATOM 5394 N N . ALA B 1 196 ? -32.938 2.994 12.828 1 98.25 196 ALA B N 1
ATOM 5395 C CA . ALA B 1 196 ? -34.281 3.418 13.164 1 98.25 196 ALA B CA 1
ATOM 5396 C C . ALA B 1 196 ? -35.156 3.572 11.914 1 98.25 196 ALA B C 1
ATOM 5398 O O . ALA B 1 196 ? -36.344 3.271 11.93 1 98.25 196 ALA B O 1
ATOM 5399 N N . LYS B 1 197 ? -34.562 4.023 10.859 1 97.94 197 LYS B N 1
ATOM 5400 C CA . LYS B 1 197 ? -35.312 4.266 9.633 1 97.94 197 LYS B CA 1
ATOM 5401 C C . LYS B 1 197 ? -35.312 3.025 8.742 1 97.94 197 LYS B C 1
ATOM 5403 O O . LYS B 1 197 ? -36.344 2.672 8.172 1 97.94 197 LYS B O 1
ATOM 5408 N N . TYR B 1 198 ? -34.25 2.293 8.617 1 97.75 198 TYR B N 1
ATOM 5409 C CA . TYR B 1 198 ? -34.094 1.279 7.574 1 97.75 198 TYR B CA 1
ATOM 5410 C C . TYR B 1 198 ? -34.125 -0.121 8.172 1 97.75 198 TYR B C 1
ATOM 5412 O O . TYR B 1 198 ? -34.031 -1.115 7.449 1 97.75 198 TYR B O 1
ATOM 5420 N N . GLY B 1 199 ? -34.125 -0.231 9.469 1 97.81 199 GLY B N 1
ATOM 5421 C CA . GLY B 1 199 ? -34.219 -1.527 10.117 1 97.81 199 GLY B CA 1
ATOM 5422 C C . GLY B 1 199 ? -32.969 -1.938 10.867 1 97.81 199 GLY B C 1
ATOM 5423 O O . GLY B 1 199 ? -31.875 -1.479 10.547 1 97.81 199 GLY B O 1
ATOM 5424 N N . GLN B 1 200 ? -33.156 -2.844 11.75 1 97.12 200 GLN B N 1
ATOM 5425 C CA . GLN B 1 200 ? -32.094 -3.268 12.664 1 97.12 200 GLN B CA 1
ATOM 5426 C C . GLN B 1 200 ? -31.016 -4.062 11.938 1 97.12 200 GLN B C 1
ATOM 5428 O O . GLN B 1 200 ? -29.906 -4.234 12.445 1 97.12 200 GLN B O 1
ATOM 5433 N N . ARG B 1 201 ? -31.312 -4.523 10.766 1 97 201 ARG B N 1
ATOM 5434 C CA . ARG B 1 201 ? -30.359 -5.328 10.008 1 97 201 ARG B CA 1
ATOM 5435 C C . ARG B 1 201 ? -29.453 -4.445 9.148 1 97 201 ARG B C 1
ATOM 5437 O O . ARG B 1 201 ? -28.562 -4.945 8.453 1 97 201 ARG B O 1
ATOM 5444 N N . PHE B 1 202 ? -29.672 -3.129 9.234 1 98.19 202 PHE B N 1
ATOM 5445 C CA . PHE B 1 202 ? -28.781 -2.211 8.516 1 98.19 202 PHE B CA 1
ATOM 5446 C C . PHE B 1 202 ? -27.344 -2.4 8.953 1 98.19 202 PHE B C 1
ATOM 5448 O O . PHE B 1 202 ? -27.062 -2.59 10.141 1 98.19 202 PHE B O 1
ATOM 5455 N N . LYS B 1 203 ? -26.422 -2.35 8.047 1 97.88 203 LYS B N 1
ATOM 5456 C CA . LYS B 1 203 ? -25 -2.631 8.258 1 97.88 203 LYS B CA 1
ATOM 5457 C C . LYS B 1 203 ? -24.422 -1.728 9.336 1 97.88 203 LYS B C 1
ATOM 5459 O O . LYS B 1 203 ? -24.859 -0.585 9.5 1 97.88 203 LYS B O 1
ATOM 5464 N N . ASP B 1 204 ? -23.484 -2.213 10.094 1 98 204 ASP B N 1
ATOM 5465 C CA . ASP B 1 204 ? -22.734 -1.375 11.023 1 98 204 ASP B CA 1
ATOM 5466 C C . ASP B 1 204 ? -21.641 -0.59 10.297 1 98 204 ASP B C 1
ATOM 5468 O O . ASP B 1 204 ? -21.422 -0.783 9.102 1 98 204 ASP B O 1
ATOM 5472 N N . TYR B 1 205 ? -20.969 0.365 11.047 1 98.12 205 TYR B N 1
ATOM 5473 C CA . TYR B 1 205 ? -20 1.254 10.391 1 98.12 205 TYR B CA 1
ATOM 5474 C C . TYR B 1 205 ? -18.797 0.479 9.898 1 98.12 205 TYR B C 1
ATOM 5476 O O . TYR B 1 205 ? -18.188 0.832 8.883 1 98.12 205 TYR B O 1
ATOM 5484 N N . GLU B 1 206 ? -18.375 -0.6 10.578 1 97.69 206 GLU B N 1
ATOM 5485 C CA . GLU B 1 206 ? -17.25 -1.413 10.156 1 97.69 206 GLU B CA 1
ATOM 5486 C C . GLU B 1 206 ? -17.5 -2.059 8.797 1 97.69 206 GLU B C 1
ATOM 5488 O O . GLU B 1 206 ? -16.625 -2.072 7.934 1 97.69 206 GLU B O 1
ATOM 5493 N N . GLU B 1 207 ? -18.672 -2.557 8.656 1 97.5 207 GLU B N 1
ATOM 5494 C CA . GLU B 1 207 ? -19.031 -3.201 7.398 1 97.5 207 GLU B CA 1
ATOM 5495 C C . GLU B 1 207 ? -19.156 -2.18 6.273 1 97.5 207 GLU B C 1
ATOM 5497 O O . GLU B 1 207 ? -18.766 -2.449 5.137 1 97.5 207 GLU B O 1
ATOM 5502 N N . LEU B 1 208 ? -19.781 -0.994 6.566 1 98.38 208 LEU B N 1
ATOM 5503 C CA . LEU B 1 208 ? -19.906 0.056 5.559 1 98.38 208 LEU B CA 1
ATOM 5504 C C . LEU B 1 208 ? -18.531 0.469 5.039 1 98.38 208 LEU B C 1
ATOM 5506 O O . LEU B 1 208 ? -18.344 0.627 3.828 1 98.38 208 LEU B O 1
ATOM 5510 N N . LEU B 1 209 ? -17.594 0.624 5.945 1 98.06 209 LEU B N 1
ATOM 5511 C CA . LEU B 1 209 ? -16.25 1.015 5.562 1 98.06 209 LEU B CA 1
ATOM 5512 C C . LEU B 1 209 ? -15.547 -0.113 4.812 1 98.06 209 LEU B C 1
ATOM 5514 O O . LEU B 1 209 ? -14.891 0.126 3.801 1 98.06 209 LEU B O 1
ATOM 5518 N N . ALA B 1 210 ? -15.703 -1.338 5.262 1 97.38 210 ALA B N 1
ATOM 5519 C CA . ALA B 1 210 ? -15.078 -2.492 4.621 1 97.38 210 ALA B CA 1
ATOM 5520 C C . ALA B 1 210 ? -15.617 -2.695 3.207 1 97.38 210 ALA B C 1
ATOM 5522 O O . ALA B 1 210 ? -14.883 -3.137 2.318 1 97.38 210 ALA B O 1
ATOM 5523 N N . ASP B 1 211 ? -16.828 -2.34 3.01 1 96.94 211 ASP B N 1
ATOM 5524 C CA . ASP B 1 211 ? -17.5 -2.555 1.728 1 96.94 211 ASP B CA 1
ATOM 5525 C C . ASP B 1 211 ? -17.078 -1.498 0.708 1 96.94 211 ASP B C 1
ATOM 5527 O O . ASP B 1 211 ? -17.328 -1.647 -0.489 1 96.94 211 ASP B O 1
ATOM 5531 N N . ALA B 1 212 ? -16.484 -0.393 1.212 1 98.19 212 ALA B N 1
ATOM 5532 C CA . ALA B 1 212 ? -16.031 0.624 0.27 1 98.19 212 ALA B CA 1
ATOM 5533 C C . ALA B 1 212 ? -15.031 0.04 -0.723 1 98.19 212 ALA B C 1
ATOM 5535 O O . ALA B 1 212 ? -14.172 -0.761 -0.348 1 98.19 212 ALA B O 1
ATOM 5536 N N . SER B 1 213 ? -15.18 0.444 -2.006 1 98.38 213 SER B N 1
ATOM 5537 C CA . SER B 1 213 ? -14.25 -0.011 -3.033 1 98.38 213 SER B CA 1
ATOM 5538 C C . SER B 1 213 ? -12.836 0.498 -2.764 1 98.38 213 SER B C 1
ATOM 5540 O O . SER B 1 213 ? -11.867 -0.252 -2.889 1 98.38 213 SER B O 1
ATOM 5542 N N . TYR B 1 214 ? -12.773 1.732 -2.432 1 98.31 214 TYR B N 1
ATOM 5543 C CA . TYR B 1 214 ? -11.5 2.355 -2.096 1 98.31 214 TYR B CA 1
ATOM 5544 C C . TYR B 1 214 ? -11.656 3.314 -0.92 1 98.31 214 TYR B C 1
ATOM 5546 O O . TYR B 1 214 ? -12.766 3.73 -0.592 1 98.31 214 TYR B O 1
ATOM 5554 N N . VAL B 1 215 ? -10.578 3.533 -0.272 1 97.94 215 VAL B N 1
ATOM 5555 C CA . VAL B 1 215 ? -10.43 4.586 0.728 1 97.94 215 VAL B CA 1
ATOM 5556 C C . VAL B 1 215 ? -9.406 5.613 0.249 1 97.94 215 VAL B C 1
ATOM 5558 O O . VAL B 1 215 ? -8.219 5.309 0.125 1 97.94 215 VAL B O 1
ATOM 5561 N N . PHE B 1 216 ? -9.914 6.832 -0.032 1 97.38 216 PHE B N 1
ATOM 5562 C CA . PHE B 1 216 ? -9.023 7.918 -0.43 1 97.38 216 PHE B CA 1
ATOM 5563 C C . PHE B 1 216 ? -8.492 8.656 0.792 1 97.38 216 PHE B C 1
ATOM 5565 O O . PHE B 1 216 ? -9.273 9.133 1.622 1 97.38 216 PHE B O 1
ATOM 5572 N N . THR B 1 217 ? -7.219 8.711 0.891 1 94.69 217 THR B N 1
ATOM 5573 C CA . THR B 1 217 ? -6.629 9.422 2.02 1 94.69 217 THR B CA 1
ATOM 5574 C C . THR B 1 217 ? -5.883 10.664 1.544 1 94.69 217 THR B C 1
ATOM 5576 O O . THR B 1 217 ? -5.391 10.703 0.414 1 94.69 217 THR B O 1
ATOM 5579 N N . ASN B 1 218 ? -5.863 11.633 2.41 1 93.5 218 ASN B N 1
ATOM 5580 C CA . ASN B 1 218 ? -5.148 12.867 2.113 1 93.5 218 ASN B CA 1
ATOM 5581 C C . ASN B 1 218 ? -3.668 12.758 2.457 1 93.5 218 ASN B C 1
ATOM 5583 O O . ASN B 1 218 ? -2.936 13.742 2.395 1 93.5 218 ASN B O 1
ATOM 5587 N N . SER B 1 219 ? -3.221 11.594 2.77 1 92.56 219 SER B N 1
ATOM 5588 C CA . SER B 1 219 ? -1.811 11.344 3.051 1 92.56 219 SER B CA 1
ATOM 5589 C C . SER B 1 219 ? -1.009 11.195 1.763 1 92.56 219 SER B C 1
ATOM 5591 O O . SER B 1 219 ? -1.504 10.648 0.776 1 92.56 219 SER B O 1
ATOM 5593 N N . ASN B 1 220 ? 0.14 11.781 1.776 1 95 220 ASN B N 1
ATOM 5594 C CA . ASN B 1 220 ? 1.091 11.609 0.684 1 95 220 ASN B CA 1
ATOM 5595 C C . ASN B 1 220 ? 2.256 10.711 1.093 1 95 220 ASN B C 1
ATOM 5597 O O . ASN B 1 220 ? 2.969 11.008 2.053 1 95 220 ASN B O 1
ATOM 5601 N N . PRO B 1 221 ? 2.482 9.664 0.303 1 95 221 PRO B N 1
ATOM 5602 C CA . PRO B 1 221 ? 3.506 8.695 0.702 1 95 221 PRO B CA 1
ATOM 5603 C C . PRO B 1 221 ? 4.891 9.32 0.832 1 95 221 PRO B C 1
ATOM 5605 O O . PRO B 1 221 ? 5.719 8.844 1.613 1 95 221 PRO B O 1
ATOM 5608 N N . TYR B 1 222 ? 5.238 10.359 0.137 1 97.12 222 TYR B N 1
ATOM 5609 C CA . TYR B 1 222 ? 6.57 10.953 0.138 1 97.12 222 TYR B CA 1
ATOM 5610 C C . TYR B 1 222 ? 6.676 12.055 1.185 1 97.12 222 TYR B C 1
ATOM 5612 O O . TYR B 1 222 ? 7.758 12.602 1.415 1 97.12 222 TYR B O 1
ATOM 5620 N N . LEU B 1 223 ? 5.57 12.375 1.793 1 96.62 223 LEU B N 1
ATOM 5621 C CA . LEU B 1 223 ? 5.543 13.414 2.814 1 96.62 223 LEU B CA 1
ATOM 5622 C C . LEU B 1 223 ? 5.238 12.82 4.188 1 96.62 223 LEU B C 1
ATOM 5624 O O . LEU B 1 223 ? 5.922 13.125 5.164 1 96.62 223 LEU B O 1
ATOM 5628 N N . ASP B 1 224 ? 4.27 11.977 4.258 1 96.06 224 ASP B N 1
ATOM 5629 C CA . ASP B 1 224 ? 3.785 11.438 5.527 1 96.06 224 ASP B CA 1
ATOM 5630 C C . ASP B 1 224 ? 4.664 10.281 6.008 1 96.06 224 ASP B C 1
ATOM 5632 O O . ASP B 1 224 ? 5.578 9.859 5.301 1 96.06 224 ASP B O 1
ATOM 5636 N N . TYR B 1 225 ? 4.422 9.852 7.289 1 96.19 225 TYR B N 1
ATOM 5637 C CA . TYR B 1 225 ? 5.137 8.719 7.859 1 96.19 225 TYR B CA 1
ATOM 5638 C C . TYR B 1 225 ? 4.754 7.422 7.152 1 96.19 225 TYR B C 1
ATOM 5640 O O . TYR B 1 225 ? 3.572 7.168 6.906 1 96.19 225 TYR B O 1
ATOM 5648 N N . PRO B 1 226 ? 5.828 6.656 6.766 1 95.88 226 PRO B N 1
ATOM 5649 C CA . PRO B 1 226 ? 5.48 5.359 6.18 1 95.88 226 PRO B CA 1
ATOM 5650 C C . PRO B 1 226 ? 4.676 4.48 7.129 1 95.88 226 PRO B C 1
ATOM 5652 O O . PRO B 1 226 ? 4.977 4.414 8.32 1 95.88 226 PRO B O 1
ATOM 5655 N N . ARG B 1 227 ? 3.656 3.908 6.613 1 95 227 ARG B N 1
ATOM 5656 C CA . ARG B 1 227 ? 2.809 3.008 7.391 1 95 227 ARG B CA 1
ATOM 5657 C C . ARG B 1 227 ? 2.312 1.85 6.531 1 95 227 ARG B C 1
ATOM 5659 O O . ARG B 1 227 ? 2.203 1.978 5.309 1 95 227 ARG B O 1
ATOM 5666 N N . PRO B 1 228 ? 2.053 0.728 7.176 1 95.25 228 PRO B N 1
ATOM 5667 C CA . PRO B 1 228 ? 1.465 -0.37 6.402 1 95.25 228 PRO B CA 1
ATOM 5668 C C . PRO B 1 228 ? 0.073 -0.037 5.871 1 95.25 228 PRO B C 1
ATOM 5670 O O . PRO B 1 228 ? -0.749 0.531 6.594 1 95.25 228 PRO B O 1
ATOM 5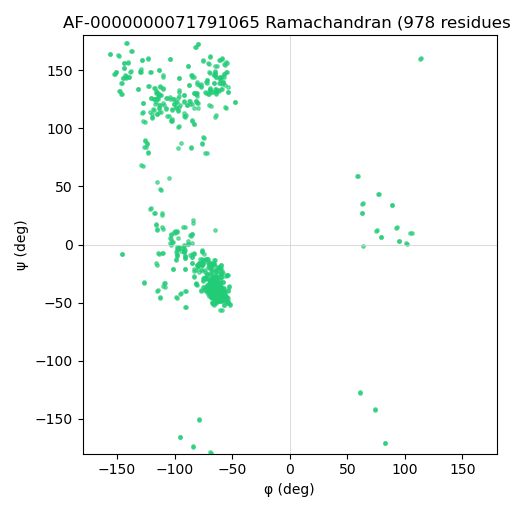673 N N . MET B 1 229 ? -0.136 -0.324 4.66 1 96.06 229 MET B N 1
ATOM 5674 C CA . MET B 1 229 ? -1.424 -0.052 4.027 1 96.06 229 MET B CA 1
ATOM 5675 C C . MET B 1 229 ? -1.86 -1.224 3.156 1 96.06 229 MET B C 1
ATOM 5677 O O . MET B 1 229 ? -1.087 -2.156 2.93 1 96.06 229 MET B O 1
ATOM 5681 N N . LEU B 1 230 ? -3.096 -1.221 2.764 1 97 230 LEU B N 1
ATOM 5682 C CA . LEU B 1 230 ? -3.635 -2.125 1.754 1 97 230 LEU B CA 1
ATOM 5683 C C . LEU B 1 230 ? -3.828 -1.403 0.425 1 97 230 LEU B C 1
ATOM 5685 O O . LEU B 1 230 ? -3.887 -0.172 0.385 1 97 230 LEU B O 1
ATOM 5689 N N . HIS B 1 231 ? -3.906 -2.17 -0.614 1 96.38 231 HIS B N 1
ATOM 5690 C CA . HIS B 1 231 ? -4.113 -1.584 -1.933 1 96.38 231 HIS B CA 1
ATOM 5691 C C . HIS B 1 231 ? -5.477 -0.91 -2.027 1 96.38 231 HIS B C 1
ATOM 5693 O O . HIS B 1 231 ? -5.727 -0.131 -2.951 1 96.38 231 HIS B O 1
ATOM 5699 N N . LYS B 1 232 ? -6.316 -1.198 -1.046 1 96.94 232 LYS B N 1
ATOM 5700 C CA . LYS B 1 232 ? -7.625 -0.56 -0.96 1 96.94 232 LYS B CA 1
ATOM 5701 C C . LYS B 1 232 ? -7.492 0.933 -0.675 1 96.94 232 LYS B C 1
ATOM 5703 O O . LYS B 1 232 ? -8.375 1.719 -1.029 1 96.94 232 LYS B O 1
ATOM 5708 N N . THR B 1 233 ? -6.465 1.371 -0.037 1 97.12 233 THR B N 1
ATOM 5709 C CA . THR B 1 233 ? -6.227 2.762 0.331 1 97.12 233 THR B CA 1
ATOM 5710 C C . THR B 1 233 ? -5.414 3.475 -0.747 1 97.12 233 THR B C 1
ATOM 5712 O O . THR B 1 233 ? -4.324 3.027 -1.108 1 97.12 233 THR B O 1
ATOM 5715 N N . VAL B 1 234 ? -5.945 4.562 -1.289 1 97 234 VAL B N 1
ATOM 5716 C CA . VAL B 1 234 ? -5.32 5.332 -2.361 1 97 234 VAL B CA 1
ATOM 5717 C C . VAL B 1 234 ? -4.91 6.707 -1.84 1 97 234 VAL B C 1
ATOM 5719 O O . VAL B 1 234 ? -5.742 7.465 -1.339 1 97 234 VAL B O 1
ATOM 5722 N N . PRO B 1 235 ? -3.646 7.031 -1.896 1 95.75 235 PRO B N 1
ATOM 5723 C CA . PRO B 1 235 ? -3.174 8.312 -1.366 1 95.75 235 PRO B CA 1
ATOM 5724 C C . PRO B 1 235 ? -3.41 9.469 -2.328 1 95.75 235 PRO B C 1
ATOM 5726 O O . PRO B 1 235 ? -2.861 9.484 -3.434 1 95.75 235 PRO B O 1
ATOM 5729 N N . LEU B 1 236 ? -4.141 10.484 -1.896 1 95.62 236 LEU B N 1
ATOM 5730 C CA . LEU B 1 236 ? -4.465 11.641 -2.729 1 95.62 236 LEU B CA 1
ATOM 5731 C C . LEU B 1 236 ? -3.852 12.906 -2.156 1 95.62 236 LEU B C 1
ATOM 5733 O O . LEU B 1 236 ? -4.312 14.016 -2.453 1 95.62 236 LEU B O 1
ATOM 5737 N N . GLY B 1 237 ? -2.885 12.688 -1.271 1 93.19 237 GLY B N 1
ATOM 5738 C CA . GLY B 1 237 ? -2.27 13.852 -0.645 1 93.19 237 GLY B CA 1
ATOM 5739 C C . GLY B 1 237 ? -1.744 14.859 -1.647 1 93.19 237 GLY B C 1
ATOM 5740 O O . GLY B 1 237 ? -1.021 14.5 -2.578 1 93.19 237 GLY B O 1
ATOM 5741 N N . GLY B 1 238 ? -2.107 16.188 -1.437 1 91.44 238 GLY B N 1
ATOM 5742 C CA . GLY B 1 238 ? -1.628 17.25 -2.295 1 91.44 238 GLY B CA 1
ATOM 5743 C C . GLY B 1 238 ? -2.59 17.594 -3.42 1 91.44 238 GLY B C 1
ATOM 5744 O O . GLY B 1 238 ? -2.332 18.5 -4.211 1 91.44 238 GLY B O 1
ATOM 5745 N N . ILE B 1 239 ? -3.746 16.938 -3.432 1 91.38 239 ILE B N 1
ATOM 5746 C CA . ILE B 1 239 ? -4.68 17.094 -4.543 1 91.38 239 ILE B CA 1
ATOM 5747 C C . ILE B 1 239 ? -5.242 18.516 -4.539 1 91.38 239 ILE B C 1
ATOM 5749 O O . ILE B 1 239 ? -5.668 19.016 -5.582 1 91.38 239 ILE B O 1
ATOM 5753 N N . THR B 1 240 ? -5.215 19.219 -3.41 1 87.5 240 THR B N 1
ATOM 5754 C CA . THR B 1 240 ? -5.793 20.547 -3.287 1 87.5 240 THR B CA 1
ATOM 5755 C C . THR B 1 240 ? -4.754 21.625 -3.604 1 87.5 240 THR B C 1
ATOM 5757 O O . THR B 1 240 ? -5.082 22.812 -3.68 1 87.5 240 THR B O 1
ATOM 5760 N N . VAL B 1 241 ? -3.457 21.203 -3.701 1 86.56 241 VAL B N 1
ATOM 5761 C CA . VAL B 1 241 ? -2.389 22.188 -3.873 1 86.56 241 VAL B CA 1
ATOM 5762 C C . VAL B 1 241 ? -2.289 22.594 -5.344 1 86.56 241 VAL B C 1
ATOM 5764 O O . VAL B 1 241 ? -2.197 21.734 -6.223 1 86.56 241 VAL B O 1
ATOM 5767 N N . HIS B 1 242 ? -2.387 23.781 -5.664 1 78.25 242 HIS B N 1
ATOM 5768 C CA . HIS B 1 242 ? -2.227 24.328 -7.012 1 78.25 242 HIS B CA 1
ATOM 5769 C C . HIS B 1 242 ? -0.778 24.719 -7.273 1 78.25 242 HIS B C 1
ATOM 5771 O O . HIS B 1 242 ? -0.266 25.656 -6.656 1 78.25 242 HIS B O 1
ATOM 5777 N N . ILE B 1 243 ? -0.144 23.953 -8.18 1 75 243 ILE B N 1
ATOM 5778 C CA . ILE B 1 243 ? 1.269 24.234 -8.422 1 75 243 ILE B CA 1
ATOM 5779 C C . ILE B 1 243 ? 1.428 24.984 -9.742 1 75 243 ILE B C 1
ATOM 5781 O O . ILE B 1 243 ? 2.527 25.438 -10.078 1 75 243 ILE B O 1
ATOM 5785 N N . ASP B 1 244 ? 0.362 25.25 -10.383 1 74.25 244 ASP B N 1
ATOM 5786 C CA . ASP B 1 244 ? 0.437 25.953 -11.656 1 74.25 244 ASP B CA 1
ATOM 5787 C C . ASP B 1 244 ? 0.862 27.406 -11.445 1 74.25 244 ASP B C 1
ATOM 5789 O O . ASP B 1 244 ? 0.169 28.172 -10.773 1 74.25 244 ASP B O 1
ATOM 5793 N N . PRO B 1 245 ? 1.965 27.703 -12.062 1 69.38 245 PRO B N 1
ATOM 5794 C CA . PRO B 1 245 ? 2.465 29.062 -11.914 1 69.38 245 PRO B CA 1
ATOM 5795 C C . PRO B 1 245 ? 1.459 30.125 -12.383 1 69.38 245 PRO B C 1
ATOM 5797 O O . PRO B 1 245 ? 1.408 31.219 -11.828 1 69.38 245 PRO B O 1
ATOM 5800 N N . MET B 1 246 ? 0.719 29.719 -13.352 1 68 246 MET B N 1
ATOM 5801 C CA . MET B 1 246 ? -0.231 30.688 -13.891 1 68 246 MET B CA 1
ATOM 5802 C C . MET B 1 246 ? -1.312 31.016 -12.867 1 68 246 MET B C 1
ATOM 5804 O O . MET B 1 246 ? -1.918 32.094 -12.922 1 68 246 MET B O 1
ATOM 5808 N N . LYS B 1 247 ? -1.39 30.188 -11.922 1 72.75 247 LYS B N 1
ATOM 5809 C CA . LYS B 1 247 ? -2.418 30.406 -10.906 1 72.75 247 LYS B CA 1
ATOM 5810 C C . LYS B 1 247 ? -1.841 31.078 -9.672 1 72.75 247 LYS B C 1
ATOM 5812 O O . LYS B 1 247 ? -2.586 31.531 -8.797 1 72.75 247 LYS B O 1
ATOM 5817 N N . ASN B 1 248 ? -0.546 31.188 -9.719 1 78.44 248 ASN B N 1
ATOM 5818 C CA . ASN B 1 248 ? 0.115 31.766 -8.555 1 78.44 248 ASN B CA 1
ATOM 5819 C C . ASN B 1 248 ? 0.735 33.125 -8.883 1 78.44 248 ASN B C 1
ATOM 5821 O O . ASN B 1 248 ? 1.848 33.406 -8.445 1 78.44 248 ASN B O 1
ATOM 5825 N N . VAL B 1 249 ? -0.074 33.969 -9.547 1 84.06 249 VAL B N 1
ATOM 5826 C CA . VAL B 1 249 ? 0.415 35.312 -9.883 1 84.06 249 VAL B CA 1
ATOM 5827 C C . VAL B 1 249 ? 0.283 36.219 -8.672 1 84.06 249 VAL B C 1
ATOM 5829 O O . VAL B 1 249 ? -0.783 36.281 -8.055 1 84.06 249 VAL B O 1
ATOM 5832 N N . LEU B 1 250 ? 1.364 36.844 -8.359 1 89.75 250 LEU B N 1
ATOM 5833 C CA . LEU B 1 250 ? 1.41 37.719 -7.195 1 89.75 250 LEU B CA 1
ATOM 5834 C C . LEU B 1 250 ? 0.893 39.125 -7.543 1 89.75 250 LEU B C 1
ATOM 5836 O O . LEU B 1 250 ? 1.412 39.781 -8.453 1 89.75 250 LEU B O 1
ATOM 5840 N N . PRO B 1 251 ? -0.138 39.594 -6.891 1 91.38 251 PRO B N 1
ATOM 5841 C CA . PRO B 1 251 ? -0.552 41 -7.082 1 91.38 251 PRO B CA 1
ATOM 5842 C C . PRO B 1 251 ? 0.576 42 -6.816 1 91.38 251 PRO B C 1
ATOM 5844 O O . PRO B 1 251 ? 1.494 41.688 -6.043 1 91.38 251 PRO B O 1
ATOM 5847 N N . LYS B 1 252 ? 0.459 43.188 -7.383 1 93.75 252 LYS B N 1
ATOM 5848 C CA . LYS B 1 252 ? 1.511 44.188 -7.355 1 93.75 252 LYS B CA 1
ATOM 5849 C C . LYS B 1 252 ? 1.886 44.562 -5.926 1 93.75 252 LYS B C 1
ATOM 5851 O O . LYS B 1 252 ? 3.068 44.688 -5.605 1 93.75 252 LYS B O 1
ATOM 5856 N N . LYS B 1 253 ? 0.941 44.656 -5.129 1 95.06 253 LYS B N 1
ATOM 5857 C CA . LYS B 1 253 ? 1.182 45.031 -3.736 1 95.06 253 LYS B CA 1
ATOM 5858 C C . LYS B 1 253 ? 2.188 44.062 -3.084 1 95.06 253 LYS B C 1
ATOM 5860 O O . LYS B 1 253 ? 3.152 44.531 -2.461 1 95.06 253 LYS B O 1
ATOM 5865 N N . TRP B 1 254 ? 1.971 42.906 -3.266 1 96.31 254 TRP B N 1
ATOM 5866 C CA . TRP B 1 254 ? 2.816 41.906 -2.637 1 96.31 254 TRP B CA 1
ATOM 5867 C C . TRP B 1 254 ? 4.16 41.812 -3.346 1 96.31 254 TRP B C 1
ATOM 5869 O O . TRP B 1 254 ? 5.184 41.531 -2.715 1 96.31 254 TRP B O 1
ATOM 5879 N N . ASP B 1 255 ? 4.133 41.969 -4.664 1 96 255 ASP B N 1
ATOM 5880 C CA . ASP B 1 255 ? 5.383 42.031 -5.422 1 96 255 ASP B CA 1
ATOM 5881 C C . ASP B 1 255 ? 6.309 43.094 -4.883 1 96 255 ASP B C 1
ATOM 5883 O O . ASP B 1 255 ? 7.504 42.875 -4.691 1 96 255 ASP B O 1
ATOM 5887 N N . ASP B 1 256 ? 5.738 44.25 -4.613 1 97 256 ASP B N 1
ATOM 5888 C CA . ASP B 1 256 ? 6.504 45.375 -4.094 1 97 256 ASP B CA 1
ATOM 5889 C C . ASP B 1 256 ? 7.07 45.062 -2.711 1 97 256 ASP B C 1
ATOM 5891 O O . ASP B 1 256 ? 8.234 45.375 -2.426 1 97 256 ASP B O 1
ATOM 5895 N N . ILE B 1 257 ? 6.273 44.469 -1.924 1 97.44 257 ILE B N 1
ATOM 5896 C CA . ILE B 1 257 ? 6.676 44.125 -0.559 1 97.44 257 ILE B CA 1
ATOM 5897 C C . ILE B 1 257 ? 7.836 43.156 -0.584 1 97.44 257 ILE B C 1
ATOM 5899 O O . ILE B 1 257 ? 8.797 43.281 0.172 1 97.44 257 ILE B O 1
ATOM 5903 N N . LEU B 1 258 ? 7.789 42.156 -1.443 1 97.31 258 LEU B N 1
ATOM 5904 C CA . LEU B 1 258 ? 8.805 41.125 -1.529 1 97.31 258 LEU B CA 1
ATOM 5905 C C . LEU B 1 258 ? 10.125 41.688 -2.025 1 97.31 258 LEU B C 1
ATOM 5907 O O . LEU B 1 258 ? 11.18 41.062 -1.849 1 97.31 258 LEU B O 1
ATOM 5911 N N . ASN B 1 259 ? 10.109 42.875 -2.627 1 96.88 259 ASN B N 1
ATOM 5912 C CA . ASN B 1 259 ? 11.312 43.5 -3.17 1 96.88 259 ASN B CA 1
ATOM 5913 C C . ASN B 1 259 ? 11.984 44.406 -2.15 1 96.88 259 ASN B C 1
ATOM 5915 O O . ASN B 1 259 ? 13.078 44.938 -2.395 1 96.88 259 ASN B O 1
ATOM 5919 N N . GLU B 1 260 ? 11.383 44.594 -1.044 1 97.38 260 GLU B N 1
ATOM 5920 C CA . GLU B 1 260 ? 11.852 45.594 -0.081 1 97.38 260 GLU B CA 1
ATOM 5921 C C . GLU B 1 260 ? 13.18 45.156 0.541 1 97.38 260 GLU B C 1
ATOM 5923 O O . GLU B 1 260 ? 14.039 46 0.803 1 97.38 260 GLU B O 1
ATOM 5928 N N . ARG B 1 261 ? 13.359 43.938 0.83 1 97.38 261 ARG B N 1
ATOM 5929 C CA . ARG B 1 261 ? 14.539 43.406 1.503 1 97.38 261 ARG B CA 1
ATOM 5930 C C . ARG B 1 261 ? 14.938 42.031 0.941 1 97.38 261 ARG B C 1
ATOM 5932 O O . ARG B 1 261 ? 14.188 41.438 0.165 1 97.38 261 ARG B O 1
ATOM 5939 N N . ASN B 1 262 ? 16.047 41.562 1.385 1 94.25 262 ASN B N 1
ATOM 5940 C CA . ASN B 1 262 ? 16.578 40.344 0.827 1 94.25 262 ASN B CA 1
ATOM 5941 C C . ASN B 1 262 ? 15.945 39.094 1.478 1 94.25 262 ASN B C 1
ATOM 5943 O O . ASN B 1 262 ? 15.953 38 0.904 1 94.25 262 ASN B O 1
ATOM 5947 N N . THR B 1 263 ? 15.531 39.281 2.695 1 96.69 263 THR B N 1
ATOM 5948 C CA . THR B 1 263 ? 14.859 38.188 3.404 1 96.69 263 THR B CA 1
ATOM 5949 C C . THR B 1 263 ? 13.422 38.594 3.746 1 96.69 263 THR B C 1
ATOM 5951 O O . THR B 1 263 ? 13.156 39.719 4.133 1 96.69 263 THR B O 1
ATOM 5954 N N . THR B 1 264 ? 12.539 37.719 3.504 1 98.19 264 THR B N 1
ATOM 5955 C CA . THR B 1 264 ? 11.125 37.969 3.791 1 98.19 264 THR B CA 1
ATOM 5956 C C . THR B 1 264 ? 10.523 36.781 4.547 1 98.19 264 THR B C 1
ATOM 5958 O O . THR B 1 264 ? 10.734 35.625 4.176 1 98.19 264 THR B O 1
ATOM 5961 N N . VAL B 1 265 ? 9.789 37.062 5.578 1 98.56 265 VAL B N 1
ATOM 5962 C CA . VAL B 1 265 ? 9.109 36.094 6.398 1 98.56 265 VAL B CA 1
ATOM 5963 C C . VAL B 1 265 ? 7.602 36.312 6.332 1 98.56 265 VAL B C 1
ATOM 5965 O O . VAL B 1 265 ? 7.121 37.438 6.531 1 98.56 265 VAL B O 1
ATOM 5968 N N . PHE B 1 266 ? 6.91 35.281 5.984 1 98.06 266 PHE B N 1
ATOM 5969 C CA . PHE B 1 266 ? 5.453 35.312 6.02 1 98.06 266 PHE B CA 1
ATOM 5970 C C . PHE B 1 266 ? 4.93 34.656 7.293 1 98.06 266 PHE B C 1
ATOM 5972 O O . PHE B 1 266 ? 5.266 33.5 7.59 1 98.06 266 PHE B O 1
ATOM 5979 N N . VAL B 1 267 ? 4.145 35.406 8.07 1 97.31 267 VAL B N 1
ATOM 5980 C CA . VAL B 1 267 ? 3.596 34.938 9.336 1 97.31 267 VAL B CA 1
ATOM 5981 C C . VAL B 1 267 ? 2.08 34.781 9.227 1 97.31 267 VAL B C 1
ATOM 5983 O O . VAL B 1 267 ? 1.371 35.781 9.039 1 97.31 267 VAL B O 1
ATOM 5986 N N . SER B 1 268 ? 1.633 33.562 9.32 1 95.44 268 SER B N 1
ATOM 5987 C CA . SER B 1 268 ? 0.198 33.312 9.289 1 95.44 268 SER B CA 1
ATOM 5988 C C . SER B 1 268 ? -0.152 32.094 10.133 1 95.44 268 SER B C 1
ATOM 5990 O O . SER B 1 268 ? 0.475 31.031 10 1 95.44 268 SER B O 1
ATOM 5992 N N . PHE B 1 269 ? -1.109 32.156 10.977 1 90.19 269 PHE B N 1
ATOM 5993 C CA . PHE B 1 269 ? -1.507 31.047 11.844 1 90.19 269 PHE B CA 1
ATOM 5994 C C . PHE B 1 269 ? -2.869 30.5 11.43 1 90.19 269 PHE B C 1
ATOM 5996 O O . PHE B 1 269 ? -3.613 29.969 12.266 1 90.19 269 PHE B O 1
ATOM 6003 N N . GLY B 1 270 ? -3.225 30.672 10.18 1 80.69 270 GLY B N 1
ATOM 6004 C CA . GLY B 1 270 ? -4.406 30.047 9.609 1 80.69 270 GLY B CA 1
ATOM 6005 C C . GLY B 1 270 ? -5.684 30.812 9.891 1 80.69 270 GLY B C 1
ATOM 6006 O O . GLY B 1 270 ? -5.641 31.938 10.367 1 80.69 270 GLY B O 1
ATOM 6007 N N . SER B 1 271 ? -6.797 30.172 9.547 1 71.44 271 SER B N 1
ATOM 6008 C CA . SER B 1 271 ? -8.094 30.844 9.648 1 71.44 271 SER B CA 1
ATOM 6009 C C . SER B 1 271 ? -8.734 30.594 11.008 1 71.44 271 SER B C 1
ATOM 6011 O O . SER B 1 271 ? -9.602 31.359 11.445 1 71.44 271 SER B O 1
ATOM 6013 N N . VAL B 1 272 ? -8.242 29.531 11.602 1 72.12 272 VAL B N 1
ATOM 6014 C CA . VAL B 1 272 ? -8.875 29.156 12.859 1 72.12 272 VAL B CA 1
ATOM 6015 C C . VAL B 1 272 ? -8.156 29.844 14.016 1 72.12 272 VAL B C 1
ATOM 6017 O O . VAL B 1 272 ? -8.773 30.609 14.773 1 72.12 272 VAL B O 1
ATOM 6020 N N . ALA B 1 273 ? -6.867 29.672 14.078 1 77.31 273 ALA B N 1
ATOM 6021 C CA . ALA B 1 273 ? -6.074 30.375 15.086 1 77.31 273 ALA B CA 1
ATOM 6022 C C . ALA B 1 273 ? -5.672 31.766 14.609 1 77.31 273 ALA B C 1
ATOM 6024 O O . ALA B 1 273 ? -4.508 32 14.273 1 77.31 273 ALA B O 1
ATOM 6025 N N . LYS B 1 274 ? -6.602 32.625 14.797 1 84.62 274 LYS B N 1
ATOM 6026 C CA . LYS B 1 274 ? -6.359 34 14.328 1 84.62 274 LYS B CA 1
ATOM 6027 C C . LYS B 1 274 ? -5.332 34.719 15.211 1 84.62 274 LYS B C 1
ATOM 6029 O O . LYS B 1 274 ? -5.348 34.562 16.438 1 84.62 274 LYS B O 1
ATOM 6034 N N . SER B 1 275 ? -4.484 35.438 14.531 1 89.44 275 SER B N 1
ATOM 6035 C CA . SER B 1 275 ? -3.428 36.156 15.234 1 89.44 275 SER B CA 1
ATOM 6036 C C . SER B 1 275 ? -4.004 37.219 16.172 1 89.44 275 SER B C 1
ATOM 6038 O O . SER B 1 275 ? -3.428 37.5 17.219 1 89.44 275 SER B O 1
ATOM 6040 N N . MET B 1 276 ? -5.156 37.75 15.797 1 88.06 276 MET B N 1
ATOM 6041 C CA . MET B 1 276 ? -5.734 38.812 16.594 1 88.06 276 MET B CA 1
ATOM 6042 C C . MET B 1 276 ? -6.105 38.312 17.984 1 88.06 276 MET B C 1
ATOM 6044 O O . MET B 1 276 ? -6.227 39.125 18.922 1 88.06 276 MET B O 1
ATOM 6048 N N . TYR B 1 277 ? -6.312 37 18.078 1 86.5 277 TYR B N 1
ATOM 6049 C CA . TYR B 1 277 ? -6.707 36.438 19.375 1 86.5 277 TYR B CA 1
ATOM 6050 C C . TYR B 1 277 ? -5.488 36 20.156 1 86.5 277 TYR B C 1
ATOM 6052 O O . TYR B 1 277 ? -5.613 35.531 21.297 1 86.5 277 TYR B O 1
ATOM 6060 N N . MET B 1 278 ? -4.312 36.156 19.609 1 89.56 278 MET B N 1
ATOM 6061 C CA . MET B 1 278 ? -3.074 35.844 20.312 1 89.56 278 MET B CA 1
ATOM 6062 C C . MET B 1 278 ? -2.922 36.688 21.562 1 89.56 278 MET B C 1
ATOM 6064 O O . MET B 1 278 ? -3.24 37.875 21.547 1 89.56 278 MET B O 1
ATOM 6068 N N . PRO B 1 279 ? -2.385 36.062 22.594 1 90.06 279 PRO B N 1
ATOM 6069 C CA . PRO B 1 279 ? -2.094 36.875 23.781 1 90.06 279 PRO B CA 1
ATOM 6070 C C . PRO B 1 279 ? -1.21 38.062 23.453 1 90.06 279 PRO B C 1
ATOM 6072 O O . PRO B 1 279 ? -0.3 37.969 22.625 1 90.06 279 PRO B O 1
ATOM 6075 N N . ASP B 1 280 ? -1.416 39.125 24.203 1 92.75 280 ASP B N 1
ATOM 6076 C CA . ASP B 1 280 ? -0.695 40.344 23.969 1 92.75 280 ASP B CA 1
ATOM 6077 C C . ASP B 1 280 ? 0.811 40.156 24.125 1 92.75 280 ASP B C 1
ATOM 6079 O O . ASP B 1 280 ? 1.602 40.75 23.391 1 92.75 280 ASP B O 1
ATOM 6083 N N . GLU B 1 281 ? 1.104 39.375 25.078 1 94.31 281 GLU B N 1
ATOM 6084 C CA . GLU B 1 281 ? 2.521 39.094 25.297 1 94.31 281 GLU B CA 1
ATOM 6085 C C . GLU B 1 281 ? 3.164 38.469 24.078 1 94.31 281 GLU B C 1
ATOM 6087 O O . GLU B 1 281 ? 4.293 38.812 23.719 1 94.31 281 GLU B O 1
ATOM 6092 N N . TYR B 1 282 ? 2.467 37.562 23.469 1 94.38 282 TYR B N 1
ATOM 6093 C CA . TYR B 1 282 ? 2.971 36.906 22.281 1 94.38 282 TYR B CA 1
ATOM 6094 C C . TYR B 1 282 ? 3.135 37.875 21.141 1 94.38 282 TYR B C 1
ATOM 6096 O O . TYR B 1 282 ? 4.152 37.875 20.438 1 94.38 282 TYR B O 1
ATOM 6104 N N . LYS B 1 283 ? 2.168 38.75 20.938 1 95.12 283 LYS B N 1
ATOM 6105 C CA . LYS B 1 283 ? 2.219 39.75 19.891 1 95.12 283 LYS B CA 1
ATOM 6106 C C . LYS B 1 283 ? 3.41 40.688 20.078 1 95.12 283 LYS B C 1
ATOM 6108 O O . LYS B 1 283 ? 4.145 40.969 19.141 1 95.12 283 LYS B O 1
ATOM 6113 N N . LYS B 1 284 ? 3.51 41.094 21.312 1 95.81 284 LYS B N 1
ATOM 6114 C CA . LYS B 1 284 ? 4.602 42 21.656 1 95.81 284 LYS B CA 1
ATOM 6115 C C . LYS B 1 284 ? 5.957 41.375 21.359 1 95.81 284 LYS B C 1
ATOM 6117 O O . LYS B 1 284 ? 6.859 42.031 20.828 1 95.81 284 LYS B O 1
ATOM 6122 N N . ASN B 1 285 ? 6.039 40.156 21.75 1 96.69 285 ASN B N 1
ATOM 6123 C CA . ASN B 1 285 ? 7.309 39.469 21.562 1 96.69 285 ASN B CA 1
ATOM 6124 C C . ASN B 1 285 ? 7.617 39.219 20.094 1 96.69 285 ASN B C 1
ATOM 6126 O O . ASN B 1 285 ? 8.773 39.281 19.672 1 96.69 285 ASN B O 1
ATOM 6130 N N . LEU B 1 286 ? 6.645 38.969 19.281 1 96.94 286 LEU B N 1
ATOM 6131 C CA . LEU B 1 286 ? 6.844 38.844 17.844 1 96.94 286 LEU B CA 1
ATOM 6132 C C . LEU B 1 286 ? 7.348 40.188 17.266 1 96.94 286 LEU B C 1
ATOM 6134 O O . LEU B 1 286 ? 8.273 40.188 16.453 1 96.94 286 LEU B O 1
ATOM 6138 N N . LEU B 1 287 ? 6.75 41.219 17.766 1 97.25 287 LEU B N 1
ATOM 6139 C CA . LEU B 1 287 ? 7.148 42.531 17.281 1 97.25 287 LEU B CA 1
ATOM 6140 C C . LEU B 1 287 ? 8.586 42.844 17.703 1 97.25 287 LEU B C 1
ATOM 6142 O O . LEU B 1 287 ? 9.32 43.5 16.953 1 97.25 287 LEU B O 1
ATOM 6146 N N . LYS B 1 288 ? 8.898 42.406 18.875 1 97.75 288 LYS B N 1
ATOM 6147 C CA . LYS B 1 288 ? 10.289 42.594 19.312 1 97.75 288 LYS B CA 1
ATOM 6148 C C . LYS B 1 288 ? 11.25 41.875 18.359 1 97.75 288 LYS B C 1
ATOM 6150 O O . LYS B 1 288 ? 12.328 42.375 18.062 1 97.75 288 LYS B O 1
ATOM 6155 N N . VAL B 1 289 ? 10.891 40.688 17.953 1 98.19 289 VAL B N 1
ATOM 6156 C CA . VAL B 1 289 ? 11.695 39.906 17 1 98.19 289 VAL B CA 1
ATOM 6157 C C . VAL B 1 289 ? 11.812 40.688 15.688 1 98.19 289 VAL B C 1
ATOM 6159 O O . VAL B 1 289 ? 12.906 40.875 15.148 1 98.19 289 VAL B O 1
ATOM 6162 N N . PHE B 1 290 ? 10.695 41.25 15.195 1 98.31 290 PHE B N 1
ATOM 6163 C CA . PHE B 1 290 ? 10.672 42 13.945 1 98.31 290 PHE B CA 1
ATOM 6164 C C . PHE B 1 290 ? 11.57 43.219 14.031 1 98.31 290 PHE B C 1
ATOM 6166 O O . PHE B 1 290 ? 12.312 43.5 13.094 1 98.31 290 PHE B O 1
ATOM 6173 N N . GLU B 1 291 ? 11.461 43.812 15.117 1 97.81 291 GLU B N 1
ATOM 6174 C CA . GLU B 1 291 ? 12.25 45.031 15.352 1 97.81 291 GLU B CA 1
ATOM 6175 C C . GLU B 1 291 ? 13.742 44.719 15.367 1 97.81 291 GLU B C 1
ATOM 6177 O O . GLU B 1 291 ? 14.547 45.5 14.875 1 97.81 291 GLU B O 1
ATOM 6182 N N . SER B 1 292 ? 14.047 43.656 15.906 1 97.62 292 SER B N 1
ATOM 6183 C CA . SER B 1 292 ? 15.453 43.281 16.062 1 97.62 292 SER B CA 1
ATOM 6184 C C . SER B 1 292 ? 16.047 42.844 14.734 1 97.62 292 SER B C 1
ATOM 6186 O O . SER B 1 292 ? 17.266 42.625 14.625 1 97.62 292 SER B O 1
ATOM 6188 N N . MET B 1 293 ? 15.234 42.688 13.648 1 97.81 293 MET B N 1
ATOM 6189 C CA . MET B 1 293 ? 15.703 42.219 12.344 1 97.81 293 MET B CA 1
ATOM 6190 C C . MET B 1 293 ? 15.273 43.188 11.242 1 97.81 293 MET B C 1
ATOM 6192 O O . MET B 1 293 ? 14.555 42.812 10.32 1 97.81 293 MET B O 1
ATOM 6196 N N . PRO B 1 294 ? 15.828 44.344 11.266 1 96.88 294 PRO B N 1
ATOM 6197 C CA . PRO B 1 294 ? 15.375 45.375 10.328 1 96.88 294 PRO B CA 1
ATOM 6198 C C . PRO B 1 294 ? 15.68 45.031 8.875 1 96.88 294 PRO B C 1
ATOM 6200 O O . PRO B 1 294 ? 15.086 45.625 7.961 1 96.88 294 PRO B O 1
ATOM 6203 N N . GLU B 1 295 ? 16.547 44.094 8.648 1 97.12 295 GLU B N 1
ATOM 6204 C CA . GLU B 1 295 ? 16.922 43.75 7.281 1 97.12 295 GLU B CA 1
ATOM 6205 C C . GLU B 1 295 ? 15.977 42.688 6.715 1 97.12 295 GLU B C 1
ATOM 6207 O O . GLU B 1 295 ? 16.141 42.25 5.574 1 97.12 295 GLU B O 1
ATOM 6212 N N . THR B 1 296 ? 14.992 42.312 7.488 1 98.25 296 THR B N 1
ATOM 6213 C CA . THR B 1 296 ? 14.023 41.281 7.074 1 98.25 296 THR B CA 1
ATOM 6214 C C . THR B 1 296 ? 12.625 41.906 6.969 1 98.25 296 THR B C 1
ATOM 6216 O O . THR B 1 296 ? 12.195 42.656 7.855 1 98.25 296 THR B O 1
ATOM 6219 N N . THR B 1 297 ? 11.977 41.625 5.879 1 98.56 297 THR B N 1
ATOM 6220 C CA . THR B 1 297 ? 10.57 42 5.746 1 98.56 297 THR B CA 1
ATOM 6221 C C . THR B 1 297 ? 9.664 40.969 6.391 1 98.56 297 THR B C 1
ATOM 6223 O O . THR B 1 297 ? 9.82 39.781 6.156 1 98.56 297 THR B O 1
ATOM 6226 N N . PHE B 1 298 ? 8.758 41.438 7.199 1 98.44 298 PHE B N 1
ATOM 6227 C CA . PHE B 1 298 ? 7.781 40.562 7.812 1 98.44 298 PHE B CA 1
ATOM 6228 C C . PHE B 1 298 ? 6.379 40.875 7.301 1 98.44 298 PHE B C 1
ATOM 6230 O O . PHE B 1 298 ? 5.883 41.969 7.461 1 98.44 298 PHE B O 1
ATOM 6237 N N . ILE B 1 299 ? 5.805 39.906 6.656 1 97.94 299 ILE B N 1
ATOM 6238 C CA . ILE B 1 299 ? 4.387 39.938 6.312 1 97.94 299 ILE B CA 1
ATOM 6239 C C . ILE B 1 299 ? 3.584 39.156 7.348 1 97.94 299 ILE B C 1
ATOM 6241 O O . ILE B 1 299 ? 3.752 37.938 7.484 1 97.94 299 ILE B O 1
ATOM 6245 N N . TRP B 1 300 ? 2.754 39.844 8.062 1 97.44 300 TRP B N 1
ATOM 6246 C CA . TRP B 1 300 ? 2.016 39.188 9.148 1 97.44 300 TRP B CA 1
ATOM 6247 C C . TRP B 1 300 ? 0.512 39.281 8.914 1 97.44 300 TRP B C 1
ATOM 6249 O O . TRP B 1 300 ? -0.059 40.375 8.953 1 97.44 300 TRP B O 1
ATOM 6259 N N . LYS B 1 301 ? -0.113 38.125 8.594 1 96.06 301 LYS B N 1
ATOM 6260 C CA . LYS B 1 301 ? -1.57 38.094 8.508 1 96.06 301 LYS B CA 1
ATOM 6261 C C . LYS B 1 301 ? -2.205 38.375 9.875 1 96.06 301 LYS B C 1
ATOM 6263 O O . LYS B 1 301 ? -2.121 37.531 10.773 1 96.06 301 LYS B O 1
ATOM 6268 N N . TYR B 1 302 ? -2.812 39.438 10.008 1 94.06 302 TYR B N 1
ATOM 6269 C CA . TYR B 1 302 ? -3.447 39.938 11.234 1 94.06 302 TYR B CA 1
ATOM 6270 C C . TYR B 1 302 ? -4.891 40.344 10.969 1 94.06 302 TYR B C 1
ATOM 6272 O O . TYR B 1 302 ? -5.141 41.344 10.312 1 94.06 302 TYR B O 1
ATOM 6280 N N . GLU B 1 303 ? -5.887 39.688 11.5 1 89.81 303 GLU B N 1
ATOM 6281 C CA . GLU B 1 303 ? -7.281 39.719 11.07 1 89.81 303 GLU B CA 1
ATOM 6282 C C . GLU B 1 303 ? -8.016 40.906 11.672 1 89.81 303 GLU B C 1
ATOM 6284 O O . GLU B 1 303 ? -9.242 40.938 11.727 1 89.81 303 GLU B O 1
ATOM 6289 N N . GLU B 1 304 ? -7.297 41.875 12.133 1 90.31 304 GLU B N 1
ATOM 6290 C CA . GLU B 1 304 ? -7.898 43.125 12.586 1 90.31 304 GLU B CA 1
ATOM 6291 C C . GLU B 1 304 ? -7.68 44.25 11.57 1 90.31 304 GLU B C 1
ATOM 6293 O O . GLU B 1 304 ? -6.559 44.75 11.406 1 90.31 304 GLU B O 1
ATOM 6298 N N . GLU B 1 305 ? -8.789 44.594 10.992 1 90.12 305 GLU B N 1
ATOM 6299 C CA . GLU B 1 305 ? -8.711 45.625 9.969 1 90.12 305 GLU B CA 1
ATOM 6300 C C . GLU B 1 305 ? -8.219 46.938 10.562 1 90.12 305 GLU B C 1
ATOM 6302 O O . GLU B 1 305 ? -8.703 47.375 11.609 1 90.12 305 GLU B O 1
ATOM 6307 N N . GLY B 1 306 ? -7.285 47.562 9.922 1 88.94 306 GLY B N 1
ATOM 6308 C CA . GLY B 1 306 ? -6.812 48.875 10.312 1 88.94 306 GLY B CA 1
ATOM 6309 C C . GLY B 1 306 ? -5.93 48.875 11.539 1 88.94 306 GLY B C 1
ATOM 6310 O O . GLY B 1 306 ? -5.633 49.906 12.117 1 88.94 306 GLY B O 1
ATOM 6311 N N . SER B 1 307 ? -5.555 47.688 11.891 1 91.88 307 SER B N 1
ATOM 6312 C CA . SER B 1 307 ? -4.719 47.594 13.086 1 91.88 307 SER B CA 1
ATOM 6313 C C . SER B 1 307 ? -3.443 48.438 12.938 1 91.88 307 SER B C 1
ATOM 6315 O O . SER B 1 307 ? -2.848 48.469 11.859 1 91.88 307 SER B O 1
ATOM 6317 N N . LYS B 1 308 ? -3.025 49.031 14.047 1 91.88 308 LYS B N 1
ATOM 6318 C CA . LYS B 1 308 ? -1.79 49.812 14.055 1 91.88 308 LYS B CA 1
ATOM 6319 C C . LYS B 1 308 ? -0.656 49.031 14.719 1 91.88 308 LYS B C 1
ATOM 6321 O O . LYS B 1 308 ? 0.405 49.594 15 1 91.88 308 LYS B O 1
ATOM 6326 N N . LEU B 1 309 ? -1.001 47.844 14.945 1 91.56 309 LEU B N 1
ATOM 6327 C CA . LEU B 1 309 ? 0.017 47 15.539 1 91.56 309 LEU B CA 1
ATOM 6328 C C . LEU B 1 309 ? 1.28 46.969 14.688 1 91.56 309 LEU B C 1
ATOM 6330 O O . LEU B 1 309 ? 1.225 46.656 13.492 1 91.56 309 LEU B O 1
ATOM 6334 N N . GLY B 1 310 ? 2.438 47.438 15.25 1 90.81 310 GLY B N 1
ATOM 6335 C CA . GLY B 1 310 ? 3.713 47.406 14.555 1 90.81 310 GLY B CA 1
ATOM 6336 C C . GLY B 1 310 ? 3.869 48.531 13.539 1 90.81 310 GLY B C 1
ATOM 6337 O O . GLY B 1 310 ? 4.785 48.5 12.719 1 90.81 310 GLY B O 1
ATOM 6338 N N . ALA B 1 311 ? 3.021 49.406 13.469 1 92.25 311 ALA B N 1
ATOM 6339 C CA . ALA B 1 311 ? 3.043 50.5 12.492 1 92.25 311 ALA B CA 1
ATOM 6340 C C . ALA B 1 311 ? 4.352 51.281 12.57 1 92.25 311 ALA B C 1
ATOM 6342 O O . ALA B 1 311 ? 4.789 51.875 11.578 1 92.25 311 ALA B O 1
ATOM 6343 N N . HIS B 1 312 ? 4.996 51.312 13.68 1 93.94 312 HIS B N 1
ATOM 6344 C CA . HIS B 1 312 ? 6.242 52.031 13.867 1 93.94 312 HIS B CA 1
ATOM 6345 C C . HIS B 1 312 ? 7.414 51.312 13.211 1 93.94 312 HIS B C 1
ATOM 6347 O O . HIS B 1 312 ? 8.5 51.875 13.078 1 93.94 312 HIS B O 1
ATOM 6353 N N . LEU B 1 313 ? 7.234 50.094 12.828 1 96.56 313 LEU B N 1
ATOM 6354 C CA . LEU B 1 313 ? 8.281 49.312 12.195 1 96.56 313 LEU B CA 1
ATOM 6355 C C . LEU B 1 313 ? 8.148 49.344 10.68 1 96.56 313 LEU B C 1
ATOM 6357 O O . LEU B 1 313 ? 7.125 48.938 10.125 1 96.56 313 LEU B O 1
ATOM 6361 N N . LYS B 1 314 ? 9.125 49.688 9.961 1 96.19 314 LYS B N 1
ATOM 6362 C CA . LYS B 1 314 ? 9.102 49.844 8.516 1 96.19 314 LYS B CA 1
ATOM 6363 C C . LYS B 1 314 ? 9.125 48.5 7.805 1 96.19 314 LYS B C 1
ATOM 6365 O O . LYS B 1 314 ? 8.734 48.375 6.641 1 96.19 314 LYS B O 1
ATOM 6370 N N . ASN B 1 315 ? 9.602 47.531 8.508 1 98.12 315 ASN B N 1
ATOM 6371 C CA . ASN B 1 315 ? 9.773 46.219 7.855 1 98.12 315 ASN B CA 1
ATOM 6372 C C . ASN B 1 315 ? 8.609 45.281 8.164 1 98.12 315 ASN B C 1
ATOM 6374 O O . ASN B 1 315 ? 8.695 44.094 7.941 1 98.12 315 ASN B O 1
ATOM 6378 N N . VAL B 1 316 ? 7.5 45.781 8.75 1 97.94 316 VAL B N 1
ATOM 6379 C CA . VAL B 1 316 ? 6.355 44.969 9.102 1 97.94 316 VAL B CA 1
ATOM 6380 C C . VAL B 1 316 ? 5.145 45.375 8.266 1 97.94 316 VAL B C 1
ATOM 6382 O O . VAL B 1 316 ? 4.789 46.562 8.227 1 97.94 316 VAL B O 1
ATOM 6385 N N . HIS B 1 317 ? 4.586 44.438 7.613 1 96.69 317 HIS B N 1
ATOM 6386 C CA . HIS B 1 317 ? 3.361 44.656 6.848 1 96.69 317 HIS B CA 1
ATOM 6387 C C . HIS B 1 317 ? 2.227 43.781 7.371 1 96.69 317 HIS B C 1
ATOM 6389 O O . HIS B 1 317 ? 2.279 42.562 7.266 1 96.69 317 HIS B O 1
ATOM 6395 N N . LEU B 1 318 ? 1.197 44.375 7.871 1 96 318 LEU B N 1
ATOM 6396 C CA . LEU B 1 318 ? 0.014 43.656 8.336 1 96 318 LEU B CA 1
ATOM 6397 C C . LEU B 1 318 ? -1.058 43.625 7.254 1 96 318 LEU B C 1
ATOM 6399 O O . LEU B 1 318 ? -1.211 44.594 6.488 1 96 318 LEU B O 1
ATOM 6403 N N . SER B 1 319 ? -1.702 42.531 7.215 1 93.94 319 SER B N 1
ATOM 6404 C CA . SER B 1 319 ? -2.848 42.375 6.32 1 93.94 319 SER B CA 1
ATOM 6405 C C . SER B 1 319 ? -3.846 41.375 6.859 1 93.94 319 SER B C 1
ATOM 6407 O O . SER B 1 319 ? -3.455 40.375 7.492 1 93.94 319 SER B O 1
ATOM 6409 N N . THR B 1 320 ? -5.145 41.625 6.578 1 93.62 320 THR B N 1
ATOM 6410 C CA . THR B 1 320 ? -6.176 40.719 7.031 1 93.62 320 THR B CA 1
ATOM 6411 C C . THR B 1 320 ? -6.258 39.5 6.113 1 93.62 320 THR B C 1
ATOM 6413 O O . THR B 1 320 ? -6.855 38.469 6.469 1 93.62 320 THR B O 1
ATOM 6416 N N . TRP B 1 321 ? -5.73 39.688 4.988 1 90.81 321 TRP B N 1
ATOM 6417 C CA . TRP B 1 321 ? -5.695 38.625 4.004 1 90.81 321 TRP B CA 1
ATOM 6418 C C . TRP B 1 321 ? -4.387 38.625 3.221 1 90.81 321 TRP B C 1
ATOM 6420 O O . TRP B 1 321 ? -3.793 39.688 3.018 1 90.81 321 TRP B O 1
ATOM 6430 N N . ALA B 1 322 ? -3.852 37.5 2.83 1 92.19 322 ALA B N 1
ATOM 6431 C CA . ALA B 1 322 ? -2.676 37.375 1.974 1 92.19 322 ALA B CA 1
ATOM 6432 C C . ALA B 1 322 ? -2.832 36.219 1.006 1 92.19 322 ALA B C 1
ATOM 6434 O O . ALA B 1 322 ? -3.463 35.188 1.336 1 92.19 322 ALA B O 1
ATOM 6435 N N . PRO B 1 323 ? -2.365 36.344 -0.201 1 91.56 323 PRO B N 1
ATOM 6436 C CA . PRO B 1 323 ? -2.344 35.219 -1.127 1 91.56 323 PRO B CA 1
ATOM 6437 C C . PRO B 1 323 ? -1.286 34.156 -0.763 1 91.56 323 PRO B C 1
ATOM 6439 O O . PRO B 1 323 ? -0.241 34.094 -1.415 1 91.56 323 PRO B O 1
ATOM 6442 N N . GLN B 1 324 ? -1.592 33.375 0.16 1 90.88 324 GLN B N 1
ATOM 6443 C CA . GLN B 1 324 ? -0.639 32.438 0.774 1 90.88 324 GLN B CA 1
ATOM 6444 C C . GLN B 1 324 ? 0.06 31.594 -0.281 1 90.88 324 GLN B C 1
ATOM 6446 O O . GLN B 1 324 ? 1.29 31.516 -0.308 1 90.88 324 GLN B O 1
ATOM 6451 N N . ASN B 1 325 ? -0.662 30.953 -1.178 1 89.56 325 ASN B N 1
ATOM 6452 C CA . ASN B 1 325 ? -0.063 30.078 -2.178 1 89.56 325 ASN B CA 1
ATOM 6453 C C . ASN B 1 325 ? 0.899 30.844 -3.088 1 89.56 325 ASN B C 1
ATOM 6455 O O . ASN B 1 325 ? 1.987 30.359 -3.395 1 89.56 325 ASN B O 1
ATOM 6459 N N . ALA B 1 326 ? 0.442 31.984 -3.473 1 91.44 326 ALA B N 1
ATOM 6460 C CA . ALA B 1 326 ? 1.287 32.812 -4.344 1 91.44 326 ALA B CA 1
ATOM 6461 C C . ALA B 1 326 ? 2.553 33.25 -3.619 1 91.44 326 ALA B C 1
ATOM 6463 O O . ALA B 1 326 ? 3.637 33.281 -4.207 1 91.44 326 ALA B O 1
ATOM 6464 N N . LEU B 1 327 ? 2.42 33.656 -2.416 1 94.06 327 LEU B N 1
ATOM 6465 C CA . LEU B 1 327 ? 3.578 34.031 -1.617 1 94.06 327 LEU B CA 1
ATOM 6466 C C . LEU B 1 327 ? 4.539 32.844 -1.445 1 94.06 327 LEU B C 1
ATOM 6468 O O . LEU B 1 327 ? 5.75 33 -1.633 1 94.06 327 LEU B O 1
ATOM 6472 N N . LEU B 1 328 ? 3.965 31.734 -1.15 1 93.38 328 LEU B N 1
ATOM 6473 C CA . LEU B 1 328 ? 4.777 30.547 -0.928 1 93.38 328 LEU B CA 1
ATOM 6474 C C . LEU B 1 328 ? 5.488 30.125 -2.211 1 93.38 328 LEU B C 1
ATOM 6476 O O . LEU B 1 328 ? 6.586 29.562 -2.162 1 93.38 328 LEU B O 1
ATOM 6480 N N . ALA B 1 329 ? 4.871 30.375 -3.311 1 92 329 ALA B N 1
ATOM 6481 C CA . ALA B 1 329 ? 5.43 29.969 -4.594 1 92 329 ALA B CA 1
ATOM 6482 C C . ALA B 1 329 ? 6.543 30.906 -5.039 1 92 329 ALA B C 1
ATOM 6484 O O . ALA B 1 329 ? 7.316 30.578 -5.941 1 92 329 ALA B O 1
ATOM 6485 N N . ASP B 1 330 ? 6.637 32.062 -4.449 1 93.94 330 ASP B N 1
ATOM 6486 C CA . ASP B 1 330 ? 7.605 33.094 -4.875 1 93.94 330 ASP B CA 1
ATOM 6487 C C . ASP B 1 330 ? 8.984 32.812 -4.293 1 93.94 330 ASP B C 1
ATOM 6489 O O . ASP B 1 330 ? 9.125 32.594 -3.084 1 93.94 330 ASP B O 1
ATOM 6493 N N . PRO B 1 331 ? 9.992 32.812 -5.133 1 92.62 331 PRO B N 1
ATOM 6494 C CA . PRO B 1 331 ? 11.336 32.469 -4.652 1 92.62 331 PRO B CA 1
ATOM 6495 C C . PRO B 1 331 ? 11.883 33.5 -3.666 1 92.62 331 PRO B C 1
ATOM 6497 O O . PRO B 1 331 ? 12.82 33.219 -2.926 1 92.62 331 PRO B O 1
ATOM 6500 N N . ARG B 1 332 ? 11.352 34.688 -3.572 1 95.81 332 ARG B N 1
ATOM 6501 C CA . ARG B 1 332 ? 11.852 35.75 -2.697 1 95.81 332 ARG B CA 1
ATOM 6502 C C . ARG B 1 332 ? 11.375 35.531 -1.263 1 95.81 332 ARG B C 1
ATOM 6504 O O . ARG B 1 332 ? 11.898 36.156 -0.334 1 95.81 332 ARG B O 1
ATOM 6511 N N . LEU B 1 333 ? 10.281 34.656 -1.09 1 96.94 333 LEU B N 1
ATOM 6512 C CA . LEU B 1 333 ? 9.891 34.312 0.271 1 96.94 333 LEU B CA 1
ATOM 6513 C C . LEU B 1 333 ? 10.906 33.344 0.897 1 96.94 333 LEU B C 1
ATOM 6515 O O . LEU B 1 333 ? 11.211 32.312 0.326 1 96.94 333 LEU B O 1
ATOM 6519 N N . THR B 1 334 ? 11.336 33.688 2.111 1 97.25 334 THR B N 1
ATOM 6520 C CA . THR B 1 334 ? 12.43 32.938 2.711 1 97.25 334 THR B CA 1
ATOM 6521 C C . THR B 1 334 ? 11.891 31.906 3.689 1 97.25 334 THR B C 1
ATOM 6523 O O . THR B 1 334 ? 12.383 30.781 3.742 1 97.25 334 THR B O 1
ATOM 6526 N N . VAL B 1 335 ? 10.977 32.312 4.504 1 98.06 335 VAL B N 1
ATOM 6527 C CA . VAL B 1 335 ? 10.492 31.438 5.559 1 98.06 335 VAL B CA 1
ATOM 6528 C C . VAL B 1 335 ? 9 31.672 5.781 1 98.06 335 VAL B C 1
ATOM 6530 O O . VAL B 1 335 ? 8.516 32.812 5.633 1 98.06 335 VAL B O 1
ATOM 6533 N N . PHE B 1 336 ? 8.289 30.656 6.051 1 98.06 336 PHE B N 1
ATOM 6534 C CA . PHE B 1 336 ? 6.891 30.719 6.457 1 98.06 336 PHE B CA 1
ATOM 6535 C C . PHE B 1 336 ? 6.734 30.344 7.922 1 98.06 336 PHE B C 1
ATOM 6537 O O . PHE B 1 336 ? 7.121 29.234 8.32 1 98.06 336 PHE B O 1
ATOM 6544 N N . ILE B 1 337 ? 6.219 31.203 8.75 1 97.31 337 ILE B N 1
ATOM 6545 C CA . ILE B 1 337 ? 5.836 30.891 10.125 1 97.31 337 ILE B CA 1
ATOM 6546 C C . ILE B 1 337 ? 4.348 30.547 10.18 1 97.31 337 ILE B C 1
ATOM 6548 O O . ILE B 1 337 ? 3.504 31.375 9.828 1 97.31 337 ILE B O 1
ATOM 6552 N N . THR B 1 338 ? 4.02 29.344 10.617 1 95.81 338 THR B N 1
ATOM 6553 C CA . THR B 1 338 ? 2.629 28.906 10.586 1 95.81 338 THR B CA 1
ATOM 6554 C C . THR B 1 338 ? 2.344 27.938 11.734 1 95.81 338 THR B C 1
ATOM 6556 O O . THR B 1 338 ? 3.264 27.5 12.422 1 95.81 338 THR B O 1
ATOM 6559 N N . HIS B 1 339 ? 1.099 27.75 12.016 1 93.56 339 HIS B N 1
ATOM 6560 C CA . HIS B 1 339 ? 0.702 26.828 13.07 1 93.56 339 HIS B CA 1
ATOM 6561 C C . HIS B 1 339 ? 0.821 25.375 12.609 1 93.56 339 HIS B C 1
ATOM 6563 O O . HIS B 1 339 ? 0.799 24.453 13.43 1 93.56 339 HIS B O 1
ATOM 6569 N N . GLY B 1 340 ? 0.902 25.125 11.297 1 92.31 340 GLY B N 1
ATOM 6570 C CA . GLY B 1 340 ? 1.185 23.797 10.805 1 92.31 340 GLY B CA 1
ATOM 6571 C C . GLY B 1 340 ? -0.065 22.953 10.602 1 92.31 340 GLY B C 1
ATOM 6572 O O . GLY B 1 340 ? -0.058 21.75 10.859 1 92.31 340 GLY B O 1
ATOM 6573 N N . GLY B 1 341 ? -1.182 23.562 10.203 1 90.44 341 GLY B N 1
ATOM 6574 C CA . GLY B 1 341 ? -2.324 22.781 9.758 1 90.44 341 GLY B CA 1
ATOM 6575 C C . GLY B 1 341 ? -2.014 21.875 8.578 1 90.44 341 GLY B C 1
ATOM 6576 O O . GLY B 1 341 ? -1.019 22.094 7.879 1 90.44 341 GLY B O 1
ATOM 6577 N N . LEU B 1 342 ? -2.805 20.875 8.359 1 88.69 342 LEU B N 1
ATOM 6578 C CA . LEU B 1 342 ? -2.537 19.922 7.297 1 88.69 342 LEU B CA 1
ATOM 6579 C C . LEU B 1 342 ? -2.508 20.609 5.938 1 88.69 342 LEU B C 1
ATOM 6581 O O . LEU B 1 342 ? -1.647 20.312 5.105 1 88.69 342 LEU B O 1
ATOM 6585 N N . GLY B 1 343 ? -3.447 21.531 5.711 1 87.38 343 GLY B N 1
ATOM 6586 C CA . GLY B 1 343 ? -3.455 22.281 4.461 1 87.38 343 GLY B CA 1
ATOM 6587 C C . GLY B 1 343 ? -2.189 23.078 4.242 1 87.38 343 GLY B C 1
ATOM 6588 O O . GLY B 1 343 ? -1.57 23 3.18 1 87.38 343 GLY B O 1
ATOM 6589 N N . SER B 1 344 ? -1.798 23.812 5.262 1 89.44 344 SER B N 1
ATOM 6590 C CA . SER B 1 344 ? -0.613 24.672 5.168 1 89.44 344 SER B CA 1
ATOM 6591 C C . SER B 1 344 ? 0.653 23.828 5.008 1 89.44 344 SER B C 1
ATOM 6593 O O . SER B 1 344 ? 1.54 24.188 4.227 1 89.44 344 SER B O 1
ATOM 6595 N N . THR B 1 345 ? 0.725 22.797 5.77 1 92.88 345 THR B N 1
ATOM 6596 C CA . THR B 1 345 ? 1.915 21.953 5.703 1 92.88 345 THR B CA 1
ATOM 6597 C C . THR B 1 345 ? 2.029 21.297 4.332 1 92.88 345 THR B C 1
ATOM 6599 O O . THR B 1 345 ? 3.131 21.141 3.799 1 92.88 345 THR B O 1
ATOM 6602 N N . THR B 1 346 ? 0.918 20.859 3.807 1 93.12 346 THR B N 1
ATOM 6603 C CA . THR B 1 346 ? 0.917 20.25 2.482 1 93.12 346 THR B CA 1
ATOM 6604 C C . THR B 1 346 ? 1.324 21.266 1.419 1 93.12 346 THR B C 1
ATOM 6606 O O . THR B 1 346 ? 2.125 20.953 0.534 1 93.12 346 THR B O 1
ATOM 6609 N N . GLU B 1 347 ? 0.781 22.469 1.527 1 91.75 347 GLU B N 1
ATOM 6610 C CA . GLU B 1 347 ? 1.145 23.547 0.602 1 91.75 347 GLU B CA 1
ATOM 6611 C C . GLU B 1 347 ? 2.629 23.875 0.705 1 91.75 347 GLU B C 1
ATOM 6613 O O . GLU B 1 347 ? 3.318 23.984 -0.312 1 91.75 347 GLU B O 1
ATOM 6618 N N . LEU B 1 348 ? 3.012 24.031 1.915 1 93.5 348 LEU B N 1
ATOM 6619 C CA . LEU B 1 348 ? 4.41 24.344 2.191 1 93.5 348 LEU B CA 1
ATOM 6620 C C . LEU B 1 348 ? 5.328 23.281 1.597 1 93.5 348 LEU B C 1
ATOM 6622 O O . LEU B 1 348 ? 6.355 23.594 0.999 1 93.5 348 LEU B O 1
ATOM 6626 N N . ALA B 1 349 ? 4.988 22.062 1.763 1 96.19 349 ALA B N 1
ATOM 6627 C CA . ALA B 1 349 ? 5.793 20.953 1.256 1 96.19 349 ALA B CA 1
ATOM 6628 C C . ALA B 1 349 ? 5.863 20.969 -0.268 1 96.19 349 ALA B C 1
ATOM 6630 O O . ALA B 1 349 ? 6.934 20.781 -0.849 1 96.19 349 ALA B O 1
ATOM 6631 N N . HIS B 1 350 ? 4.781 21.219 -0.91 1 95.38 350 HIS B N 1
ATOM 6632 C CA . HIS B 1 350 ? 4.711 21.219 -2.367 1 95.38 350 HIS B CA 1
ATOM 6633 C C . HIS B 1 350 ? 5.406 22.422 -2.965 1 95.38 350 HIS B C 1
ATOM 6635 O O . HIS B 1 350 ? 5.891 22.375 -4.098 1 95.38 350 HIS B O 1
ATOM 6641 N N . LEU B 1 351 ? 5.43 23.484 -2.217 1 94.5 351 LEU B N 1
ATOM 6642 C CA . LEU B 1 351 ? 5.957 24.719 -2.771 1 94.5 351 LEU B CA 1
ATOM 6643 C C . LEU B 1 351 ? 7.41 24.922 -2.359 1 94.5 351 LEU B C 1
ATOM 6645 O O . LEU B 1 351 ? 8.086 25.828 -2.875 1 94.5 351 LEU B O 1
ATOM 6649 N N . GLY B 1 352 ? 7.957 24.141 -1.463 1 95.69 352 GLY B N 1
ATOM 6650 C CA . GLY B 1 352 ? 9.383 24.031 -1.195 1 95.69 352 GLY B CA 1
ATOM 6651 C C . GLY B 1 352 ? 9.938 25.188 -0.396 1 95.69 352 GLY B C 1
ATOM 6652 O O . GLY B 1 352 ? 11.008 25.703 -0.715 1 95.69 352 GLY B O 1
ATOM 6653 N N . LYS B 1 353 ? 9.227 25.609 0.633 1 95.62 353 LYS B N 1
ATOM 6654 C CA . LYS B 1 353 ? 9.672 26.719 1.472 1 95.62 353 LYS B CA 1
ATOM 6655 C C . LYS B 1 353 ? 10.016 26.25 2.881 1 95.62 353 LYS B C 1
ATOM 6657 O O . LYS B 1 353 ? 9.305 25.406 3.441 1 95.62 353 LYS B O 1
ATOM 6662 N N . PRO B 1 354 ? 11.133 26.719 3.4 1 97.75 354 PRO B N 1
ATOM 6663 C CA . PRO B 1 354 ? 11.375 26.453 4.82 1 97.75 354 PRO B CA 1
ATOM 6664 C C . PRO B 1 354 ? 10.297 27.047 5.727 1 97.75 354 PRO B C 1
ATOM 6666 O O . PRO B 1 354 ? 9.594 27.969 5.328 1 97.75 354 PRO B O 1
ATOM 6669 N N . ALA B 1 355 ? 10.219 26.469 6.941 1 98.38 355 ALA B N 1
ATOM 6670 C CA . ALA B 1 355 ? 9.141 26.953 7.797 1 98.38 355 ALA B CA 1
ATOM 6671 C C . ALA B 1 355 ? 9.516 26.828 9.273 1 98.38 355 ALA B C 1
ATOM 6673 O O . ALA B 1 355 ? 10.359 26.016 9.641 1 98.38 355 ALA B O 1
ATOM 6674 N N . ILE B 1 356 ? 9.031 27.688 10.039 1 98.25 356 ILE B N 1
ATOM 6675 C CA . ILE B 1 356 ? 8.922 27.547 11.492 1 98.25 356 ILE B CA 1
ATOM 6676 C C . ILE B 1 356 ? 7.477 27.203 11.859 1 98.25 356 ILE B C 1
ATOM 6678 O O . ILE B 1 356 ? 6.562 28 11.609 1 98.25 356 ILE B O 1
ATOM 6682 N N . LEU B 1 357 ? 7.328 26.031 12.414 1 97.31 357 LEU B N 1
ATOM 6683 C CA . LEU B 1 357 ? 5.992 25.547 12.734 1 97.31 357 LEU B CA 1
ATOM 6684 C C . LEU B 1 357 ? 5.711 25.656 14.227 1 97.31 357 LEU B C 1
ATOM 6686 O O . LEU B 1 357 ? 6.477 25.141 15.047 1 97.31 357 LEU B O 1
ATOM 6690 N N . MET B 1 358 ? 4.621 26.297 14.523 1 95.12 358 MET B N 1
ATOM 6691 C CA . MET B 1 358 ? 4.195 26.469 15.914 1 95.12 358 MET B CA 1
ATOM 6692 C C . MET B 1 358 ? 2.766 25.984 16.109 1 95.12 358 MET B C 1
ATOM 6694 O O . MET B 1 358 ? 1.83 26.781 16.188 1 95.12 358 MET B O 1
ATOM 6698 N N . PRO B 1 359 ? 2.676 24.641 16.312 1 93.12 359 PRO B N 1
ATOM 6699 C CA . PRO B 1 359 ? 1.332 24.078 16.484 1 93.12 359 PRO B CA 1
ATOM 6700 C C . PRO B 1 359 ? 0.597 24.672 17.688 1 93.12 359 PRO B C 1
ATOM 6702 O O . PRO B 1 359 ? 1.211 24.922 18.734 1 93.12 359 PRO B O 1
ATOM 6705 N N . ILE B 1 360 ? -0.706 24.828 17.5 1 87.62 360 ILE B N 1
ATOM 6706 C CA . ILE B 1 360 ? -1.517 25.438 18.547 1 87.62 360 ILE B CA 1
ATOM 6707 C C . ILE B 1 360 ? -2.512 24.422 19.094 1 87.62 360 ILE B C 1
ATOM 6709 O O . ILE B 1 360 ? -2.775 24.406 20.297 1 87.62 360 ILE B O 1
ATOM 6713 N N . PHE B 1 361 ? -3.092 23.594 18.234 1 80.5 361 PHE B N 1
ATOM 6714 C CA . PHE B 1 361 ? -4.09 22.641 18.703 1 80.5 361 PHE B CA 1
ATOM 6715 C C . PHE B 1 361 ? -4.195 21.453 17.75 1 80.5 361 PHE B C 1
ATOM 6717 O O . PHE B 1 361 ? -3.623 21.469 16.672 1 80.5 361 PHE B O 1
ATOM 6724 N N . ALA B 1 362 ? -4.812 20.375 18.234 1 80.81 362 ALA B N 1
ATOM 6725 C CA . ALA B 1 362 ? -5.281 19.219 17.469 1 80.81 362 ALA B CA 1
ATOM 6726 C C . ALA B 1 362 ? -4.121 18.531 16.766 1 80.81 362 ALA B C 1
ATOM 6728 O O . ALA B 1 362 ? -3.145 18.125 17.422 1 80.81 362 ALA B O 1
ATOM 6729 N N . ASP B 1 363 ? -4.277 18.328 15.406 1 87.88 363 ASP B N 1
ATOM 6730 C CA . ASP B 1 363 ? -3.355 17.484 14.648 1 87.88 363 ASP B CA 1
ATOM 6731 C C . ASP B 1 363 ? -2.137 18.281 14.188 1 87.88 363 ASP B C 1
ATOM 6733 O O . ASP B 1 363 ? -1.257 17.75 13.516 1 87.88 363 ASP B O 1
ATOM 6737 N N . GLN B 1 364 ? -2.02 19.484 14.641 1 91.94 364 GLN B N 1
ATOM 6738 C CA . GLN B 1 364 ? -1.003 20.391 14.102 1 91.94 364 GLN B CA 1
ATOM 6739 C C . GLN B 1 364 ? 0.398 19.938 14.516 1 91.94 364 GLN B C 1
ATOM 6741 O O . GLN B 1 364 ? 1.348 20.062 13.734 1 91.94 364 GLN B O 1
ATOM 6746 N N . THR B 1 365 ? 0.493 19.422 15.734 1 93.44 365 THR B N 1
ATOM 6747 C CA . THR B 1 365 ? 1.805 18.969 16.172 1 93.44 365 THR B CA 1
ATOM 6748 C C . THR B 1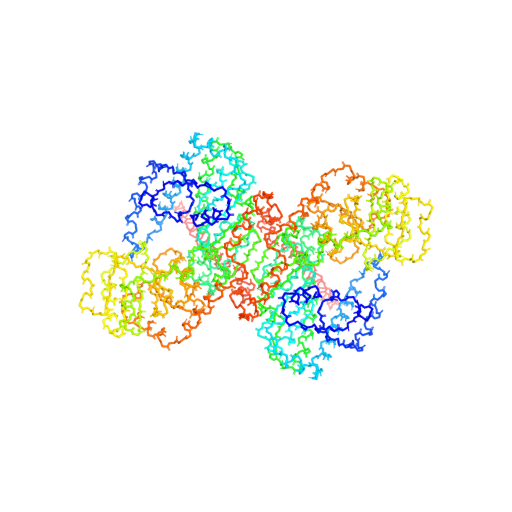 365 ? 2.289 17.797 15.32 1 93.44 365 THR B C 1
ATOM 6750 O O . THR B 1 365 ? 3.459 17.75 14.93 1 93.44 365 THR B O 1
ATOM 6753 N N . ARG B 1 366 ? 1.425 16.875 15.055 1 95.06 366 ARG B N 1
ATOM 6754 C CA . ARG B 1 366 ? 1.771 15.758 14.188 1 95.06 366 ARG B CA 1
ATOM 6755 C C . ARG B 1 366 ? 2.217 16.25 12.812 1 95.06 366 ARG B C 1
ATOM 6757 O O . ARG B 1 366 ? 3.225 15.773 12.281 1 95.06 366 ARG B O 1
ATOM 6764 N N . ASN B 1 367 ? 1.447 17.172 12.258 1 95.38 367 ASN B N 1
ATOM 6765 C CA . ASN B 1 367 ? 1.744 17.719 10.938 1 95.38 367 ASN B CA 1
ATOM 6766 C C . ASN B 1 367 ? 3.088 18.438 10.914 1 95.38 367 ASN B C 1
ATOM 6768 O O . ASN B 1 367 ? 3.857 18.297 9.961 1 95.38 367 ASN B O 1
ATOM 6772 N N . ALA B 1 368 ? 3.283 19.203 11.961 1 96.19 368 ALA B N 1
ATOM 6773 C CA . ALA B 1 368 ? 4.531 19.953 12.07 1 96.19 368 ALA B CA 1
ATOM 6774 C C . ALA B 1 368 ? 5.734 19.016 12.094 1 96.19 368 ALA B C 1
ATOM 6776 O O . ALA B 1 368 ? 6.707 19.234 11.367 1 96.19 368 ALA B O 1
ATOM 6777 N N . ASN B 1 369 ? 5.637 18.016 12.898 1 96.31 369 ASN B N 1
ATOM 6778 C CA . ASN B 1 369 ? 6.727 17.047 13 1 96.31 369 ASN B CA 1
ATOM 6779 C C . ASN B 1 369 ? 6.914 16.281 11.695 1 96.31 369 ASN B C 1
ATOM 6781 O O . ASN B 1 369 ? 8.039 15.953 11.32 1 96.31 369 ASN B O 1
ATOM 6785 N N . MET B 1 370 ? 5.852 15.969 11.055 1 95.94 370 MET B N 1
ATOM 6786 C CA . MET B 1 370 ? 5.891 15.281 9.766 1 95.94 370 MET B CA 1
ATOM 6787 C C . MET B 1 370 ? 6.695 16.078 8.742 1 95.94 370 MET B C 1
ATOM 6789 O O . MET B 1 370 ? 7.574 15.531 8.078 1 95.94 370 MET B O 1
ATOM 6793 N N . LEU B 1 371 ? 6.43 17.375 8.664 1 96.19 371 LEU B N 1
ATOM 6794 C CA . LEU B 1 371 ? 7.145 18.203 7.707 1 96.19 371 LEU B CA 1
ATOM 6795 C C . LEU B 1 371 ? 8.602 18.391 8.125 1 96.19 371 LEU B C 1
ATOM 6797 O O . LEU B 1 371 ? 9.5 18.297 7.289 1 96.19 371 LEU B O 1
ATOM 6801 N N . ALA B 1 372 ? 8.82 18.625 9.375 1 96.38 372 ALA B N 1
ATOM 6802 C CA . ALA B 1 372 ? 10.156 18.922 9.891 1 96.38 372 ALA B CA 1
ATOM 6803 C C . ALA B 1 372 ? 11.094 17.734 9.695 1 96.38 372 ALA B C 1
ATOM 6805 O O . ALA B 1 372 ? 12.305 17.922 9.523 1 96.38 372 ALA B O 1
ATOM 6806 N N . LYS B 1 373 ? 10.57 16.594 9.664 1 95.88 373 LYS B N 1
ATOM 6807 C CA . LYS B 1 373 ? 11.391 15.391 9.523 1 95.88 373 LYS B CA 1
ATOM 6808 C C . LYS B 1 373 ? 12.141 15.391 8.195 1 95.88 373 LYS B C 1
ATOM 6810 O O . LYS B 1 373 ? 13.164 14.719 8.055 1 95.88 373 LYS B O 1
ATOM 6815 N N . HIS B 1 374 ? 11.719 16.141 7.266 1 96.94 374 HIS B N 1
ATOM 6816 C CA . HIS B 1 374 ? 12.336 16.172 5.945 1 96.94 374 HIS B CA 1
ATOM 6817 C C . HIS B 1 374 ? 13.414 17.25 5.867 1 96.94 374 HIS B C 1
ATOM 6819 O O . HIS B 1 374 ? 14.039 17.438 4.82 1 96.94 374 HIS B O 1
ATOM 6825 N N . GLY B 1 375 ? 13.602 18.031 6.91 1 96.81 375 GLY B N 1
ATOM 6826 C CA . GLY B 1 375 ? 14.789 18.859 7.059 1 96.81 375 GLY B CA 1
ATOM 6827 C C . GLY B 1 375 ? 14.555 20.312 6.699 1 96.81 375 GLY B C 1
ATOM 6828 O O . GLY B 1 375 ? 15.469 21.141 6.805 1 96.81 375 GLY B O 1
ATOM 6829 N N . GLY B 1 376 ? 13.297 20.656 6.324 1 96.38 376 GLY B N 1
ATOM 6830 C CA . GLY B 1 376 ? 13.047 22.031 5.887 1 96.38 376 GLY B CA 1
ATOM 6831 C C . GLY B 1 376 ? 12.344 22.859 6.938 1 96.38 376 GLY B C 1
ATOM 6832 O O . GLY B 1 376 ? 12 24.031 6.684 1 96.38 376 GLY B O 1
ATOM 6833 N N . GLY B 1 377 ? 12.141 22.344 8.102 1 96.88 377 GLY B N 1
ATOM 6834 C CA . GLY B 1 377 ? 11.359 23.078 9.078 1 96.88 377 GLY B CA 1
ATOM 6835 C C . GLY B 1 377 ? 11.859 22.906 10.5 1 96.88 377 GLY B C 1
ATOM 6836 O O . GLY B 1 377 ? 12.586 21.953 10.797 1 96.88 377 GLY B O 1
ATOM 6837 N N . ILE B 1 378 ? 11.531 23.906 11.336 1 98.19 378 ILE B N 1
ATOM 6838 C CA . ILE B 1 378 ? 11.781 23.875 12.773 1 98.19 378 ILE B CA 1
ATOM 6839 C C . ILE B 1 378 ? 10.445 23.906 13.523 1 98.19 378 ILE B C 1
ATOM 6841 O O . ILE B 1 378 ? 9.57 24.703 13.219 1 98.19 378 ILE B O 1
ATOM 6845 N N . VAL B 1 379 ? 10.289 22.984 14.469 1 97.62 379 VAL B N 1
ATOM 6846 C CA . VAL B 1 379 ? 9.062 22.938 15.258 1 97.62 379 VAL B CA 1
ATOM 6847 C C . VAL B 1 379 ? 9.297 23.578 16.625 1 97.62 379 VAL B C 1
ATOM 6849 O O . VAL B 1 379 ? 10.242 23.219 17.328 1 97.62 379 VAL B O 1
ATOM 6852 N N . LEU B 1 380 ? 8.484 24.531 16.922 1 96.75 380 LEU B N 1
ATOM 6853 C CA . LEU B 1 380 ? 8.484 25.188 18.219 1 96.75 380 LEU B CA 1
ATOM 6854 C C . LEU B 1 380 ? 7.133 25.047 18.906 1 96.75 380 LEU B C 1
ATOM 6856 O O . LEU B 1 380 ? 6.102 24.938 18.234 1 96.75 380 LEU B O 1
ATOM 6860 N N . THR B 1 381 ? 7.188 25 20.219 1 92.12 381 THR B N 1
ATOM 6861 C CA . THR B 1 381 ? 5.922 25.062 20.922 1 92.12 381 THR B CA 1
ATOM 6862 C C . THR B 1 381 ? 5.367 26.484 20.922 1 92.12 381 THR B C 1
ATOM 6864 O O . THR B 1 381 ? 6.113 27.453 20.703 1 92.12 381 THR B O 1
ATOM 6867 N N . LYS B 1 382 ? 4.133 26.578 21.125 1 88.81 382 LYS B N 1
ATOM 6868 C CA . LYS B 1 382 ? 3.541 27.906 21.156 1 88.81 382 LYS B CA 1
ATOM 6869 C C . LYS B 1 382 ? 4.148 28.75 22.281 1 88.81 382 LYS B C 1
ATOM 6871 O O . LYS B 1 382 ? 4.172 29.984 22.203 1 88.81 382 LYS B O 1
ATOM 6876 N N . PHE B 1 383 ? 4.734 28.188 23.219 1 90.94 383 PHE B N 1
ATOM 6877 C CA . PHE B 1 383 ? 5.332 28.875 24.359 1 90.94 383 PHE B CA 1
ATOM 6878 C C . PHE B 1 383 ? 6.645 29.531 23.969 1 90.94 383 PHE B C 1
ATOM 6880 O O . PHE B 1 383 ? 7.16 30.391 24.703 1 90.94 383 PHE B O 1
ATOM 6887 N N . ALA B 1 384 ? 7.113 29.094 22.875 1 92.06 384 ALA B N 1
ATOM 6888 C CA . ALA B 1 384 ? 8.305 29.766 22.359 1 92.06 384 ALA B CA 1
ATOM 6889 C C . ALA B 1 384 ? 8.039 31.25 22.125 1 92.06 384 ALA B C 1
ATOM 6891 O O . ALA B 1 384 ? 8.961 32.062 22.156 1 92.06 384 ALA B O 1
ATOM 6892 N N . LEU B 1 385 ? 6.805 31.594 21.953 1 93.25 385 LEU B N 1
ATOM 6893 C CA . LEU B 1 385 ? 6.41 32.969 21.703 1 93.25 385 LEU B CA 1
ATOM 6894 C C . LEU B 1 385 ? 6.582 33.844 22.953 1 93.25 385 LEU B C 1
ATOM 6896 O O . LEU B 1 385 ? 6.555 35.062 22.875 1 93.25 385 LEU B O 1
ATOM 6900 N N . GLU B 1 386 ? 6.793 33.188 24.047 1 94 386 GLU B N 1
ATOM 6901 C CA . GLU B 1 386 ? 7.031 33.938 25.281 1 94 386 GLU B CA 1
ATOM 6902 C C . GLU B 1 386 ? 8.453 34.5 25.328 1 94 386 GLU B C 1
ATOM 6904 O O . GLU B 1 386 ? 8.75 35.406 26.125 1 94 386 GLU B O 1
ATOM 6909 N N . ASN B 1 387 ? 9.25 33.969 24.516 1 96.06 387 ASN B N 1
ATOM 6910 C CA . ASN B 1 387 ? 10.648 34.375 24.469 1 96.06 387 ASN B CA 1
ATOM 6911 C C . ASN B 1 387 ? 11.07 34.75 23.047 1 96.06 387 ASN B C 1
ATOM 6913 O O . ASN B 1 387 ? 11.43 33.875 22.25 1 96.06 387 ASN B O 1
ATOM 6917 N N . PRO B 1 388 ? 11.227 36.031 22.828 1 96.69 388 PRO B N 1
ATOM 6918 C CA . PRO B 1 388 ? 11.547 36.469 21.484 1 96.69 388 PRO B CA 1
ATOM 6919 C C . PRO B 1 388 ? 12.852 35.906 20.953 1 96.69 388 PRO B C 1
ATOM 6921 O O . PRO B 1 388 ? 13 35.688 19.75 1 96.69 388 PRO B O 1
ATOM 6924 N N . GLN B 1 389 ? 13.789 35.531 21.812 1 97.62 389 GLN B N 1
ATOM 6925 C CA . GLN B 1 389 ? 15.094 35.031 21.391 1 97.62 389 GLN B CA 1
ATOM 6926 C C . GLN B 1 389 ? 14.977 33.688 20.703 1 97.62 389 GLN B C 1
ATOM 6928 O O . GLN B 1 389 ? 15.727 33.375 19.781 1 97.62 389 GLN B O 1
ATOM 6933 N N . ILE B 1 390 ? 14.07 32.906 21.125 1 98 390 ILE B N 1
ATOM 6934 C CA . ILE B 1 390 ? 13.883 31.578 20.547 1 98 390 ILE B CA 1
ATOM 6935 C C . ILE B 1 390 ? 13.461 31.688 19.094 1 98 390 ILE B C 1
ATOM 6937 O O . ILE B 1 390 ? 13.992 30.984 18.234 1 98 390 ILE B O 1
ATOM 6941 N N . ILE B 1 391 ? 12.539 32.562 18.859 1 97.75 391 ILE B N 1
ATOM 6942 C CA . ILE B 1 391 ? 12.031 32.75 17.5 1 97.75 391 ILE B CA 1
ATOM 6943 C C . ILE B 1 391 ? 13.133 33.344 16.625 1 97.75 391 ILE B C 1
ATOM 6945 O O . ILE B 1 391 ? 13.328 32.906 15.484 1 97.75 391 ILE B O 1
ATOM 6949 N N . LYS B 1 392 ? 13.797 34.375 17.203 1 98.12 392 LYS B N 1
ATOM 6950 C CA . LYS B 1 392 ? 14.891 35 16.469 1 98.12 392 LYS B CA 1
ATOM 6951 C C . LYS B 1 392 ? 15.969 34 16.109 1 98.12 392 LYS B C 1
ATOM 6953 O O . LYS B 1 392 ? 16.453 33.969 14.977 1 98.12 392 LYS B O 1
ATOM 6958 N N . ASP B 1 393 ? 16.328 33.125 17.031 1 98.25 393 ASP B N 1
ATOM 6959 C CA . ASP B 1 393 ? 17.344 32.094 16.797 1 98.25 393 ASP B CA 1
ATOM 6960 C C . ASP B 1 393 ? 16.906 31.125 15.711 1 98.25 393 ASP B C 1
ATOM 6962 O O . ASP B 1 393 ? 17.719 30.703 14.891 1 98.25 393 ASP B O 1
ATOM 6966 N N . ALA B 1 394 ? 15.656 30.734 15.742 1 98.38 394 ALA B N 1
ATOM 6967 C CA . ALA B 1 394 ? 15.125 29.828 14.734 1 98.38 394 ALA B CA 1
ATOM 6968 C C . ALA B 1 394 ? 15.203 30.453 13.344 1 98.38 394 ALA B C 1
ATOM 6970 O O . ALA B 1 394 ? 15.602 29.781 12.383 1 98.38 394 ALA B O 1
ATOM 6971 N N . LEU B 1 395 ? 14.844 31.719 13.25 1 98.31 395 LEU B N 1
ATOM 6972 C CA . LEU B 1 395 ? 14.906 32.406 11.969 1 98.31 395 LEU B CA 1
ATOM 6973 C C . LEU B 1 395 ? 16.344 32.5 11.469 1 98.31 395 LEU B C 1
ATOM 6975 O O . LEU B 1 395 ? 16.625 32.188 10.312 1 98.31 395 LEU B O 1
ATOM 6979 N N . LYS B 1 396 ? 17.203 32.844 12.32 1 98.06 396 LYS B N 1
ATOM 6980 C CA . LYS B 1 396 ? 18.609 32.969 11.953 1 98.06 396 LYS B CA 1
ATOM 6981 C C . LYS B 1 396 ? 19.172 31.625 11.492 1 98.06 396 LYS B C 1
ATOM 6983 O O . LYS B 1 396 ? 19.984 31.562 10.555 1 98.06 396 LYS B O 1
ATOM 6988 N N . LYS B 1 397 ? 18.812 30.641 12.219 1 98.12 397 LYS B N 1
ATOM 6989 C CA . LYS B 1 397 ? 19.266 29.312 11.844 1 98.12 397 LYS B CA 1
ATOM 6990 C C . LYS B 1 397 ? 18.859 28.984 10.414 1 98.12 397 LYS B C 1
ATOM 6992 O O . LYS B 1 397 ? 19.672 28.516 9.617 1 98.12 397 LYS B O 1
ATOM 6997 N N . ILE B 1 398 ? 17.609 29.203 10.07 1 97.94 398 ILE B N 1
ATOM 6998 C CA . ILE B 1 398 ? 17.109 28.906 8.734 1 97.94 398 ILE B CA 1
ATOM 6999 C C . ILE B 1 398 ? 17.781 29.797 7.707 1 97.94 398 ILE B C 1
ATOM 7001 O O . ILE B 1 398 ? 18.141 29.359 6.609 1 97.94 398 ILE B O 1
ATOM 7005 N N . PHE B 1 399 ? 18.031 31.078 8.094 1 97.25 399 PHE B N 1
ATOM 7006 C CA . PHE B 1 399 ? 18.672 32.031 7.184 1 97.25 399 PHE B CA 1
ATOM 7007 C C . PHE B 1 399 ? 20.094 31.594 6.855 1 97.25 399 PHE B C 1
ATOM 7009 O O . PHE B 1 399 ? 20.547 31.781 5.723 1 97.25 399 PHE B O 1
ATOM 7016 N N . ASN B 1 400 ? 20.734 30.984 7.805 1 96.88 400 ASN B N 1
ATOM 7017 C CA . ASN B 1 400 ? 22.172 30.766 7.668 1 96.88 400 ASN B CA 1
ATOM 7018 C C . ASN B 1 400 ? 22.484 29.328 7.234 1 96.88 400 ASN B C 1
ATOM 7020 O O . ASN B 1 400 ? 23.609 29.047 6.805 1 96.88 400 ASN B O 1
ATOM 7024 N N . ASP B 1 401 ? 21.625 28.5 7.438 1 97.69 401 ASP B N 1
ATOM 7025 C CA . ASP B 1 401 ? 21.828 27.109 7.074 1 97.69 401 ASP B CA 1
ATOM 7026 C C . ASP B 1 401 ? 21.078 26.766 5.785 1 97.69 401 ASP B C 1
ATOM 7028 O O . ASP B 1 401 ? 19.875 26.484 5.816 1 97.69 401 ASP B O 1
ATOM 7032 N N . LYS B 1 402 ? 21.797 26.625 4.758 1 97 402 LYS B N 1
ATOM 7033 C CA . LYS B 1 402 ? 21.219 26.438 3.426 1 97 402 LYS B CA 1
ATOM 7034 C C . LYS B 1 402 ? 20.562 25.062 3.311 1 97 402 LYS B C 1
ATOM 7036 O O . LYS B 1 402 ? 19.797 24.812 2.373 1 97 402 LYS B O 1
ATOM 7041 N N . THR B 1 403 ? 20.844 24.156 4.23 1 97.69 403 THR B N 1
ATOM 7042 C CA . THR B 1 403 ? 20.266 22.812 4.152 1 97.69 403 THR B CA 1
ATOM 7043 C C . THR B 1 403 ? 18.75 22.859 4.312 1 97.69 403 THR B C 1
ATOM 7045 O O . THR B 1 403 ? 18.047 22.016 3.768 1 97.69 403 THR B O 1
ATOM 7048 N N . PHE B 1 404 ? 18.25 23.875 5.004 1 97.94 404 PHE B N 1
ATOM 7049 C CA . PHE B 1 404 ? 16.812 24 5.164 1 97.94 404 PHE B CA 1
ATOM 7050 C C . PHE B 1 404 ? 16.141 24.234 3.82 1 97.94 404 PHE B C 1
ATOM 7052 O O . PHE B 1 404 ? 15.18 23.547 3.463 1 97.94 404 PHE B O 1
ATOM 7059 N N . SER B 1 405 ? 16.672 25.203 3.104 1 97.44 405 SER B N 1
ATOM 7060 C CA . SER B 1 405 ? 16.078 25.531 1.806 1 97.44 405 SER B CA 1
ATOM 7061 C C . SER B 1 405 ? 16.312 24.406 0.8 1 97.44 405 SER B C 1
ATOM 7063 O O . SER B 1 405 ? 15.438 24.109 -0.015 1 97.44 405 SER B O 1
ATOM 7065 N N . GLN B 1 406 ? 17.438 23.766 0.821 1 97.69 406 GLN B N 1
ATOM 7066 C CA . GLN B 1 406 ? 17.766 22.672 -0.094 1 97.69 406 GLN B CA 1
ATOM 7067 C C . GLN B 1 406 ? 16.844 21.469 0.144 1 97.69 406 GLN B C 1
ATOM 7069 O O . GLN B 1 406 ? 16.328 20.875 -0.806 1 97.69 406 GLN B O 1
ATOM 7074 N N . ASN B 1 407 ? 16.609 21.141 1.383 1 97.69 407 ASN B N 1
ATOM 7075 C CA . ASN B 1 407 ? 15.734 20.031 1.727 1 97.69 407 ASN B CA 1
ATOM 7076 C C . ASN B 1 407 ? 14.289 20.328 1.349 1 97.69 407 ASN B C 1
ATOM 7078 O O . ASN B 1 407 ? 13.586 19.453 0.838 1 97.69 407 ASN B O 1
ATOM 7082 N N . ALA B 1 408 ? 13.867 21.531 1.638 1 97.88 408 ALA B N 1
ATOM 7083 C CA . ALA B 1 408 ? 12.508 21.906 1.272 1 97.88 408 ALA B CA 1
ATOM 7084 C C . ALA B 1 408 ? 12.297 21.812 -0.236 1 97.88 408 ALA B C 1
ATOM 7086 O O . ALA B 1 408 ? 11.273 21.312 -0.696 1 97.88 408 ALA B O 1
ATOM 7087 N N . LYS B 1 409 ? 13.242 22.281 -0.951 1 97.25 409 LYS B N 1
ATOM 7088 C CA . LYS B 1 409 ? 13.156 22.25 -2.408 1 97.25 409 LYS B CA 1
ATOM 7089 C C . LYS B 1 409 ? 13.141 20.812 -2.928 1 97.25 409 LYS B C 1
ATOM 7091 O O . LYS B 1 409 ? 12.367 20.484 -3.826 1 97.25 409 LYS B O 1
ATOM 7096 N N . ARG B 1 410 ? 14.008 20 -2.406 1 97 410 ARG B N 1
ATOM 7097 C CA . ARG B 1 410 ? 14.047 18.594 -2.824 1 97 410 ARG B CA 1
ATOM 7098 C C . ARG B 1 410 ? 12.711 17.906 -2.578 1 97 410 ARG B C 1
ATOM 7100 O O . ARG B 1 410 ? 12.211 17.188 -3.441 1 97 410 ARG B O 1
ATOM 7107 N N . LEU B 1 411 ? 12.18 18.141 -1.395 1 97.5 411 LEU B N 1
ATOM 7108 C CA . LEU B 1 411 ? 10.875 17.562 -1.076 1 97.5 411 LEU B CA 1
ATOM 7109 C C . LEU B 1 411 ? 9.812 18.047 -2.051 1 97.5 411 LEU B C 1
ATOM 7111 O O . LEU B 1 411 ? 8.992 17.266 -2.529 1 97.5 411 LEU B O 1
ATOM 7115 N N . SER B 1 412 ? 9.836 19.312 -2.293 1 96.75 412 SER B N 1
ATOM 7116 C CA . SER B 1 412 ? 8.891 19.891 -3.24 1 96.75 412 SER B CA 1
ATOM 7117 C C . SER B 1 412 ? 9 19.234 -4.609 1 96.75 412 SER B C 1
ATOM 7119 O O . SER B 1 412 ? 7.984 18.875 -5.215 1 96.75 412 SER B O 1
ATOM 7121 N N . GLU B 1 413 ? 10.203 19.062 -5.098 1 96.81 413 GLU B N 1
ATOM 7122 C CA . GLU B 1 413 ? 10.422 18.422 -6.387 1 96.81 413 GLU B CA 1
ATOM 7123 C C . GLU B 1 413 ? 9.891 16.984 -6.387 1 96.81 413 GLU B C 1
ATOM 7125 O O . GLU B 1 413 ? 9.297 16.547 -7.371 1 96.81 413 GLU B O 1
ATOM 7130 N N . MET B 1 414 ? 10.078 16.266 -5.355 1 97 414 MET B N 1
ATOM 7131 C CA . MET B 1 414 ? 9.57 14.906 -5.234 1 97 414 MET B CA 1
ATOM 7132 C C . MET B 1 414 ? 8.047 14.883 -5.305 1 97 414 MET B C 1
ATOM 7134 O O . MET B 1 414 ? 7.465 14.086 -6.043 1 97 414 MET B O 1
ATOM 7138 N N . LEU B 1 415 ? 7.438 15.805 -4.535 1 96.62 415 LEU B N 1
ATOM 7139 C CA . LEU B 1 415 ? 5.98 15.836 -4.438 1 96.62 415 LEU B CA 1
ATOM 7140 C C . LEU B 1 415 ? 5.355 16.266 -5.758 1 96.62 415 LEU B C 1
ATOM 7142 O O . LEU B 1 415 ? 4.27 15.812 -6.117 1 96.62 415 LEU B O 1
ATOM 7146 N N . ARG B 1 416 ? 6.055 17.094 -6.48 1 94.75 416 ARG B N 1
ATOM 7147 C CA . ARG B 1 416 ? 5.531 17.641 -7.73 1 94.75 416 ARG B CA 1
ATOM 7148 C C . ARG B 1 416 ? 5.793 16.688 -8.891 1 94.75 416 ARG B C 1
ATOM 7150 O O . ARG B 1 416 ? 5.215 16.828 -9.969 1 94.75 416 ARG B O 1
ATOM 7157 N N . ASN B 1 417 ? 6.699 15.75 -8.664 1 95.19 417 ASN B N 1
ATOM 7158 C CA . ASN B 1 417 ? 7.078 14.828 -9.734 1 95.19 417 ASN B CA 1
ATOM 7159 C C . ASN B 1 417 ? 6.793 13.383 -9.352 1 95.19 417 ASN B C 1
ATOM 7161 O O . ASN B 1 417 ? 7.523 12.469 -9.758 1 95.19 417 ASN B O 1
ATOM 7165 N N . GLN B 1 418 ? 5.777 13.195 -8.562 1 95.94 418 GLN B N 1
ATOM 7166 C CA . GLN B 1 418 ? 5.434 11.836 -8.156 1 95.94 418 GLN B CA 1
ATOM 7167 C C . GLN B 1 418 ? 5.172 10.945 -9.367 1 95.94 418 GLN B C 1
ATOM 7169 O O . GLN B 1 418 ? 4.781 11.43 -10.43 1 95.94 418 GLN B O 1
ATOM 7174 N N . PRO B 1 419 ? 5.355 9.594 -9.211 1 97.19 419 PRO B N 1
ATOM 7175 C CA . PRO B 1 419 ? 5.199 8.703 -10.359 1 97.19 419 PRO B CA 1
ATOM 7176 C C . PRO B 1 419 ? 3.822 8.805 -11.008 1 97.19 419 PRO B C 1
ATOM 7178 O O . PRO B 1 419 ? 3.715 8.836 -12.242 1 97.19 419 PRO B O 1
ATOM 7181 N N . ILE B 1 420 ? 2.781 8.828 -10.18 1 96.56 420 ILE B N 1
ATOM 7182 C CA . ILE B 1 420 ? 1.423 9.008 -10.68 1 96.56 420 ILE B CA 1
ATOM 7183 C C . ILE B 1 420 ? 0.808 10.258 -10.047 1 96.56 420 ILE B C 1
ATOM 7185 O O . ILE B 1 420 ? 0.783 10.391 -8.82 1 96.56 420 ILE B O 1
ATOM 7189 N N . ASN B 1 421 ? 0.334 11.117 -10.898 1 93 421 ASN B N 1
ATOM 7190 C CA . ASN B 1 421 ? -0.27 12.344 -10.391 1 93 421 ASN B CA 1
ATOM 7191 C C . ASN B 1 421 ? -1.534 12.055 -9.586 1 93 421 ASN B C 1
ATOM 7193 O O . ASN B 1 421 ? -2.285 11.133 -9.914 1 93 421 ASN B O 1
ATOM 7197 N N . THR B 1 422 ? -1.806 12.875 -8.609 1 94.69 422 THR B N 1
ATOM 7198 C CA . THR B 1 422 ? -2.893 12.633 -7.664 1 94.69 422 THR B CA 1
ATOM 7199 C C . THR B 1 422 ? -4.246 12.734 -8.359 1 94.69 422 THR B C 1
ATOM 7201 O O . THR B 1 422 ? -5.18 12 -8.031 1 94.69 422 THR B O 1
ATOM 7204 N N . GLU B 1 423 ? -4.391 13.672 -9.258 1 95.69 423 GLU B N 1
ATOM 7205 C CA . GLU B 1 423 ? -5.637 13.797 -10.016 1 95.69 423 GLU B CA 1
ATOM 7206 C C . GLU B 1 423 ? -5.918 12.531 -10.828 1 95.69 423 GLU B C 1
ATOM 7208 O O . GLU B 1 423 ? -7.055 12.062 -10.875 1 95.69 423 GLU B O 1
ATOM 7213 N N . GLU B 1 424 ? -4.816 12.086 -11.453 1 96.56 424 GLU B N 1
ATOM 7214 C CA . GLU B 1 424 ? -4.934 10.844 -12.211 1 96.56 424 GLU B CA 1
ATOM 7215 C C . GLU B 1 424 ? -5.387 9.695 -11.32 1 96.56 424 GLU B C 1
ATOM 7217 O O . GLU B 1 424 ? -6.23 8.891 -11.719 1 96.56 424 GLU B O 1
ATOM 7222 N N . LEU B 1 425 ? -4.824 9.578 -10.133 1 97.56 425 LEU B N 1
ATOM 7223 C CA . LEU B 1 425 ? -5.23 8.547 -9.18 1 97.56 425 LEU B CA 1
ATOM 7224 C C . LEU B 1 425 ? -6.719 8.656 -8.867 1 97.56 425 LEU B C 1
ATOM 7226 O O . LEU B 1 425 ? -7.449 7.664 -8.945 1 97.56 425 LEU B O 1
ATOM 7230 N N . LEU B 1 426 ? -7.145 9.867 -8.492 1 98.06 426 LEU B N 1
ATOM 7231 C CA . LEU B 1 426 ? -8.547 10.094 -8.148 1 98.06 426 LEU B CA 1
ATOM 7232 C C . LEU B 1 426 ? -9.461 9.633 -9.281 1 98.06 426 LEU B C 1
ATOM 7234 O O . LEU B 1 426 ? -10.398 8.867 -9.047 1 98.06 426 LEU B O 1
ATOM 7238 N N . ILE B 1 427 ? -9.18 10.055 -10.516 1 98.44 427 ILE B N 1
ATOM 7239 C CA . ILE B 1 427 ? -10.047 9.797 -11.656 1 98.44 427 ILE B CA 1
ATOM 7240 C C . ILE B 1 427 ? -10.07 8.297 -11.961 1 98.44 427 ILE B C 1
ATOM 7242 O O . ILE B 1 427 ? -11.133 7.688 -12.031 1 98.44 427 ILE B O 1
ATOM 7246 N N . ARG B 1 428 ? -8.922 7.691 -12.078 1 98.44 428 ARG B N 1
ATOM 7247 C CA . ARG B 1 428 ? -8.828 6.312 -12.547 1 98.44 428 ARG B CA 1
ATOM 7248 C C . ARG B 1 428 ? -9.391 5.34 -11.516 1 98.44 428 ARG B C 1
ATOM 7250 O O . ARG B 1 428 ? -10.055 4.367 -11.867 1 98.44 428 ARG B O 1
ATOM 7257 N N . TYR B 1 429 ? -9.125 5.57 -10.266 1 98.56 429 TYR B N 1
ATOM 7258 C CA . TYR B 1 429 ? -9.648 4.676 -9.242 1 98.56 429 TYR B CA 1
ATOM 7259 C C . TYR B 1 429 ? -11.156 4.859 -9.078 1 98.56 429 TYR B C 1
ATOM 7261 O O . TYR B 1 429 ? -11.875 3.896 -8.812 1 98.56 429 TYR B O 1
ATOM 7269 N N . SER B 1 430 ? -11.625 6.109 -9.219 1 98.69 430 SER B N 1
ATOM 7270 C CA . SER B 1 430 ? -13.062 6.332 -9.195 1 98.69 430 SER B CA 1
ATOM 7271 C C . SER B 1 430 ? -13.75 5.625 -10.352 1 98.69 430 SER B C 1
ATOM 7273 O O . SER B 1 430 ? -14.805 5.012 -10.18 1 98.69 430 SER B O 1
ATOM 7275 N N . GLU B 1 431 ? -13.172 5.707 -11.539 1 98.62 431 GLU B N 1
ATOM 7276 C CA . GLU B 1 431 ? -13.734 5.055 -12.719 1 98.62 431 GLU B CA 1
ATOM 7277 C C . GLU B 1 431 ? -13.75 3.537 -12.562 1 98.62 431 GLU B C 1
ATOM 7279 O O . GLU B 1 431 ? -14.703 2.871 -12.961 1 98.62 431 GLU B O 1
ATOM 7284 N N . PHE B 1 432 ? -12.656 3.037 -12.008 1 98.56 432 PHE B N 1
ATOM 7285 C CA . PHE B 1 432 ? -12.586 1.6 -11.773 1 98.56 432 PHE B CA 1
ATOM 7286 C C . PHE B 1 432 ? -13.672 1.156 -10.805 1 98.56 432 PHE B C 1
ATOM 7288 O O . PHE B 1 432 ? -14.336 0.138 -11.023 1 98.56 432 PHE B O 1
ATOM 7295 N N . ALA B 1 433 ? -13.844 1.918 -9.727 1 98.38 433 ALA B N 1
ATOM 7296 C CA . ALA B 1 433 ? -14.898 1.628 -8.758 1 98.38 433 ALA B CA 1
ATOM 7297 C C . ALA B 1 433 ? -16.281 1.697 -9.414 1 98.38 433 ALA B C 1
ATOM 7299 O O . ALA B 1 433 ? -17.156 0.874 -9.125 1 98.38 433 ALA B O 1
ATOM 7300 N N . ALA B 1 434 ? -16.484 2.676 -10.242 1 98.19 434 ALA B N 1
ATOM 7301 C CA . ALA B 1 434 ? -17.766 2.824 -10.938 1 98.19 434 ALA B CA 1
ATOM 7302 C C . ALA B 1 434 ? -18.031 1.626 -11.836 1 98.19 434 ALA B C 1
ATOM 7304 O O . ALA B 1 434 ? -19.172 1.157 -11.93 1 98.19 434 ALA B O 1
ATOM 7305 N N . LYS B 1 435 ? -17.016 1.143 -12.445 1 97.62 435 LYS B N 1
ATOM 7306 C CA . LYS B 1 435 ? -17.156 0.07 -13.422 1 97.62 435 LYS B CA 1
ATOM 7307 C C . LYS B 1 435 ? -17.375 -1.275 -12.734 1 97.62 435 LYS B C 1
ATOM 7309 O O . LYS B 1 435 ? -18.188 -2.086 -13.195 1 97.62 435 LYS B O 1
ATOM 7314 N N . PHE B 1 436 ? -16.688 -1.56 -11.625 1 97.44 436 PHE B N 1
ATOM 7315 C CA . PHE B 1 436 ? -16.641 -2.928 -11.125 1 97.44 436 PHE B CA 1
ATOM 7316 C C . PHE B 1 436 ? -17.359 -3.033 -9.773 1 97.44 436 PHE B C 1
ATOM 7318 O O . PHE B 1 436 ? -17.547 -4.133 -9.258 1 97.44 436 PHE B O 1
ATOM 7325 N N . GLY B 1 437 ? -17.766 -1.866 -9.172 1 96.81 437 GLY B N 1
ATOM 7326 C CA . GLY B 1 437 ? -18.516 -1.899 -7.926 1 96.81 437 GLY B CA 1
ATOM 7327 C C . GLY B 1 437 ? -17.656 -2.254 -6.727 1 96.81 437 GLY B C 1
ATOM 7328 O O . GLY B 1 437 ? -16.531 -1.757 -6.59 1 96.81 437 GLY B O 1
ATOM 7329 N N . ARG B 1 438 ? -18.219 -3.018 -5.852 1 94.5 438 ARG B N 1
ATOM 7330 C CA . ARG B 1 438 ? -17.469 -3.488 -4.691 1 94.5 438 ARG B CA 1
ATOM 7331 C C . ARG B 1 438 ? -16.312 -4.402 -5.117 1 94.5 438 ARG B C 1
ATOM 7333 O O . ARG B 1 438 ? -16.422 -5.125 -6.109 1 94.5 438 ARG B O 1
ATOM 7340 N N . LEU B 1 439 ? -15.25 -4.371 -4.41 1 96.62 439 LEU B N 1
ATOM 7341 C CA . LEU B 1 439 ? -14.039 -5.109 -4.75 1 96.62 439 LEU B CA 1
ATOM 7342 C C . LEU B 1 439 ? -13.633 -6.039 -3.609 1 96.62 439 LEU B C 1
ATOM 7344 O O . LEU B 1 439 ? -12.648 -5.777 -2.91 1 96.62 439 LEU B O 1
ATOM 7348 N N . PRO B 1 440 ? -14.289 -7.133 -3.512 1 92.94 440 PRO B N 1
ATOM 7349 C CA . PRO B 1 440 ? -13.93 -8.07 -2.443 1 92.94 440 PRO B CA 1
ATOM 7350 C C . PRO B 1 440 ? -12.484 -8.547 -2.537 1 92.94 440 PRO B C 1
ATOM 7352 O O . PRO B 1 440 ? -11.914 -9 -1.542 1 92.94 440 PRO B O 1
ATOM 7355 N N . ASN B 1 441 ? -11.82 -8.383 -3.703 1 93.5 441 ASN B N 1
ATOM 7356 C CA . ASN B 1 441 ? -10.43 -8.75 -3.936 1 93.5 441 ASN B CA 1
ATOM 7357 C C . ASN B 1 441 ? -9.484 -8.008 -2.998 1 93.5 441 ASN B C 1
ATOM 7359 O O . ASN B 1 441 ? -8.398 -8.492 -2.691 1 93.5 441 ASN B O 1
ATOM 7363 N N . LEU B 1 442 ? -9.953 -6.859 -2.559 1 96.56 442 LEU B N 1
ATOM 7364 C CA . LEU B 1 442 ? -9.07 -5.996 -1.786 1 96.56 442 LEU B CA 1
ATOM 7365 C C . LEU B 1 442 ? -9.375 -6.098 -0.295 1 96.56 442 LEU B C 1
ATOM 7367 O O . LEU B 1 442 ? -8.781 -5.387 0.516 1 96.56 442 LEU B O 1
ATOM 7371 N N . ASP B 1 443 ? -10.359 -6.988 0.088 1 95.25 443 ASP B N 1
ATOM 7372 C CA . ASP B 1 443 ? -10.766 -7.156 1.479 1 95.25 443 ASP B CA 1
ATOM 7373 C C . ASP B 1 443 ? -9.969 -8.273 2.152 1 95.25 443 ASP B C 1
ATOM 7375 O O . ASP B 1 443 ? -10.133 -9.445 1.816 1 95.25 443 ASP B O 1
ATOM 7379 N N . PRO B 1 444 ? -9.07 -7.957 3.094 1 96.69 444 PRO B N 1
ATOM 7380 C CA . PRO B 1 444 ? -8.273 -9 3.748 1 96.69 444 PRO B CA 1
ATOM 7381 C C . PRO B 1 444 ? -9.102 -9.852 4.715 1 96.69 444 PRO B C 1
ATOM 7383 O O . PRO B 1 444 ? -9.969 -9.328 5.418 1 96.69 444 PRO B O 1
ATOM 7386 N N . TYR B 1 445 ? -8.828 -11.141 4.754 1 96.12 445 TYR B N 1
ATOM 7387 C CA . TYR B 1 445 ? -9.57 -12.023 5.645 1 96.12 445 TYR B CA 1
ATOM 7388 C C . TYR B 1 445 ? -9.234 -11.734 7.105 1 96.12 445 TYR B C 1
ATOM 7390 O O . TYR B 1 445 ? -9.969 -12.141 8.008 1 96.12 445 TYR B O 1
ATOM 7398 N N . GLY B 1 446 ? -8.133 -11.07 7.324 1 95.06 446 GLY B N 1
ATOM 7399 C CA . GLY B 1 446 ? -7.703 -10.727 8.672 1 95.06 446 GLY B CA 1
ATOM 7400 C C . GLY B 1 446 ? -8.758 -9.992 9.469 1 95.06 446 GLY B C 1
ATOM 7401 O O . GLY B 1 446 ? -8.812 -10.094 10.695 1 95.06 446 GLY B O 1
ATOM 7402 N N . ARG B 1 447 ? -9.648 -9.305 8.836 1 93.81 447 ARG B N 1
ATOM 7403 C CA . ARG B 1 447 ? -10.688 -8.523 9.492 1 93.81 447 ARG B CA 1
ATOM 7404 C C . ARG B 1 447 ? -11.641 -9.422 10.273 1 93.81 447 ARG B C 1
ATOM 7406 O O . ARG B 1 447 ? -12.352 -8.961 11.164 1 93.81 447 ARG B O 1
ATOM 7413 N N . HIS B 1 448 ? -11.672 -10.672 9.898 1 94.62 448 HIS B N 1
ATOM 7414 C CA . HIS B 1 448 ? -12.641 -11.594 10.477 1 94.62 448 HIS B CA 1
ATOM 7415 C C . HIS B 1 448 ? -12.016 -12.414 11.602 1 94.62 448 HIS B C 1
ATOM 7417 O O . HIS B 1 448 ? -12.703 -13.203 12.258 1 94.62 448 HIS B O 1
ATOM 7423 N N . LEU B 1 449 ? -10.812 -12.25 11.773 1 96.56 449 LEU B N 1
ATOM 7424 C CA . LEU B 1 449 ? -10.117 -13.039 12.781 1 96.56 449 LEU B CA 1
ATOM 7425 C C . LEU B 1 449 ? -10.242 -12.391 14.156 1 96.56 449 LEU B C 1
ATOM 7427 O O . LEU B 1 449 ? -10.281 -11.156 14.266 1 96.56 449 LEU B O 1
ATOM 7431 N N . SER B 1 450 ? -10.312 -13.203 15.164 1 95.44 450 SER B N 1
ATOM 7432 C CA . SER B 1 450 ? -10.211 -12.695 16.531 1 95.44 450 SER B CA 1
ATOM 7433 C C . SER B 1 450 ? -8.805 -12.195 16.828 1 95.44 450 SER B C 1
ATOM 7435 O O . SER B 1 450 ? -7.859 -12.516 16.109 1 95.44 450 SER B O 1
ATOM 7437 N N . PHE B 1 451 ? -8.75 -11.414 17.859 1 93.06 451 PHE B N 1
ATOM 7438 C CA . PHE B 1 451 ? -7.457 -10.906 18.312 1 93.06 451 PHE B CA 1
ATOM 7439 C C . PHE B 1 451 ? -6.484 -12.055 18.547 1 93.06 451 PHE B C 1
ATOM 7441 O O . PHE B 1 451 ? -5.316 -11.977 18.156 1 93.06 451 PHE B O 1
ATOM 7448 N N . ILE B 1 452 ? -6.922 -13.094 19.078 1 95.06 452 ILE B N 1
ATOM 7449 C CA . ILE B 1 452 ? -6.125 -14.266 19.438 1 95.06 452 ILE B CA 1
ATOM 7450 C C . ILE B 1 452 ? -5.625 -14.953 18.172 1 95.06 452 ILE B C 1
ATOM 7452 O O . ILE B 1 452 ? -4.449 -15.312 18.078 1 95.06 452 ILE B O 1
ATOM 7456 N N . GLU B 1 453 ? -6.492 -15.062 17.141 1 96.56 453 GLU B N 1
ATOM 7457 C CA . GLU B 1 453 ? -6.121 -15.703 15.891 1 96.56 453 GLU B CA 1
ATOM 7458 C C . GLU B 1 453 ? -5.195 -14.82 15.062 1 96.56 453 GLU B C 1
ATOM 7460 O O . GLU B 1 453 ? -4.219 -15.297 14.484 1 96.56 453 GLU B O 1
ATOM 7465 N N . TYR B 1 454 ? -5.539 -13.547 15.125 1 95.12 454 TYR B N 1
ATOM 7466 C CA . TYR B 1 454 ? -4.797 -12.602 14.297 1 95.12 454 TYR B CA 1
ATOM 7467 C C . TYR B 1 454 ? -3.33 -12.547 14.711 1 95.12 454 TYR B C 1
ATOM 7469 O O . TYR B 1 454 ? -2.436 -12.586 13.859 1 95.12 454 TYR B O 1
ATOM 7477 N N . PHE B 1 455 ? -3.061 -12.562 15.984 1 93 455 PHE B N 1
ATOM 7478 C CA . PHE B 1 455 ? -1.696 -12.422 16.484 1 93 455 PHE B CA 1
ATOM 7479 C C . PHE B 1 455 ? -1.106 -13.781 16.844 1 93 455 PHE B C 1
ATOM 7481 O O . PHE B 1 455 ? -0.065 -13.852 17.5 1 93 455 PHE B O 1
ATOM 7488 N N . LEU B 1 456 ? -1.753 -14.875 16.5 1 95.81 456 LEU B N 1
ATOM 7489 C CA . LEU B 1 456 ? -1.27 -16.25 16.609 1 95.81 456 LEU B CA 1
ATOM 7490 C C . LEU B 1 456 ? -1.026 -16.625 18.062 1 95.81 456 LEU B C 1
ATOM 7492 O O . LEU B 1 456 ? -0.092 -17.359 18.375 1 95.81 456 LEU B O 1
ATOM 7496 N N . ILE B 1 457 ? -1.751 -15.984 18.938 1 94 457 ILE B N 1
ATOM 7497 C CA . ILE B 1 457 ? -1.599 -16.281 20.359 1 94 457 ILE B CA 1
ATOM 7498 C C . ILE B 1 457 ? -1.979 -17.75 20.609 1 94 457 ILE B C 1
ATOM 7500 O O . ILE B 1 457 ? -1.347 -18.422 21.422 1 94 457 ILE B O 1
ATOM 7504 N N . ASP B 1 458 ? -3.045 -18.203 19.953 1 94.88 458 ASP B N 1
ATOM 7505 C CA . ASP B 1 458 ? -3.453 -19.594 20.062 1 94.88 458 ASP B CA 1
ATOM 7506 C C . ASP B 1 458 ? -2.326 -20.547 19.641 1 94.88 458 ASP B C 1
ATOM 7508 O O . ASP B 1 458 ? -2.072 -21.547 20.312 1 94.88 458 ASP B O 1
ATOM 7512 N N . ILE B 1 459 ? -1.588 -20.188 18.594 1 93.81 459 ILE B N 1
ATOM 7513 C CA . ILE B 1 459 ? -0.475 -21 18.109 1 93.81 459 ILE B CA 1
ATOM 7514 C C . ILE B 1 459 ? 0.656 -20.984 19.141 1 93.81 459 ILE B C 1
ATOM 7516 O O . ILE B 1 459 ? 1.247 -22.016 19.438 1 93.81 459 ILE B O 1
ATOM 7520 N N . PHE B 1 460 ? 0.972 -19.797 19.672 1 92.69 460 PHE B N 1
ATOM 7521 C CA . PHE B 1 460 ? 2.021 -19.688 20.672 1 92.69 460 PHE B CA 1
ATOM 7522 C C . PHE B 1 460 ? 1.677 -20.516 21.906 1 92.69 460 PHE B C 1
ATOM 7524 O O . PHE B 1 460 ? 2.553 -21.141 22.5 1 92.69 460 PHE B O 1
ATOM 7531 N N . LEU B 1 461 ? 0.495 -20.469 22.281 1 93.38 461 LEU B N 1
ATOM 7532 C CA . LEU B 1 461 ? 0.054 -21.234 23.453 1 93.38 461 LEU B CA 1
ATOM 7533 C C . LEU B 1 461 ? 0.18 -22.734 23.203 1 93.38 461 LEU B C 1
ATOM 7535 O O . LEU B 1 461 ? 0.644 -23.469 24.078 1 93.38 461 LEU B O 1
ATOM 7539 N N . VAL B 1 462 ? -0.216 -23.141 22.047 1 93.38 462 VAL B N 1
ATOM 7540 C CA . VAL B 1 462 ? -0.15 -24.562 21.703 1 93.38 462 VAL B CA 1
ATOM 7541 C C . VAL B 1 462 ? 1.308 -25 21.641 1 93.38 462 VAL B C 1
ATOM 7543 O O . VAL B 1 462 ? 1.685 -26 22.266 1 93.38 462 VAL B O 1
ATOM 7546 N N . VAL B 1 463 ? 2.109 -24.297 20.906 1 93 463 VAL B N 1
ATOM 7547 C CA . VAL B 1 463 ? 3.52 -24.641 20.766 1 93 463 VAL B CA 1
ATOM 7548 C C . VAL B 1 463 ? 4.223 -24.516 22.125 1 93 463 VAL B C 1
ATOM 7550 O O . VAL B 1 463 ? 5.027 -25.375 22.484 1 93 463 VAL B O 1
ATOM 7553 N N . GLY B 1 464 ? 3.924 -23.469 22.828 1 93.25 464 GLY B N 1
ATOM 7554 C CA . GLY B 1 464 ? 4.488 -23.297 24.156 1 93.25 464 GLY B CA 1
ATOM 7555 C C . GLY B 1 464 ? 4.148 -24.438 25.109 1 93.25 464 GLY B C 1
ATOM 7556 O O . GLY B 1 464 ? 5.008 -24.922 25.844 1 93.25 464 GLY B O 1
ATOM 7557 N N . SER B 1 465 ? 2.936 -24.875 25.094 1 93.88 465 SER B N 1
ATOM 7558 C CA . SER B 1 465 ? 2.5 -25.984 25.938 1 93.88 465 SER B CA 1
ATOM 7559 C C . SER B 1 465 ? 3.238 -27.266 25.578 1 93.88 465 SER B C 1
ATOM 7561 O O . SER B 1 465 ? 3.588 -28.047 26.469 1 93.88 465 SER B O 1
ATOM 7563 N N . ILE B 1 466 ? 3.439 -27.453 24.328 1 93.62 466 ILE B N 1
ATOM 7564 C CA . ILE B 1 466 ? 4.168 -28.625 23.891 1 93.62 466 ILE B CA 1
ATOM 7565 C C . ILE B 1 466 ? 5.613 -28.562 24.375 1 93.62 466 ILE B C 1
ATOM 7567 O O . ILE B 1 466 ? 6.16 -29.562 24.859 1 93.62 466 ILE B O 1
ATOM 7571 N N . VAL B 1 467 ? 6.148 -27.422 24.219 1 93.06 467 VAL B N 1
ATOM 7572 C CA . VAL B 1 467 ? 7.527 -27.234 24.656 1 93.06 467 VAL B CA 1
ATOM 7573 C C . VAL B 1 467 ? 7.633 -27.484 26.172 1 93.06 467 VAL B C 1
ATOM 7575 O O . VAL B 1 467 ? 8.555 -28.172 26.625 1 93.06 467 VAL B O 1
ATOM 7578 N N . VAL B 1 468 ? 6.727 -26.969 26.891 1 94.31 468 VAL B N 1
ATOM 7579 C CA . VAL B 1 468 ? 6.727 -27.141 28.344 1 94.31 468 VAL B CA 1
ATOM 7580 C C . VAL B 1 468 ? 6.547 -28.609 28.703 1 94.31 468 VAL B C 1
ATOM 7582 O O . VAL B 1 468 ? 7.211 -29.125 29.594 1 94.31 468 VAL B O 1
ATOM 7585 N N . LEU B 1 469 ? 5.695 -29.281 28.016 1 95.25 469 LEU B N 1
ATOM 7586 C CA . LEU B 1 469 ? 5.441 -30.703 28.25 1 95.25 469 LEU B CA 1
ATOM 7587 C C . LEU B 1 469 ? 6.688 -31.531 27.953 1 95.25 469 LEU B C 1
ATOM 7589 O O . LEU B 1 469 ? 7.043 -32.406 28.719 1 95.25 469 LEU B O 1
ATOM 7593 N N . VAL B 1 470 ? 7.285 -31.234 26.844 1 94.44 470 VAL B N 1
ATOM 7594 C CA . VAL B 1 470 ? 8.492 -31.953 26.453 1 94.44 470 VAL B CA 1
ATOM 7595 C C . VAL B 1 470 ? 9.594 -31.703 27.484 1 94.44 470 VAL B C 1
ATOM 7597 O O . VAL B 1 470 ? 10.312 -32.625 27.875 1 94.44 470 VAL B O 1
ATOM 7600 N N . ALA B 1 471 ? 9.727 -30.484 27.875 1 94.81 471 ALA B N 1
ATOM 7601 C CA . ALA B 1 471 ? 10.711 -30.141 28.891 1 94.81 471 ALA B CA 1
ATOM 7602 C C . ALA B 1 471 ? 10.414 -30.844 30.203 1 94.81 471 ALA B C 1
ATOM 7604 O O . ALA B 1 471 ? 11.328 -31.312 30.891 1 94.81 471 ALA B O 1
ATOM 7605 N N . PHE B 1 472 ? 9.211 -30.906 30.562 1 95.38 472 PHE B N 1
ATOM 7606 C CA . PHE B 1 472 ? 8.781 -31.562 31.781 1 95.38 472 PHE B CA 1
ATOM 7607 C C . PHE B 1 472 ? 9.109 -33.062 31.734 1 95.38 472 PHE B C 1
ATOM 7609 O O . PHE B 1 472 ? 9.625 -33.625 32.688 1 95.38 472 PHE B O 1
ATOM 7616 N N . ILE B 1 473 ? 8.805 -33.594 30.656 1 95.56 473 ILE B N 1
ATOM 7617 C CA . ILE B 1 473 ? 9.07 -35.031 30.469 1 95.56 473 ILE B CA 1
ATOM 7618 C C . ILE B 1 473 ? 10.578 -35.281 30.516 1 95.56 473 ILE B C 1
ATOM 7620 O O . ILE B 1 473 ? 11.031 -36.219 31.172 1 95.56 473 ILE B O 1
ATOM 7624 N N . ALA B 1 474 ? 11.289 -34.5 29.797 1 94.75 474 ALA B N 1
ATOM 7625 C CA . ALA B 1 474 ? 12.75 -34.594 29.812 1 94.75 474 ALA B CA 1
ATOM 7626 C C . ALA B 1 474 ? 13.289 -34.469 31.234 1 94.75 474 ALA B C 1
ATOM 7628 O O . ALA B 1 474 ? 14.18 -35.188 31.641 1 94.75 474 ALA B O 1
ATOM 7629 N N . PHE B 1 475 ? 12.758 -33.5 31.938 1 94.38 475 PHE B N 1
ATOM 7630 C CA . PHE B 1 475 ? 13.164 -33.281 33.312 1 94.38 475 PHE B CA 1
ATOM 7631 C C . PHE B 1 475 ? 12.867 -34.5 34.188 1 94.38 475 PHE B C 1
ATOM 7633 O O . PHE B 1 475 ? 13.688 -34.906 35 1 94.38 475 PHE B O 1
ATOM 7640 N N . LYS B 1 476 ? 11.781 -35.094 34 1 93.94 476 LYS B N 1
ATOM 7641 C CA . LYS B 1 476 ? 11.391 -36.281 34.75 1 93.94 476 LYS B CA 1
ATOM 7642 C C . LYS B 1 476 ? 12.297 -37.469 34.438 1 93.94 476 LYS B C 1
ATOM 7644 O O . LYS B 1 476 ? 12.648 -38.25 35.312 1 93.94 476 LYS B O 1
ATOM 7649 N N . ILE B 1 477 ? 12.625 -37.531 33.188 1 94.12 477 ILE B N 1
ATOM 7650 C CA . ILE B 1 477 ? 13.492 -38.625 32.75 1 94.12 477 ILE B CA 1
ATOM 7651 C C . ILE B 1 477 ? 14.891 -38.438 33.344 1 94.12 477 ILE B C 1
ATOM 7653 O O . ILE B 1 477 ? 15.484 -39.406 33.844 1 94.12 477 ILE B O 1
ATOM 7657 N N . ILE B 1 478 ? 15.383 -37.281 33.281 1 93.62 478 ILE B N 1
ATOM 7658 C CA . ILE B 1 478 ? 16.703 -36.969 33.812 1 93.62 478 ILE B CA 1
ATOM 7659 C C . ILE B 1 478 ? 16.703 -37.188 35.312 1 93.62 478 ILE B C 1
ATOM 7661 O O . ILE B 1 478 ? 17.656 -37.75 35.875 1 93.62 478 ILE B O 1
ATOM 7665 N N . ARG B 1 479 ? 15.68 -36.75 35.938 1 92.44 479 ARG B N 1
ATOM 7666 C CA . ARG B 1 479 ? 15.562 -36.938 37.375 1 92.44 479 ARG B CA 1
ATOM 7667 C C . ARG B 1 479 ? 15.508 -38.406 37.75 1 92.44 479 ARG B C 1
ATOM 7669 O O . ARG B 1 479 ? 16.109 -38.812 38.719 1 92.44 479 ARG B O 1
ATOM 7676 N N . ARG B 1 480 ? 14.844 -39.156 36.969 1 91.88 480 ARG B N 1
ATOM 7677 C CA . ARG B 1 480 ? 14.742 -40.594 37.188 1 91.88 480 ARG B CA 1
ATOM 7678 C C . ARG B 1 480 ? 16.094 -41.281 36.969 1 91.88 480 ARG B C 1
ATOM 7680 O O . ARG B 1 480 ? 16.438 -42.219 37.719 1 91.88 480 ARG B O 1
ATOM 7687 N N . CYS B 1 481 ? 16.828 -40.844 36.031 1 90.56 481 CYS B N 1
ATOM 7688 C CA . CYS B 1 481 ? 18.141 -41.406 35.75 1 90.56 481 CYS B CA 1
ATOM 7689 C C . CYS B 1 481 ? 19.125 -41.094 36.875 1 90.56 481 CYS B C 1
ATOM 7691 O O . CYS B 1 481 ? 19.953 -41.938 37.25 1 90.56 481 CYS B O 1
ATOM 7693 N N . PHE B 1 482 ? 19.016 -39.906 37.406 1 89.44 482 PHE B N 1
ATOM 7694 C CA . PHE B 1 482 ? 19.891 -39.5 38.5 1 89.44 482 PHE B CA 1
ATOM 7695 C C . PHE B 1 482 ? 19.484 -40.188 39.812 1 89.44 482 PHE B C 1
ATOM 7697 O O . PHE B 1 482 ? 20.344 -40.469 40.656 1 89.44 482 PHE B O 1
ATOM 7704 N N . THR B 1 483 ? 18.281 -40.531 40.031 1 84.75 483 THR B N 1
ATOM 7705 C CA . THR B 1 483 ? 17.844 -41.219 41.219 1 84.75 483 THR B CA 1
ATOM 7706 C C . THR B 1 483 ? 18.234 -42.688 41.188 1 84.75 483 THR B C 1
ATOM 7708 O O . THR B 1 483 ? 18.578 -43.281 42.219 1 84.75 483 THR B O 1
ATOM 7711 N N . VAL B 1 484 ? 18.328 -43.312 40.094 1 80.94 484 VAL B N 1
ATOM 7712 C CA . VAL B 1 484 ? 18.719 -44.688 39.938 1 80.94 484 VAL B CA 1
ATOM 7713 C C . VAL B 1 484 ? 20.219 -44.844 40.188 1 80.94 484 VAL B C 1
ATOM 7715 O O . VAL B 1 484 ? 20.656 -45.812 40.844 1 80.94 484 VAL B O 1
ATOM 7718 N N . GLU B 1 485 ? 20.984 -43.969 39.812 1 74.81 485 GLU B N 1
ATOM 7719 C CA . GLU B 1 485 ? 22.422 -44.031 40.031 1 74.81 485 GLU B CA 1
ATOM 7720 C C . GLU B 1 485 ? 22.75 -43.812 41.5 1 74.81 485 GLU B C 1
ATOM 7722 O O . GLU B 1 485 ? 23.688 -44.438 42.031 1 74.81 485 GLU B O 1
ATOM 7727 N N . ALA B 1 486 ? 22.031 -43.031 42.094 1 69.25 486 ALA B N 1
ATOM 7728 C CA . ALA B 1 486 ? 22.281 -42.781 43.5 1 69.25 486 ALA B CA 1
ATOM 7729 C C . ALA B 1 486 ? 21.922 -44.031 44.344 1 69.25 486 ALA B C 1
ATOM 7731 O O . ALA B 1 486 ? 22.594 -44.344 45.312 1 69.25 486 ALA B O 1
ATOM 7732 N N . LYS B 1 487 ? 21.109 -44.812 44.062 1 73.5 487 LYS B N 1
ATOM 7733 C CA . LYS B 1 487 ? 20.734 -46.031 44.75 1 73.5 487 LYS B CA 1
ATOM 7734 C C . LYS B 1 487 ? 21.688 -47.156 44.438 1 73.5 487 LYS B C 1
ATOM 7736 O O . LYS B 1 487 ? 22 -48 45.312 1 73.5 487 LYS B O 1
ATOM 7741 N N . SER B 1 488 ? 22.188 -47.25 43.344 1 73.56 488 SER B N 1
ATOM 7742 C CA . SER B 1 488 ? 23.125 -48.344 42.969 1 73.56 488 SER B CA 1
ATOM 7743 C C . SER B 1 488 ? 24.469 -48.156 43.656 1 73.56 488 SER B C 1
ATOM 7745 O O . SER B 1 488 ? 25.203 -49.094 43.875 1 73.56 488 SER B O 1
ATOM 7747 N N . LYS B 1 489 ? 24.812 -47.031 44 1 68.25 489 LYS B N 1
ATOM 7748 C CA . LYS B 1 489 ? 26.062 -46.812 44.719 1 68.25 489 LYS B CA 1
ATOM 7749 C C . LYS B 1 489 ? 25.906 -47.094 46.188 1 68.25 489 LYS B C 1
ATOM 7751 O O . LYS B 1 489 ? 26.906 -47.344 46.875 1 68.25 489 LYS B O 1
ATOM 7756 N N . THR B 1 490 ? 24.828 -47.062 46.688 1 69.19 490 THR B N 1
ATOM 7757 C CA . THR B 1 490 ? 24.641 -47.344 48.094 1 69.19 490 THR B CA 1
ATOM 7758 C C . THR B 1 490 ? 24.469 -48.875 48.312 1 69.19 490 THR B C 1
ATOM 7760 O O . THR B 1 490 ? 24.547 -49.344 49.438 1 69.19 490 THR B O 1
ATOM 7763 N N . ASP B 1 491 ? 24.328 -49.656 47.375 1 55.94 491 ASP B N 1
ATOM 7764 C CA . ASP B 1 491 ? 24.375 -51.094 47.531 1 55.94 491 ASP B CA 1
ATOM 7765 C C . ASP B 1 491 ? 25.781 -51.625 47.312 1 55.94 491 ASP B C 1
ATOM 7767 O O . ASP B 1 491 ? 26.062 -52.812 47.562 1 55.94 491 ASP B O 1
#

Organism: Haemonchus contortus (NCBI:txid6289)

Radius of gyration: 32.83 Å; Cα contacts (8 Å, |Δi|>4): 1646; chains: 2; bounding box: 76×103×111 Å

Solvent-accessible surface area (backbone atoms only — not comparable to full-atom values): 51601 Å² total; per-residue (Å²): 106,26,56,58,45,24,52,42,33,73,72,70,48,93,57,76,44,82,43,74,39,77,49,81,91,48,67,86,66,56,71,59,81,69,56,74,52,66,47,75,38,80,56,41,71,74,32,54,62,56,52,63,54,49,60,60,51,53,63,33,47,80,71,53,74,75,49,71,64,55,50,49,50,51,51,49,48,49,33,51,31,53,27,50,40,42,44,57,53,75,68,34,58,67,59,51,49,56,57,47,72,66,64,56,48,56,38,76,27,51,64,87,45,50,48,52,53,48,49,35,58,74,59,62,38,61,10,36,31,36,29,39,88,48,66,72,51,66,56,59,31,54,38,45,45,28,69,81,55,47,49,32,39,56,34,70,62,14,80,50,53,45,78,53,56,74,67,51,30,53,52,26,43,50,48,43,52,51,49,34,50,53,53,46,52,32,32,51,48,32,41,51,47,49,23,72,74,72,32,86,82,50,73,52,65,46,54,55,55,41,52,26,34,34,35,40,23,38,36,30,69,80,58,39,80,42,54,57,34,40,88,32,52,44,65,33,30,60,63,83,54,81,80,52,64,87,76,37,66,66,55,66,70,57,50,55,57,53,65,71,39,84,35,28,36,40,36,42,42,64,87,69,53,42,51,70,60,43,53,66,66,38,54,51,24,51,47,49,36,52,64,75,35,70,68,33,30,35,40,35,47,31,68,48,84,86,62,63,80,59,66,90,40,89,36,52,44,77,30,65,67,72,66,59,68,25,49,50,61,34,85,57,49,54,36,38,36,29,24,20,43,67,69,55,44,48,42,36,41,53,46,24,42,19,31,41,22,33,28,71,59,75,45,10,40,28,38,28,42,40,54,25,72,59,47,16,38,46,76,42,59,59,67,44,38,76,36,37,64,55,53,46,50,53,51,49,48,53,73,71,35,62,59,21,46,51,30,13,38,52,49,8,52,48,66,74,54,42,63,67,51,38,66,58,50,55,50,33,49,51,51,41,26,40,72,65,20,52,45,71,47,49,51,36,64,59,60,77,45,49,74,48,51,54,70,40,47,61,55,50,50,53,53,48,49,49,50,51,49,51,51,49,50,51,49,51,51,52,50,51,56,55,53,52,54,57,55,62,70,72,107,107,31,52,58,45,24,53,43,34,74,72,70,48,93,59,76,44,80,44,75,38,78,49,82,91,48,66,82,68,57,66,55,81,70,56,74,50,66,47,76,38,80,56,42,70,74,33,53,63,58,50,63,56,48,61,61,50,54,63,32,46,83,72,53,75,76,49,71,64,56,49,50,50,51,51,49,49,50,32,49,32,52,27,49,41,41,44,55,52,74,66,32,58,68,57,51,50,55,58,46,72,66,63,55,50,58,38,78,27,49,65,87,46,49,50,52,53,48,50,35,58,74,57,61,38,61,12,36,31,34,28,39,89,48,68,74,51,66,55,59,29,54,37,46,45,29,68,82,56,47,48,32,39,55,35,70,63,15,81,51,54,45,80,53,55,74,68,51,29,51,51,25,44,50,48,44,52,51,50,33,48,53,53,48,52,33,31,50,50,32,40,51,47,49,22,73,75,72,31,84,80,50,73,52,66,47,53,55,54,41,51,27,34,34,35,40,23,39,35,29,68,79,58,37,80,42,55,57,33,40,89,33,52,44,65,34,30,61,64,82,54,80,80,51,62,86,76,36,67,64,55,67,71,57,50,53,57,53,65,71,36,84,36,28,35,41,34,40,40,63,87,69,52,44,53,69,59,44,52,66,65,38,53,50,24,51,49,50,37,51,62,75,36,71,66,33,30,34,40,35,47,30,69,48,84,84,60,63,80,59,66,89,40,90,37,52,43,75,30,66,68,73,65,59,69,24,48,50,62,34,85,56,50,52,35,37,37,28,25,20,45,66,68,55,43,48,41,37,44,53,46,23,42,18,32,42,24,33,29,72,60,75,44,9,40,27,40,28,43,40,54,25,70,58,47,16,38,45,76,42,57,59,67,44,39,76,37,37,64,56,54,45,49,51,52,51,47,52,73,70,36,63,59,21,48,52,29,13,37,52,49,8,51,49,66,73,54,45,64,68,53,37,65,58,49,54,49,31,47,50,52,42,27,40,73,63,20,52,47,72,47,48,50,35,61,57,60,75,46,50,75,48,52,54,70,39,46,61,54,49,50,53,54,47,49,50,50,50,48,52,50,49,50,51,50,52,51,51,51,51,55,55,53,51,54,58,53,62,72,74,108

pLDDT: mean 92.32, std 8.25, range [55.62, 98.69]

Sequence (982 aa):
MGVIADILTEAGHDVTVLMPLMDMDEVNRTGVKLTTKIIRTPQDPRVEEWMKYKSSWLSHMWTMQPSVFALMKMAQNMTDAFAAQCEALITDDALMKKLADEKFDVGIAEAFSICGLGIIEALKIPSSIATFSGVHMDIVSKSIGEPIVPSYVPGHMATKGDRMNLIDRLMNVADMVLGQKFFGDTFIEEIKVLRAKYGQRFKDYEELLADASYVFTNSNPYLDYPRPMLHKTVPLGGITVHIDPMKNVLPKKWDDILNERNTTVFVSFGSVAKSMYMPDEYKKNLLKVFESMPETTFIWKYEEEGSKLGAHLKNVHLSTWAPQNALLADPRLTVFITHGGLGSTTELAHLGKPAILMPIFADQTRNANMLAKHGGGIVLTKFALENPQIIKDALKKIFNDKTFSQNAKRLSEMLRNQPINTEELLIRYSEFAAKFGRLPNLDPYGRHLSFIEYFLIDIFLVVGSIVVLVAFIAFKIIRRCFTVEAKSKTDMGVIADILTEAGHDVTVLMPLMDMDEVNRTGVKLTTKIIRTPQDPRVEEWMKYKSSWLSHMWTMQPSVFALMKMAQNMTDAFAAQCEALITDDALMKKLADEKFDVGIAEAFSICGLGIIEALKIPSSIATFSGVHMDIVSKSIGEPIVPSYVPGHMATKGDRMNLIDRLMNVADMVLGQKFFGDTFIEEIKVLRAKYGQRFKDYEELLADASYVFTNSNPYLDYPRPMLHKTVPLGGITVHIDPMKNVLPKKWDDILNERNTTVFVSFGSVAKSMYMPDEYKKNLLKVFESMPETTFIWKYEEEGSKLGAHLKNVHLSTWAPQNALLADPRLTVFITHGGLGSTTELAHLGKPAILMPIFADQTRNANMLAKHGGGIVLTKFALENPQIIKDALKKIFNDKTFSQNAKRLSEMLRNQPINTEELLIRYSEFAAKFGRLPNLDPYGRHLSFIEYFLIDIFLVVGSIVVLVAFIAFKIIRRCFTVEAKSKTD

Foldseek 3Di:
DQLLQQLLVVVPDQGAAEAEPLDPVCPPPRNHDHHDRYDYDYQDPLSVVLCVVVVVCLLCLQPDPDDPVNVVVNLVSVLVRLQRSLLVQVPPVVNLVVVLVVQALEFEDELLELSSLLSCVVSPRLAYEYEHQAADAVLLCLLLVHDDDLQQAAHLQQLAHRDDDPVSSVVRVVVNVVRNVSSVSSQQSNVVSSCVVPNPPRDGSSVSSNQHQAYEYLDDCLQFDDGTDFPRYDYLHLSSADLDVVVLDADPVVVVLLPPAQEEEEEDADDRNAPQSHDPLLLVLQLVLCQVCLRYAYEHQHLDPPDCRNVVRPRYHYDVDDSLLNLLLDPSHAEYEYQQPSVNLSSQLQSQHAYEHEHRDGSRSVRQNSSCVLPQYHYDYSCCSNHSVSVNVRVVCSVVDCSNSVSSVVSNVCLVPPPDHSSRSSNVSSVVCSVPGGDCVRRDPLSVDDPCVNVVVVVCVVVVVVVVVVVVVVVVVVVVVVVVVVVVVVD/DQLLQQLLVVVPDQGAAEAEPLDPVCPPVGSHDHHDRYDYDYQDPLSVVLCVVVVVVLLCLQPDPDDPVNVVVNLVSVLVRLQRSLLVQVPPVVNLVVVLVVQDLEFEDELLELSSLLSCVVSPRLAYEYEHQAADAVLLCLLLVHDDDLQQAAHLQQLAHRDDDPVSSVVRVVVNVVRNVSSVSSQQSNVVSSCVVPNPPRDGSSVSSNQHQAYEYLDDCLQFDDGTDFPRYDYLHLSSADLDVVVLDADPVVVVLLPPAQEEEEEDADDSNAPQSHDPLLLVLQLVLCQVCLRYAYEHQHLDPPDCRNVVRPRYHYDVDDPLLNLLLDPSHAEYEYQQPSVNLSSQLQSQHAYEHEHRDGSRSVRQNSSCVLPQYHYDYSCVSNHSVSVNVRVVCSVVDCSNSVSSVVSNVCLVPPPDHSSRSSNVSSVVCSVPGGDCVRRDPLSVDDPCVNVVVVVCVVVVVVVVVVVVVVVVVVVVVVVVVVVVVVD